Protein AF-0000000080795600 (afdb_homodimer)

InterPro domains:
  IPR002313 Lysine-tRNA ligase, class II [MF_00252] (6-489)
  IPR002313 Lysine-tRNA ligase, class II [TIGR00499] (5-485)
  IPR004364 Aminoacyl-tRNA synthetase, class II (D/K/N) [PF00152] (148-482)
  IPR004365 OB-fold nucleic acid binding domain, AA-tRNA synthetase-type [PF01336] (57-132)
  IPR006195 Aminoacyl-tRNA synthetase, class II [PS50862] (176-479)
  IPR012340 Nucleic acid-binding, OB-fold [G3DSA:2.40.50.140] (1-143)
  IPR012340 Nucleic acid-binding, OB-fold [SSF50249] (3-141)
  IPR018149 Lysyl-tRNA synthetase, class II, C-terminal [PR00982] (185-195)
  IPR018149 Lysyl-tRNA synthetase, class II, C-terminal [PR00982] (201-217)
  IPR018149 Lysyl-tRNA synthetase, class II, C-terminal [PR00982] (230-243)
  IPR018149 Lysyl-tRNA synthetase, class II, C-terminal [PR00982] (248-265)
  IPR018149 Lysyl-tRNA synthetase, class II, C-terminal [PR00982] (368-384)
  IPR018149 Lysyl-tRNA synthetase, class II, C-terminal [cd00775] (163-485)
  IPR034762 Bacterial/eukaryotic lysine-tRNA ligase, class II [PIRSF039101] (5-494)
  IPR044136 Lysine-tRNA ligase, class II, N-terminal [cd04322] (58-160)
  IPR045864 Class II Aminoacyl-tRNA synthetase/Biotinyl protein ligase (BPL) and lipoyl protein ligase (LPL) [G3DSA:3.30.930.10] (144-501)
  IPR045864 Class II Aminoacyl-tRNA synthetase/Biotinyl protein ligase (BPL) and lipoyl protein ligase (LPL) [SSF55681] (148-484)

pLDDT: mean 94.35, std 8.3, range [40.25, 98.94]

Organism: Petrotoga mobilis (strain DSM 10674 / SJ95) (NCBI:txid403833)

Solvent-accessible surface area (backbone atoms only — not comparable to full-atom values): 51791 Å² total; per-residue (Å²): 128,63,64,41,56,54,39,50,49,46,52,52,51,36,46,74,72,70,43,65,55,65,37,61,52,50,78,59,74,58,52,50,55,55,48,46,72,68,38,52,87,72,47,49,62,60,34,71,39,82,84,56,65,49,30,42,57,27,30,28,72,44,78,47,78,59,91,61,31,32,44,31,32,32,34,45,71,74,36,67,39,40,33,39,42,36,34,90,53,38,32,67,68,50,41,52,46,44,70,72,67,61,54,64,37,18,26,35,37,32,35,26,22,48,30,17,39,82,87,53,47,63,28,32,43,30,49,36,72,44,70,28,12,65,29,39,41,70,66,71,83,63,37,75,56,55,75,51,61,63,56,34,49,74,36,33,35,55,36,24,62,59,29,66,64,51,46,51,47,41,50,48,42,35,47,50,54,52,49,51,50,53,52,42,45,74,72,62,35,40,61,54,79,73,68,52,71,28,82,63,57,40,70,44,73,46,36,61,33,54,34,58,41,62,73,75,70,43,66,30,22,43,30,56,41,66,52,64,58,53,50,36,44,38,39,18,34,48,45,38,38,29,33,77,46,80,31,31,33,52,48,62,76,54,54,82,38,53,37,68,40,48,34,34,39,36,40,30,54,37,24,22,40,67,56,44,50,54,51,48,42,52,50,52,26,50,50,37,28,70,77,67,73,38,47,64,44,61,40,90,91,37,79,37,59,40,59,68,78,59,48,76,45,45,45,53,61,53,43,26,74,76,70,71,47,51,74,85,80,47,47,64,66,54,46,50,51,51,36,49,75,72,72,50,85,71,93,58,92,45,63,48,52,48,54,54,55,58,48,65,75,52,43,65,75,38,52,51,50,29,36,38,24,48,39,49,43,76,77,32,73,61,32,21,60,28,91,91,44,65,70,20,15,36,28,37,32,34,29,41,61,40,35,80,43,31,43,33,16,17,41,52,45,52,37,67,63,43,50,53,43,39,51,53,32,38,51,43,33,74,73,65,38,70,26,44,36,53,76,55,66,68,57,41,50,45,25,24,44,19,28,53,19,22,14,34,39,36,35,40,46,57,57,53,40,24,50,78,63,50,42,89,36,45,63,74,63,38,74,66,48,91,68,82,88,69,54,69,69,57,54,51,47,55,57,49,48,59,58,64,78,95,129,63,63,42,57,55,39,50,50,46,51,51,51,37,45,75,72,68,44,66,55,66,37,59,54,49,78,60,73,56,52,49,55,55,48,45,73,68,38,51,88,71,48,49,60,62,34,69,38,83,84,55,66,49,30,41,58,26,32,29,70,42,78,46,78,57,93,62,31,33,42,32,31,32,34,45,70,74,37,67,42,40,32,38,43,36,36,92,53,38,32,67,68,50,41,52,47,44,70,72,69,60,53,64,36,18,27,35,37,32,35,26,21,49,29,18,39,83,90,53,48,62,28,31,42,31,48,35,74,44,71,28,12,66,29,38,41,71,66,70,86,62,34,75,57,55,69,55,60,64,56,33,50,76,36,35,36,57,36,25,61,57,29,67,64,51,46,50,48,41,48,50,41,36,48,50,54,52,49,51,51,52,52,41,47,74,72,62,35,40,60,55,79,72,67,52,72,28,82,64,58,39,68,44,72,44,37,62,33,54,34,58,42,63,74,75,69,42,65,29,23,44,30,55,41,66,53,63,58,56,52,36,44,37,39,19,33,47,46,37,39,28,34,77,46,78,32,31,34,52,49,62,74,54,55,82,37,55,38,68,40,47,32,34,40,36,40,29,55,35,24,22,38,67,55,43,50,54,50,49,42,51,48,51,28,52,49,38,28,72,75,68,73,38,47,64,44,61,40,91,89,38,78,37,60,40,60,68,78,59,50,77,44,46,45,54,59,53,44,26,73,74,71,71,47,51,74,84,80,48,48,64,66,54,46,49,52,52,35,49,75,71,72,49,85,70,92,58,92,46,62,48,52,47,52,52,53,57,48,65,75,52,42,66,75,38,52,51,49,29,36,39,24,46,39,47,42,74,78,32,74,62,33,21,60,30,91,90,45,63,71,20,16,37,29,35,33,32,28,40,61,40,34,80,44,30,42,32,15,18,42,53,47,52,36,69,63,43,51,54,41,38,50,53,32,38,53,42,34,73,74,63,39,71,27,44,36,52,77,55,64,66,56,42,50,47,25,25,45,19,29,53,18,21,15,33,40,36,36,40,47,58,58,52,41,24,51,78,64,50,42,91,35,47,64,72,64,37,74,66,51,91,66,82,88,71,56,69,68,56,53,53,47,54,56,50,48,58,58,65,78,93

Structure (mmCIF, N/CA/C/O backbone):
data_AF-0000000080795600-model_v1
#
loop_
_entity.id
_entity.type
_entity.pdbx_description
1 polymer 'Lysine--tRNA ligase'
#
loop_
_atom_site.group_PDB
_atom_site.id
_atom_site.type_symbol
_atom_site.label_atom_id
_atom_site.label_alt_id
_atom_site.label_comp_id
_atom_site.label_asym_id
_atom_site.label_entity_id
_atom_site.label_seq_id
_atom_site.pdbx_PDB_ins_code
_atom_site.Cartn_x
_atom_site.Cartn_y
_atom_site.Cartn_z
_atom_site.occupancy
_atom_site.B_iso_or_equiv
_atom_site.auth_seq_id
_atom_site.auth_comp_id
_atom_site.auth_asym_id
_atom_site.auth_atom_id
_atom_site.pdbx_PDB_model_num
ATOM 1 N N . MET A 1 1 ? -23.969 39.594 9.109 1 50.22 1 MET A N 1
ATOM 2 C CA . MET A 1 1 ? -22.594 39.688 8.641 1 50.22 1 MET A CA 1
ATOM 3 C C . MET A 1 1 ? -22.016 38.281 8.406 1 50.22 1 MET A C 1
ATOM 5 O O . MET A 1 1 ? -22.375 37.344 9.109 1 50.22 1 MET A O 1
ATOM 9 N N . ASP A 1 2 ? -21.406 37.938 7.219 1 83.19 2 ASP A N 1
ATOM 10 C CA . ASP A 1 2 ? -20.781 36.719 6.762 1 83.19 2 ASP A CA 1
ATOM 11 C C . ASP A 1 2 ? -19.734 36.219 7.762 1 83.19 2 ASP A C 1
ATOM 13 O O . ASP A 1 2 ? -18.828 36.969 8.133 1 83.19 2 ASP A O 1
ATOM 17 N N . LEU A 1 3 ? -20.125 35.219 8.586 1 86.88 3 LEU A N 1
ATOM 18 C CA . LEU A 1 3 ? -19.281 34.656 9.625 1 86.88 3 LEU A CA 1
ATOM 19 C C . LEU A 1 3 ? -17.828 34.562 9.164 1 86.88 3 LEU A C 1
ATOM 21 O O . LEU A 1 3 ? -16.906 34.75 9.953 1 86.88 3 LEU A O 1
ATOM 25 N N . ARG A 1 4 ? -17.656 34.344 8.008 1 90.44 4 ARG A N 1
ATOM 26 C CA . ARG A 1 4 ? -16.297 34.25 7.461 1 90.44 4 ARG A CA 1
ATOM 27 C C . ARG A 1 4 ? -15.586 35.594 7.543 1 90.44 4 ARG A C 1
ATOM 29 O O . ARG A 1 4 ? -14.414 35.656 7.91 1 90.44 4 ARG A O 1
ATOM 36 N N . ASN A 1 5 ? -16.297 36.594 7.254 1 92.25 5 ASN A N 1
ATOM 37 C CA . ASN A 1 5 ? -15.719 37.938 7.309 1 92.25 5 ASN A CA 1
ATOM 38 C C . ASN A 1 5 ? -15.375 38.344 8.742 1 92.25 5 ASN A C 1
ATOM 40 O O . ASN A 1 5 ? -14.359 38.969 8.977 1 92.25 5 ASN A O 1
ATOM 44 N N . ILE A 1 6 ? -16.266 38 9.594 1 93.94 6 ILE A N 1
ATOM 45 C CA . ILE A 1 6 ? -16.031 38.281 11 1 93.94 6 ILE A CA 1
ATOM 46 C C . ILE A 1 6 ? -14.742 37.594 11.453 1 93.94 6 ILE A C 1
ATOM 48 O O . ILE A 1 6 ? -13.906 38.188 12.117 1 93.94 6 ILE A O 1
ATOM 52 N N . ARG A 1 7 ? -14.586 36.406 11.094 1 95.56 7 ARG A N 1
ATOM 53 C CA . ARG A 1 7 ? -13.43 35.625 11.508 1 95.56 7 ARG A CA 1
ATOM 54 C C . ARG A 1 7 ? -12.156 36.156 10.844 1 95.56 7 ARG A C 1
ATOM 56 O O . ARG A 1 7 ? -11.078 36.125 11.445 1 95.56 7 ARG A O 1
ATOM 63 N N . MET A 1 8 ? -12.281 36.594 9.633 1 95.56 8 MET A N 1
ATOM 64 C CA . MET A 1 8 ? -11.148 37.219 8.953 1 95.56 8 MET A CA 1
ATOM 65 C C . MET A 1 8 ? -10.711 38.5 9.672 1 95.56 8 MET A C 1
ATOM 67 O O . MET A 1 8 ? -9.516 38.781 9.766 1 95.56 8 MET A O 1
ATOM 71 N N . HIS A 1 9 ? -11.695 39.188 10.117 1 95.81 9 HIS A N 1
ATOM 72 C CA . HIS A 1 9 ? -11.391 40.406 10.883 1 95.81 9 HIS A CA 1
ATOM 73 C C . HIS A 1 9 ? -10.711 40.062 12.203 1 95.81 9 HIS A C 1
ATOM 75 O O . HIS A 1 9 ? -9.766 40.719 12.609 1 95.81 9 HIS A O 1
ATOM 81 N N . GLN A 1 10 ? -11.242 39.062 12.852 1 96.56 10 GLN A N 1
ATOM 82 C CA . GLN A 1 10 ? -10.609 38.594 14.07 1 96.56 10 GLN A CA 1
ATOM 83 C C . GLN A 1 10 ? -9.148 38.219 13.836 1 96.56 10 GLN A C 1
ATOM 85 O O . GLN A 1 10 ? -8.281 38.562 14.641 1 96.56 10 GLN A O 1
ATOM 90 N N . LEU A 1 11 ? -8.938 37.531 12.758 1 96.69 11 LEU A N 1
ATOM 91 C CA . LEU A 1 11 ? -7.586 37.125 12.406 1 96.69 11 LEU A CA 1
ATOM 92 C C . LEU A 1 11 ? -6.668 38.344 12.258 1 96.69 11 LEU A C 1
ATOM 94 O O . LEU A 1 11 ? -5.543 38.344 12.766 1 96.69 11 LEU A O 1
ATOM 98 N N . LYS A 1 12 ? -7.109 39.281 11.594 1 96.06 12 LYS A N 1
ATOM 99 C CA . LYS A 1 12 ? -6.344 40.531 11.391 1 96.06 12 LYS A CA 1
ATOM 100 C C . LYS A 1 12 ? -6.043 41.188 12.727 1 96.06 12 LYS A C 1
ATOM 102 O O . LYS A 1 12 ? -4.914 41.625 12.961 1 96.06 12 LYS A O 1
ATOM 107 N N . GLU A 1 13 ? -7.062 41.281 13.547 1 97.06 13 GLU A N 1
ATOM 108 C CA . GLU A 1 13 ? -6.906 41.906 14.859 1 97.06 13 GLU A CA 1
ATOM 109 C C . GLU A 1 13 ? -5.879 41.156 15.703 1 97.06 13 GLU A C 1
ATOM 111 O O . GLU A 1 13 ? -5.043 41.781 16.359 1 97.06 13 GLU A O 1
ATOM 116 N N . MET A 1 14 ? -5.996 39.844 15.727 1 97.06 14 MET A N 1
ATOM 117 C CA . MET A 1 14 ? -5.055 39.031 16.484 1 97.06 14 MET A CA 1
ATOM 118 C C . MET A 1 14 ? -3.621 39.281 16.031 1 97.06 14 MET A C 1
ATOM 120 O O . MET A 1 14 ? -2.725 39.469 16.859 1 97.06 14 MET A O 1
ATOM 124 N N . ARG A 1 15 ? -3.463 39.375 14.773 1 95.75 15 ARG A N 1
ATOM 125 C CA . ARG A 1 15 ? -2.131 39.594 14.219 1 95.75 15 ARG A CA 1
ATOM 126 C C . ARG A 1 15 ? -1.612 40.969 14.586 1 95.75 15 ARG A C 1
ATOM 128 O O . ARG A 1 15 ? -0.435 41.125 14.914 1 95.75 15 ARG A O 1
ATOM 135 N N . GLU A 1 16 ? -2.439 41.938 14.523 1 96.5 16 GLU A N 1
ATOM 136 C CA . GLU A 1 16 ? -2.07 43.281 14.891 1 96.5 16 GLU A CA 1
ATOM 137 C C . GLU A 1 16 ? -1.65 43.375 16.344 1 96.5 16 GLU A C 1
ATOM 139 O O . GLU A 1 16 ? -0.786 44.188 16.703 1 96.5 16 GLU A O 1
ATOM 144 N N . LYS A 1 17 ? -2.258 42.562 17.109 1 95.81 17 LYS A N 1
ATOM 145 C CA . LYS A 1 17 ? -1.942 42.531 18.547 1 95.81 17 LYS A CA 1
ATOM 146 C C . LYS A 1 17 ? -0.732 41.656 18.828 1 95.81 17 LYS A C 1
ATOM 148 O O . LYS A 1 17 ? -0.35 41.469 19.984 1 95.81 17 LYS A O 1
ATOM 153 N N . GLY A 1 18 ? -0.205 41 17.812 1 93.56 18 GLY A N 1
ATOM 154 C CA . GLY A 1 18 ? 1.009 40.219 17.953 1 93.56 18 GLY A CA 1
ATOM 155 C C . GLY A 1 18 ? 0.74 38.75 18.281 1 93.56 18 GLY A C 1
ATOM 156 O O . GLY A 1 18 ? 1.666 38 18.594 1 93.56 18 GLY A O 1
ATOM 157 N N . TYR A 1 19 ? -0.525 38.438 18.25 1 94.81 19 TYR A N 1
ATOM 158 C CA . TYR A 1 19 ? -0.873 37.062 18.531 1 94.81 19 TYR A CA 1
ATOM 159 C C . TYR A 1 19 ? -0.817 36.219 17.266 1 94.81 19 TYR A C 1
ATOM 161 O O . TYR A 1 19 ? -1.296 36.625 16.219 1 94.81 19 TYR A O 1
ATOM 169 N N . ASN A 1 20 ? -0.157 35.094 17.312 1 95.44 20 ASN A N 1
ATOM 170 C CA . ASN A 1 20 ? -0.126 34.125 16.203 1 95.44 20 ASN A CA 1
ATOM 171 C C . ASN A 1 20 ? -1.323 33.188 16.234 1 95.44 20 ASN A C 1
ATOM 173 O O . ASN A 1 20 ? -1.396 32.312 17.094 1 95.44 20 ASN A O 1
ATOM 177 N N . PRO A 1 21 ? -2.174 33.281 15.344 1 97.56 21 PRO A N 1
ATOM 178 C CA . PRO A 1 21 ? -3.381 32.438 15.352 1 97.56 21 PRO A CA 1
ATOM 179 C C . PRO A 1 21 ? -3.113 31 14.898 1 97.56 21 PRO A C 1
ATOM 181 O O . PRO A 1 21 ? -4.012 30.156 14.953 1 97.56 21 PRO A O 1
ATOM 184 N N . TYR A 1 22 ? -1.936 30.672 14.43 1 98.19 22 TYR A N 1
ATOM 185 C CA . TYR A 1 22 ? -1.53 29.359 13.953 1 98.19 22 TYR A CA 1
ATOM 186 C C . TYR A 1 22 ? -0.262 28.891 14.656 1 98.19 22 TYR A C 1
ATOM 188 O O . TYR A 1 22 ? 0.849 29.172 14.203 1 98.19 22 TYR A O 1
ATOM 196 N N . LYS A 1 23 ? -0.473 28.125 15.68 1 97.69 23 LYS A N 1
ATOM 197 C CA . LYS A 1 23 ? 0.636 27.703 16.531 1 97.69 23 LYS A CA 1
ATOM 198 C C . LYS A 1 23 ? 1.478 26.625 15.844 1 97.69 23 LYS A C 1
ATOM 200 O O . LYS A 1 23 ? 1.049 26.031 14.852 1 97.69 23 LYS A O 1
ATOM 205 N N . TYR A 1 24 ? 2.639 26.453 16.359 1 97.62 24 TYR A N 1
ATOM 206 C CA . TYR A 1 24 ? 3.582 25.531 15.734 1 97.62 24 TYR A CA 1
ATOM 207 C C . TYR A 1 24 ? 3.432 24.125 16.281 1 97.62 24 TYR A C 1
ATOM 209 O O . TYR A 1 24 ? 3.721 23.141 15.594 1 97.62 24 TYR A O 1
ATOM 217 N N . ASN A 1 25 ? 3.117 23.984 17.5 1 97.94 25 ASN A N 1
ATOM 218 C CA . ASN A 1 25 ? 2.936 22.703 18.156 1 97.94 25 ASN A CA 1
ATOM 219 C C . ASN A 1 25 ? 2.125 22.828 19.438 1 97.94 25 ASN A C 1
ATOM 221 O O . ASN A 1 25 ? 1.724 23.938 19.812 1 97.94 25 ASN A O 1
ATOM 225 N N . PHE A 1 26 ? 1.76 21.719 20 1 98.44 26 PHE A N 1
ATOM 226 C CA . PHE A 1 26 ? 1.057 21.609 21.281 1 98.44 26 PHE A CA 1
ATOM 227 C C . PHE A 1 26 ? 1.274 20.25 21.906 1 98.44 26 PHE A C 1
ATOM 229 O O . PHE A 1 26 ? 1.25 19.234 21.219 1 98.44 26 PHE A O 1
ATOM 236 N N . GLN A 1 27 ? 1.532 20.266 23.203 1 97.62 27 GLN A N 1
ATOM 237 C CA . GLN A 1 27 ? 1.76 19 23.875 1 97.62 27 GLN A CA 1
ATOM 238 C C . GLN A 1 27 ? 0.447 18.391 24.375 1 97.62 27 GLN A C 1
ATOM 240 O O . GLN A 1 27 ? -0.012 18.719 25.469 1 97.62 27 GLN A O 1
ATOM 245 N N . LYS A 1 28 ? -0.093 17.531 23.656 1 97.69 28 LYS A N 1
ATOM 246 C CA . LYS A 1 28 ? -1.294 16.812 24.047 1 97.69 28 LYS A CA 1
ATOM 247 C C . LYS A 1 28 ? -0.938 15.523 24.781 1 97.69 28 LYS A C 1
ATOM 249 O O . LYS A 1 28 ? -0.141 14.719 24.297 1 97.69 28 LYS A O 1
ATOM 254 N N . ASN A 1 29 ? -1.543 15.258 25.922 1 97.31 29 ASN A N 1
ATOM 255 C CA . ASN A 1 29 ? -1.141 14.141 26.781 1 97.31 29 ASN A CA 1
ATOM 256 C C . ASN A 1 29 ? -1.979 12.891 26.5 1 97.31 29 ASN A C 1
ATOM 258 O O . ASN A 1 29 ? -1.471 11.773 26.547 1 97.31 29 ASN A O 1
ATOM 262 N N . TYR A 1 30 ? -3.311 13.086 26.328 1 97 30 TYR A N 1
ATOM 263 C CA . TYR A 1 30 ? -4.242 11.969 26.219 1 97 30 TYR A CA 1
ATOM 264 C C . TYR A 1 30 ? -5.242 12.203 25.094 1 97 30 TYR A C 1
ATOM 266 O O . TYR A 1 30 ? -5.492 13.344 24.703 1 97 30 TYR A O 1
ATOM 274 N N . THR A 1 31 ? -5.73 11.148 24.578 1 96.94 31 THR A N 1
ATOM 275 C CA . THR A 1 31 ? -6.91 11.227 23.734 1 96.94 31 THR A CA 1
ATOM 276 C C . THR A 1 31 ? -8.18 11.312 24.578 1 96.94 31 THR A C 1
ATOM 278 O O . THR A 1 31 ? -8.148 11.047 25.781 1 96.94 31 THR A O 1
ATOM 281 N N . SER A 1 32 ? -9.242 11.711 23.938 1 97.25 32 SER A N 1
ATOM 282 C CA . SER A 1 32 ? -10.531 11.758 24.625 1 97.25 32 SER A CA 1
ATOM 283 C C . SER A 1 32 ? -10.898 10.391 25.188 1 97.25 32 SER A C 1
ATOM 285 O O . SER A 1 32 ? -11.367 10.289 26.328 1 97.25 32 SER A O 1
ATOM 287 N N . GLN A 1 33 ? -10.656 9.359 24.391 1 96.12 33 GLN A N 1
ATOM 288 C CA . GLN A 1 33 ? -10.961 8 24.828 1 96.12 33 GLN A CA 1
ATOM 289 C C . GLN A 1 33 ? -10.125 7.613 26.047 1 96.12 33 GLN A C 1
ATOM 291 O O . GLN A 1 33 ? -10.633 7.008 26.984 1 96.12 33 GLN A O 1
ATOM 296 N N . GLN A 1 34 ? -8.844 7.926 26.047 1 97.06 34 GLN A N 1
ATOM 297 C CA . GLN A 1 34 ? -7.969 7.609 27.172 1 97.06 34 GLN A CA 1
ATOM 298 C C . GLN A 1 34 ? -8.422 8.32 28.438 1 97.06 34 GLN A C 1
ATOM 300 O O . GLN A 1 34 ? -8.367 7.75 29.531 1 97.06 34 GLN A O 1
ATOM 305 N N . ILE A 1 35 ? -8.859 9.539 28.312 1 97.69 35 ILE A N 1
ATOM 306 C CA . ILE A 1 35 ? -9.336 10.312 29.453 1 97.69 35 ILE A CA 1
ATOM 307 C C . ILE A 1 35 ? -10.57 9.641 30.047 1 97.69 35 ILE A C 1
ATOM 309 O O . ILE A 1 35 ? -10.672 9.484 31.266 1 97.69 35 ILE A O 1
ATOM 313 N N . LYS A 1 36 ? -11.484 9.289 29.203 1 97.12 36 LYS A N 1
ATOM 314 C CA . LYS A 1 36 ? -12.695 8.617 29.672 1 97.12 36 LYS A CA 1
ATOM 315 C C . LYS A 1 36 ? -12.352 7.297 30.359 1 97.12 36 LYS A C 1
ATOM 317 O O . LYS A 1 36 ? -12.898 6.996 31.422 1 97.12 36 LYS A O 1
ATOM 322 N N . ASP A 1 37 ? -11.461 6.52 29.797 1 96.94 37 ASP A N 1
ATOM 323 C CA . ASP A 1 37 ? -11.062 5.23 30.344 1 96.94 37 ASP A CA 1
ATOM 324 C C . ASP A 1 37 ? -10.391 5.402 31.719 1 96.94 37 ASP A C 1
ATOM 326 O O . ASP A 1 37 ? -10.578 4.578 32.625 1 96.94 37 ASP A O 1
ATOM 330 N N . LEU A 1 38 ? -9.664 6.445 31.859 1 96.62 38 LEU A N 1
ATOM 331 C CA . LEU A 1 38 ? -8.859 6.648 33.062 1 96.62 38 LEU A CA 1
ATOM 332 C C . LEU A 1 38 ? -9.703 7.227 34.188 1 96.62 38 LEU A C 1
ATOM 334 O O . LEU A 1 38 ? -9.492 6.902 35.375 1 96.62 38 LEU A O 1
ATOM 338 N N . PHE A 1 39 ? -10.758 8.055 33.844 1 96.44 39 PHE A N 1
ATOM 339 C CA . PHE A 1 39 ? -11.289 8.891 34.906 1 96.44 39 PHE A CA 1
ATOM 340 C C . PHE A 1 39 ? -12.797 8.695 35.062 1 96.44 39 PHE A C 1
ATOM 342 O O . PHE A 1 39 ? -13.375 8.984 36.094 1 96.44 39 PHE A O 1
ATOM 349 N N . ASP A 1 40 ? -13.43 8.281 34.031 1 94.75 40 ASP A N 1
ATOM 350 C CA . ASP A 1 40 ? -14.891 8.281 34.031 1 94.75 40 ASP A CA 1
ATOM 351 C C . ASP A 1 40 ? -15.43 7.473 35.219 1 94.75 40 ASP A C 1
ATOM 353 O O . ASP A 1 40 ? -16.344 7.918 35.906 1 94.75 40 ASP A O 1
ATOM 357 N N . SER A 1 41 ? -14.898 6.305 35.438 1 93.62 41 SER A N 1
ATOM 358 C CA . SER A 1 41 ? -15.383 5.43 36.5 1 93.62 41 SER A CA 1
ATOM 359 C C . SER A 1 41 ? -14.758 5.793 37.844 1 93.62 41 SER A C 1
ATOM 361 O O . SER A 1 41 ? -15.242 5.359 38.906 1 93.62 41 SER A O 1
ATOM 363 N N . LYS A 1 42 ? -13.742 6.578 37.844 1 92.19 42 LYS A N 1
ATOM 364 C CA . LYS A 1 42 ? -12.977 6.84 39.062 1 92.19 42 LYS A CA 1
ATOM 365 C C . LYS A 1 42 ? -13.469 8.109 39.75 1 92.19 42 LYS A C 1
ATOM 367 O O . LYS A 1 42 ? -13.141 8.352 40.906 1 92.19 42 LYS A O 1
ATOM 372 N N . ILE A 1 43 ? -14.133 8.953 39.031 1 94.12 43 ILE A N 1
ATOM 373 C CA . ILE A 1 43 ? -14.578 10.234 39.594 1 94.12 43 ILE A CA 1
ATOM 374 C C . ILE A 1 43 ? -16.078 10.188 39.844 1 94.12 43 ILE A C 1
ATOM 376 O O . ILE A 1 43 ? -16.859 9.82 38.938 1 94.12 43 ILE A O 1
ATOM 380 N N . GLU A 1 44 ? -16.469 10.477 41.062 1 94.81 44 GLU A N 1
ATOM 381 C CA . GLU A 1 44 ? -17.891 10.562 41.375 1 94.81 44 GLU A CA 1
ATOM 382 C C . GLU A 1 44 ? -18.469 11.938 41.031 1 94.81 44 GLU A C 1
ATOM 384 O O . GLU A 1 44 ? -17.719 12.898 40.844 1 94.81 44 GLU A O 1
ATOM 389 N N . ALA A 1 45 ? -19.781 11.961 40.938 1 94.81 45 ALA A N 1
ATOM 390 C CA . ALA A 1 45 ? -20.438 13.234 40.625 1 94.81 45 ALA A CA 1
ATOM 391 C C . ALA A 1 45 ? -20.047 14.305 41.656 1 94.81 45 ALA A C 1
ATOM 393 O O . ALA A 1 45 ? -20.078 14.062 42.844 1 94.81 45 ALA A O 1
ATOM 394 N N . GLY A 1 46 ? -19.625 15.398 41.125 1 93.56 46 GLY A N 1
ATOM 395 C CA . GLY A 1 46 ? -19.25 16.516 41.969 1 93.56 46 GLY A CA 1
ATOM 396 C C . GLY A 1 46 ? -17.797 16.484 42.406 1 93.56 46 GLY A C 1
ATOM 397 O O . GLY A 1 46 ? -17.281 17.469 42.906 1 93.56 46 GLY A O 1
ATOM 398 N N . GLN A 1 47 ? -17.172 15.406 42.188 1 95.75 47 GLN A N 1
ATOM 399 C CA . GLN A 1 47 ? -15.797 15.227 42.625 1 95.75 47 GLN A CA 1
ATOM 400 C C . GLN A 1 47 ? -14.82 15.844 41.625 1 95.75 47 GLN A C 1
ATOM 402 O O . GLN A 1 47 ? -15.047 15.781 40.406 1 95.75 47 GLN A O 1
ATOM 407 N N . GLN A 1 48 ? -13.758 16.406 42.125 1 96.5 48 GLN A N 1
ATOM 408 C CA . GLN A 1 48 ? -12.695 17 41.312 1 96.5 48 GLN A CA 1
ATOM 409 C C . GLN A 1 48 ? -11.344 16.359 41.625 1 96.5 48 GLN A C 1
ATOM 411 O O . GLN A 1 48 ? -11.125 15.867 42.719 1 96.5 48 GLN A O 1
ATOM 416 N N . LEU A 1 49 ? -10.523 16.312 40.688 1 97 49 LEU A N 1
ATOM 417 C CA . LEU A 1 49 ? -9.156 15.836 40.875 1 97 49 LEU A CA 1
ATOM 418 C C . LEU A 1 49 ? -8.148 16.906 40.469 1 97 49 LEU A C 1
ATOM 420 O O . LEU A 1 49 ? -7.426 16.766 39.5 1 97 49 LEU A O 1
ATOM 424 N N . PRO A 1 50 ? -7.973 17.922 41.281 1 96.31 50 PRO A N 1
ATOM 425 C CA . PRO A 1 50 ? -7.164 19.094 40.938 1 96.31 50 PRO A CA 1
ATOM 426 C C . PRO A 1 50 ? -5.68 18.766 40.812 1 96.31 50 PRO A C 1
ATOM 428 O O . PRO A 1 50 ? -4.926 19.547 40.219 1 96.31 50 PRO A O 1
ATOM 431 N N . ASP A 1 51 ? -5.301 17.625 41.312 1 96.25 51 ASP A N 1
ATOM 432 C CA . ASP A 1 51 ? -3.887 17.266 41.25 1 96.25 51 ASP A CA 1
ATOM 433 C C . ASP A 1 51 ? -3.557 16.562 39.938 1 96.25 51 ASP A C 1
ATOM 435 O O . ASP A 1 51 ? -2.385 16.422 39.594 1 96.25 51 ASP A O 1
ATOM 439 N N . GLU A 1 52 ? -4.551 16.156 39.188 1 97.19 52 GLU A N 1
ATOM 440 C CA . GLU A 1 52 ? -4.352 15.5 37.875 1 97.19 52 GLU A CA 1
ATOM 441 C C . GLU A 1 52 ? -4.402 16.516 36.75 1 97.19 52 GLU A C 1
ATOM 443 O O . GLU A 1 52 ? -5.305 16.453 35.906 1 97.19 52 GLU A O 1
ATOM 448 N N . VAL A 1 53 ? -3.297 17.297 36.625 1 98.5 53 VAL A N 1
ATOM 449 C CA . VAL A 1 53 ? -3.268 18.359 35.625 1 98.5 53 VAL A CA 1
ATOM 450 C C . VAL A 1 53 ? -2.57 17.844 34.375 1 98.5 53 VAL A C 1
ATOM 452 O O . VAL A 1 53 ? -1.499 17.25 34.438 1 98.5 53 VAL A O 1
ATOM 455 N N . PHE A 1 54 ? -3.205 17.938 33.219 1 98.31 54 PHE A N 1
ATOM 456 C CA . PHE A 1 54 ? -2.613 17.547 31.938 1 98.31 54 PHE A CA 1
ATOM 457 C C . PHE A 1 54 ? -3.141 18.422 30.797 1 98.31 54 PHE A C 1
ATOM 459 O O . PHE A 1 54 ? -4.004 19.281 31.016 1 98.31 54 PHE A O 1
ATOM 466 N N . ASN A 1 55 ? -2.535 18.344 29.609 1 98.69 55 ASN A N 1
ATOM 467 C CA . ASN A 1 55 ? -2.92 19.109 28.422 1 98.69 55 ASN A CA 1
ATOM 468 C C . ASN A 1 55 ? -3.814 18.281 27.5 1 98.69 55 ASN A C 1
ATOM 470 O O . ASN A 1 55 ? -3.598 17.078 27.312 1 98.69 55 ASN A O 1
ATOM 474 N N . PHE A 1 56 ? -4.859 18.906 26.984 1 98.44 56 PHE A N 1
ATOM 475 C CA . PHE A 1 56 ? -5.734 18.297 26 1 98.44 56 PHE A CA 1
ATOM 476 C C . PHE A 1 56 ? -5.988 19.25 24.828 1 98.44 56 PHE A C 1
ATOM 478 O O . PHE A 1 56 ? -6.141 20.453 25.031 1 98.44 56 PHE A O 1
ATOM 485 N N . GLY A 1 57 ? -5.855 18.766 23.641 1 98.38 57 GLY A N 1
ATOM 486 C CA . GLY A 1 57 ? -6.141 19.531 22.438 1 98.38 57 GLY A CA 1
ATOM 487 C C . GLY A 1 57 ? -7.223 18.891 21.578 1 98.38 57 GLY A C 1
ATOM 488 O O . GLY A 1 57 ? -7.297 17.672 21.453 1 98.38 57 GLY A O 1
ATOM 489 N N . GLY A 1 58 ? -8.086 19.703 20.984 1 98.44 58 GLY A N 1
ATOM 490 C CA . GLY A 1 58 ? -9.148 19.234 20.109 1 98.44 58 GLY A CA 1
ATOM 491 C C . GLY A 1 58 ? -9.859 20.359 19.375 1 98.44 58 GLY A C 1
ATOM 492 O O . GLY A 1 58 ? -9.5 21.531 19.531 1 98.44 58 GLY A O 1
ATOM 493 N N . ARG A 1 59 ? -10.781 19.969 18.531 1 98.44 59 ARG A N 1
ATOM 494 C CA . ARG A 1 59 ? -11.602 20.938 17.797 1 98.44 59 ARG A CA 1
ATOM 495 C C . ARG A 1 59 ? -12.805 21.359 18.625 1 98.44 59 ARG A C 1
ATOM 497 O O . ARG A 1 59 ? -13.508 20.531 19.203 1 98.44 59 ARG A O 1
ATOM 504 N N . LEU A 1 60 ? -13.062 22.703 18.703 1 97.75 60 LEU A N 1
ATOM 505 C CA . LEU A 1 60 ? -14.227 23.219 19.406 1 97.75 60 LEU A CA 1
ATOM 506 C C . LEU A 1 60 ? -15.508 22.953 18.625 1 97.75 60 LEU A C 1
ATOM 508 O O . LEU A 1 60 ? -15.695 23.516 17.547 1 97.75 60 LEU A O 1
ATOM 512 N N . MET A 1 61 ? -16.406 22.156 19.172 1 96 61 MET A N 1
ATOM 513 C CA . MET A 1 61 ? -17.594 21.734 18.438 1 96 61 MET A CA 1
ATOM 514 C C . MET A 1 61 ? -18.844 22.469 18.938 1 96 61 MET A C 1
ATOM 516 O O . MET A 1 61 ? -19.797 22.656 18.188 1 96 61 MET A O 1
ATOM 520 N N . ASN A 1 62 ? -18.891 22.688 20.219 1 94.19 62 ASN A N 1
ATOM 521 C CA . ASN A 1 62 ? -20 23.391 20.859 1 94.19 62 ASN A CA 1
ATOM 522 C C . ASN A 1 62 ? -19.484 24.359 21.922 1 94.19 62 ASN A C 1
ATOM 524 O O . ASN A 1 62 ? -18.453 24.125 22.562 1 94.19 62 ASN A O 1
ATOM 528 N N . LEU A 1 63 ? -20.266 25.438 22.047 1 95.81 63 LEU A N 1
ATOM 529 C CA . LEU A 1 63 ? -19.859 26.469 23 1 95.81 63 LEU A CA 1
ATOM 530 C C . LEU A 1 63 ? -21.094 27.125 23.625 1 95.81 63 LEU A C 1
ATOM 532 O O . LEU A 1 63 ? -21.969 27.609 22.906 1 95.81 63 LEU A O 1
ATOM 536 N N . ARG A 1 64 ? -21.172 27.016 24.922 1 96.31 64 ARG A N 1
ATOM 537 C CA . ARG A 1 64 ? -22.203 27.688 25.703 1 96.31 64 ARG A CA 1
ATOM 538 C C . ARG A 1 64 ? -21.594 28.672 26.703 1 96.31 64 ARG A C 1
ATOM 540 O O . ARG A 1 64 ? -20.938 28.25 27.656 1 96.31 64 ARG A O 1
ATOM 547 N N . LYS A 1 65 ? -21.891 29.891 26.547 1 94.75 65 LYS A N 1
ATOM 548 C CA . LYS A 1 65 ? -21.328 30.938 27.391 1 94.75 65 LYS A CA 1
ATOM 549 C C . LYS A 1 65 ? -22.328 31.391 28.453 1 94.75 65 LYS A C 1
ATOM 551 O O . LYS A 1 65 ? -23.516 31.5 28.188 1 94.75 65 LYS A O 1
ATOM 556 N N . HIS A 1 66 ? -21.891 31.531 29.656 1 93.62 66 HIS A N 1
ATOM 557 C CA . HIS A 1 66 ? -22.688 31.984 30.781 1 93.62 66 HIS A CA 1
ATOM 558 C C . HIS A 1 66 ? -21.984 33.094 31.562 1 93.62 66 HIS A C 1
ATOM 560 O O . HIS A 1 66 ? -21.688 32.938 32.75 1 93.62 66 HIS A O 1
ATOM 566 N N . GLY A 1 67 ? -21.844 34.219 31.016 1 93.19 67 GLY A N 1
ATOM 567 C CA . GLY A 1 67 ? -21.203 35.344 31.672 1 93.19 67 GLY A CA 1
ATOM 568 C C . GLY A 1 67 ? -19.734 35.125 31.922 1 93.19 67 GLY A C 1
ATOM 569 O O . GLY A 1 67 ? -18.906 35.281 31.016 1 93.19 67 GLY A O 1
ATOM 570 N N . LYS A 1 68 ? -19.484 34.625 33.188 1 96.25 68 LYS A N 1
ATOM 571 C CA . LYS A 1 68 ? -18.094 34.469 33.594 1 96.25 68 LYS A CA 1
ATOM 572 C C . LYS A 1 68 ? -17.641 33.031 33.469 1 96.25 68 LYS A C 1
ATOM 574 O O . LYS A 1 68 ? -16.594 32.656 33.969 1 96.25 68 LYS A O 1
ATOM 579 N N . SER A 1 69 ? -18.438 32.281 32.812 1 97.06 69 SER A N 1
ATOM 580 C CA . SER A 1 69 ? -18.078 30.891 32.562 1 97.06 69 SER A CA 1
ATOM 581 C C . SER A 1 69 ? -18.625 30.406 31.219 1 97.06 69 SER A C 1
ATOM 583 O O . SER A 1 69 ? -19.453 31.078 30.594 1 97.06 69 SER A O 1
ATOM 585 N N . ALA A 1 70 ? -18.094 29.297 30.797 1 97.81 70 ALA A N 1
ATOM 586 C CA . ALA A 1 70 ? -18.562 28.672 29.547 1 97.81 70 ALA A CA 1
ATOM 587 C C . ALA A 1 70 ? -18.328 27.172 29.562 1 97.81 70 ALA A C 1
ATOM 589 O O . ALA A 1 70 ? -17.391 26.688 30.188 1 97.81 70 ALA A O 1
ATOM 590 N N . PHE A 1 71 ? -19.25 26.453 28.969 1 97.62 71 PHE A N 1
ATOM 591 C CA . PHE A 1 71 ? -19.062 25.047 28.656 1 97.62 71 PHE A CA 1
ATOM 592 C C . PHE A 1 71 ? -18.797 24.844 27.172 1 97.62 71 PHE A C 1
ATOM 594 O O . PHE A 1 71 ? -19.391 25.531 26.328 1 97.62 71 PHE A O 1
ATOM 601 N N . ALA A 1 72 ? -17.875 24 26.859 1 97.25 72 ALA A N 1
ATOM 602 C CA . ALA A 1 72 ? -17.547 23.672 25.484 1 97.25 72 ALA A CA 1
ATOM 603 C C . ALA A 1 72 ? -17.312 22.188 25.312 1 97.25 72 ALA A C 1
ATOM 605 O O . ALA A 1 72 ? -17.016 21.469 26.266 1 97.25 72 ALA A O 1
ATOM 606 N N . ASP A 1 73 ? -17.516 21.672 24.109 1 97.06 73 ASP A N 1
ATOM 607 C CA . ASP A 1 73 ? -17.125 20.312 23.734 1 97.06 73 ASP A CA 1
ATOM 608 C C . ASP A 1 73 ? -15.93 20.344 22.781 1 97.06 73 ASP A C 1
ATOM 610 O O . ASP A 1 73 ? -15.984 20.953 21.719 1 97.06 73 ASP A O 1
ATOM 614 N N . LEU A 1 74 ? -14.867 19.672 23.172 1 97.94 74 LEU A N 1
ATOM 615 C CA . LEU A 1 74 ? -13.711 19.484 22.297 1 97.94 74 LEU A CA 1
ATOM 616 C C . LEU A 1 74 ? -13.695 18.094 21.703 1 97.94 74 LEU A C 1
ATOM 618 O O . LEU A 1 74 ? -13.914 17.109 22.406 1 97.94 74 LEU A O 1
ATOM 622 N N . LYS A 1 75 ? -13.484 18.062 20.375 1 97.31 75 LYS A N 1
ATOM 623 C CA . LYS A 1 75 ? -13.523 16.828 19.625 1 97.31 75 LYS A CA 1
ATOM 624 C C . LYS A 1 75 ? -12.125 16.438 19.141 1 97.31 75 LYS A C 1
ATOM 626 O O . LYS A 1 75 ? -11.391 17.266 18.625 1 97.31 75 LYS A O 1
ATOM 631 N N . ASP A 1 76 ? -11.727 15.203 19.422 1 96.62 76 ASP A N 1
ATOM 632 C CA . ASP A 1 76 ? -10.562 14.633 18.75 1 96.62 76 ASP A CA 1
ATOM 633 C C . ASP A 1 76 ? -10.961 13.406 17.938 1 96.62 76 ASP A C 1
ATOM 635 O O . ASP A 1 76 ? -12.125 13.25 17.562 1 96.62 76 ASP A O 1
ATOM 639 N N . GLU A 1 77 ? -10.039 12.602 17.484 1 94.88 77 GLU A N 1
ATOM 640 C CA . GLU A 1 77 ? -10.25 11.484 16.562 1 94.88 77 GLU A CA 1
ATOM 641 C C . GLU A 1 77 ? -11.172 10.438 17.172 1 94.88 77 GLU A C 1
ATOM 643 O O . GLU A 1 77 ? -11.867 9.727 16.438 1 94.88 77 GLU A O 1
ATOM 648 N N . PHE A 1 78 ? -11.328 10.422 18.5 1 95.25 78 PHE A N 1
ATOM 649 C CA . PHE A 1 78 ? -11.977 9.297 19.156 1 95.25 78 PHE A CA 1
ATOM 650 C C . PHE A 1 78 ? -13.312 9.719 19.766 1 95.25 78 PHE A C 1
ATOM 652 O O . PHE A 1 78 ? -14.125 8.875 20.141 1 95.25 78 PHE A O 1
ATOM 659 N N . GLY A 1 79 ? -13.461 10.992 19.844 1 94.38 79 GLY A N 1
ATOM 660 C CA . GLY A 1 79 ? -14.703 11.461 20.438 1 94.38 79 GLY A CA 1
ATOM 661 C C . GLY A 1 79 ? -14.617 12.875 20.984 1 94.38 79 GLY A C 1
ATOM 662 O O . GLY A 1 79 ? -13.82 13.68 20.5 1 94.38 79 GLY A O 1
ATOM 663 N N . ARG A 1 80 ? -15.578 13.195 21.953 1 95.56 80 ARG A N 1
ATOM 664 C CA . ARG A 1 80 ? -15.695 14.539 22.5 1 95.56 80 ARG A CA 1
ATOM 665 C C . ARG A 1 80 ? -15.516 14.531 24.016 1 95.56 80 ARG A C 1
ATOM 667 O O . ARG A 1 80 ? -15.781 13.523 24.672 1 95.56 80 ARG A O 1
ATOM 674 N N . ILE A 1 81 ? -15.031 15.625 24.516 1 96.81 81 ILE A N 1
ATOM 675 C CA . ILE A 1 81 ? -14.938 15.844 25.969 1 96.81 81 ILE A CA 1
ATOM 676 C C . ILE A 1 81 ? -15.422 17.25 26.312 1 96.81 81 ILE A C 1
ATOM 678 O O . ILE A 1 81 ? -15.133 18.203 25.594 1 96.81 81 ILE A O 1
ATOM 682 N N . GLN A 1 82 ? -16.234 17.297 27.328 1 98 82 GLN A N 1
ATOM 683 C CA . GLN A 1 82 ? -16.703 18.594 27.812 1 98 82 GLN A CA 1
ATOM 684 C C . GLN A 1 82 ? -15.594 19.344 28.562 1 98 82 GLN A C 1
ATOM 686 O O . GLN A 1 82 ? -14.836 18.734 29.312 1 98 82 GLN A O 1
ATOM 691 N N . VAL A 1 83 ? -15.555 20.625 28.344 1 98.31 83 VAL A N 1
ATOM 692 C CA . VAL A 1 83 ? -14.594 21.516 29 1 98.31 83 VAL A CA 1
ATOM 693 C C . VAL A 1 83 ? -15.328 22.656 29.688 1 98.31 83 VAL A C 1
ATOM 695 O O . VAL A 1 83 ? -16.297 23.203 29.141 1 98.31 83 VAL A O 1
ATOM 698 N N . TYR A 1 84 ? -14.93 22.922 30.859 1 98.31 84 TYR A N 1
ATOM 699 C CA . TYR A 1 84 ? -15.484 24.016 31.641 1 98.31 84 TYR A CA 1
ATOM 700 C C . TYR A 1 84 ? -14.469 25.156 31.797 1 98.31 84 TYR A C 1
ATOM 702 O O . TYR A 1 84 ? -13.383 24.953 32.344 1 98.31 84 TYR A O 1
ATOM 710 N N . ILE A 1 85 ? -14.812 26.328 31.281 1 98.31 85 ILE A N 1
ATOM 711 C CA . ILE A 1 85 ? -13.953 27.5 31.312 1 98.31 85 ILE A CA 1
ATOM 712 C C . ILE A 1 85 ? -14.531 28.547 32.25 1 98.31 85 ILE A C 1
ATOM 714 O O . ILE A 1 85 ? -15.664 29 32.094 1 98.31 85 ILE A O 1
ATOM 718 N N . ARG A 1 86 ? -13.734 28.875 33.25 1 97.94 86 ARG A N 1
ATOM 719 C CA . ARG A 1 86 ? -14.172 29.859 34.219 1 97.94 86 ARG A CA 1
ATOM 720 C C . ARG A 1 86 ? -13.18 31.016 34.281 1 97.94 86 ARG A C 1
ATOM 722 O O . ARG A 1 86 ? -11.969 30.812 34.312 1 97.94 86 ARG A O 1
ATOM 729 N N . LEU A 1 87 ? -13.742 32.188 34.438 1 97.94 87 LEU A N 1
ATOM 730 C CA . LEU A 1 87 ? -12.938 33.375 34.531 1 97.94 87 LEU A CA 1
ATOM 731 C C . LEU A 1 87 ? -11.945 33.312 35.688 1 97.94 87 LEU A C 1
ATOM 733 O O . LEU A 1 87 ? -10.773 33.656 35.531 1 97.94 87 LEU A O 1
ATOM 737 N N . ASP A 1 88 ? -12.312 32.812 36.844 1 97.25 88 ASP A N 1
ATOM 738 C CA . ASP A 1 88 ? -11.484 32.812 38.031 1 97.25 88 ASP A CA 1
ATOM 739 C C . ASP A 1 88 ? -10.375 31.766 37.938 1 97.25 88 ASP A C 1
ATOM 741 O O . ASP A 1 88 ? -9.414 31.781 38.719 1 97.25 88 ASP A O 1
ATOM 745 N N . GLN A 1 89 ? -10.531 30.891 36.969 1 97.12 89 GLN A N 1
ATOM 746 C CA . GLN A 1 89 ? -9.523 29.844 36.812 1 97.12 89 GLN A CA 1
ATOM 747 C C . GLN A 1 89 ? -8.523 30.219 35.719 1 97.12 89 GLN A C 1
ATOM 749 O O . GLN A 1 89 ? -7.312 30.109 35.906 1 97.12 89 GLN A O 1
ATOM 754 N N . VAL A 1 90 ? -8.938 30.703 34.531 1 97.5 90 VAL A N 1
ATOM 755 C CA . VAL A 1 90 ? -8.07 30.953 33.375 1 97.5 90 VAL A CA 1
ATOM 756 C C . VAL A 1 90 ? -7.527 32.375 33.438 1 97.5 90 VAL A C 1
ATOM 758 O O . VAL A 1 90 ? -6.582 32.719 32.719 1 97.5 90 VAL A O 1
ATOM 761 N N . GLY A 1 91 ? -8.125 33.312 34.219 1 97.19 91 GLY A N 1
ATOM 762 C CA . GLY A 1 91 ? -7.703 34.688 34.344 1 97.19 91 GLY A CA 1
ATOM 763 C C . GLY A 1 91 ? -8.422 35.594 33.375 1 97.19 91 GLY A C 1
ATOM 764 O O . GLY A 1 91 ? -8.93 35.156 32.344 1 97.19 91 GLY A O 1
ATOM 765 N N . GLN A 1 92 ? -8.43 36.875 33.656 1 96.81 92 GLN A N 1
ATOM 766 C CA . GLN A 1 92 ? -9.18 37.875 32.906 1 96.81 92 GLN A CA 1
ATOM 767 C C . GLN A 1 92 ? -8.68 37.969 31.469 1 96.81 92 GLN A C 1
ATOM 769 O O . GLN A 1 92 ? -9.484 37.938 30.531 1 96.81 92 GLN A O 1
ATOM 774 N N . GLU A 1 93 ? -7.465 38 31.297 1 95.88 93 GLU A N 1
ATOM 775 C CA . GLU A 1 93 ? -6.879 38.188 29.969 1 95.88 93 GLU A CA 1
ATOM 776 C C . GLU A 1 93 ? -7.23 37 29.062 1 95.88 93 GLU A C 1
ATOM 778 O O . GLU A 1 93 ? -7.695 37.219 27.938 1 95.88 93 GLU A O 1
ATOM 783 N N . ASN A 1 94 ? -7.008 35.812 29.5 1 96.19 94 ASN A N 1
ATOM 784 C CA . ASN A 1 94 ? -7.301 34.594 28.719 1 96.19 94 ASN A CA 1
ATOM 785 C C . ASN A 1 94 ? -8.797 34.469 28.453 1 96.19 94 ASN A C 1
ATOM 787 O O . ASN A 1 94 ? -9.203 34.031 27.375 1 96.19 94 ASN A O 1
ATOM 791 N N . TYR A 1 95 ? -9.531 34.75 29.438 1 97.12 95 TYR A N 1
ATOM 792 C CA . TYR A 1 95 ? -10.977 34.656 29.266 1 97.12 95 TYR A CA 1
ATOM 793 C C . TYR A 1 95 ? -11.477 35.656 28.234 1 97.12 95 TYR A C 1
ATOM 795 O O . TYR A 1 95 ? -12.352 35.344 27.422 1 97.12 95 TYR A O 1
ATOM 803 N N . ASP A 1 96 ? -11.008 36.938 28.328 1 96.12 96 ASP A N 1
ATOM 804 C CA . ASP A 1 96 ? -11.383 37.938 27.359 1 96.12 96 ASP A CA 1
ATOM 805 C C . ASP A 1 96 ? -10.984 37.5 25.938 1 96.12 96 ASP A C 1
ATOM 807 O O . ASP A 1 96 ? -11.758 37.688 25 1 96.12 96 ASP A O 1
ATOM 811 N N . PHE A 1 97 ? -9.812 37 25.797 1 96.69 97 PHE A N 1
ATOM 812 C CA . PHE A 1 97 ? -9.352 36.469 24.516 1 96.69 97 PHE A CA 1
ATOM 813 C C . PHE A 1 97 ? -10.273 35.375 24 1 96.69 97 PHE A C 1
ATOM 815 O O . PHE A 1 97 ? -10.656 35.375 22.828 1 96.69 97 PHE A O 1
ATOM 822 N N . PHE A 1 98 ? -10.547 34.469 24.891 1 96.69 98 PHE A N 1
ATOM 823 C CA . PHE A 1 98 ? -11.445 33.375 24.578 1 96.69 98 PHE A CA 1
ATOM 824 C C . PHE A 1 98 ? -12.789 33.875 24.094 1 96.69 98 PHE A C 1
ATOM 826 O O . PHE A 1 98 ? -13.273 33.469 23.031 1 96.69 98 PHE A O 1
ATOM 833 N N . LYS A 1 99 ? -13.336 34.812 24.734 1 95.88 99 LYS A N 1
ATOM 834 C CA . LYS A 1 99 ? -14.656 35.344 24.406 1 95.88 99 LYS A CA 1
ATOM 835 C C . LYS A 1 99 ? -14.641 36.062 23.078 1 95.88 99 LYS A C 1
ATOM 837 O O . LYS A 1 99 ? -15.617 36 22.312 1 95.88 99 LYS A O 1
ATOM 842 N N . GLU A 1 100 ? -13.586 36.656 22.812 1 95.5 100 GLU A N 1
ATOM 843 C CA . GLU A 1 100 ? -13.531 37.562 21.656 1 95.5 100 GLU A CA 1
ATOM 844 C C . GLU A 1 100 ? -13.094 36.812 20.406 1 95.5 100 GLU A C 1
ATOM 846 O O . GLU A 1 100 ? -13.562 37.125 19.312 1 95.5 100 GLU A O 1
ATOM 851 N N . TYR A 1 101 ? -12.195 35.812 20.531 1 97.12 101 TYR A N 1
ATOM 852 C CA . TYR A 1 101 ? -11.469 35.406 19.344 1 97.12 101 TYR A CA 1
ATOM 853 C C . TYR A 1 101 ? -11.656 33.906 19.094 1 97.12 101 TYR A C 1
ATOM 855 O O . TYR A 1 101 ? -11.289 33.406 18.031 1 97.12 101 TYR A O 1
ATOM 863 N N . ILE A 1 102 ? -12.18 33.156 20 1 97.12 102 ILE A N 1
ATOM 864 C CA . ILE A 1 102 ? -12.312 31.719 19.828 1 97.12 102 ILE A CA 1
ATOM 865 C C . ILE A 1 102 ? -13.742 31.375 19.422 1 97.12 102 ILE A C 1
ATOM 867 O O . ILE A 1 102 ? -14.695 31.812 20.078 1 97.12 102 ILE A O 1
ATOM 871 N N . ASP A 1 103 ? -13.891 30.609 18.344 1 96.31 103 ASP A N 1
ATOM 872 C CA . ASP A 1 103 ? -15.18 30.25 17.766 1 96.31 103 ASP A CA 1
ATOM 873 C C . ASP A 1 103 ? -15.273 28.75 17.516 1 96.31 103 ASP A C 1
ATOM 875 O O . ASP A 1 103 ? -14.258 28.047 17.516 1 96.31 103 ASP A O 1
ATOM 879 N N . ILE A 1 104 ? -16.516 28.312 17.297 1 95.75 104 ILE A N 1
ATOM 880 C CA . ILE A 1 104 ? -16.766 26.922 16.906 1 95.75 104 ILE A CA 1
ATOM 881 C C . ILE A 1 104 ? -15.969 26.594 15.648 1 95.75 104 ILE A C 1
ATOM 883 O O . ILE A 1 104 ? -15.938 27.375 14.703 1 95.75 104 ILE A O 1
ATOM 887 N N . GLY A 1 105 ? -15.297 25.438 15.641 1 96.62 105 GLY A N 1
ATOM 888 C CA . GLY A 1 105 ? -14.469 25.016 14.523 1 96.62 105 GLY A CA 1
ATOM 889 C C . GLY A 1 105 ? -12.984 25.188 14.773 1 96.62 105 GLY A C 1
ATOM 890 O O . GLY A 1 105 ? -12.156 24.531 14.141 1 96.62 105 GLY A O 1
ATOM 891 N N . ASP A 1 106 ? -12.617 26.109 15.688 1 98.31 106 ASP A N 1
ATOM 892 C CA . ASP A 1 106 ? -11.211 26.375 16.016 1 98.31 106 ASP A CA 1
ATOM 893 C C . ASP A 1 106 ? -10.578 25.172 16.703 1 98.31 106 ASP A C 1
ATOM 895 O O . ASP A 1 106 ? -11.258 24.422 17.406 1 98.31 106 ASP A O 1
ATOM 899 N N . TRP A 1 107 ? -9.289 24.969 16.438 1 98.69 107 TRP A N 1
ATOM 900 C CA . TRP A 1 107 ? -8.508 24.047 17.25 1 98.69 107 TRP A CA 1
ATOM 901 C C . TRP A 1 107 ? -7.977 24.75 18.5 1 98.69 107 TRP A C 1
ATOM 903 O O . TRP A 1 107 ? -7.355 25.812 18.406 1 98.69 107 TRP A O 1
ATOM 913 N N . ILE A 1 108 ? -8.18 24.094 19.703 1 98.38 108 ILE A N 1
ATOM 914 C CA . ILE A 1 108 ? -7.809 24.734 20.953 1 98.38 108 ILE A CA 1
ATOM 915 C C . ILE A 1 108 ? -7.059 23.75 21.844 1 98.38 108 ILE A C 1
ATOM 917 O O . ILE A 1 108 ? -7.25 22.531 21.719 1 98.38 108 ILE A O 1
ATOM 921 N N . GLY A 1 109 ? -6.121 24.281 22.578 1 98.38 109 GLY A N 1
ATOM 922 C CA . GLY A 1 109 ? -5.441 23.547 23.641 1 98.38 109 GLY A CA 1
ATOM 923 C C . GLY A 1 109 ? -5.801 24.047 25.031 1 98.38 109 GLY A C 1
ATOM 924 O O . GLY A 1 109 ? -5.945 25.25 25.25 1 98.38 109 GLY A O 1
ATOM 925 N N . ILE A 1 110 ? -5.98 23.109 25.938 1 98 110 ILE A N 1
ATOM 926 C CA . ILE A 1 110 ? -6.25 23.5 27.312 1 98 110 ILE A CA 1
ATOM 927 C C . ILE A 1 110 ? -5.297 22.766 28.266 1 98 110 ILE A C 1
ATOM 929 O O . ILE A 1 110 ? -4.816 21.672 27.953 1 98 110 ILE A O 1
ATOM 933 N N . LYS A 1 111 ? -4.902 23.406 29.281 1 98.56 111 LYS A N 1
ATOM 934 C CA . LYS A 1 111 ? -4.344 22.797 30.469 1 98.56 111 LYS A CA 1
ATOM 935 C C . LYS A 1 111 ? -5.387 22.703 31.594 1 98.56 111 LYS A C 1
ATOM 937 O O . LYS A 1 111 ? -6.031 23.703 31.922 1 98.56 111 LYS A O 1
ATOM 942 N N . GLY A 1 112 ? -5.645 21.516 32.062 1 98.38 112 GLY A N 1
ATOM 943 C CA . GLY A 1 112 ? -6.695 21.406 33.062 1 98.38 112 GLY A CA 1
ATOM 944 C C . GLY A 1 112 ? -6.703 20.062 33.781 1 98.38 112 GLY A C 1
ATOM 945 O O . GLY A 1 112 ? -5.758 19.281 33.656 1 98.38 112 GLY A O 1
ATOM 946 N N . TYR A 1 113 ? -7.742 19.859 34.625 1 98.25 113 TYR A N 1
ATOM 947 C CA . TYR A 1 113 ? -7.891 18.625 35.375 1 98.25 113 TYR A CA 1
ATOM 948 C C . TYR A 1 113 ? -9.328 18.109 35.312 1 98.25 113 TYR A C 1
ATOM 950 O O . TYR A 1 113 ? -10.258 18.891 35.094 1 98.25 113 TYR A O 1
ATOM 958 N N . PRO A 1 114 ? -9.523 16.812 35.438 1 98.25 114 PRO A N 1
ATOM 959 C CA . PRO A 1 114 ? -10.859 16.234 35.281 1 98.25 114 PRO A CA 1
ATOM 960 C C . PRO A 1 114 ? -11.727 16.406 36.531 1 98.25 114 PRO A C 1
ATOM 962 O O . PRO A 1 114 ? -11.211 16.453 37.656 1 98.25 114 PRO A O 1
ATOM 965 N N . PHE A 1 115 ? -12.992 16.562 36.344 1 97.44 115 PHE A N 1
ATOM 966 C CA . PHE A 1 115 ? -14.031 16.5 37.375 1 97.44 115 PHE A CA 1
ATOM 967 C C . PHE A 1 115 ? -15.352 16.016 36.781 1 97.44 115 PHE A C 1
ATOM 969 O O . PHE A 1 115 ? -15.469 15.867 35.562 1 97.44 115 PHE A O 1
ATOM 976 N N . LYS A 1 116 ? -16.281 15.695 37.562 1 97.56 116 LYS A N 1
ATOM 977 C CA . LYS A 1 116 ? -17.641 15.383 37.125 1 97.56 116 LYS A CA 1
ATOM 978 C C . LYS A 1 116 ? -18.641 16.422 37.594 1 97.56 116 LYS A C 1
ATOM 980 O O . LYS A 1 116 ? -18.547 16.875 38.75 1 97.56 116 LYS A O 1
ATOM 985 N N . THR A 1 117 ? -19.422 16.828 36.688 1 95.62 117 THR A N 1
ATOM 986 C CA . THR A 1 117 ? -20.484 17.75 37.062 1 95.62 117 THR A CA 1
ATOM 987 C C . THR A 1 117 ? -21.484 17.062 38 1 95.62 117 THR A C 1
ATOM 989 O O . THR A 1 117 ? -21.438 15.844 38.188 1 95.62 117 THR A O 1
ATOM 992 N N . ARG A 1 118 ? -22.406 17.859 38.5 1 93.31 118 ARG A N 1
ATOM 993 C CA . ARG A 1 118 ? -23.438 17.312 39.375 1 93.31 118 ARG A CA 1
ATOM 994 C C . ARG A 1 118 ? -24.328 16.328 38.625 1 93.31 118 ARG A C 1
ATOM 996 O O . ARG A 1 118 ? -24.875 15.398 39.219 1 93.31 118 ARG A O 1
ATOM 1003 N N . THR A 1 119 ? -24.438 16.484 37.312 1 93.5 119 THR A N 1
ATOM 1004 C CA . THR A 1 119 ? -25.25 15.617 36.469 1 93.5 119 THR A CA 1
ATOM 1005 C C . THR A 1 119 ? -24.484 14.375 36.062 1 93.5 119 THR A C 1
ATOM 1007 O O . THR A 1 119 ? -25.016 13.508 35.375 1 93.5 119 THR A O 1
ATOM 1010 N N . GLY A 1 120 ? -23.219 14.344 36.438 1 94.12 120 GLY A N 1
ATOM 1011 C CA . GLY A 1 120 ? -22.438 13.133 36.219 1 94.12 120 GLY A CA 1
ATOM 1012 C C . GLY A 1 120 ? -21.641 13.156 34.938 1 94.12 120 GLY A C 1
ATOM 1013 O O . GLY A 1 120 ? -21.109 12.133 34.5 1 94.12 120 GLY A O 1
ATOM 1014 N N . GLU A 1 121 ? -21.516 14.273 34.312 1 96.25 121 GLU A N 1
ATOM 1015 C CA . GLU A 1 121 ? -20.766 14.367 33.062 1 96.25 121 GLU A CA 1
ATOM 1016 C C . GLU A 1 121 ? -19.281 14.633 33.312 1 96.25 121 GLU A C 1
ATOM 1018 O O . GLU A 1 121 ? -18.938 15.586 34.031 1 96.25 121 GLU A O 1
ATOM 1023 N N . LEU A 1 122 ? -18.453 13.695 32.875 1 97.81 122 LEU A N 1
ATOM 1024 C CA . LEU A 1 122 ? -17.016 13.914 32.969 1 97.81 122 LEU A CA 1
ATOM 1025 C C . LEU A 1 122 ? -16.609 15.172 32.188 1 97.81 122 LEU A C 1
ATOM 1027 O O . LEU A 1 122 ? -16.938 15.32 31.016 1 97.81 122 LEU A O 1
ATOM 1031 N N . THR A 1 123 ? -15.953 16.094 32.875 1 98.38 123 THR A N 1
ATOM 1032 C CA . THR A 1 123 ? -15.609 17.406 32.344 1 98.38 123 THR A CA 1
ATOM 1033 C C . THR A 1 123 ? -14.18 17.781 32.719 1 98.38 123 THR A C 1
ATOM 1035 O O . THR A 1 123 ? -13.633 17.297 33.688 1 98.38 123 THR A O 1
ATOM 1038 N N . LEU A 1 124 ? -13.523 18.547 31.875 1 98.44 124 LEU A N 1
ATOM 1039 C CA . LEU A 1 124 ? -12.211 19.109 32.188 1 98.44 124 LEU A CA 1
ATOM 1040 C C . LEU A 1 124 ? -12.336 20.562 32.594 1 98.44 124 LEU A C 1
ATOM 1042 O O . LEU A 1 124 ? -12.82 21.391 31.812 1 98.44 124 LEU A O 1
ATOM 1046 N N . LEU A 1 125 ? -11.938 20.891 33.781 1 98.56 125 LEU A N 1
ATOM 1047 C CA . LEU A 1 125 ? -11.852 22.281 34.188 1 98.56 125 LEU A CA 1
ATOM 1048 C C . LEU A 1 125 ? -10.578 22.922 33.656 1 98.56 125 LEU A C 1
ATOM 1050 O O . LEU A 1 125 ? -9.469 22.469 33.938 1 98.56 125 LEU A O 1
ATOM 1054 N N . ALA A 1 126 ? -10.703 23.953 32.875 1 98.56 126 ALA A N 1
ATOM 1055 C CA . ALA A 1 126 ? -9.562 24.594 32.219 1 98.56 126 ALA A CA 1
ATOM 1056 C C . ALA A 1 126 ? -8.836 25.531 33.188 1 98.56 126 ALA A C 1
ATOM 1058 O O . ALA A 1 126 ? -9.461 26.375 33.812 1 98.56 126 ALA A O 1
ATOM 1059 N N . LEU A 1 127 ? -7.559 25.344 33.281 1 98.5 127 LEU A N 1
ATOM 1060 C CA . LEU A 1 127 ? -6.691 26.266 34 1 98.5 127 LEU A CA 1
ATOM 1061 C C . LEU A 1 127 ? -6.039 27.25 33.031 1 98.5 127 LEU A C 1
ATOM 1063 O O . LEU A 1 127 ? -5.598 28.328 33.438 1 98.5 127 LEU A O 1
ATOM 1067 N N . ASP A 1 128 ? -5.922 26.844 31.859 1 98.19 128 ASP A N 1
ATOM 1068 C CA . ASP A 1 128 ? -5.406 27.641 30.75 1 98.19 128 ASP A CA 1
ATOM 1069 C C . ASP A 1 128 ? -6.062 27.234 29.422 1 98.19 128 ASP A C 1
ATOM 1071 O O . ASP A 1 128 ? -6.547 26.109 29.281 1 98.19 128 ASP A O 1
ATOM 1075 N N . ILE A 1 129 ? -6.141 28.188 28.516 1 97.75 129 ILE A N 1
ATOM 1076 C CA . ILE A 1 129 ? -6.73 27.953 27.203 1 97.75 129 ILE A CA 1
ATOM 1077 C C . ILE A 1 129 ? -5.93 28.688 26.125 1 97.75 129 ILE A C 1
ATOM 1079 O O . ILE A 1 129 ? -5.504 29.828 26.328 1 97.75 129 ILE A O 1
ATOM 1083 N N . GLU A 1 130 ? -5.668 28.047 25.031 1 96.88 130 GLU A N 1
ATOM 1084 C CA . GLU A 1 130 ? -4.945 28.688 23.938 1 96.88 130 GLU A CA 1
ATOM 1085 C C . GLU A 1 130 ? -5.539 28.312 22.578 1 96.88 130 GLU A C 1
ATOM 1087 O O . GLU A 1 130 ? -5.984 27.172 22.391 1 96.88 130 GLU A O 1
ATOM 1092 N N . LEU A 1 131 ? -5.551 29.25 21.656 1 98.44 131 LEU A N 1
ATOM 1093 C CA . LEU A 1 131 ? -5.914 29.016 20.266 1 98.44 131 LEU A CA 1
ATOM 1094 C C . LEU A 1 131 ? -4.754 28.375 19.5 1 98.44 131 LEU A C 1
ATOM 1096 O O . LEU A 1 131 ? -3.645 28.906 19.484 1 98.44 131 LEU A O 1
ATOM 1100 N N . LEU A 1 132 ? -5.023 27.219 18.922 1 98.62 132 LEU A N 1
ATOM 1101 C CA . LEU A 1 132 ? -3.961 26.516 18.203 1 98.62 132 LEU A CA 1
ATOM 1102 C C . LEU A 1 132 ? -4.035 26.797 16.703 1 98.62 132 LEU A C 1
ATOM 1104 O O . LEU A 1 132 ? -3.006 26.859 16.031 1 98.62 132 LEU A O 1
ATOM 1108 N N . SER A 1 133 ? -5.215 26.844 16.156 1 98.62 133 SER A N 1
ATOM 1109 C CA . SER A 1 133 ? -5.461 27.125 14.75 1 98.62 133 SER A CA 1
ATOM 1110 C C . SER A 1 133 ? -6.84 27.734 14.539 1 98.62 133 SER A C 1
ATOM 1112 O O . SER A 1 133 ? -7.852 27.172 14.969 1 98.62 133 SER A O 1
ATOM 1114 N N . LYS A 1 134 ? -6.906 28.875 13.922 1 98.44 134 LYS A N 1
ATOM 1115 C CA . LYS A 1 134 ? -8.156 29.594 13.664 1 98.44 134 LYS A CA 1
ATOM 1116 C C . LYS A 1 134 ? -8.852 29.062 12.422 1 98.44 134 LYS A C 1
ATOM 1118 O O . LYS A 1 134 ? -8.242 28.953 11.352 1 98.44 134 LYS A O 1
ATOM 1123 N N . ALA A 1 135 ? -10.055 28.625 12.57 1 97.56 135 ALA A N 1
ATOM 1124 C CA . ALA A 1 135 ? -10.891 28.266 11.43 1 97.56 135 ALA A CA 1
ATOM 1125 C C . ALA A 1 135 ? -11.602 29.484 10.859 1 97.56 135 ALA A C 1
ATOM 1127 O O . ALA A 1 135 ? -12.289 30.203 11.586 1 97.56 135 ALA A O 1
ATOM 1128 N N . ILE A 1 136 ? -11.469 29.641 9.609 1 96.19 136 ILE A N 1
ATOM 1129 C CA . ILE A 1 136 ? -12.055 30.812 8.961 1 96.19 136 ILE A CA 1
ATOM 1130 C C . ILE A 1 136 ? -13.469 30.484 8.477 1 96.19 136 ILE A C 1
ATOM 1132 O O . ILE A 1 136 ? -14.367 31.328 8.531 1 96.19 136 ILE A O 1
ATOM 1136 N N . ARG A 1 137 ? -13.609 29.266 8.086 1 93.56 137 ARG A N 1
ATOM 1137 C CA . ARG A 1 137 ? -14.914 28.812 7.598 1 93.56 137 ARG A CA 1
ATOM 1138 C C . ARG A 1 137 ? -15.758 28.234 8.727 1 93.56 137 ARG A C 1
ATOM 1140 O O . ARG A 1 137 ? -15.281 27.406 9.5 1 93.56 137 ARG A O 1
ATOM 1147 N N . PRO A 1 138 ? -17.016 28.75 8.812 1 90.69 138 PRO A N 1
ATOM 1148 C CA . PRO A 1 138 ? -17.891 28.141 9.812 1 90.69 138 PRO A CA 1
ATOM 1149 C C . PRO A 1 138 ? -18.266 26.703 9.461 1 90.69 138 PRO A C 1
ATOM 1151 O O . PRO A 1 138 ? -18.328 26.344 8.281 1 90.69 138 PRO A O 1
ATOM 1154 N N . LEU A 1 139 ? -18.438 25.953 10.523 1 88.38 139 LEU A N 1
ATOM 1155 C CA . LEU A 1 139 ? -18.922 24.609 10.289 1 88.38 139 LEU A CA 1
ATOM 1156 C C . LEU A 1 139 ? -20.359 24.641 9.766 1 88.38 139 LEU A C 1
ATOM 1158 O O . LEU A 1 139 ? -21.141 25.5 10.141 1 88.38 139 LEU A O 1
ATOM 1162 N N . PRO A 1 140 ? -20.641 23.781 8.891 1 76.81 140 PRO A N 1
ATOM 1163 C CA . PRO A 1 140 ? -22 23.797 8.367 1 76.81 140 PRO A CA 1
ATOM 1164 C C . PRO A 1 140 ? -23.047 23.453 9.438 1 76.81 140 PRO A C 1
ATOM 1166 O O . PRO A 1 140 ? -22.781 22.656 10.328 1 76.81 140 PRO A O 1
ATOM 1169 N N . GLU A 1 141 ? -24.047 24.312 9.75 1 63.81 141 GLU A N 1
ATOM 1170 C CA . GLU A 1 141 ? -25.094 24.125 10.75 1 63.81 141 GLU A CA 1
ATOM 1171 C C . GLU A 1 141 ? -25.766 22.75 10.602 1 63.81 141 GLU A C 1
ATOM 1173 O O . GLU A 1 141 ? -26.062 22.094 11.594 1 63.81 141 GLU A O 1
ATOM 1178 N N . LYS A 1 142 ? -26.359 22.469 9.477 1 53.66 142 LYS A N 1
ATOM 1179 C CA . LYS A 1 142 ? -27.219 21.297 9.25 1 53.66 142 LYS A CA 1
ATOM 1180 C C . LYS A 1 142 ? -26.391 20.094 8.828 1 53.66 142 LYS A C 1
ATOM 1182 O O . LYS A 1 142 ? -26.875 19.234 8.078 1 53.66 142 LYS A O 1
ATOM 1187 N N . TRP A 1 143 ? -25.172 20.156 9.195 1 55.34 143 TRP A N 1
ATOM 1188 C CA . TRP A 1 143 ? -24.453 19.016 8.633 1 55.34 143 TRP A CA 1
ATOM 1189 C C . TRP A 1 143 ? -24.797 17.734 9.398 1 55.34 143 TRP A C 1
ATOM 1191 O O . TRP A 1 143 ? -24.172 16.703 9.195 1 55.34 143 TRP A O 1
ATOM 1201 N N . HIS A 1 144 ? -25.547 18.125 10.492 1 48.56 144 HIS A N 1
ATOM 1202 C CA . HIS A 1 144 ? -26.25 16.938 11 1 48.56 144 HIS A CA 1
ATOM 1203 C C . HIS A 1 144 ? -27.219 16.391 9.969 1 48.56 144 HIS A C 1
ATOM 1205 O O . HIS A 1 144 ? -28.078 17.109 9.469 1 48.56 144 HIS A O 1
ATOM 1211 N N . GLY A 1 145 ? -26.719 15.586 9.133 1 50.06 145 GLY A N 1
ATOM 1212 C CA . GLY A 1 145 ? -27.312 14.977 7.953 1 50.06 145 GLY A CA 1
ATOM 1213 C C . GLY A 1 145 ? -26.766 15.539 6.656 1 50.06 145 GLY A C 1
ATOM 1214 O O . GLY A 1 145 ? -27.531 15.953 5.781 1 50.06 145 GLY A O 1
ATOM 1215 N N . LEU A 1 146 ? -25.719 16.344 6.652 1 54.44 146 LEU A N 1
ATOM 1216 C CA . LEU A 1 146 ? -25.312 16.781 5.328 1 54.44 146 LEU A CA 1
ATOM 1217 C C . LEU A 1 146 ? -25.859 15.852 4.25 1 54.44 146 LEU A C 1
ATOM 1219 O O . LEU A 1 146 ? -25.391 14.719 4.102 1 54.44 146 LEU A O 1
ATOM 1223 N N . LYS A 1 147 ? -27.281 15.969 4.184 1 55.53 147 LYS A N 1
ATOM 1224 C CA . LYS A 1 147 ? -28.188 15.094 3.449 1 55.53 147 LYS A CA 1
ATOM 1225 C C . LYS A 1 147 ? -27.719 14.875 2.018 1 55.53 147 LYS A C 1
ATOM 1227 O O . LYS A 1 147 ? -28.016 13.852 1.408 1 55.53 147 LYS A O 1
ATOM 1232 N N . ASP A 1 148 ? -26.75 15.883 1.6 1 72.75 148 ASP A N 1
ATOM 1233 C CA . ASP A 1 148 ? -26.469 15.516 0.218 1 72.75 148 ASP A CA 1
ATOM 1234 C C . ASP A 1 148 ? -25.188 14.672 0.132 1 72.75 148 ASP A C 1
ATOM 1236 O O . ASP A 1 148 ? -24.094 15.148 0.45 1 72.75 148 ASP A O 1
ATOM 1240 N N . LYS A 1 149 ? -25.391 13.453 0.091 1 78.5 149 LYS A N 1
ATOM 1241 C CA . LYS A 1 149 ? -24.344 12.43 -0.018 1 78.5 149 LYS A CA 1
ATOM 1242 C C . LYS A 1 149 ? -23.25 12.875 -0.969 1 78.5 149 LYS A C 1
ATOM 1244 O O . LYS A 1 149 ? -22.062 12.609 -0.725 1 78.5 149 LYS A O 1
ATOM 1249 N N . GLU A 1 150 ? -23.641 13.648 -1.811 1 81.81 150 GLU A N 1
ATOM 1250 C CA . GLU A 1 150 ? -22.656 14.055 -2.805 1 81.81 150 GLU A CA 1
ATOM 1251 C C . GLU A 1 150 ? -21.672 15.062 -2.223 1 81.81 150 GLU A C 1
ATOM 1253 O O . GLU A 1 150 ? -20.469 15 -2.494 1 81.81 150 GLU A O 1
ATOM 1258 N N . VAL A 1 151 ? -22.172 15.938 -1.469 1 83.25 151 VAL A N 1
ATOM 1259 C CA . VAL A 1 151 ? -21.312 16.953 -0.858 1 83.25 151 VAL A CA 1
ATOM 1260 C C . VAL A 1 151 ? -20.391 16.297 0.169 1 83.25 151 VAL A C 1
ATOM 1262 O O . VAL A 1 151 ? -19.234 16.688 0.296 1 83.25 151 VAL A O 1
ATOM 1265 N N . ARG A 1 152 ? -20.906 15.297 0.809 1 88.81 152 ARG A N 1
ATOM 1266 C CA . ARG A 1 152 ? -20.125 14.594 1.816 1 88.81 152 ARG A CA 1
ATOM 1267 C C . ARG A 1 152 ? -18.906 13.906 1.187 1 88.81 152 ARG A C 1
ATOM 1269 O O . ARG A 1 152 ? -17.812 13.938 1.74 1 88.81 152 ARG A O 1
ATOM 1276 N N . TYR A 1 153 ? -19.156 13.359 0.021 1 90.81 153 TYR A N 1
ATOM 1277 C CA . TYR A 1 153 ? -18.078 12.656 -0.667 1 90.81 153 TYR A CA 1
ATOM 1278 C C . TYR A 1 153 ? -17.047 13.641 -1.209 1 90.81 153 TYR A C 1
ATOM 1280 O O . TYR A 1 153 ? -15.859 13.328 -1.26 1 90.81 153 TYR A O 1
ATOM 1288 N N . ARG A 1 154 ? -17.484 14.82 -1.549 1 91.12 154 ARG A N 1
ATOM 1289 C CA . ARG A 1 154 ? -16.609 15.836 -2.121 1 91.12 154 ARG A CA 1
ATOM 1290 C C . ARG A 1 154 ? -15.781 16.531 -1.035 1 91.12 154 ARG A C 1
ATOM 1292 O O . ARG A 1 154 ? -14.656 16.953 -1.281 1 91.12 154 ARG A O 1
ATOM 1299 N N . GLN A 1 155 ? -16.406 16.641 0.118 1 93.12 155 GLN A N 1
ATOM 1300 C CA . GLN A 1 155 ? -15.75 17.266 1.253 1 93.12 155 GLN A CA 1
ATOM 1301 C C . GLN A 1 155 ? -15.656 16.312 2.438 1 93.12 155 GLN A C 1
ATOM 1303 O O . GLN A 1 155 ? -16.141 16.609 3.527 1 93.12 155 GLN A O 1
ATOM 1308 N N . ARG A 1 156 ? -14.922 15.273 2.197 1 95.19 156 ARG A N 1
ATOM 1309 C CA . ARG A 1 156 ? -14.82 14.211 3.189 1 95.19 156 ARG A CA 1
ATOM 1310 C C . ARG A 1 156 ? -14.32 14.75 4.523 1 95.19 156 ARG A C 1
ATOM 1312 O O . ARG A 1 156 ? -14.742 14.289 5.586 1 95.19 156 ARG A O 1
ATOM 1319 N N . TYR A 1 157 ? -13.391 15.75 4.516 1 96.25 157 TYR A N 1
ATOM 1320 C CA . TYR A 1 157 ? -12.875 16.328 5.75 1 96.25 157 TYR A CA 1
ATOM 1321 C C . TYR A 1 157 ? -13.984 17 6.547 1 96.25 157 TYR A C 1
ATOM 1323 O O . TYR A 1 157 ? -14.016 16.922 7.777 1 96.25 157 TYR A O 1
ATOM 1331 N N . VAL A 1 158 ? -14.922 17.625 5.875 1 94.81 158 VAL A N 1
ATOM 1332 C CA . VAL A 1 158 ? -16.047 18.234 6.562 1 94.81 158 VAL A CA 1
ATOM 1333 C C . VAL A 1 158 ? -16.969 17.141 7.105 1 94.81 158 VAL A C 1
ATOM 1335 O O . VAL A 1 158 ? -17.469 17.234 8.227 1 94.81 158 VAL A O 1
ATOM 1338 N N . ASP A 1 159 ? -17.203 16.125 6.223 1 93.88 159 ASP A N 1
ATOM 1339 C CA . ASP A 1 159 ? -18 14.969 6.641 1 93.88 159 ASP A CA 1
ATOM 1340 C C . ASP A 1 159 ? -17.438 14.352 7.922 1 93.88 159 ASP A C 1
ATOM 1342 O O . ASP A 1 159 ? -18.188 14.055 8.852 1 93.88 159 ASP A O 1
ATOM 1346 N N . MET A 1 160 ? -16.172 14.211 8.008 1 95.38 160 MET A N 1
ATOM 1347 C CA . MET A 1 160 ? -15.492 13.625 9.164 1 95.38 160 MET A CA 1
ATOM 1348 C C . MET A 1 160 ? -15.641 14.523 10.391 1 95.38 160 MET A C 1
ATOM 1350 O O . MET A 1 160 ? -15.781 14.023 11.508 1 95.38 160 MET A O 1
ATOM 1354 N N . ILE A 1 161 ? -15.578 15.828 10.188 1 95.19 161 ILE A N 1
ATOM 1355 C CA . ILE A 1 161 ? -15.742 16.766 11.289 1 95.19 161 ILE A CA 1
ATOM 1356 C C . ILE A 1 161 ? -17.156 16.672 11.844 1 95.19 161 ILE A C 1
ATOM 1358 O O . ILE A 1 161 ? -17.344 16.547 13.062 1 95.19 161 ILE A O 1
ATOM 1362 N N . ALA A 1 162 ? -18.109 16.625 10.961 1 91.25 162 ALA A N 1
ATOM 1363 C CA . ALA A 1 162 ? -19.516 16.766 11.336 1 91.25 162 ALA A CA 1
ATOM 1364 C C . ALA A 1 162 ? -20.109 15.445 11.789 1 91.25 162 ALA A C 1
ATOM 1366 O O . ALA A 1 162 ? -21.031 15.414 12.609 1 91.25 162 ALA A O 1
ATOM 1367 N N . ASN A 1 163 ? -19.578 14.352 11.258 1 90.44 163 ASN A N 1
ATOM 1368 C CA . ASN A 1 163 ? -20.188 13.047 11.508 1 90.44 163 ASN A CA 1
ATOM 1369 C C . ASN A 1 163 ? -19.172 12.086 12.141 1 90.44 163 ASN A C 1
ATOM 1371 O O . ASN A 1 163 ? -18.328 11.516 11.445 1 90.44 163 ASN A O 1
ATOM 1375 N N . ASP A 1 164 ? -19.438 11.781 13.352 1 91.19 164 ASP A N 1
ATOM 1376 C CA . ASP A 1 164 ? -18.531 10.898 14.086 1 91.19 164 ASP A CA 1
ATOM 1377 C C . ASP A 1 164 ? -18.516 9.5 13.469 1 91.19 164 ASP A C 1
ATOM 1379 O O . ASP A 1 164 ? -17.469 8.836 13.484 1 91.19 164 ASP A O 1
ATOM 1383 N N . ASP A 1 165 ? -19.609 9.094 12.891 1 92.62 165 ASP A N 1
ATOM 1384 C CA . ASP A 1 165 ? -19.703 7.758 12.305 1 92.62 165 ASP A CA 1
ATOM 1385 C C . ASP A 1 165 ? -18.812 7.633 11.07 1 92.62 165 ASP A C 1
ATOM 1387 O O . ASP A 1 165 ? -18.297 6.551 10.773 1 92.62 165 ASP A O 1
ATOM 1391 N N . THR A 1 166 ? -18.609 8.742 10.383 1 94.19 166 THR A N 1
ATOM 1392 C CA . THR A 1 166 ? -17.75 8.719 9.203 1 94.19 166 THR A CA 1
ATOM 1393 C C . THR A 1 166 ? -16.312 8.398 9.586 1 94.19 166 THR A C 1
ATOM 1395 O O . THR A 1 166 ? -15.688 7.508 9 1 94.19 166 THR A O 1
ATOM 1398 N N . ILE A 1 167 ? -15.773 9.062 10.562 1 95.25 167 ILE A N 1
ATOM 1399 C CA . ILE A 1 167 ? -14.406 8.82 11 1 95.25 167 ILE A CA 1
ATOM 1400 C C . ILE A 1 167 ? -14.281 7.402 11.547 1 95.25 167 ILE A C 1
ATOM 1402 O O . ILE A 1 167 ? -13.273 6.727 11.32 1 95.25 167 ILE A O 1
ATOM 1406 N N . LYS A 1 168 ? -15.305 6.988 12.266 1 95.94 168 LYS A N 1
ATOM 1407 C CA . LYS A 1 168 ? -15.297 5.641 12.82 1 95.94 168 LYS A CA 1
ATOM 1408 C C . LYS A 1 168 ? -15.234 4.59 11.719 1 95.94 168 LYS A C 1
ATOM 1410 O O . LYS A 1 168 ? -14.461 3.631 11.812 1 95.94 168 LYS A O 1
ATOM 1415 N N . THR A 1 169 ? -16.031 4.762 10.695 1 97.06 169 THR A N 1
ATOM 1416 C CA . THR A 1 169 ? -16.078 3.824 9.578 1 97.06 169 THR A CA 1
ATOM 1417 C C . THR A 1 169 ? -14.734 3.777 8.859 1 97.06 169 THR A C 1
ATOM 1419 O O . THR A 1 169 ? -14.203 2.695 8.602 1 97.06 169 THR A O 1
ATOM 1422 N N . LEU A 1 170 ? -14.148 4.93 8.594 1 97.81 170 LEU A N 1
ATOM 1423 C CA . LEU A 1 170 ? -12.867 4.996 7.895 1 97.81 170 LEU A CA 1
ATOM 1424 C C . LEU A 1 170 ? -11.75 4.406 8.75 1 97.81 170 LEU A C 1
ATOM 1426 O O . LEU A 1 170 ? -10.898 3.674 8.242 1 97.81 170 LEU A O 1
ATOM 1430 N N . ARG A 1 171 ? -11.789 4.703 10 1 97.44 171 ARG A N 1
ATOM 1431 C CA . ARG A 1 171 ? -10.805 4.129 10.906 1 97.44 171 ARG A CA 1
ATOM 1432 C C . ARG A 1 171 ? -10.914 2.607 10.938 1 97.44 171 ARG A C 1
ATOM 1434 O O . ARG A 1 171 ? -9.898 1.908 10.938 1 97.44 171 ARG A O 1
ATOM 1441 N N . THR A 1 172 ? -12.141 2.121 11 1 97.94 172 THR A N 1
ATOM 1442 C CA . THR A 1 172 ? -12.352 0.68 11.008 1 97.94 172 THR A CA 1
ATOM 1443 C C . THR A 1 172 ? -11.781 0.039 9.75 1 97.94 172 THR A C 1
ATOM 1445 O O . THR A 1 172 ? -11.148 -1.018 9.82 1 97.94 172 THR A O 1
ATOM 1448 N N . ARG A 1 173 ? -11.977 0.646 8.609 1 98.38 173 ARG A N 1
ATOM 1449 C CA . ARG A 1 173 ? -11.383 0.151 7.375 1 98.38 173 ARG A CA 1
ATOM 1450 C C . ARG A 1 173 ? -9.875 0.006 7.508 1 98.38 173 ARG A C 1
ATOM 1452 O O . ARG A 1 173 ? -9.312 -1.027 7.145 1 98.38 173 ARG A O 1
ATOM 1459 N N . PHE A 1 174 ? -9.242 1.067 7.98 1 98.38 174 PHE A N 1
ATOM 1460 C CA . PHE A 1 174 ? -7.789 1.067 8.086 1 98.38 174 PHE A CA 1
ATOM 1461 C C . PHE A 1 174 ? -7.32 0.017 9.086 1 98.38 174 PHE A C 1
ATOM 1463 O O . PHE A 1 174 ? -6.293 -0.632 8.867 1 98.38 174 PHE A O 1
ATOM 1470 N N . LEU A 1 175 ? -8.07 -0.22 10.133 1 98.19 175 LEU A N 1
ATOM 1471 C CA . LEU A 1 175 ? -7.75 -1.251 11.109 1 98.19 175 LEU A CA 1
ATOM 1472 C C . LEU A 1 175 ? -7.906 -2.643 10.508 1 98.19 175 LEU A C 1
ATOM 1474 O O . LEU A 1 175 ? -7.102 -3.535 10.773 1 98.19 175 LEU A O 1
ATOM 1478 N N . ILE A 1 176 ? -8.945 -2.816 9.727 1 98.62 176 ILE A N 1
ATOM 1479 C CA . ILE A 1 176 ? -9.156 -4.094 9.055 1 98.62 176 ILE A CA 1
ATOM 1480 C C . ILE A 1 176 ? -7.93 -4.445 8.211 1 98.62 176 ILE A C 1
ATOM 1482 O O . ILE A 1 176 ? -7.43 -5.57 8.281 1 98.62 176 ILE A O 1
ATOM 1486 N N . ILE A 1 177 ? -7.461 -3.518 7.457 1 98.62 177 ILE A N 1
ATOM 1487 C CA . ILE A 1 177 ? -6.293 -3.734 6.609 1 98.62 177 ILE A CA 1
ATOM 1488 C C . ILE A 1 177 ? -5.086 -4.086 7.477 1 98.62 177 ILE A C 1
ATOM 1490 O O . ILE A 1 177 ? -4.324 -5.004 7.148 1 98.62 177 ILE A O 1
ATOM 1494 N N . LYS A 1 178 ? -4.918 -3.35 8.547 1 98.44 178 LYS A N 1
ATOM 1495 C CA . LYS A 1 178 ? -3.848 -3.65 9.492 1 98.44 178 LYS A CA 1
ATOM 1496 C C . LYS A 1 178 ? -3.957 -5.082 10.008 1 98.44 178 LYS A C 1
ATOM 1498 O O . LYS A 1 178 ? -2.957 -5.801 10.07 1 98.44 178 LYS A O 1
ATOM 1503 N N . TYR A 1 179 ? -5.152 -5.504 10.367 1 98.5 179 TYR A N 1
ATOM 1504 C CA . TYR A 1 179 ? -5.371 -6.84 10.914 1 98.5 179 TYR A CA 1
ATOM 1505 C C . TYR A 1 179 ? -5.102 -7.91 9.859 1 98.5 179 TYR A C 1
ATOM 1507 O O . TYR A 1 179 ? -4.582 -8.984 10.18 1 98.5 179 TYR A O 1
ATOM 1515 N N . ILE A 1 180 ? -5.457 -7.648 8.656 1 98.75 180 ILE A N 1
ATOM 1516 C CA . ILE A 1 180 ? -5.176 -8.578 7.57 1 98.75 180 ILE A CA 1
ATOM 1517 C C . ILE A 1 180 ? -3.668 -8.773 7.438 1 98.75 180 ILE A C 1
ATOM 1519 O O . ILE A 1 180 ? -3.191 -9.906 7.328 1 98.75 180 ILE A O 1
ATOM 1523 N N . ARG A 1 181 ? -2.92 -7.684 7.438 1 98.56 181 ARG A N 1
ATOM 1524 C CA . ARG A 1 181 ? -1.467 -7.762 7.344 1 98.56 181 ARG A CA 1
ATOM 1525 C C . ARG A 1 181 ? -0.889 -8.578 8.492 1 98.56 181 ARG A C 1
ATOM 1527 O O . ARG A 1 181 ? -0.018 -9.43 8.289 1 98.56 181 ARG A O 1
ATOM 1534 N N . GLU A 1 182 ? -1.369 -8.25 9.672 1 98.06 182 GLU A N 1
ATOM 1535 C CA . GLU A 1 182 ? -0.895 -8.977 10.844 1 98.06 182 GLU A CA 1
ATOM 1536 C C . GLU A 1 182 ? -1.144 -10.477 10.703 1 98.06 182 GLU A C 1
ATOM 1538 O O . GLU A 1 182 ? -0.262 -11.289 11 1 98.06 182 GLU A O 1
ATOM 1543 N N . TYR A 1 183 ? -2.32 -10.836 10.305 1 98.5 183 TYR A N 1
ATOM 1544 C CA . TYR A 1 183 ? -2.689 -12.234 10.125 1 98.5 183 TYR A CA 1
ATOM 1545 C C . TYR A 1 183 ? -1.767 -12.922 9.125 1 98.5 183 TYR A C 1
ATOM 1547 O O . TYR A 1 183 ? -1.215 -13.984 9.406 1 98.5 183 TYR A O 1
ATOM 1555 N N . LEU A 1 184 ? -1.629 -12.328 7.965 1 98.75 184 LEU A N 1
ATOM 1556 C CA . LEU A 1 184 ? -0.854 -12.938 6.891 1 98.75 184 LEU A CA 1
ATOM 1557 C C . LEU A 1 184 ? 0.625 -13.008 7.258 1 98.75 184 LEU A C 1
ATOM 1559 O O . LEU A 1 184 ? 1.298 -14 6.957 1 98.75 184 LEU A O 1
ATOM 1563 N N . ASN A 1 185 ? 1.111 -11.906 7.891 1 97.94 185 ASN A N 1
ATOM 1564 C CA . ASN A 1 185 ? 2.492 -11.945 8.359 1 97.94 185 ASN A CA 1
ATOM 1565 C C . ASN A 1 185 ? 2.723 -13.102 9.336 1 97.94 185 ASN A C 1
ATOM 1567 O O . ASN A 1 185 ? 3.75 -13.773 9.266 1 97.94 185 ASN A O 1
ATOM 1571 N N . ASN A 1 186 ? 1.784 -13.305 10.195 1 97.75 186 ASN A N 1
ATOM 1572 C CA . ASN A 1 186 ? 1.891 -14.375 11.18 1 97.75 186 ASN A CA 1
ATOM 1573 C C . ASN A 1 186 ? 1.835 -15.75 10.523 1 97.75 186 ASN A C 1
ATOM 1575 O O . ASN A 1 186 ? 2.324 -16.734 11.078 1 97.75 186 ASN A O 1
ATOM 1579 N N . LYS A 1 187 ? 1.257 -15.836 9.352 1 97.69 187 LYS A N 1
ATOM 1580 C CA . LYS A 1 187 ? 1.174 -17.094 8.609 1 97.69 187 LYS A CA 1
ATOM 1581 C C . LYS A 1 187 ? 2.391 -17.281 7.707 1 97.69 187 LYS A C 1
ATOM 1583 O O . LYS A 1 187 ? 2.455 -18.234 6.934 1 97.69 187 LYS A O 1
ATOM 1588 N N . GLY A 1 188 ? 3.316 -16.359 7.742 1 96.75 188 GLY A N 1
ATOM 1589 C CA . GLY A 1 188 ? 4.574 -16.5 7.023 1 96.75 188 GLY A CA 1
ATOM 1590 C C . GLY A 1 188 ? 4.559 -15.859 5.652 1 96.75 188 GLY A C 1
ATOM 1591 O O . GLY A 1 188 ? 5.508 -16 4.883 1 96.75 188 GLY A O 1
ATOM 1592 N N . PHE A 1 189 ? 3.502 -15.141 5.27 1 98.62 189 PHE A N 1
ATOM 1593 C CA . PHE A 1 189 ? 3.469 -14.422 4 1 98.62 189 PHE A CA 1
ATOM 1594 C C . PHE A 1 189 ? 4.301 -13.148 4.07 1 98.62 189 PHE A C 1
ATOM 1596 O O . PHE A 1 189 ? 4.371 -12.508 5.121 1 98.62 189 PHE A O 1
ATOM 1603 N N . LEU A 1 190 ? 4.879 -12.828 2.973 1 98.44 190 LEU A N 1
ATOM 1604 C CA . LEU A 1 190 ? 5.641 -11.594 2.826 1 98.44 190 LEU A CA 1
ATOM 1605 C C . LEU A 1 190 ? 4.902 -10.602 1.936 1 98.44 190 LEU A C 1
ATOM 1607 O O . LEU A 1 190 ? 4.512 -10.938 0.816 1 98.44 190 LEU A O 1
ATOM 1611 N N . GLU A 1 191 ? 4.641 -9.414 2.463 1 98.69 191 GLU A N 1
ATOM 1612 C CA . GLU A 1 191 ? 4.031 -8.391 1.614 1 98.69 191 GLU A CA 1
ATOM 1613 C C . GLU A 1 191 ? 5.031 -7.844 0.604 1 98.69 191 GLU A C 1
ATOM 1615 O O . GLU A 1 191 ? 6.133 -7.422 0.975 1 98.69 191 GLU A O 1
ATOM 1620 N N . VAL A 1 192 ? 4.672 -7.867 -0.676 1 98.5 192 VAL A N 1
ATOM 1621 C CA . VAL A 1 192 ? 5.551 -7.438 -1.759 1 98.5 192 VAL A CA 1
ATOM 1622 C C . VAL A 1 192 ? 4.879 -6.32 -2.553 1 98.5 192 VAL A C 1
ATOM 1624 O O . VAL A 1 192 ? 3.801 -5.848 -2.184 1 98.5 192 VAL A O 1
ATOM 1627 N N . GLU A 1 193 ? 5.594 -5.75 -3.521 1 96.81 193 GLU A N 1
ATOM 1628 C CA . GLU A 1 193 ? 5.07 -4.699 -4.391 1 96.81 193 GLU A CA 1
ATOM 1629 C C . GLU A 1 193 ? 5.266 -5.055 -5.863 1 96.81 193 GLU A C 1
ATOM 1631 O O . GLU A 1 193 ? 6.305 -5.598 -6.242 1 96.81 193 GLU A O 1
ATOM 1636 N N . THR A 1 194 ? 4.27 -4.816 -6.621 1 97.19 194 THR A N 1
ATOM 1637 C CA . THR A 1 194 ? 4.348 -4.977 -8.07 1 97.19 194 THR A CA 1
ATOM 1638 C C . THR A 1 194 ? 4.055 -3.656 -8.773 1 97.19 194 THR A C 1
ATOM 1640 O O . THR A 1 194 ? 3.559 -2.713 -8.156 1 97.19 194 THR A O 1
ATOM 1643 N N . PRO A 1 195 ? 4.383 -3.521 -9.969 1 97.12 195 PRO A N 1
ATOM 1644 C CA . PRO A 1 195 ? 4.223 -2.246 -10.672 1 97.12 195 PRO A CA 1
ATOM 1645 C C . PRO A 1 195 ? 2.76 -1.877 -10.898 1 97.12 195 PRO A C 1
ATOM 1647 O O . PRO A 1 195 ? 1.938 -2.748 -11.195 1 97.12 195 PRO A O 1
ATOM 1650 N N . VAL A 1 196 ? 2.516 -0.591 -10.75 1 97.94 196 VAL A N 1
ATOM 1651 C CA . VAL A 1 196 ? 1.218 -0.038 -11.117 1 97.94 196 VAL A CA 1
ATOM 1652 C C . VAL A 1 196 ? 1.201 0.287 -12.609 1 97.94 196 VAL A C 1
ATOM 1654 O O . VAL A 1 196 ? 0.209 0.03 -13.297 1 97.94 196 VAL A O 1
ATOM 1657 N N . LEU A 1 197 ? 2.244 0.839 -13.086 1 97.69 197 LEU A N 1
ATOM 1658 C CA . LEU A 1 197 ? 2.42 1.11 -14.508 1 97.69 197 LEU A CA 1
ATOM 1659 C C . LEU A 1 197 ? 2.949 -0.121 -15.234 1 97.69 197 LEU A C 1
ATOM 1661 O O . LEU A 1 197 ? 4.031 -0.621 -14.914 1 97.69 197 LEU A O 1
ATOM 1665 N N . GLN A 1 198 ? 2.199 -0.567 -16.234 1 95.88 198 GLN A N 1
ATOM 1666 C CA . GLN A 1 198 ? 2.586 -1.772 -16.953 1 95.88 198 GLN A CA 1
ATOM 1667 C C . GLN A 1 198 ? 2.559 -1.54 -18.469 1 95.88 198 GLN A C 1
ATOM 1669 O O . GLN A 1 198 ? 1.728 -0.779 -18.969 1 95.88 198 GLN A O 1
ATOM 1674 N N . SER A 1 199 ? 3.406 -2.178 -19.156 1 92.69 199 SER A N 1
ATOM 1675 C CA . SER A 1 199 ? 3.467 -2.031 -20.609 1 92.69 199 SER A CA 1
ATOM 1676 C C . SER A 1 199 ? 2.402 -2.879 -21.297 1 92.69 199 SER A C 1
ATOM 1678 O O . SER A 1 199 ? 2.084 -2.656 -22.469 1 92.69 199 SER A O 1
ATOM 1680 N N . ILE A 1 200 ? 1.907 -3.855 -20.578 1 89.75 200 ILE A N 1
ATOM 1681 C CA . ILE A 1 200 ? 0.875 -4.75 -21.094 1 89.75 200 ILE A CA 1
ATOM 1682 C C . ILE A 1 200 ? -0.24 -4.898 -20.062 1 89.75 200 ILE A C 1
ATOM 1684 O O . ILE A 1 200 ? 0.025 -4.98 -18.859 1 89.75 200 ILE A O 1
ATOM 1688 N N . MET A 1 201 ? -1.425 -4.824 -20.625 1 86.12 201 MET A N 1
ATOM 1689 C CA . MET A 1 201 ? -2.551 -5.051 -19.719 1 86.12 201 MET A CA 1
ATOM 1690 C C . MET A 1 201 ? -2.828 -6.543 -19.562 1 86.12 201 MET A C 1
ATOM 1692 O O . MET A 1 201 ? -2.807 -7.289 -20.547 1 86.12 201 MET A O 1
ATOM 1696 N N . GLY A 1 202 ? -2.988 -7.012 -18.328 1 84.06 202 GLY A N 1
ATOM 1697 C CA . GLY A 1 202 ? -3.271 -8.422 -18.125 1 84.06 202 GLY A CA 1
ATOM 1698 C C . GLY A 1 202 ? -3.664 -8.742 -16.688 1 84.06 202 GLY A C 1
ATOM 1699 O O . GLY A 1 202 ? -3.695 -7.855 -15.836 1 84.06 202 GLY A O 1
ATOM 1700 N N . GLY A 1 203 ? -4.125 -10.016 -16.469 1 83.5 203 GLY A N 1
ATOM 1701 C CA . GLY A 1 203 ? -4.453 -10.531 -15.141 1 83.5 203 GLY A CA 1
ATOM 1702 C C . GLY A 1 203 ? -5.938 -10.477 -14.836 1 83.5 203 GLY A C 1
ATOM 1703 O O . GLY A 1 203 ? -6.391 -11.062 -13.852 1 83.5 203 GLY A O 1
ATOM 1704 N N . ALA A 1 204 ? -6.645 -9.75 -15.633 1 84.06 204 ALA A N 1
ATOM 1705 C CA . ALA A 1 204 ? -8.094 -9.641 -15.484 1 84.06 204 ALA A CA 1
ATOM 1706 C C . ALA A 1 204 ? -8.734 -9.078 -16.75 1 84.06 204 ALA A C 1
ATOM 1708 O O . ALA A 1 204 ? -8.031 -8.648 -17.672 1 84.06 204 ALA A O 1
ATOM 1709 N N . ASN A 1 205 ? -9.977 -9.273 -16.812 1 84.5 205 ASN A N 1
ATOM 1710 C CA . ASN A 1 205 ? -10.742 -8.633 -17.875 1 84.5 205 ASN A CA 1
ATOM 1711 C C . ASN A 1 205 ? -11.359 -7.316 -17.406 1 84.5 205 ASN A C 1
ATOM 1713 O O . ASN A 1 205 ? -12.312 -7.316 -16.625 1 84.5 205 ASN A O 1
ATOM 1717 N N . ALA A 1 206 ? -10.805 -6.262 -17.859 1 89.94 206 ALA A N 1
ATOM 1718 C CA . ALA A 1 206 ? -11.281 -4.93 -17.5 1 89.94 206 ALA A CA 1
ATOM 1719 C C . ALA A 1 206 ? -10.766 -3.885 -18.5 1 89.94 206 ALA A C 1
ATOM 1721 O O . ALA A 1 206 ? -9.703 -4.047 -19.078 1 89.94 206 ALA A O 1
ATOM 1722 N N . ARG A 1 207 ? -11.516 -2.842 -18.625 1 92.31 207 ARG A N 1
ATOM 1723 C CA . ARG A 1 207 ? -11.047 -1.732 -19.438 1 92.31 207 ARG A CA 1
ATOM 1724 C C . ARG A 1 207 ? -9.914 -0.979 -18.75 1 92.31 207 ARG A C 1
ATOM 1726 O O . ARG A 1 207 ? -10.078 -0.493 -17.625 1 92.31 207 ARG A O 1
ATOM 1733 N N . PRO A 1 208 ? -8.82 -0.815 -19.359 1 95 208 PRO A N 1
ATOM 1734 C CA . PRO A 1 208 ? -7.664 -0.228 -18.688 1 95 208 PRO A CA 1
ATOM 1735 C C . PRO A 1 208 ? -7.648 1.298 -18.75 1 95 208 PRO A C 1
ATOM 1737 O O . PRO A 1 208 ? -8.281 1.884 -19.641 1 95 208 PRO A O 1
ATOM 1740 N N . PHE A 1 209 ? -6.996 1.945 -17.812 1 97.62 209 PHE A N 1
ATOM 1741 C CA . PHE A 1 209 ? -6.516 3.312 -17.953 1 97.62 209 PHE A CA 1
ATOM 1742 C C . PHE A 1 209 ? -5.219 3.344 -18.766 1 97.62 209 PHE A C 1
ATOM 1744 O O . PHE A 1 209 ? -4.312 2.543 -18.516 1 97.62 209 PHE A O 1
ATOM 1751 N N . ILE A 1 210 ? -5.156 4.203 -19.734 1 97.31 210 ILE A N 1
ATOM 1752 C CA . ILE A 1 210 ? -3.975 4.32 -20.578 1 97.31 210 ILE A CA 1
ATOM 1753 C C . ILE A 1 210 ? -3.275 5.648 -20.297 1 97.31 210 ILE A C 1
ATOM 1755 O O . ILE A 1 210 ? -3.928 6.684 -20.156 1 97.31 210 ILE A O 1
ATOM 1759 N N . THR A 1 211 ? -1.996 5.629 -20.094 1 98 211 THR A N 1
ATOM 1760 C CA . THR A 1 211 ? -1.158 6.812 -19.938 1 98 211 THR A CA 1
ATOM 1761 C C . THR A 1 211 ? 0.079 6.723 -20.828 1 98 211 THR A C 1
ATOM 1763 O O . THR A 1 211 ? 0.112 5.934 -21.781 1 98 211 THR A O 1
ATOM 1766 N N . HIS A 1 212 ? 1.034 7.676 -20.641 1 97.81 212 HIS A N 1
ATOM 1767 C CA . HIS A 1 212 ? 2.182 7.754 -21.531 1 97.81 212 HIS A CA 1
ATOM 1768 C C . HIS A 1 212 ? 3.469 8.023 -20.75 1 97.81 212 HIS A C 1
ATOM 1770 O O . HIS A 1 212 ? 3.525 8.938 -19.938 1 97.81 212 HIS A O 1
ATOM 1776 N N . LEU A 1 213 ? 4.418 7.184 -21 1 97.31 213 LEU A N 1
ATOM 1777 C CA . LEU A 1 213 ? 5.754 7.375 -20.438 1 97.31 213 LEU A CA 1
ATOM 1778 C C . LEU A 1 213 ? 6.629 8.195 -21.375 1 97.31 213 LEU A C 1
ATOM 1780 O O . LEU A 1 213 ? 6.996 7.727 -22.453 1 97.31 213 LEU A O 1
ATOM 1784 N N . ASN A 1 214 ? 7.09 9.297 -20.938 1 96.06 214 ASN A N 1
ATOM 1785 C CA . ASN A 1 214 ? 7.777 10.258 -21.781 1 96.06 214 ASN A CA 1
ATOM 1786 C C . ASN A 1 214 ? 9.188 9.797 -22.141 1 96.06 214 ASN A C 1
ATOM 1788 O O . ASN A 1 214 ? 9.625 9.93 -23.281 1 96.06 214 ASN A O 1
ATOM 1792 N N . VAL A 1 215 ? 9.867 9.281 -21.203 1 94.75 215 VAL A N 1
ATOM 1793 C CA . VAL A 1 215 ? 11.289 9 -21.359 1 94.75 215 VAL A CA 1
ATOM 1794 C C . VAL A 1 215 ? 11.5 8.008 -22.484 1 94.75 215 VAL A C 1
ATOM 1796 O O . VAL A 1 215 ? 12.492 8.094 -23.219 1 94.75 215 VAL A O 1
ATOM 1799 N N . TYR A 1 216 ? 10.602 7.098 -22.672 1 95.44 216 TYR A N 1
ATOM 1800 C CA . TYR A 1 216 ? 10.75 6.082 -23.703 1 95.44 216 TYR A CA 1
ATOM 1801 C C . TYR A 1 216 ? 9.695 6.25 -24.781 1 95.44 216 TYR A C 1
ATOM 1803 O O . TYR A 1 216 ? 9.641 5.461 -25.734 1 95.44 216 TYR A O 1
ATOM 1811 N N . ASP A 1 217 ? 8.875 7.238 -24.672 1 96 217 ASP A N 1
ATOM 1812 C CA . ASP A 1 217 ? 7.836 7.574 -25.641 1 96 217 ASP A CA 1
ATOM 1813 C C . ASP A 1 217 ? 6.969 6.355 -25.953 1 96 217 ASP A C 1
ATOM 1815 O O . ASP A 1 217 ? 6.82 5.98 -27.125 1 96 217 ASP A O 1
ATOM 1819 N N . ILE A 1 218 ? 6.387 5.738 -24.938 1 96.19 218 ILE A N 1
ATOM 1820 C CA . ILE A 1 218 ? 5.52 4.574 -25.094 1 96.19 218 ILE A CA 1
ATOM 1821 C C . ILE A 1 218 ? 4.262 4.742 -24.25 1 96.19 218 ILE A C 1
ATOM 1823 O O . ILE A 1 218 ? 4.273 5.461 -23.25 1 96.19 218 ILE A O 1
ATOM 1827 N N . ASP A 1 219 ? 3.225 4.098 -24.609 1 96.31 219 ASP A N 1
ATOM 1828 C CA . ASP A 1 219 ? 2.025 4.023 -23.781 1 96.31 219 ASP A CA 1
ATOM 1829 C C . ASP A 1 219 ? 2.207 3.023 -22.641 1 96.31 219 ASP A C 1
ATOM 1831 O O . ASP A 1 219 ? 2.904 2.02 -22.797 1 96.31 219 ASP A O 1
ATOM 1835 N N . MET A 1 220 ? 1.669 3.361 -21.562 1 96.88 220 MET A N 1
ATOM 1836 C CA . MET A 1 220 ? 1.61 2.482 -20.391 1 96.88 220 MET A CA 1
ATOM 1837 C C . MET A 1 220 ? 0.17 2.281 -19.938 1 96.88 220 MET A C 1
ATOM 1839 O O . MET A 1 220 ? -0.707 3.082 -20.266 1 96.88 220 MET A O 1
ATOM 1843 N N . TYR A 1 221 ? -0.069 1.229 -19.266 1 96.81 221 TYR A N 1
ATOM 1844 C CA . TYR A 1 221 ? -1.376 0.889 -18.703 1 96.81 221 TYR A CA 1
ATOM 1845 C C . TYR A 1 221 ? -1.324 0.817 -17.188 1 96.81 221 TYR A C 1
ATOM 1847 O O . TYR A 1 221 ? -0.348 0.327 -16.609 1 96.81 221 TYR A O 1
ATOM 1855 N N . LEU A 1 222 ? -2.367 1.408 -16.531 1 98.06 222 LEU A N 1
ATOM 1856 C CA . LEU A 1 222 ? -2.49 1.129 -15.102 1 98.06 222 LEU A CA 1
ATOM 1857 C C . LEU A 1 222 ? -2.943 -0.308 -14.867 1 98.06 222 LEU A C 1
ATOM 1859 O O . LEU A 1 222 ? -3.797 -0.822 -15.594 1 98.06 222 LEU A O 1
ATOM 1863 N N . ARG A 1 223 ? -2.414 -0.913 -13.852 1 97.69 223 ARG A N 1
ATOM 1864 C CA . ARG A 1 223 ? -2.664 -2.33 -13.602 1 97.69 223 ARG A CA 1
ATOM 1865 C C . ARG A 1 223 ? -4.141 -2.582 -13.305 1 97.69 223 ARG A C 1
ATOM 1867 O O . ARG A 1 223 ? -4.773 -1.809 -12.586 1 97.69 223 ARG A O 1
ATOM 1874 N N . ILE A 1 224 ? -4.688 -3.654 -13.82 1 96.44 224 ILE A N 1
ATOM 1875 C CA . ILE A 1 224 ? -6.062 -4.059 -13.555 1 96.44 224 ILE A CA 1
ATOM 1876 C C . ILE A 1 224 ? -6.078 -5.254 -12.609 1 96.44 224 ILE A C 1
ATOM 1878 O O . ILE A 1 224 ? -7.145 -5.699 -12.18 1 96.44 224 ILE A O 1
ATOM 1882 N N . ALA A 1 225 ? -4.895 -5.789 -12.328 1 95.88 225 ALA A N 1
ATOM 1883 C CA . ALA A 1 225 ? -4.645 -6.859 -11.375 1 95.88 225 ALA A CA 1
ATOM 1884 C C . ALA A 1 225 ? -3.158 -6.965 -11.039 1 95.88 225 ALA A C 1
ATOM 1886 O O . ALA A 1 225 ? -2.312 -6.496 -11.805 1 95.88 225 ALA A O 1
ATOM 1887 N N . THR A 1 226 ? -2.793 -7.57 -9.906 1 96.62 226 THR A N 1
ATOM 1888 C CA . THR A 1 226 ? -1.395 -7.746 -9.531 1 96.62 226 THR A CA 1
ATOM 1889 C C . THR A 1 226 ? -0.917 -9.156 -9.859 1 96.62 226 THR A C 1
ATOM 1891 O O . THR A 1 226 ? 0.266 -9.469 -9.703 1 96.62 226 THR A O 1
ATOM 1894 N N . GLU A 1 227 ? -1.719 -9.977 -10.383 1 96.06 227 GLU A N 1
ATOM 1895 C CA . GLU A 1 227 ? -1.57 -11.43 -10.453 1 96.06 227 GLU A CA 1
ATOM 1896 C C . GLU A 1 227 ? -0.314 -11.82 -11.227 1 96.06 227 GLU A C 1
ATOM 1898 O O . GLU A 1 227 ? 0.525 -12.57 -10.727 1 96.06 227 GLU A O 1
ATOM 1903 N N . LEU A 1 228 ? -0.14 -11.336 -12.375 1 97 228 LEU A N 1
ATOM 1904 C CA . LEU A 1 228 ? 0.895 -11.859 -13.266 1 97 228 LEU A CA 1
ATOM 1905 C C . LEU A 1 228 ? 2.285 -11.547 -12.719 1 97 228 LEU A C 1
ATOM 1907 O O . LEU A 1 228 ? 3.207 -12.352 -12.859 1 97 228 LEU A O 1
ATOM 1911 N N . HIS A 1 229 ? 2.418 -10.406 -12.109 1 97.81 229 HIS A N 1
ATOM 1912 C CA . HIS A 1 229 ? 3.711 -10.062 -11.531 1 97.81 229 HIS A CA 1
ATOM 1913 C C . HIS A 1 229 ? 3.957 -10.836 -10.234 1 97.81 229 HIS A C 1
ATOM 1915 O O . HIS A 1 229 ? 5.09 -11.227 -9.945 1 97.81 229 HIS A O 1
ATOM 1921 N N . LEU A 1 230 ? 2.926 -11 -9.422 1 98.5 230 LEU A N 1
ATOM 1922 C CA . LEU A 1 230 ? 3.084 -11.797 -8.211 1 98.5 230 LEU A CA 1
ATOM 1923 C C . LEU A 1 230 ? 3.498 -13.227 -8.555 1 98.5 230 LEU A C 1
ATOM 1925 O O . LEU A 1 230 ? 4.352 -13.805 -7.883 1 98.5 230 LEU A O 1
ATOM 1929 N N . LYS A 1 231 ? 2.916 -13.797 -9.586 1 98.44 231 LYS A N 1
ATOM 1930 C CA . LYS A 1 231 ? 3.293 -15.141 -10.016 1 98.44 231 LYS A CA 1
ATOM 1931 C C . LYS A 1 231 ? 4.75 -15.188 -10.469 1 98.44 231 LYS A C 1
ATOM 1933 O O . LYS A 1 231 ? 5.441 -16.188 -10.258 1 98.44 231 LYS A O 1
ATOM 1938 N N . ARG A 1 232 ? 5.254 -14.094 -11.07 1 98.44 232 ARG A N 1
ATOM 1939 C CA . ARG A 1 232 ? 6.66 -14.039 -11.469 1 98.44 232 ARG A CA 1
ATOM 1940 C C . ARG A 1 232 ? 7.574 -14.102 -10.25 1 98.44 232 ARG A C 1
ATOM 1942 O O . ARG A 1 232 ? 8.656 -14.688 -10.312 1 98.44 232 ARG A O 1
ATOM 1949 N N . LEU A 1 233 ? 7.145 -13.484 -9.188 1 98.69 233 LEU A N 1
ATOM 1950 C CA . LEU A 1 233 ? 7.934 -13.578 -7.965 1 98.69 233 LEU A CA 1
ATOM 1951 C C . LEU A 1 233 ? 7.988 -15.008 -7.457 1 98.69 233 LEU A C 1
ATOM 1953 O O . LEU A 1 233 ? 9.031 -15.469 -6.984 1 98.69 233 LEU A O 1
ATOM 1957 N N . VAL A 1 234 ? 6.883 -15.758 -7.582 1 98.81 234 VAL A N 1
ATOM 1958 C CA . VAL A 1 234 ? 6.844 -17.156 -7.156 1 98.81 234 VAL A CA 1
ATOM 1959 C C . VAL A 1 234 ? 7.73 -18 -8.07 1 98.81 234 VAL A C 1
ATOM 1961 O O . VAL A 1 234 ? 8.469 -18.859 -7.594 1 98.81 234 VAL A O 1
ATOM 1964 N N . VAL A 1 235 ? 7.66 -17.719 -9.367 1 98.56 235 VAL A N 1
ATOM 1965 C CA . VAL A 1 235 ? 8.562 -18.391 -10.305 1 98.56 235 VAL A CA 1
ATOM 1966 C C . VAL A 1 235 ? 10.008 -18.156 -9.883 1 98.56 235 VAL A C 1
ATOM 1968 O O . VAL A 1 235 ? 10.836 -19.062 -9.953 1 98.56 235 VAL A O 1
ATOM 1971 N N . GLY A 1 236 ? 10.273 -16.969 -9.398 1 97.62 236 GLY A N 1
ATOM 1972 C CA . GLY A 1 236 ? 11.617 -16.594 -8.977 1 97.62 236 GLY A CA 1
ATOM 1973 C C . GLY A 1 236 ? 12.039 -17.266 -7.68 1 97.62 236 GLY A C 1
ATOM 1974 O O . GLY A 1 236 ? 13.211 -17.203 -7.297 1 97.62 236 GLY A O 1
ATOM 1975 N N . GLY A 1 237 ? 11.094 -17.828 -6.98 1 97.88 237 GLY A N 1
ATOM 1976 C CA . GLY A 1 237 ? 11.5 -18.609 -5.828 1 97.88 237 GLY A CA 1
ATOM 1977 C C . GLY A 1 237 ? 10.828 -18.172 -4.539 1 97.88 237 GLY A C 1
ATOM 1978 O O . GLY A 1 237 ? 10.984 -18.812 -3.498 1 97.88 237 GLY A O 1
ATOM 1979 N N . MET A 1 238 ? 10.086 -17.109 -4.57 1 98.12 238 MET A N 1
ATOM 1980 C CA . MET A 1 238 ? 9.352 -16.734 -3.371 1 98.12 238 MET A CA 1
ATOM 1981 C C . MET A 1 238 ? 8.141 -17.641 -3.162 1 98.12 238 MET A C 1
ATOM 1983 O O . MET A 1 238 ? 7.414 -17.938 -4.109 1 98.12 238 MET A O 1
ATOM 1987 N N . GLU A 1 239 ? 7.895 -18.031 -1.941 1 98.31 239 GLU A N 1
ATOM 1988 C CA . GLU A 1 239 ? 6.953 -19.125 -1.763 1 98.31 239 GLU A CA 1
ATOM 1989 C C . GLU A 1 239 ? 5.617 -18.625 -1.216 1 98.31 239 GLU A C 1
ATOM 1991 O O . GLU A 1 239 ? 4.574 -19.234 -1.456 1 98.31 239 GLU A O 1
ATOM 1996 N N . LYS A 1 240 ? 5.602 -17.641 -0.375 1 98.56 240 LYS A N 1
ATOM 1997 C CA . LYS A 1 240 ? 4.402 -17.016 0.188 1 98.56 240 LYS A CA 1
ATOM 1998 C C . LYS A 1 240 ? 4.465 -15.492 0.073 1 98.56 240 LYS A C 1
ATOM 2000 O O . LYS A 1 240 ? 5.164 -14.836 0.845 1 98.56 240 LYS A O 1
ATOM 2005 N N . VAL A 1 241 ? 3.652 -14.953 -0.844 1 98.75 241 VAL A N 1
ATOM 2006 C CA . VAL A 1 241 ? 3.703 -13.508 -1.074 1 98.75 241 VAL A CA 1
ATOM 2007 C C . VAL A 1 241 ? 2.283 -12.945 -1.139 1 98.75 241 VAL A C 1
ATOM 2009 O O . VAL A 1 241 ? 1.338 -13.672 -1.466 1 98.75 241 VAL A O 1
ATOM 2012 N N . TYR A 1 242 ? 2.096 -11.695 -0.793 1 98.81 242 TYR A N 1
ATOM 2013 C CA . TYR A 1 242 ? 0.833 -10.992 -0.986 1 98.81 242 TYR A CA 1
ATOM 2014 C C . TYR A 1 242 ? 1.067 -9.508 -1.229 1 98.81 242 TYR A C 1
ATOM 2016 O O . TYR A 1 242 ? 2.158 -9 -0.97 1 98.81 242 TYR A O 1
ATOM 2024 N N . GLU A 1 243 ? 0.121 -8.898 -1.786 1 98.56 243 GLU A N 1
ATOM 2025 C CA . GLU A 1 243 ? 0.109 -7.445 -1.96 1 98.56 243 GLU A CA 1
ATOM 2026 C C . GLU A 1 243 ? -1.28 -6.871 -1.701 1 98.56 243 GLU A C 1
ATOM 2028 O O . GLU A 1 243 ? -2.273 -7.367 -2.236 1 98.56 243 GLU A O 1
ATOM 2033 N N . ILE A 1 244 ? -1.305 -5.922 -0.804 1 98.31 244 ILE A N 1
ATOM 2034 C CA . ILE A 1 244 ? -2.463 -5.039 -0.722 1 98.31 244 ILE A CA 1
ATOM 2035 C C . ILE A 1 244 ? -2.203 -3.771 -1.529 1 98.31 244 ILE A C 1
ATOM 2037 O O . ILE A 1 244 ? -1.239 -3.047 -1.267 1 98.31 244 ILE A O 1
ATOM 2041 N N . GLY A 1 245 ? -2.973 -3.516 -2.488 1 95.81 245 GLY A N 1
ATOM 2042 C CA . GLY A 1 245 ? -2.703 -2.34 -3.301 1 95.81 245 GLY A CA 1
ATOM 2043 C C . GLY A 1 245 ? -3.889 -1.914 -4.148 1 95.81 245 GLY A C 1
ATOM 2044 O O . GLY A 1 245 ? -4.91 -2.604 -4.184 1 95.81 245 GLY A O 1
ATOM 2045 N N . LYS A 1 246 ? -3.793 -0.798 -4.789 1 97.62 246 LYS A N 1
ATOM 2046 C CA . LYS A 1 246 ? -4.828 -0.212 -5.637 1 97.62 246 LYS A CA 1
ATOM 2047 C C . LYS A 1 246 ? -4.875 -0.897 -7 1 97.62 246 LYS A C 1
ATOM 2049 O O . LYS A 1 246 ? -3.834 -1.227 -7.57 1 97.62 246 LYS A O 1
ATOM 2054 N N . ILE A 1 247 ? -6.066 -1.099 -7.453 1 97.38 247 ILE A N 1
ATOM 2055 C CA . ILE A 1 247 ? -6.375 -1.627 -8.781 1 97.38 247 ILE A CA 1
ATOM 2056 C C . ILE A 1 247 ? -7.207 -0.612 -9.562 1 97.38 247 ILE A C 1
ATOM 2058 O O . ILE A 1 247 ? -8.016 0.117 -8.977 1 97.38 247 ILE A O 1
ATOM 2062 N N . PHE A 1 248 ? -7.066 -0.625 -10.875 1 97.81 248 PHE A N 1
ATOM 2063 C CA . PHE A 1 248 ? -7.684 0.412 -11.688 1 97.81 248 PHE A CA 1
ATOM 2064 C C . PHE A 1 248 ? -8.484 -0.202 -12.836 1 97.81 248 PHE A C 1
ATOM 2066 O O . PHE A 1 248 ? -7.918 -0.876 -13.695 1 97.81 248 PHE A O 1
ATOM 2073 N N . ARG A 1 249 ? -9.703 -0.01 -12.867 1 96.5 249 ARG A N 1
ATOM 2074 C CA . ARG A 1 249 ? -10.578 -0.455 -13.945 1 96.5 249 ARG A CA 1
ATOM 2075 C C . ARG A 1 249 ? -11.469 0.686 -14.438 1 96.5 249 ARG A C 1
ATOM 2077 O O . ARG A 1 249 ? -12.312 1.186 -13.695 1 96.5 249 ARG A O 1
ATOM 2084 N N . ASN A 1 250 ? -11.227 1.129 -15.633 1 96.5 250 ASN A N 1
ATOM 2085 C CA . ASN A 1 250 ? -11.828 2.326 -16.203 1 96.5 250 ASN A CA 1
ATOM 2086 C C . ASN A 1 250 ? -13.258 2.062 -16.672 1 96.5 250 ASN A C 1
ATOM 2088 O O . ASN A 1 250 ? -13.578 2.23 -17.844 1 96.5 250 ASN A O 1
ATOM 2092 N N . GLU A 1 251 ? -13.984 1.647 -15.727 1 90.75 251 GLU A N 1
ATOM 2093 C CA . GLU A 1 251 ? -15.391 1.289 -15.938 1 90.75 251 GLU A CA 1
ATOM 2094 C C . GLU A 1 251 ? -16.312 2.291 -15.258 1 90.75 251 GLU A C 1
ATOM 2096 O O . GLU A 1 251 ? -15.891 3.381 -14.875 1 90.75 251 GLU A O 1
ATOM 2101 N N . GLY A 1 252 ? -17.531 2.004 -15.172 1 87.5 252 GLY A N 1
ATOM 2102 C CA . GLY A 1 252 ? -18.5 2.902 -14.57 1 87.5 252 GLY A CA 1
ATOM 2103 C C . GLY A 1 252 ? -18.422 2.945 -13.055 1 87.5 252 GLY A C 1
ATOM 2104 O O . GLY A 1 252 ? -17.594 2.254 -12.453 1 87.5 252 GLY A O 1
ATOM 2105 N N . VAL A 1 253 ? -19.094 3.9 -12.477 1 89.5 253 VAL A N 1
ATOM 2106 C CA . VAL A 1 253 ? -19.188 4.031 -11.031 1 89.5 253 VAL A CA 1
ATOM 2107 C C . VAL A 1 253 ? -20.578 3.566 -10.562 1 89.5 253 VAL A C 1
ATOM 2109 O O . VAL A 1 253 ? -21.578 3.773 -11.258 1 89.5 253 VAL A O 1
ATOM 2112 N N . SER A 1 254 ? -20.625 2.816 -9.5 1 90.81 254 SER A N 1
ATOM 2113 C CA . SER A 1 254 ? -21.859 2.381 -8.875 1 90.81 254 SER A CA 1
ATOM 2114 C C . SER A 1 254 ? -21.688 2.248 -7.363 1 90.81 254 SER A C 1
ATOM 2116 O O . SER A 1 254 ? -20.672 2.654 -6.805 1 90.81 254 SER A O 1
ATOM 2118 N N . ASN A 1 255 ? -22.672 1.812 -6.688 1 88.25 255 ASN A N 1
ATOM 2119 C CA . ASN A 1 255 ? -22.609 1.583 -5.246 1 88.25 255 ASN A CA 1
ATOM 2120 C C . ASN A 1 255 ? -21.562 0.526 -4.895 1 88.25 255 ASN A C 1
ATOM 2122 O O . ASN A 1 255 ? -21.109 0.466 -3.754 1 88.25 255 ASN A O 1
ATOM 2126 N N . LYS A 1 256 ? -21.188 -0.221 -5.918 1 89.94 256 LYS A N 1
ATOM 2127 C CA . LYS A 1 256 ? -20.266 -1.324 -5.625 1 89.94 256 LYS A CA 1
ATOM 2128 C C . LYS A 1 256 ? -18.969 -1.183 -6.406 1 89.94 256 LYS A C 1
ATOM 2130 O O . LYS A 1 256 ? -18.031 -1.956 -6.203 1 89.94 256 LYS A O 1
ATOM 2135 N N . HIS A 1 257 ? -19.016 -0.236 -7.277 1 91.44 257 HIS A N 1
ATOM 2136 C CA . HIS A 1 257 ? -17.859 -0.143 -8.172 1 91.44 257 HIS A CA 1
ATOM 2137 C C . HIS A 1 257 ? -17.25 1.251 -8.133 1 91.44 257 HIS A C 1
ATOM 2139 O O . HIS A 1 257 ? -17.953 2.254 -8.211 1 91.44 257 HIS A O 1
ATOM 2145 N N . ASN A 1 258 ? -16.031 1.334 -7.902 1 95.25 258 ASN A N 1
ATOM 2146 C CA . ASN A 1 258 ? -15.18 2.512 -8.039 1 95.25 258 ASN A CA 1
ATOM 2147 C C . ASN A 1 258 ? -13.977 2.238 -8.938 1 95.25 258 ASN A C 1
ATOM 2149 O O . ASN A 1 258 ? -13.328 1.202 -8.805 1 95.25 258 ASN A O 1
ATOM 2153 N N . PRO A 1 259 ? -13.68 3.066 -9.883 1 96.62 259 PRO A N 1
ATOM 2154 C CA . PRO A 1 259 ? -12.617 2.807 -10.859 1 96.62 259 PRO A CA 1
ATOM 2155 C C . PRO A 1 259 ? -11.273 2.486 -10.195 1 96.62 259 PRO A C 1
ATOM 2157 O O . PRO A 1 259 ? -10.453 1.78 -10.781 1 96.62 259 PRO A O 1
ATOM 2160 N N . GLU A 1 260 ? -11.055 3.098 -9.125 1 97.19 260 GLU A N 1
ATOM 2161 C CA . GLU A 1 260 ? -9.914 2.787 -8.266 1 97.19 260 GLU A CA 1
ATOM 2162 C C . GLU A 1 260 ? -10.367 2.121 -6.969 1 97.19 260 GLU A C 1
ATOM 2164 O O . GLU A 1 260 ? -11.164 2.689 -6.219 1 97.19 260 GLU A O 1
ATOM 2169 N N . PHE A 1 261 ? -9.906 0.909 -6.789 1 97.12 261 PHE A N 1
ATOM 2170 C CA . PHE A 1 261 ? -10.312 0.21 -5.574 1 97.12 261 PHE A CA 1
ATOM 2171 C C . PHE A 1 261 ? -9.148 -0.589 -4.996 1 97.12 261 PHE A C 1
ATOM 2173 O O . PHE A 1 261 ? -8.086 -0.685 -5.613 1 97.12 261 PHE A O 1
ATOM 2180 N N . THR A 1 262 ? -9.273 -1.057 -3.752 1 98 262 THR A N 1
ATOM 2181 C CA . THR A 1 262 ? -8.203 -1.756 -3.045 1 98 262 THR A CA 1
ATOM 2182 C C . THR A 1 262 ? -8.492 -3.254 -2.98 1 98 262 THR A C 1
ATOM 2184 O O . THR A 1 262 ? -9.594 -3.666 -2.625 1 98 262 THR A O 1
ATOM 2187 N N . SER A 1 263 ? -7.547 -4 -3.379 1 97.5 263 SER A N 1
ATOM 2188 C CA . SER A 1 263 ? -7.645 -5.453 -3.285 1 97.5 263 SER A CA 1
ATOM 2189 C C . SER A 1 263 ? -6.387 -6.051 -2.66 1 97.5 263 SER A C 1
ATOM 2191 O O . SER A 1 263 ? -5.367 -5.367 -2.527 1 97.5 263 SER A O 1
ATOM 2193 N N . ILE A 1 264 ? -6.512 -7.203 -2.197 1 98.44 264 ILE A N 1
ATOM 2194 C CA . ILE A 1 264 ? -5.359 -8.016 -1.824 1 98.44 264 ILE A CA 1
ATOM 2195 C C . ILE A 1 264 ? -5.266 -9.234 -2.744 1 98.44 264 ILE A C 1
ATOM 2197 O O . ILE A 1 264 ? -6.285 -9.812 -3.119 1 98.44 264 ILE A O 1
ATOM 2201 N N . GLU A 1 265 ? -4.078 -9.523 -3.152 1 98.44 265 GLU A N 1
ATOM 2202 C CA . GLU A 1 265 ? -3.777 -10.781 -3.836 1 98.44 265 GLU A CA 1
ATOM 2203 C C . GLU A 1 265 ? -2.623 -11.516 -3.16 1 98.44 265 GLU A C 1
ATOM 2205 O O . GLU A 1 265 ? -1.648 -10.891 -2.734 1 98.44 265 GLU A O 1
ATOM 2210 N N . LEU A 1 266 ? -2.773 -12.773 -2.959 1 98.81 266 LEU A N 1
ATOM 2211 C CA . LEU A 1 266 ? -1.71 -13.562 -2.344 1 98.81 266 LEU A CA 1
ATOM 2212 C C . LEU A 1 266 ? -1.486 -14.859 -3.109 1 98.81 266 LEU A C 1
ATOM 2214 O O . LEU A 1 266 ? -2.4 -15.359 -3.766 1 98.81 266 LEU A O 1
ATOM 2218 N N . TYR A 1 267 ? -0.289 -15.398 -3.062 1 98.88 267 TYR A N 1
ATOM 2219 C CA . TYR A 1 267 ? 0.133 -16.625 -3.721 1 98.88 267 TYR A CA 1
ATOM 2220 C C . TYR A 1 267 ? 0.986 -17.484 -2.787 1 98.88 267 TYR A C 1
ATOM 2222 O O . TYR A 1 267 ? 1.828 -16.953 -2.055 1 98.88 267 TYR A O 1
ATOM 2230 N N . GLN A 1 268 ? 0.696 -18.734 -2.773 1 98.81 268 GLN A N 1
ATOM 2231 C CA . GLN A 1 268 ? 1.398 -19.703 -1.938 1 98.81 268 GLN A CA 1
ATOM 2232 C C . GLN A 1 268 ? 1.877 -20.891 -2.762 1 98.81 268 GLN A C 1
ATOM 2234 O O . GLN A 1 268 ? 1.065 -21.625 -3.314 1 98.81 268 GLN A O 1
ATOM 2239 N N . ALA A 1 269 ? 3.178 -21.016 -2.855 1 98.75 269 ALA A N 1
ATOM 2240 C CA . ALA A 1 269 ? 3.75 -22.188 -3.521 1 98.75 269 ALA A CA 1
ATOM 2241 C C . ALA A 1 269 ? 3.361 -23.469 -2.801 1 98.75 269 ALA A C 1
ATOM 2243 O O . ALA A 1 269 ? 3.168 -23.469 -1.583 1 98.75 269 ALA A O 1
ATOM 2244 N N . PHE A 1 270 ? 3.186 -24.578 -3.562 1 98.69 270 PHE A N 1
ATOM 2245 C CA . PHE A 1 270 ? 2.934 -25.938 -3.123 1 98.69 270 PHE A CA 1
ATOM 2246 C C . PHE A 1 270 ? 1.525 -26.078 -2.555 1 98.69 270 PHE A C 1
ATOM 2248 O O . PHE A 1 270 ? 1.238 -27.016 -1.81 1 98.69 270 PHE A O 1
ATOM 2255 N N . ALA A 1 271 ? 0.67 -25.109 -2.895 1 98.75 271 ALA A N 1
ATOM 2256 C CA . ALA A 1 271 ? -0.71 -25.094 -2.416 1 98.75 271 ALA A CA 1
ATOM 2257 C C . ALA A 1 271 ? -1.694 -25.172 -3.58 1 98.75 271 ALA A C 1
ATOM 2259 O O . ALA A 1 271 ? -1.308 -25.016 -4.738 1 98.75 271 ALA A O 1
ATOM 2260 N N . ASP A 1 272 ? -2.965 -25.469 -3.281 1 98.56 272 ASP A N 1
ATOM 2261 C CA . ASP A 1 272 ? -4.051 -25.484 -4.258 1 98.56 272 ASP A CA 1
ATOM 2262 C C . ASP A 1 272 ? -5.25 -24.688 -3.752 1 98.56 272 ASP A C 1
ATOM 2264 O O . ASP A 1 272 ? -5.152 -23.969 -2.752 1 98.56 272 ASP A O 1
ATOM 2268 N N . TYR A 1 273 ? -6.387 -24.734 -4.488 1 98.69 273 TYR A N 1
ATOM 2269 C CA . TYR A 1 273 ? -7.516 -23.875 -4.137 1 98.69 273 TYR A CA 1
ATOM 2270 C C . TYR A 1 273 ? -8.195 -24.359 -2.863 1 98.69 273 TYR A C 1
ATOM 2272 O O . TYR A 1 273 ? -8.984 -23.641 -2.258 1 98.69 273 TYR A O 1
ATOM 2280 N N . ASN A 1 274 ? -7.941 -25.656 -2.424 1 98.56 274 ASN A N 1
ATOM 2281 C CA . ASN A 1 274 ? -8.422 -26.078 -1.111 1 98.56 274 ASN A CA 1
ATOM 2282 C C . ASN A 1 274 ? -7.703 -25.328 0.011 1 98.56 274 ASN A C 1
ATOM 2284 O O . ASN A 1 274 ? -8.336 -24.922 0.986 1 98.56 274 ASN A O 1
ATOM 2288 N N . ASP A 1 275 ? -6.379 -25.219 -0.125 1 98.69 275 ASP A N 1
ATOM 2289 C CA . ASP A 1 275 ? -5.609 -24.422 0.831 1 98.69 275 ASP A CA 1
ATOM 2290 C C . ASP A 1 275 ? -6.113 -22.984 0.883 1 98.69 275 ASP A C 1
ATOM 2292 O O . ASP A 1 275 ? -6.184 -22.391 1.958 1 98.69 275 ASP A O 1
ATOM 2296 N N . MET A 1 276 ? -6.461 -22.438 -0.256 1 98.88 276 MET A N 1
ATOM 2297 C CA . MET A 1 276 ? -6.938 -21.062 -0.339 1 98.88 276 MET A CA 1
ATOM 2298 C C . MET A 1 276 ? -8.297 -20.906 0.34 1 98.88 276 MET A C 1
ATOM 2300 O O . MET A 1 276 ? -8.586 -19.875 0.938 1 98.88 276 MET A O 1
ATOM 2304 N N . MET A 1 277 ? -9.172 -21.953 0.208 1 98.88 277 MET A N 1
ATOM 2305 C CA . MET A 1 277 ? -10.461 -21.922 0.903 1 98.88 277 MET A CA 1
ATOM 2306 C C . MET A 1 277 ? -10.258 -21.875 2.414 1 98.88 277 MET A C 1
ATOM 2308 O O . MET A 1 277 ? -10.875 -21.062 3.104 1 98.88 277 MET A O 1
ATOM 2312 N N . GLU A 1 278 ? -9.414 -22.703 2.9 1 98.75 278 GLU A N 1
ATOM 2313 C CA . GLU A 1 278 ? -9.125 -22.719 4.332 1 98.75 278 GLU A CA 1
ATOM 2314 C C . GLU A 1 278 ? -8.555 -21.391 4.801 1 98.75 278 GLU A C 1
ATOM 2316 O O . GLU A 1 278 ? -8.953 -20.875 5.844 1 98.75 278 GLU A O 1
ATOM 2321 N N . LEU A 1 279 ? -7.621 -20.891 4.047 1 98.81 279 LEU A N 1
ATOM 2322 C CA . LEU A 1 279 ? -7.016 -19.609 4.371 1 98.81 279 LEU A CA 1
ATOM 2323 C C . LEU A 1 279 ? -8.07 -18.5 4.406 1 98.81 279 LEU A C 1
ATOM 2325 O O . LEU A 1 279 ? -8.062 -17.672 5.309 1 98.81 279 LEU A O 1
ATOM 2329 N N . THR A 1 280 ? -8.977 -18.5 3.443 1 98.88 280 THR A N 1
ATOM 2330 C CA . THR A 1 280 ? -9.984 -17.453 3.303 1 98.88 280 THR A CA 1
ATOM 2331 C C . THR A 1 280 ? -10.945 -17.469 4.484 1 98.88 280 THR A C 1
ATOM 2333 O O . THR A 1 280 ? -11.219 -16.422 5.086 1 98.88 280 THR A O 1
ATOM 2336 N N . GLU A 1 281 ? -11.531 -18.625 4.777 1 98.56 281 GLU A N 1
ATOM 2337 C CA . GLU A 1 281 ? -12.508 -18.703 5.863 1 98.56 281 GLU A CA 1
ATOM 2338 C C . GLU A 1 281 ? -11.867 -18.375 7.207 1 98.56 281 GLU A C 1
ATOM 2340 O O . GLU A 1 281 ? -12.461 -17.688 8.039 1 98.56 281 GLU A O 1
ATOM 2345 N N . ASP A 1 282 ? -10.57 -18.812 7.414 1 98.75 282 ASP A N 1
ATOM 2346 C CA . ASP A 1 282 ? -9.852 -18.5 8.648 1 98.75 282 ASP A CA 1
ATOM 2347 C C . ASP A 1 282 ? -9.57 -17 8.758 1 98.75 282 ASP A C 1
ATOM 2349 O O . ASP A 1 282 ? -9.719 -16.406 9.828 1 98.75 282 ASP A O 1
ATOM 2353 N N . LEU A 1 283 ? -9.125 -16.422 7.676 1 98.81 283 LEU A N 1
ATOM 2354 C CA . LEU A 1 283 ? -8.82 -15 7.633 1 98.81 283 LEU A CA 1
ATOM 2355 C C . LEU A 1 283 ? -10.055 -14.172 7.984 1 98.81 283 LEU A C 1
ATOM 2357 O O . LEU A 1 283 ? -9.992 -13.297 8.852 1 98.81 283 LEU A O 1
ATOM 2361 N N . LEU A 1 284 ? -11.156 -14.422 7.324 1 98.75 284 LEU A N 1
ATOM 2362 C CA . LEU A 1 284 ? -12.359 -13.625 7.516 1 98.75 284 LEU A CA 1
ATOM 2363 C C . LEU A 1 284 ? -12.938 -13.828 8.914 1 98.75 284 LEU A C 1
ATOM 2365 O O . LEU A 1 284 ? -13.445 -12.891 9.523 1 98.75 284 LEU A O 1
ATOM 2369 N N . TYR A 1 285 ? -12.867 -15.086 9.406 1 98.81 285 TYR A N 1
ATOM 2370 C CA . TYR A 1 285 ? -13.281 -15.367 10.773 1 98.81 285 TYR A CA 1
ATOM 2371 C C . TYR A 1 285 ? -12.492 -14.539 11.773 1 98.81 285 TYR A C 1
ATOM 2373 O O . TYR A 1 285 ? -13.07 -13.875 12.641 1 98.81 285 TYR A O 1
ATOM 2381 N N . ASN A 1 286 ? -11.188 -14.531 11.648 1 98.56 286 ASN A N 1
ATOM 2382 C CA . ASN A 1 286 ? -10.312 -13.836 12.586 1 98.56 286 ASN A CA 1
ATOM 2383 C C . ASN A 1 286 ? -10.492 -12.32 12.508 1 98.56 286 ASN A C 1
ATOM 2385 O O . ASN A 1 286 ? -10.516 -11.641 13.539 1 98.56 286 ASN A O 1
ATOM 2389 N N . ILE A 1 287 ? -10.586 -11.797 11.312 1 98.44 287 ILE A N 1
ATOM 2390 C CA . ILE A 1 287 ? -10.75 -10.352 11.133 1 98.44 287 ILE A CA 1
ATOM 2391 C C . ILE A 1 287 ? -12.078 -9.906 11.742 1 98.44 287 ILE A C 1
ATOM 2393 O O . ILE A 1 287 ? -12.148 -8.859 12.398 1 98.44 287 ILE A O 1
ATOM 2397 N N . THR A 1 288 ? -13.148 -10.703 11.477 1 98.62 288 THR A N 1
ATOM 2398 C CA . THR A 1 288 ? -14.461 -10.375 12.023 1 98.62 288 THR A CA 1
ATOM 2399 C C . THR A 1 288 ? -14.422 -10.367 13.547 1 98.62 288 THR A C 1
ATOM 2401 O O . THR A 1 288 ? -14.961 -9.453 14.18 1 98.62 288 THR A O 1
ATOM 2404 N N . LYS A 1 289 ? -13.766 -11.297 14.117 1 98.5 289 LYS A N 1
ATOM 2405 C CA . LYS A 1 289 ? -13.633 -11.375 15.57 1 98.5 289 LYS A CA 1
ATOM 2406 C C . LYS A 1 289 ? -12.844 -10.188 16.109 1 98.5 289 LYS A C 1
ATOM 2408 O O . LYS A 1 289 ? -13.156 -9.672 17.188 1 98.5 289 LYS A O 1
ATOM 2413 N N . LYS A 1 290 ? -11.812 -9.836 15.406 1 97.88 290 LYS A N 1
ATOM 2414 C CA . LYS A 1 290 ? -11 -8.703 15.836 1 97.88 290 LYS A CA 1
ATOM 2415 C C . LYS A 1 290 ? -11.805 -7.406 15.82 1 97.88 290 LYS A C 1
ATOM 2417 O O . LYS A 1 290 ? -11.641 -6.551 16.688 1 97.88 290 LYS A O 1
ATOM 2422 N N . VAL A 1 291 ? -12.656 -7.25 14.828 1 97.81 291 VAL A N 1
ATOM 2423 C CA . VAL A 1 291 ? -13.398 -6.008 14.633 1 97.81 291 VAL A CA 1
ATOM 2424 C C . VAL A 1 291 ? -14.602 -5.977 15.57 1 97.81 291 VAL A C 1
ATOM 2426 O O . VAL A 1 291 ? -14.914 -4.938 16.156 1 97.81 291 VAL A O 1
ATOM 2429 N N . HIS A 1 292 ? -15.32 -7.152 15.781 1 97.62 292 HIS A N 1
ATOM 2430 C CA . HIS A 1 292 ? -16.625 -7.129 16.453 1 97.62 292 HIS A CA 1
ATOM 2431 C C . HIS A 1 292 ? -16.609 -8 17.703 1 97.62 292 HIS A C 1
ATOM 2433 O O . HIS A 1 292 ? -17.594 -8.023 18.453 1 97.62 292 HIS A O 1
ATOM 2439 N N . ASN A 1 293 ? -15.531 -8.758 17.953 1 97.25 293 ASN A N 1
ATOM 2440 C CA . ASN A 1 293 ? -15.438 -9.711 19.047 1 97.25 293 ASN A CA 1
ATOM 2441 C C . ASN A 1 293 ? -16.469 -10.828 18.922 1 97.25 293 ASN A C 1
ATOM 2443 O O . ASN A 1 293 ? -16.844 -11.453 19.906 1 97.25 293 ASN A O 1
ATOM 2447 N N . LYS A 1 294 ? -17.109 -10.977 17.781 1 97.5 294 LYS A N 1
ATOM 2448 C CA . LYS A 1 294 ? -18.047 -12.047 17.438 1 97.5 294 LYS A CA 1
ATOM 2449 C C . LYS A 1 294 ? -17.922 -12.414 15.953 1 97.5 294 LYS A C 1
ATOM 2451 O O . LYS A 1 294 ? -17.406 -11.641 15.156 1 97.5 294 LYS A O 1
ATOM 2456 N N . ALA A 1 295 ? -18.469 -13.578 15.594 1 97.5 295 ALA A N 1
ATOM 2457 C CA . ALA A 1 295 ? -18.312 -14.078 14.227 1 97.5 295 ALA A CA 1
ATOM 2458 C C . ALA A 1 295 ? -19.562 -13.773 13.398 1 97.5 295 ALA A C 1
ATOM 2460 O O . ALA A 1 295 ? -19.531 -13.859 12.172 1 97.5 295 ALA A O 1
ATOM 2461 N N . LYS A 1 296 ? -20.656 -13.398 14.086 1 98.19 296 LYS A N 1
ATOM 2462 C CA . LYS A 1 296 ? -21.906 -13.062 13.414 1 98.19 296 LYS A CA 1
ATOM 2463 C C . LYS A 1 296 ? -22.125 -11.555 13.398 1 98.19 296 LYS A C 1
ATOM 2465 O O . LYS A 1 296 ? -22 -10.891 14.43 1 98.19 296 LYS A O 1
ATOM 2470 N N . ILE A 1 297 ? -22.422 -11.07 12.195 1 98 297 ILE A N 1
ATOM 2471 C CA . ILE A 1 297 ? -22.641 -9.633 12.062 1 98 297 ILE A CA 1
ATOM 2472 C C . ILE A 1 297 ? -23.938 -9.367 11.305 1 98 297 ILE A C 1
ATOM 2474 O O . ILE A 1 297 ? -24.469 -10.273 10.664 1 98 297 ILE A O 1
ATOM 2478 N N . MET A 1 298 ? -24.469 -8.219 11.469 1 97.62 298 MET A N 1
ATOM 2479 C CA . MET A 1 298 ? -25.609 -7.766 10.664 1 97.62 298 MET A CA 1
ATOM 2480 C C . MET A 1 298 ? -25.141 -6.973 9.453 1 97.62 298 MET A C 1
ATOM 2482 O O . MET A 1 298 ? -24.297 -6.078 9.578 1 97.62 298 MET A O 1
ATOM 2486 N N . TYR A 1 299 ? -25.562 -7.332 8.289 1 97.25 299 TYR A N 1
ATOM 2487 C CA . TYR A 1 299 ? -25.281 -6.578 7.07 1 97.25 299 TYR A CA 1
ATOM 2488 C C . TYR A 1 299 ? -26.562 -6.332 6.273 1 97.25 299 TYR A C 1
ATOM 2490 O O . TYR A 1 299 ? -27.141 -7.27 5.727 1 97.25 299 TYR A O 1
ATOM 2498 N N . GLN A 1 300 ? -26.938 -5.031 6.246 1 96.06 300 GLN A N 1
ATOM 2499 C CA . GLN A 1 300 ? -28.125 -4.625 5.492 1 96.06 300 GLN A CA 1
ATOM 2500 C C . GLN A 1 300 ? -29.344 -5.465 5.879 1 96.06 300 GLN A C 1
ATOM 2502 O O . GLN A 1 300 ? -30.047 -5.984 5.008 1 96.06 300 GLN A O 1
ATOM 2507 N N . GLY A 1 301 ? -29.516 -5.719 7.133 1 96.44 301 GLY A N 1
ATOM 2508 C CA . GLY A 1 301 ? -30.703 -6.34 7.688 1 96.44 301 GLY A CA 1
ATOM 2509 C C . GLY A 1 301 ? -30.609 -7.848 7.789 1 96.44 301 GLY A C 1
ATOM 2510 O O . GLY A 1 301 ? -31.516 -8.508 8.297 1 96.44 301 GLY A O 1
ATOM 2511 N N . GLU A 1 302 ? -29.5 -8.461 7.332 1 96.81 302 GLU A N 1
ATOM 2512 C CA . GLU A 1 302 ? -29.312 -9.906 7.379 1 96.81 302 GLU A CA 1
ATOM 2513 C C . GLU A 1 302 ? -28.141 -10.273 8.297 1 96.81 302 GLU A C 1
ATOM 2515 O O . GLU A 1 302 ? -27.109 -9.594 8.297 1 96.81 302 GLU A O 1
ATOM 2520 N N . GLU A 1 303 ? -28.359 -11.266 9.031 1 98.25 303 GLU A N 1
ATOM 2521 C CA . GLU A 1 303 ? -27.266 -11.789 9.82 1 98.25 303 GLU A CA 1
ATOM 2522 C C . GLU A 1 303 ? -26.328 -12.656 8.977 1 98.25 303 GLU A C 1
ATOM 2524 O O . GLU A 1 303 ? -26.781 -13.586 8.305 1 98.25 303 GLU A O 1
ATOM 2529 N N . ILE A 1 304 ? -25.141 -12.336 8.93 1 98.56 304 ILE A N 1
ATOM 2530 C CA . ILE A 1 304 ? -24.109 -13.086 8.219 1 98.56 304 ILE A CA 1
ATOM 2531 C C . ILE A 1 304 ? -23.203 -13.789 9.227 1 98.56 304 ILE A C 1
ATOM 2533 O O . ILE A 1 304 ? -22.672 -13.156 10.141 1 98.56 304 ILE A O 1
ATOM 2537 N N . ASP A 1 305 ? -23 -15.078 9.102 1 98.75 305 ASP A N 1
ATOM 2538 C CA . ASP A 1 305 ? -22.188 -15.875 10.023 1 98.75 305 ASP A CA 1
ATOM 2539 C C . ASP A 1 305 ? -20.859 -16.266 9.383 1 98.75 305 ASP A C 1
ATOM 2541 O O . ASP A 1 305 ? -20.828 -17.062 8.438 1 98.75 305 ASP A O 1
ATOM 2545 N N . PHE A 1 306 ? -19.766 -15.828 9.961 1 98.69 306 PHE A N 1
ATOM 2546 C CA . PHE A 1 306 ? -18.438 -16.062 9.414 1 98.69 306 PHE A CA 1
ATOM 2547 C C . PHE A 1 306 ? -17.781 -17.266 10.094 1 98.69 306 PHE A C 1
ATOM 2549 O O . PHE A 1 306 ? -16.578 -17.5 9.914 1 98.69 306 PHE A O 1
ATOM 2556 N N . THR A 1 307 ? -18.5 -18 10.852 1 98.62 307 THR A N 1
ATOM 2557 C CA . THR A 1 307 ? -17.953 -19.203 11.477 1 98.62 307 THR A CA 1
ATOM 2558 C C . THR A 1 307 ? -17.656 -20.266 10.438 1 98.62 307 THR A C 1
ATOM 2560 O O . THR A 1 307 ? -18.547 -20.672 9.68 1 98.62 307 THR A O 1
ATOM 2563 N N . PRO A 1 308 ? -16.469 -20.734 10.367 1 98.25 308 PRO A N 1
ATOM 2564 C CA . PRO A 1 308 ? -16.156 -21.828 9.438 1 98.25 308 PRO A CA 1
ATOM 2565 C C . PRO A 1 308 ? -16.781 -23.141 9.852 1 98.25 308 PRO A C 1
ATOM 2567 O O . PRO A 1 308 ? -17.078 -23.359 11.031 1 98.25 308 PRO A O 1
ATOM 2570 N N . PRO A 1 309 ? -16.891 -24.094 8.992 1 98.31 309 PRO A N 1
ATOM 2571 C CA . PRO A 1 309 ? -16.578 -24 7.566 1 98.31 309 PRO A CA 1
ATOM 2572 C C . PRO A 1 309 ? -17.672 -23.312 6.762 1 98.31 309 PRO A C 1
ATOM 2574 O O . PRO A 1 309 ? -18.859 -23.484 7.051 1 98.31 309 PRO A O 1
ATOM 2577 N N . PHE A 1 310 ? -17.312 -22.562 5.781 1 98.81 310 PHE A N 1
ATOM 2578 C CA . PHE A 1 310 ? -18.266 -21.969 4.863 1 98.81 310 PHE A CA 1
ATOM 2579 C C . PHE A 1 310 ? -18.891 -23.016 3.953 1 98.81 310 PHE A C 1
ATOM 2581 O O . PHE A 1 310 ? -18.266 -24.062 3.688 1 98.81 310 PHE A O 1
ATOM 2588 N N . LYS A 1 311 ? -20.109 -22.75 3.557 1 98.56 311 LYS A N 1
ATOM 2589 C CA . LYS A 1 311 ? -20.766 -23.641 2.611 1 98.56 311 LYS A CA 1
ATOM 2590 C C . LYS A 1 311 ? -19.984 -23.75 1.305 1 98.56 311 LYS A C 1
ATOM 2592 O O . LYS A 1 311 ? -19.406 -22.75 0.841 1 98.56 311 LYS A O 1
ATOM 2597 N N . ARG A 1 312 ? -19.891 -24.969 0.735 1 98.69 312 ARG A N 1
ATOM 2598 C CA . ARG A 1 312 ? -19.25 -25.234 -0.544 1 98.69 312 ARG A CA 1
ATOM 2599 C C . ARG A 1 312 ? -20.234 -25.797 -1.558 1 98.69 312 ARG A C 1
ATOM 2601 O O . ARG A 1 312 ? -20.906 -26.797 -1.285 1 98.69 312 ARG A O 1
ATOM 2608 N N . ILE A 1 313 ? -20.328 -25.156 -2.668 1 98.62 313 ILE A N 1
ATOM 2609 C CA . ILE A 1 313 ? -21.219 -25.656 -3.719 1 98.62 313 ILE A CA 1
ATOM 2610 C C . ILE A 1 313 ? -20.484 -25.609 -5.062 1 98.62 313 ILE A C 1
ATOM 2612 O O . ILE A 1 313 ? -19.516 -24.875 -5.223 1 98.62 313 ILE A O 1
ATOM 2616 N N . LYS A 1 314 ? -20.938 -26.391 -5.98 1 98.44 314 LYS A N 1
ATOM 2617 C CA . LYS A 1 314 ? -20.422 -26.359 -7.348 1 98.44 314 LYS A CA 1
ATOM 2618 C C . LYS A 1 314 ? -21.297 -25.484 -8.242 1 98.44 314 LYS A C 1
ATOM 2620 O O . LYS A 1 314 ? -22.531 -25.578 -8.195 1 98.44 314 LYS A O 1
ATOM 2625 N N . MET A 1 315 ? -20.719 -24.594 -9.016 1 98.38 315 MET A N 1
ATOM 2626 C CA . MET A 1 315 ? -21.438 -23.656 -9.875 1 98.38 315 MET A CA 1
ATOM 2627 C C . MET A 1 315 ? -22.422 -24.391 -10.773 1 98.38 315 MET A C 1
ATOM 2629 O O . MET A 1 315 ? -23.594 -24.016 -10.859 1 98.38 315 MET A O 1
ATOM 2633 N N . ARG A 1 316 ? -21.938 -25.484 -11.406 1 98 316 ARG A N 1
ATOM 2634 C CA . ARG A 1 316 ? -22.734 -26.25 -12.359 1 98 316 ARG A CA 1
ATOM 2635 C C . ARG A 1 316 ? -24.016 -26.766 -11.711 1 98 316 ARG A C 1
ATOM 2637 O O . ARG A 1 316 ? -25.109 -26.578 -12.242 1 98 316 ARG A O 1
ATOM 2644 N N . GLU A 1 317 ? -23.875 -27.391 -10.562 1 98.38 317 GLU A N 1
ATOM 2645 C CA . GLU A 1 317 ? -25.016 -27.984 -9.852 1 98.38 317 GLU A CA 1
ATOM 2646 C C . GLU A 1 317 ? -25.969 -26.906 -9.352 1 98.38 317 GLU A C 1
ATOM 2648 O O . GLU A 1 317 ? -27.188 -27.062 -9.406 1 98.38 317 GLU A O 1
ATOM 2653 N N . PHE A 1 318 ? -25.375 -25.812 -8.852 1 98.38 318 PHE A N 1
ATOM 2654 C CA . PHE A 1 318 ? -26.188 -24.719 -8.32 1 98.38 318 PHE A CA 1
ATOM 2655 C C . PHE A 1 318 ? -27.047 -24.109 -9.422 1 98.38 318 PHE A C 1
ATOM 2657 O O . PHE A 1 318 ? -28.25 -23.859 -9.211 1 98.38 318 PHE A O 1
ATOM 2664 N N . ILE A 1 319 ? -26.5 -23.859 -10.586 1 98.25 319 ILE A N 1
ATOM 2665 C CA . ILE A 1 319 ? -27.219 -23.297 -11.719 1 98.25 319 ILE A CA 1
ATOM 2666 C C . ILE A 1 319 ? -28.297 -24.281 -12.188 1 98.25 319 ILE A C 1
ATOM 2668 O O . ILE A 1 319 ? -29.438 -23.875 -12.445 1 98.25 319 ILE A O 1
ATOM 2672 N N . GLN A 1 320 ? -27.938 -25.531 -12.289 1 98.12 320 GLN A N 1
ATOM 2673 C CA . GLN A 1 320 ? -28.891 -26.547 -12.727 1 98.12 320 GLN A CA 1
ATOM 2674 C C . GLN A 1 320 ? -30.078 -26.625 -11.781 1 98.12 320 GLN A C 1
ATOM 2676 O O . GLN A 1 320 ? -31.219 -26.703 -12.227 1 98.12 320 GLN A O 1
ATOM 2681 N N . GLU A 1 321 ? -29.828 -26.594 -10.547 1 98.19 321 GLU A N 1
ATOM 2682 C CA . GLU A 1 321 ? -30.875 -26.688 -9.531 1 98.19 321 GLU A CA 1
ATOM 2683 C C . GLU A 1 321 ? -31.812 -25.484 -9.594 1 98.19 321 GLU A C 1
ATOM 2685 O O . GLU A 1 321 ? -33.031 -25.609 -9.367 1 98.19 321 GLU A O 1
ATOM 2690 N N . ASN A 1 322 ? -31.312 -24.328 -9.859 1 97.94 322 ASN A N 1
ATOM 2691 C CA . ASN A 1 322 ? -32.094 -23.109 -9.758 1 97.94 322 ASN A CA 1
ATOM 2692 C C . ASN A 1 322 ? -32.688 -22.703 -11.102 1 97.94 322 ASN A C 1
ATOM 2694 O O . ASN A 1 322 ? -33.75 -22.047 -11.148 1 97.94 322 ASN A O 1
ATOM 2698 N N . LEU A 1 323 ? -32 -23.078 -12.227 1 97.56 323 LEU A N 1
ATOM 2699 C CA . LEU A 1 323 ? -32.438 -22.578 -13.523 1 97.56 323 LEU A CA 1
ATOM 2700 C C . LEU A 1 323 ? -32.844 -23.734 -14.445 1 97.56 323 LEU A C 1
ATOM 2702 O O . LEU A 1 323 ? -33.469 -23.516 -15.484 1 97.56 323 LEU A O 1
ATOM 2706 N N . GLY A 1 324 ? -32.406 -24.938 -14.188 1 96.94 324 GLY A N 1
ATOM 2707 C CA . GLY A 1 324 ? -32.812 -26.109 -14.961 1 96.94 324 GLY A CA 1
ATOM 2708 C C . GLY A 1 324 ? -31.938 -26.312 -16.188 1 96.94 324 GLY A C 1
ATOM 2709 O O . GLY A 1 324 ? -32.281 -27.109 -17.062 1 96.94 324 GLY A O 1
ATOM 2710 N N . ILE A 1 325 ? -30.812 -25.672 -16.266 1 97.31 325 ILE A N 1
ATOM 2711 C CA . ILE A 1 325 ? -29.938 -25.828 -17.422 1 97.31 325 ILE A CA 1
ATOM 2712 C C . ILE A 1 325 ? -28.562 -26.281 -16.969 1 97.31 325 ILE A C 1
ATOM 2714 O O . ILE A 1 325 ? -28.047 -25.844 -15.945 1 97.31 325 ILE A O 1
ATOM 2718 N N . ASP A 1 326 ? -28.016 -27.219 -17.641 1 97.94 326 ASP A N 1
ATOM 2719 C CA . ASP A 1 326 ? -26.641 -27.656 -17.406 1 97.94 326 ASP A CA 1
ATOM 2720 C C . ASP A 1 326 ? -25.656 -26.875 -18.266 1 97.94 326 ASP A C 1
ATOM 2722 O O . ASP A 1 326 ? -25.531 -27.141 -19.469 1 97.94 326 ASP A O 1
ATOM 2726 N N . ILE A 1 327 ? -24.891 -26.047 -17.641 1 96.94 327 ILE A N 1
ATOM 2727 C CA . ILE A 1 327 ? -24.078 -25.078 -18.359 1 96.94 327 ILE A CA 1
ATOM 2728 C C . ILE A 1 327 ? -22.891 -25.766 -19.031 1 96.94 327 ILE A C 1
ATOM 2730 O O . ILE A 1 327 ? -22.281 -25.219 -19.938 1 96.94 327 ILE A O 1
ATOM 2734 N N . VAL A 1 328 ? -22.5 -26.969 -18.578 1 96.81 328 VAL A N 1
ATOM 2735 C CA . VAL A 1 328 ? -21.359 -27.688 -19.156 1 96.81 328 VAL A CA 1
ATOM 2736 C C . VAL A 1 328 ? -21.828 -28.469 -20.391 1 96.81 328 VAL A C 1
ATOM 2738 O O . VAL A 1 328 ? -21.125 -28.5 -21.406 1 96.81 328 VAL A O 1
ATOM 2741 N N . GLU A 1 329 ? -23.031 -29 -20.391 1 96.81 329 GLU A N 1
ATOM 2742 C CA . GLU A 1 329 ? -23.562 -29.844 -21.453 1 96.81 329 GLU A CA 1
ATOM 2743 C C . GLU A 1 329 ? -24.281 -29.016 -22.516 1 96.81 329 GLU A C 1
ATOM 2745 O O . GLU A 1 329 ? -24.375 -29.422 -23.672 1 96.81 329 GLU A O 1
ATOM 2750 N N . ALA A 1 330 ? -24.781 -27.906 -22.156 1 97.19 330 ALA A N 1
ATOM 2751 C CA . ALA A 1 330 ? -25.562 -27.062 -23.078 1 97.19 330 ALA A CA 1
ATOM 2752 C C . ALA A 1 330 ? -24.672 -26.484 -24.172 1 97.19 330 ALA A C 1
ATOM 2754 O O . ALA A 1 330 ? -23.531 -26.094 -23.906 1 97.19 330 ALA A O 1
ATOM 2755 N N . SER A 1 331 ? -25.156 -26.453 -25.344 1 96.88 331 SER A N 1
ATOM 2756 C CA . SER A 1 331 ? -24.469 -25.797 -26.453 1 96.88 331 SER A CA 1
ATOM 2757 C C . SER A 1 331 ? -24.594 -24.281 -26.359 1 96.88 331 SER A C 1
ATOM 2759 O O . SER A 1 331 ? -25.391 -23.766 -25.578 1 96.88 331 SER A O 1
ATOM 2761 N N . ASP A 1 332 ? -23.828 -23.672 -27.141 1 96 332 ASP A N 1
ATOM 2762 C CA . ASP A 1 332 ? -23.906 -22.219 -27.188 1 96 332 ASP A CA 1
ATOM 2763 C C . ASP A 1 332 ? -25.281 -21.734 -27.625 1 96 332 ASP A C 1
ATOM 2765 O O . ASP A 1 332 ? -25.812 -20.75 -27.094 1 96 332 ASP A O 1
ATOM 2769 N N . GLN A 1 333 ? -25.828 -22.438 -28.594 1 96.19 333 GLN A N 1
ATOM 2770 C CA . GLN A 1 333 ? -27.172 -22.094 -29.078 1 96.19 333 GLN A CA 1
ATOM 2771 C C . GLN A 1 333 ? -28.203 -22.266 -27.984 1 96.19 333 GLN A C 1
ATOM 2773 O O . GLN A 1 333 ? -29.109 -21.438 -27.828 1 96.19 333 GLN A O 1
ATOM 2778 N N . GLU A 1 334 ? -28.062 -23.328 -27.234 1 96.94 334 GLU A N 1
ATOM 2779 C CA . GLU A 1 334 ? -29 -23.578 -26.141 1 96.94 334 GLU A CA 1
ATOM 2780 C C . GLU A 1 334 ? -28.891 -22.5 -25.062 1 96.94 334 GLU A C 1
ATOM 2782 O O . GLU A 1 334 ? -29.906 -22.047 -24.531 1 96.94 334 GLU A O 1
ATOM 2787 N N . LEU A 1 335 ? -27.703 -22.094 -24.75 1 97.25 335 LEU A N 1
ATOM 2788 C CA . LEU A 1 335 ? -27.484 -21.031 -23.781 1 97.25 335 LEU A CA 1
ATOM 2789 C C . LEU A 1 335 ? -28.062 -19.703 -24.266 1 97.25 335 LEU A C 1
ATOM 2791 O O . LEU A 1 335 ? -28.688 -18.984 -23.5 1 97.25 335 LEU A O 1
ATOM 2795 N N . LYS A 1 336 ? -27.828 -19.422 -25.531 1 96.5 336 LYS A N 1
ATOM 2796 C CA . LYS A 1 336 ? -28.359 -18.219 -26.141 1 96.5 336 LYS A CA 1
ATOM 2797 C C . LYS A 1 336 ? -29.875 -18.172 -26.062 1 96.5 336 LYS A C 1
ATOM 2799 O O . LYS A 1 336 ? -30.469 -17.172 -25.656 1 96.5 336 LYS A O 1
ATOM 2804 N N . GLU A 1 337 ? -30.484 -19.25 -26.484 1 96.44 337 GLU A N 1
ATOM 2805 C CA . GLU A 1 337 ? -31.938 -19.344 -26.453 1 96.44 337 GLU A CA 1
ATOM 2806 C C . GLU A 1 337 ? -32.469 -19.234 -25.016 1 96.44 337 GLU A C 1
ATOM 2808 O O . GLU A 1 337 ? -33.5 -18.609 -24.766 1 96.44 337 GLU A O 1
ATOM 2813 N N . PHE A 1 338 ? -31.797 -19.906 -24.156 1 96.94 338 PHE A N 1
ATOM 2814 C CA . PHE A 1 338 ? -32.188 -19.859 -22.75 1 96.94 338 PHE A CA 1
ATOM 2815 C C . PHE A 1 338 ? -32.188 -18.422 -22.25 1 96.94 338 PHE A C 1
ATOM 2817 O O . PHE A 1 338 ? -33.156 -17.984 -21.625 1 96.94 338 PHE A O 1
ATOM 2824 N N . LEU A 1 339 ? -31.125 -17.656 -22.469 1 97.38 339 LEU A N 1
ATOM 2825 C CA . LEU A 1 339 ? -31 -16.281 -22.031 1 97.38 339 LEU A CA 1
ATOM 2826 C C . LEU A 1 339 ? -32.031 -15.391 -22.703 1 97.38 339 LEU A C 1
ATOM 2828 O O . LEU A 1 339 ? -32.625 -14.508 -22.062 1 97.38 339 LEU A O 1
ATOM 2832 N N . LYS A 1 340 ? -32.281 -15.672 -23.953 1 95.88 340 LYS A N 1
ATOM 2833 C CA . LYS A 1 340 ? -33.312 -14.938 -24.672 1 95.88 340 LYS A CA 1
ATOM 2834 C C . LYS A 1 340 ? -34.688 -15.133 -24.031 1 95.88 340 LYS A C 1
ATOM 2836 O O . LYS A 1 340 ? -35.438 -14.18 -23.875 1 95.88 340 LYS A O 1
ATOM 2841 N N . ASN A 1 341 ? -34.938 -16.344 -23.734 1 96.5 341 ASN A N 1
ATOM 2842 C CA . ASN A 1 341 ? -36.188 -16.672 -23.094 1 96.5 341 ASN A CA 1
ATOM 2843 C C . ASN A 1 341 ? -36.344 -16 -21.734 1 96.5 341 ASN A C 1
ATOM 2845 O O . ASN A 1 341 ? -37.438 -15.734 -21.281 1 96.5 341 ASN A O 1
ATOM 2849 N N . LYS A 1 342 ? -35.25 -15.75 -21.062 1 95.81 342 LYS A N 1
ATOM 2850 C CA . LYS A 1 342 ? -35.25 -15.094 -19.75 1 95.81 342 LYS A CA 1
ATOM 2851 C C . LYS A 1 342 ? -35.219 -13.578 -19.906 1 95.81 342 LYS A C 1
ATOM 2853 O O . LYS A 1 342 ? -35.188 -12.852 -18.906 1 95.81 342 LYS A O 1
ATOM 2858 N N . GLY A 1 343 ? -35.094 -13.047 -21.125 1 94.62 343 GLY A N 1
ATOM 2859 C CA . GLY A 1 343 ? -35.094 -11.617 -21.391 1 94.62 343 GLY A CA 1
ATOM 2860 C C . GLY A 1 343 ? -33.75 -10.977 -21.234 1 94.62 343 GLY A C 1
ATOM 2861 O O . GLY A 1 343 ? -33.625 -9.773 -20.984 1 94.62 343 GLY A O 1
ATOM 2862 N N . GLU A 1 344 ? -32.719 -11.781 -21.234 1 93 344 GLU A N 1
ATOM 2863 C CA . GLU A 1 344 ? -31.359 -11.273 -21.062 1 93 344 GLU A CA 1
ATOM 2864 C C . GLU A 1 344 ? -30.688 -11.062 -22.422 1 93 344 GLU A C 1
ATOM 2866 O O . GLU A 1 344 ? -30.766 -11.922 -23.297 1 93 344 GLU A O 1
ATOM 2871 N N . GLU A 1 345 ? -30.078 -9.898 -22.609 1 89.56 345 GLU A N 1
ATOM 2872 C CA . GLU A 1 345 ? -29.328 -9.594 -23.828 1 89.56 345 GLU A CA 1
ATOM 2873 C C . GLU A 1 345 ? -27.828 -9.766 -23.594 1 89.56 345 GLU A C 1
ATOM 2875 O O . GLU A 1 345 ? -27.312 -9.406 -22.547 1 89.56 345 GLU A O 1
ATOM 2880 N N . VAL A 1 346 ? -27.203 -10.414 -24.531 1 88.06 346 VAL A N 1
ATOM 2881 C CA . VAL A 1 346 ? -25.766 -10.602 -24.469 1 88.06 346 VAL A CA 1
ATOM 2882 C C . VAL A 1 346 ? -25.094 -9.836 -25.609 1 88.06 346 VAL A C 1
ATOM 2884 O O . VAL A 1 346 ? -25.391 -10.086 -26.797 1 88.06 346 VAL A O 1
ATOM 2887 N N . GLU A 1 347 ? -24.234 -8.891 -25.312 1 82.62 347 GLU A N 1
ATOM 2888 C CA . GLU A 1 347 ? -23.594 -8.016 -26.297 1 82.62 347 GLU A CA 1
ATOM 2889 C C . GLU A 1 347 ? -22.625 -8.789 -27.188 1 82.62 347 GLU A C 1
ATOM 2891 O O . GLU A 1 347 ? -22.578 -8.57 -28.391 1 82.62 347 GLU A O 1
ATOM 2896 N N . ILE A 1 348 ? -21.859 -9.625 -26.641 1 86.31 348 ILE A N 1
ATOM 2897 C CA . ILE A 1 348 ? -20.891 -10.445 -27.359 1 86.31 348 ILE A CA 1
ATOM 2898 C C . ILE A 1 348 ? -21.312 -11.906 -27.297 1 86.31 348 ILE A C 1
ATOM 2900 O O . ILE A 1 348 ? -21.391 -12.492 -26.203 1 86.31 348 ILE A O 1
ATOM 2904 N N . GLU A 1 349 ? -21.5 -12.43 -28.484 1 88.81 349 GLU A N 1
ATOM 2905 C CA . GLU A 1 349 ? -22.031 -13.789 -28.562 1 88.81 349 GLU A CA 1
ATOM 2906 C C . GLU A 1 349 ? -20.922 -14.828 -28.5 1 88.81 349 GLU A C 1
ATOM 2908 O O . GLU A 1 349 ? -20.469 -15.328 -29.516 1 88.81 349 GLU A O 1
ATOM 2913 N N . ASP A 1 350 ? -20.578 -15.203 -27.359 1 90.38 350 ASP A N 1
ATOM 2914 C CA . ASP A 1 350 ? -19.625 -16.281 -27.125 1 90.38 350 ASP A CA 1
ATOM 2915 C C . ASP A 1 350 ? -19.906 -16.984 -25.797 1 90.38 350 ASP A C 1
ATOM 2917 O O . ASP A 1 350 ? -20.672 -16.484 -24.969 1 90.38 350 ASP A O 1
ATOM 2921 N N . ARG A 1 351 ? -19.359 -18.094 -25.609 1 92.12 351 ARG A N 1
ATOM 2922 C CA . ARG A 1 351 ? -19.656 -18.969 -24.469 1 92.12 351 ARG A CA 1
ATOM 2923 C C . ARG A 1 351 ? -19.344 -18.281 -23.156 1 92.12 351 ARG A C 1
ATOM 2925 O O . ARG A 1 351 ? -20.078 -18.438 -22.172 1 92.12 351 ARG A O 1
ATOM 2932 N N . TYR A 1 352 ? -18.234 -17.531 -23.078 1 90.69 352 TYR A N 1
ATOM 2933 C CA . TYR A 1 352 ? -17.844 -16.812 -21.875 1 90.69 352 TYR A CA 1
ATOM 2934 C C . TYR A 1 352 ? -18.984 -15.898 -21.406 1 90.69 352 TYR A C 1
ATOM 2936 O O . TYR A 1 352 ? -19.406 -15.969 -20.25 1 90.69 352 TYR A O 1
ATOM 2944 N N . HIS A 1 353 ? -19.438 -15.109 -22.25 1 92.38 353 HIS A N 1
ATOM 2945 C CA . HIS A 1 353 ? -20.453 -14.117 -21.922 1 92.38 353 HIS A CA 1
ATOM 2946 C C . HIS A 1 353 ? -21.797 -14.781 -21.594 1 92.38 353 HIS A C 1
ATOM 2948 O O . HIS A 1 353 ? -22.531 -14.305 -20.734 1 92.38 353 HIS A O 1
ATOM 2954 N N . TYR A 1 354 ? -22.156 -15.891 -22.328 1 95.5 354 TYR A N 1
ATOM 2955 C CA . TYR A 1 354 ? -23.359 -16.625 -22.016 1 95.5 354 TYR A CA 1
ATOM 2956 C C . TYR A 1 354 ? -23.328 -17.156 -20.578 1 95.5 354 TYR A C 1
ATOM 2958 O O . TYR A 1 354 ? -24.266 -16.969 -19.812 1 95.5 354 TYR A O 1
ATOM 2966 N N . LEU A 1 355 ? -22.203 -17.734 -20.266 1 95.94 355 LEU A N 1
ATOM 2967 C CA . LEU A 1 355 ? -22.047 -18.344 -18.953 1 95.94 355 LEU A CA 1
ATOM 2968 C C . LEU A 1 355 ? -22.078 -17.281 -17.844 1 95.94 355 LEU A C 1
ATOM 2970 O O . LEU A 1 355 ? -22.672 -17.5 -16.797 1 95.94 355 LEU A O 1
ATOM 2974 N N . ASP A 1 356 ? -21.391 -16.25 -18.109 1 93.56 356 ASP A N 1
ATOM 2975 C CA . ASP A 1 356 ? -21.344 -15.141 -17.156 1 93.56 356 ASP A CA 1
ATOM 2976 C C . ASP A 1 356 ? -22.75 -14.602 -16.859 1 93.56 356 ASP A C 1
ATOM 2978 O O . ASP A 1 356 ? -23.094 -14.359 -15.703 1 93.56 356 ASP A O 1
ATOM 2982 N N . LYS A 1 357 ? -23.531 -14.43 -17.859 1 95.06 357 LYS A N 1
ATOM 2983 C CA . LYS A 1 357 ? -24.891 -13.898 -17.703 1 95.06 357 LYS A CA 1
ATOM 2984 C C . LYS A 1 357 ? -25.797 -14.898 -17 1 95.06 357 LYS A C 1
ATOM 2986 O O . LYS A 1 357 ? -26.688 -14.508 -16.234 1 95.06 357 LYS A O 1
ATOM 2991 N N . VAL A 1 358 ? -25.641 -16.172 -17.328 1 97.06 358 VAL A N 1
ATOM 2992 C CA . VAL A 1 358 ? -26.453 -17.188 -16.672 1 97.06 358 VAL A CA 1
ATOM 2993 C C . VAL A 1 358 ? -26.172 -17.172 -15.164 1 97.06 358 VAL A C 1
ATOM 2995 O O . VAL A 1 358 ? -27.094 -17.266 -14.359 1 97.06 358 VAL A O 1
ATOM 2998 N N . TRP A 1 359 ? -24.891 -17.031 -14.773 1 96.75 359 TRP A N 1
ATOM 2999 C CA . TRP A 1 359 ? -24.516 -16.984 -13.367 1 96.75 359 TRP A CA 1
ATOM 3000 C C . TRP A 1 359 ? -25.141 -15.773 -12.672 1 96.75 359 TRP A C 1
ATOM 3002 O O . TRP A 1 359 ? -25.625 -15.883 -11.547 1 96.75 359 TRP A O 1
ATOM 3012 N N . ASP A 1 360 ? -25.203 -14.672 -13.32 1 95.12 360 ASP A N 1
ATOM 3013 C CA . ASP A 1 360 ? -25.75 -13.438 -12.773 1 95.12 360 ASP A CA 1
ATOM 3014 C C . ASP A 1 360 ? -27.203 -13.617 -12.336 1 95.12 360 ASP A C 1
ATOM 3016 O O . ASP A 1 360 ? -27.688 -12.898 -11.461 1 95.12 360 ASP A O 1
ATOM 3020 N N . LEU A 1 361 ? -27.875 -14.578 -12.938 1 96.56 361 LEU A N 1
ATOM 3021 C CA . LEU A 1 361 ? -29.297 -14.781 -12.695 1 96.56 361 LEU A CA 1
ATOM 3022 C C . LEU A 1 361 ? -29.531 -15.469 -11.352 1 96.56 361 LEU A C 1
ATOM 3024 O O . LEU A 1 361 ? -30.656 -15.469 -10.836 1 96.56 361 LEU A O 1
ATOM 3028 N N . VAL A 1 362 ? -28.469 -16.062 -10.75 1 97.44 362 VAL A N 1
ATOM 3029 C CA . VAL A 1 362 ? -28.75 -16.891 -9.586 1 97.44 362 VAL A CA 1
ATOM 3030 C C . VAL A 1 362 ? -27.844 -16.484 -8.422 1 97.44 362 VAL A C 1
ATOM 3032 O O . VAL A 1 362 ? -28.062 -16.891 -7.281 1 97.44 362 VAL A O 1
ATOM 3035 N N . GLU A 1 363 ? -26.828 -15.633 -8.633 1 96.56 363 GLU A N 1
ATOM 3036 C CA . GLU A 1 363 ? -25.828 -15.305 -7.617 1 96.56 363 GLU A CA 1
ATOM 3037 C C . GLU A 1 363 ? -26.484 -14.656 -6.398 1 96.56 363 GLU A C 1
ATOM 3039 O O . GLU A 1 363 ? -26.047 -14.867 -5.266 1 96.56 363 GLU A O 1
ATOM 3044 N N . ASP A 1 364 ? -27.531 -13.898 -6.543 1 96.12 364 ASP A N 1
ATOM 3045 C CA . ASP A 1 364 ? -28.188 -13.148 -5.477 1 96.12 364 ASP A CA 1
ATOM 3046 C C . ASP A 1 364 ? -28.922 -14.078 -4.52 1 96.12 364 ASP A C 1
ATOM 3048 O O . ASP A 1 364 ? -29.344 -13.664 -3.436 1 96.12 364 ASP A O 1
ATOM 3052 N N . LYS A 1 365 ? -29.062 -15.328 -4.895 1 97.56 365 LYS A N 1
ATOM 3053 C CA . LYS A 1 365 ? -29.719 -16.297 -4.039 1 97.56 365 LYS A CA 1
ATOM 3054 C C . LYS A 1 365 ? -28.828 -16.703 -2.865 1 97.56 365 LYS A C 1
ATOM 3056 O O . LYS A 1 365 ? -29.312 -17.266 -1.876 1 97.56 365 LYS A O 1
ATOM 3061 N N . ILE A 1 366 ? -27.578 -16.469 -3.012 1 98.25 366 ILE A N 1
ATOM 3062 C CA . ILE A 1 366 ? -26.625 -16.828 -1.964 1 98.25 366 ILE A CA 1
ATOM 3063 C C . ILE A 1 366 ? -26.531 -15.688 -0.943 1 98.25 366 ILE A C 1
ATOM 3065 O O . ILE A 1 366 ? -26.219 -14.555 -1.295 1 98.25 366 ILE A O 1
ATOM 3069 N N . VAL A 1 367 ? -26.766 -16.016 0.332 1 98.06 367 VAL A N 1
ATOM 3070 C CA . VAL A 1 367 ? -26.766 -14.992 1.375 1 98.06 367 VAL A CA 1
ATOM 3071 C C . VAL A 1 367 ? -25.578 -15.211 2.318 1 98.06 367 VAL A C 1
ATOM 3073 O O . VAL A 1 367 ? -24.781 -14.305 2.521 1 98.06 367 VAL A O 1
ATOM 3076 N N . GLN A 1 368 ? -25.453 -16.406 2.852 1 98.62 368 GLN A N 1
ATOM 3077 C CA . GLN A 1 368 ? -24.375 -16.734 3.768 1 98.62 368 GLN A CA 1
ATOM 3078 C C . GLN A 1 368 ? -23.062 -16.969 3.014 1 98.62 368 GLN A C 1
ATOM 3080 O O . GLN A 1 368 ? -23.078 -17.234 1.808 1 98.62 368 GLN A O 1
ATOM 3085 N N . PRO A 1 369 ? -21.938 -16.812 3.674 1 98.81 369 PRO A N 1
ATOM 3086 C CA . PRO A 1 369 ? -20.672 -17.078 3.004 1 98.81 369 PRO A CA 1
ATOM 3087 C C . PRO A 1 369 ? -20.641 -18.469 2.355 1 98.81 369 PRO A C 1
ATOM 3089 O O . PRO A 1 369 ? -20.766 -19.484 3.047 1 98.81 369 PRO A O 1
ATOM 3092 N N . THR A 1 370 ? -20.438 -18.453 1.048 1 98.88 370 THR A N 1
ATOM 3093 C CA . THR A 1 370 ? -20.484 -19.688 0.282 1 98.88 370 THR A CA 1
ATOM 3094 C C . THR A 1 370 ? -19.391 -19.703 -0.792 1 98.88 370 THR A C 1
ATOM 3096 O O . THR A 1 370 ? -19.312 -18.781 -1.605 1 98.88 370 THR A O 1
ATOM 3099 N N . PHE A 1 371 ? -18.578 -20.734 -0.763 1 98.94 371 PHE A N 1
ATOM 3100 C CA . PHE A 1 371 ? -17.625 -20.953 -1.852 1 98.94 371 PHE A CA 1
ATOM 3101 C C . PHE A 1 371 ? -18.328 -21.578 -3.053 1 98.94 371 PHE A C 1
ATOM 3103 O O . PHE A 1 371 ? -18.844 -22.703 -2.969 1 98.94 371 PHE A O 1
ATOM 3110 N N . VAL A 1 372 ? -18.375 -20.875 -4.141 1 98.88 372 VAL A N 1
ATOM 3111 C CA . VAL A 1 372 ? -18.828 -21.438 -5.41 1 98.88 372 VAL A CA 1
ATOM 3112 C C . VAL A 1 372 ? -17.641 -21.953 -6.203 1 98.88 372 VAL A C 1
ATOM 3114 O O . VAL A 1 372 ? -16.75 -21.188 -6.594 1 98.88 372 VAL A O 1
ATOM 3117 N N . MET A 1 373 ? -17.688 -23.25 -6.512 1 98.62 373 MET A N 1
ATOM 3118 C CA . MET A 1 373 ? -16.469 -23.906 -6.969 1 98.62 373 MET A CA 1
ATOM 3119 C C . MET A 1 373 ? -16.641 -24.453 -8.383 1 98.62 373 MET A C 1
ATOM 3121 O O . MET A 1 373 ? -17.766 -24.516 -8.898 1 98.62 373 MET A O 1
ATOM 3125 N N . ASP A 1 374 ? -15.539 -24.781 -8.992 1 98.31 374 ASP A N 1
ATOM 3126 C CA . ASP A 1 374 ? -15.422 -25.578 -10.211 1 98.31 374 ASP A CA 1
ATOM 3127 C C . ASP A 1 374 ? -16.062 -24.859 -11.398 1 98.31 374 ASP A C 1
ATOM 3129 O O . ASP A 1 374 ? -16.922 -25.438 -12.078 1 98.31 374 ASP A O 1
ATOM 3133 N N . TYR A 1 375 ? -15.523 -23.734 -11.664 1 98.25 375 TYR A N 1
ATOM 3134 C CA . TYR A 1 375 ? -16.016 -22.906 -12.766 1 98.25 375 TYR A CA 1
ATOM 3135 C C . TYR A 1 375 ? -15.633 -23.516 -14.109 1 98.25 375 TYR A C 1
ATOM 3137 O O . TYR A 1 375 ? -14.594 -24.172 -14.242 1 98.25 375 TYR A O 1
ATOM 3145 N N . PRO A 1 376 ? -16.5 -23.266 -15.102 1 97.38 376 PRO A N 1
ATOM 3146 C CA . PRO A 1 376 ? -16.109 -23.656 -16.469 1 97.38 376 PRO A CA 1
ATOM 3147 C C . PRO A 1 376 ? -14.797 -23.016 -16.922 1 97.38 376 PRO A C 1
ATOM 3149 O O . PRO A 1 376 ? -14.5 -21.875 -16.531 1 97.38 376 PRO A O 1
ATOM 3152 N N . ILE A 1 377 ? -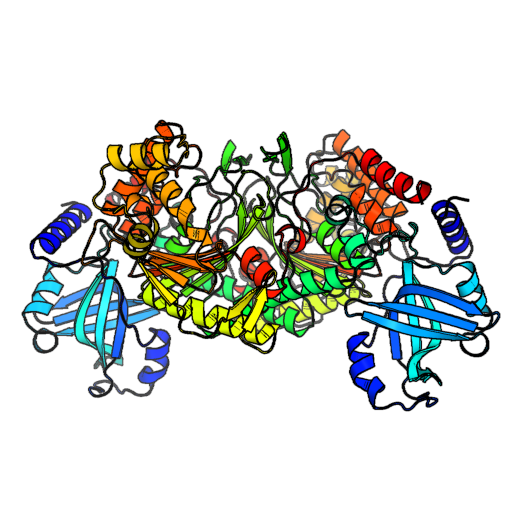14.062 -23.719 -17.75 1 95.38 377 ILE A N 1
ATOM 3153 C CA . ILE A 1 377 ? -12.742 -23.297 -18.203 1 95.38 377 ILE A CA 1
ATOM 3154 C C . ILE A 1 377 ? -12.844 -21.969 -18.953 1 95.38 377 ILE A C 1
ATOM 3156 O O . ILE A 1 377 ? -11.938 -21.141 -18.875 1 95.38 377 ILE A O 1
ATOM 3160 N N . GLU A 1 378 ? -13.945 -21.656 -19.609 1 91.81 378 GLU A N 1
ATOM 3161 C CA . GLU A 1 378 ? -14.148 -20.438 -20.375 1 91.81 378 GLU A CA 1
ATOM 3162 C C . GLU A 1 378 ? -14.172 -19.203 -19.469 1 91.81 378 GLU A C 1
ATOM 3164 O O . GLU A 1 378 ? -13.805 -18.109 -19.906 1 91.81 378 GLU A O 1
ATOM 3169 N N . LEU A 1 379 ? -14.5 -19.438 -18.219 1 92.75 379 LEU A N 1
ATOM 3170 C CA . LEU A 1 379 ? -14.594 -18.344 -17.25 1 92.75 379 LEU A CA 1
ATOM 3171 C C . LEU A 1 379 ? -13.312 -18.219 -16.438 1 92.75 379 LEU A C 1
ATOM 3173 O O . LEU A 1 379 ? -13.242 -17.422 -15.508 1 92.75 379 LEU A O 1
ATOM 3177 N N . SER A 1 380 ? -12.32 -19.047 -16.797 1 93.69 380 SER A N 1
ATOM 3178 C CA . SER A 1 380 ? -11.195 -19.188 -15.875 1 93.69 380 SER A CA 1
ATOM 3179 C C . SER A 1 380 ? -9.875 -19.281 -16.641 1 93.69 380 SER A C 1
ATOM 3181 O O . SER A 1 380 ? -9.188 -20.312 -16.578 1 93.69 380 SER A O 1
ATOM 3183 N N . PRO A 1 381 ? -9.445 -18.219 -17.188 1 91.81 381 PRO A N 1
ATOM 3184 C CA . PRO A 1 381 ? -8.273 -18.266 -18.062 1 91.81 381 PRO A CA 1
ATOM 3185 C C . PRO A 1 381 ? -6.98 -18.578 -17.312 1 91.81 381 PRO A C 1
ATOM 3187 O O . PRO A 1 381 ? -5.988 -18.984 -17.906 1 91.81 381 PRO A O 1
ATOM 3190 N N . LEU A 1 382 ? -6.953 -18.406 -16 1 95.69 382 LEU A N 1
ATOM 3191 C CA . LEU A 1 382 ? -5.695 -18.516 -15.266 1 95.69 382 LEU A CA 1
ATOM 3192 C C . LEU A 1 382 ? -5.758 -19.656 -14.25 1 95.69 382 LEU A C 1
ATOM 3194 O O . LEU A 1 382 ? -4.832 -19.828 -13.453 1 95.69 382 LEU A O 1
ATOM 3198 N N . ALA A 1 383 ? -6.836 -20.453 -14.25 1 97.88 383 ALA A N 1
ATOM 3199 C CA . ALA A 1 383 ? -7.035 -21.516 -13.273 1 97.88 383 ALA A CA 1
ATOM 3200 C C . ALA A 1 383 ? -6.699 -22.875 -13.859 1 97.88 383 ALA A C 1
ATOM 3202 O O . ALA A 1 383 ? -6.969 -23.141 -15.039 1 97.88 383 ALA A O 1
ATOM 3203 N N . LYS A 1 384 ? -6.23 -23.703 -13.062 1 98.19 384 LYS A N 1
ATOM 3204 C CA . LYS A 1 384 ? -5.883 -25.062 -13.469 1 98.19 384 LYS A CA 1
ATOM 3205 C C . LYS A 1 384 ? -7.137 -25.891 -13.703 1 98.19 384 LYS A C 1
ATOM 3207 O O . LYS A 1 384 ? -8.117 -25.781 -12.961 1 98.19 384 LYS A O 1
ATOM 3212 N N . ARG A 1 385 ? -7.078 -26.766 -14.711 1 97.44 385 ARG A N 1
ATOM 3213 C CA . ARG A 1 385 ? -8.172 -27.688 -14.992 1 97.44 385 ARG A CA 1
ATOM 3214 C C . ARG A 1 385 ? -8.367 -28.672 -13.844 1 97.44 385 ARG A C 1
ATOM 3216 O O . ARG A 1 385 ? -7.398 -29.078 -13.188 1 97.44 385 ARG A O 1
ATOM 3223 N N . LYS A 1 386 ? -9.57 -29.031 -13.672 1 96.75 386 LYS A N 1
ATOM 3224 C CA . LYS A 1 386 ? -9.836 -30.109 -12.719 1 96.75 386 LYS A CA 1
ATOM 3225 C C . LYS A 1 386 ? -9.297 -31.438 -13.227 1 96.75 386 LYS A C 1
ATOM 3227 O O . LYS A 1 386 ? -9.367 -31.734 -14.422 1 96.75 386 LYS A O 1
ATOM 3232 N N . LYS A 1 387 ? -8.906 -32.25 -12.273 1 90.69 387 LYS A N 1
ATOM 3233 C CA . LYS A 1 387 ? -8.328 -33.562 -12.609 1 90.69 387 LYS A CA 1
ATOM 3234 C C . LYS A 1 387 ? -9.359 -34.469 -13.242 1 90.69 387 LYS A C 1
ATOM 3236 O O . LYS A 1 387 ? -9.078 -35.156 -14.234 1 90.69 387 LYS A O 1
ATOM 3241 N N . ASP A 1 388 ? -10.523 -34.438 -12.719 1 93.25 388 ASP A N 1
ATOM 3242 C CA . ASP A 1 388 ? -11.531 -35.438 -13.086 1 93.25 388 ASP A CA 1
ATOM 3243 C C . ASP A 1 388 ? -12.383 -34.969 -14.258 1 93.25 388 ASP A C 1
ATOM 3245 O O . ASP A 1 388 ? -12.992 -35.781 -14.961 1 93.25 388 ASP A O 1
ATOM 3249 N N . ASP A 1 389 ? -12.523 -33.656 -14.445 1 96 389 ASP A N 1
ATOM 3250 C CA . ASP A 1 389 ? -13.289 -33.062 -15.539 1 96 389 ASP A CA 1
ATOM 3251 C C . ASP A 1 389 ? -12.594 -31.812 -16.078 1 96 389 ASP A C 1
ATOM 3253 O O . ASP A 1 389 ? -12.844 -30.703 -15.602 1 96 389 ASP A O 1
ATOM 3257 N N . PRO A 1 390 ? -11.828 -31.953 -17.078 1 95.56 390 PRO A N 1
ATOM 3258 C CA . PRO A 1 390 ? -11 -30.859 -17.578 1 95.56 390 PRO A CA 1
ATOM 3259 C C . PRO A 1 390 ? -11.836 -29.719 -18.156 1 95.56 390 PRO A C 1
ATOM 3261 O O . PRO A 1 390 ? -11.281 -28.672 -18.516 1 95.56 390 PRO A O 1
ATOM 3264 N N . ARG A 1 391 ? -13.273 -30 -18.391 1 96.25 391 ARG A N 1
ATOM 3265 C CA . ARG A 1 391 ? -14.164 -28.906 -18.812 1 96.25 391 ARG A CA 1
ATOM 3266 C C . ARG A 1 391 ? -14.383 -27.906 -17.672 1 96.25 391 ARG A C 1
ATOM 3268 O O . ARG A 1 391 ? -14.875 -26.812 -17.906 1 96.25 391 ARG A O 1
ATOM 3275 N N . LEU A 1 392 ? -13.875 -28.219 -16.484 1 98.25 392 LEU A N 1
ATOM 3276 C CA . LEU A 1 392 ? -13.984 -27.391 -15.281 1 98.25 392 LEU A CA 1
ATOM 3277 C C . LEU A 1 392 ? -12.602 -27.062 -14.727 1 98.25 392 LEU A C 1
ATOM 3279 O O . LEU A 1 392 ? -11.602 -27.641 -15.164 1 98.25 392 LEU A O 1
ATOM 3283 N N . THR A 1 393 ? -12.602 -26.078 -13.812 1 98.38 393 THR A N 1
ATOM 3284 C CA . THR A 1 393 ? -11.328 -25.625 -13.266 1 98.38 393 THR A CA 1
ATOM 3285 C C . THR A 1 393 ? -11.359 -25.625 -11.742 1 98.38 393 THR A C 1
ATOM 3287 O O . THR A 1 393 ? -12.438 -25.641 -11.141 1 98.38 393 THR A O 1
ATOM 3290 N N . GLU A 1 394 ? -10.203 -25.688 -11.117 1 98.56 394 GLU A N 1
ATOM 3291 C CA . GLU A 1 394 ? -10.07 -25.469 -9.68 1 98.56 394 GLU A CA 1
ATOM 3292 C C . GLU A 1 394 ? -10.078 -23.984 -9.344 1 98.56 394 GLU A C 1
ATOM 3294 O O . GLU A 1 394 ? -9.039 -23.406 -9.016 1 98.56 394 GLU A O 1
ATOM 3299 N N . ARG A 1 395 ? -11.203 -23.438 -9.43 1 98.69 395 ARG A N 1
ATOM 3300 C CA . ARG A 1 395 ? -11.516 -22.047 -9.125 1 98.69 395 ARG A CA 1
ATOM 3301 C C . ARG A 1 395 ? -12.695 -21.938 -8.172 1 98.69 395 ARG A C 1
ATOM 3303 O O . ARG A 1 395 ? -13.648 -22.719 -8.273 1 98.69 395 ARG A O 1
ATOM 3310 N N . PHE A 1 396 ? -12.578 -21.047 -7.195 1 98.75 396 PHE A N 1
ATOM 3311 C CA . PHE A 1 396 ? -13.773 -20.719 -6.426 1 98.75 396 PHE A CA 1
ATOM 3312 C C . PHE A 1 396 ? -13.945 -19.203 -6.316 1 98.75 396 PHE A C 1
ATOM 3314 O O . PHE A 1 396 ? -12.977 -18.453 -6.465 1 98.75 396 PHE A O 1
ATOM 3321 N N . GLU A 1 397 ? -15.109 -18.812 -6.16 1 98.69 397 GLU A N 1
ATOM 3322 C CA . GLU A 1 397 ? -15.461 -17.484 -5.656 1 98.69 397 GLU A CA 1
ATOM 3323 C C . GLU A 1 397 ? -16.172 -17.578 -4.312 1 98.69 397 GLU A C 1
ATOM 3325 O O . GLU A 1 397 ? -16.953 -18.5 -4.078 1 98.69 397 GLU A O 1
ATOM 3330 N N . LEU A 1 398 ? -15.844 -16.719 -3.477 1 98.88 398 LEU A N 1
ATOM 3331 C CA . LEU A 1 398 ? -16.641 -16.562 -2.264 1 98.88 398 LEU A CA 1
ATOM 3332 C C . LEU A 1 398 ? -17.75 -15.531 -2.469 1 98.88 398 LEU A C 1
ATOM 3334 O O . LEU A 1 398 ? -17.469 -14.367 -2.76 1 98.88 398 LEU A O 1
ATOM 3338 N N . ILE A 1 399 ? -18.938 -16 -2.301 1 98.69 399 ILE A N 1
ATOM 3339 C CA . ILE A 1 399 ? -20.094 -15.141 -2.475 1 98.69 399 ILE A CA 1
ATOM 3340 C C . ILE A 1 399 ? -20.781 -14.914 -1.125 1 98.69 399 ILE A C 1
ATOM 3342 O O . ILE A 1 399 ? -20.984 -15.859 -0.363 1 98.69 399 ILE A O 1
ATOM 3346 N N . ILE A 1 400 ? -21.062 -13.703 -0.774 1 98.38 400 ILE A N 1
ATOM 3347 C CA . ILE A 1 400 ? -21.812 -13.32 0.416 1 98.38 400 ILE A CA 1
ATOM 3348 C C . ILE A 1 400 ? -22.875 -12.289 0.044 1 98.38 400 ILE A C 1
ATOM 3350 O O . ILE A 1 400 ? -22.562 -11.227 -0.491 1 98.38 400 ILE A O 1
ATOM 3354 N N . LYS A 1 401 ? -24.094 -12.609 0.334 1 97.06 401 LYS A N 1
ATOM 3355 C CA . LYS A 1 401 ? -25.234 -11.75 0.028 1 97.06 401 LYS A CA 1
ATOM 3356 C C . LYS A 1 401 ? -25.234 -11.328 -1.438 1 97.06 401 LYS A C 1
ATOM 3358 O O . LYS A 1 401 ? -25.328 -10.141 -1.749 1 97.06 401 LYS A O 1
ATOM 3363 N N . GLY A 1 402 ? -24.922 -12.25 -2.26 1 95.81 402 GLY A N 1
ATOM 3364 C CA . GLY A 1 402 ? -25 -12.07 -3.701 1 95.81 402 GLY A CA 1
ATOM 3365 C C . GLY A 1 402 ? -23.812 -11.336 -4.273 1 95.81 402 GLY A C 1
ATOM 3366 O O . GLY A 1 402 ? -23.781 -11.008 -5.465 1 95.81 402 GLY A O 1
ATOM 3367 N N . ASN A 1 403 ? -22.781 -11.055 -3.467 1 95.56 403 ASN A N 1
ATOM 3368 C CA . ASN A 1 403 ? -21.609 -10.328 -3.941 1 95.56 403 ASN A CA 1
ATOM 3369 C C . ASN A 1 403 ? -20.359 -11.195 -3.883 1 95.56 403 ASN A C 1
ATOM 3371 O O . ASN A 1 403 ? -20.141 -11.922 -2.914 1 95.56 403 ASN A O 1
ATOM 3375 N N . GLU A 1 404 ? -19.578 -11.133 -4.934 1 97.44 404 GLU A N 1
ATOM 3376 C CA . GLU A 1 404 ? -18.266 -11.781 -4.93 1 97.44 404 GLU A CA 1
ATOM 3377 C C . GLU A 1 404 ? -17.297 -11.07 -3.992 1 97.44 404 GLU A C 1
ATOM 3379 O O . GLU A 1 404 ? -17 -9.891 -4.188 1 97.44 404 GLU A O 1
ATOM 3384 N N . ILE A 1 405 ? -16.781 -11.781 -3.035 1 98.12 405 ILE A N 1
ATOM 3385 C CA . ILE A 1 405 ? -15.875 -11.211 -2.045 1 98.12 405 ILE A CA 1
ATOM 3386 C C . ILE A 1 405 ? -14.438 -11.625 -2.355 1 98.12 405 ILE A C 1
ATOM 3388 O O . ILE A 1 405 ? -13.5 -10.875 -2.102 1 98.12 405 ILE A O 1
ATOM 3392 N N . ALA A 1 406 ? -14.281 -12.836 -2.914 1 98.62 406 ALA A N 1
ATOM 3393 C CA . ALA A 1 406 ? -12.961 -13.391 -3.184 1 98.62 406 ALA A CA 1
ATOM 3394 C C . ALA A 1 406 ? -12.992 -14.305 -4.406 1 98.62 406 ALA A C 1
ATOM 3396 O O . ALA A 1 406 ? -14.047 -14.812 -4.785 1 98.62 406 ALA A O 1
ATOM 3397 N N . ASN A 1 407 ? -11.883 -14.438 -5.016 1 98.31 407 ASN A N 1
ATOM 3398 C CA . ASN A 1 407 ? -11.625 -15.32 -6.145 1 98.31 407 ASN A CA 1
ATOM 3399 C C . ASN A 1 407 ? -10.289 -16.047 -5.988 1 98.31 407 ASN A C 1
ATOM 3401 O O . ASN A 1 407 ? -9.297 -15.453 -5.57 1 98.31 407 ASN A O 1
ATOM 3405 N N . ALA A 1 408 ? -10.289 -17.375 -6.273 1 98.69 408 ALA A N 1
ATOM 3406 C CA . ALA A 1 408 ? -9.047 -18.125 -6.059 1 98.69 408 ALA A CA 1
ATOM 3407 C C . ALA A 1 408 ? -8.906 -19.25 -7.074 1 98.69 408 ALA A C 1
ATOM 3409 O O . ALA A 1 408 ? -9.898 -19.734 -7.613 1 98.69 408 ALA A O 1
ATOM 3410 N N . PHE A 1 409 ? -7.672 -19.641 -7.281 1 98.25 409 PHE A N 1
ATOM 3411 C CA . PHE A 1 409 ? -7.316 -20.688 -8.234 1 98.25 409 PHE A CA 1
ATOM 3412 C C . PHE A 1 409 ? -6.301 -21.641 -7.625 1 98.25 409 PHE A C 1
ATOM 3414 O O . PHE A 1 409 ? -5.477 -21.25 -6.801 1 98.25 409 PHE A O 1
ATOM 3421 N N . SER A 1 410 ? -6.461 -22.922 -7.988 1 98.81 410 SER A N 1
ATOM 3422 C CA . SER A 1 410 ? -5.18 -23.562 -8.289 1 98.81 410 SER A CA 1
ATOM 3423 C C . SER A 1 410 ? -4.582 -23.016 -9.578 1 98.81 410 SER A C 1
ATOM 3425 O O . SER A 1 410 ? -5.145 -23.188 -10.664 1 98.81 410 SER A O 1
ATOM 3427 N N . GLU A 1 411 ? -3.504 -22.391 -9.453 1 98.69 411 GLU A N 1
ATOM 3428 C CA . GLU A 1 411 ? -2.98 -21.609 -10.57 1 98.69 411 GLU A CA 1
ATOM 3429 C C . GLU A 1 411 ? -2.566 -22.5 -11.734 1 98.69 411 GLU A C 1
ATOM 3431 O O . GLU A 1 411 ? -1.975 -23.562 -11.523 1 98.69 411 GLU A O 1
ATOM 3436 N N . LEU A 1 412 ? -2.926 -22.094 -12.891 1 98.38 412 LEU A N 1
ATOM 3437 C CA . LEU A 1 412 ? -2.428 -22.766 -14.094 1 98.38 412 LEU A CA 1
ATOM 3438 C C . LEU A 1 412 ? -0.922 -22.562 -14.234 1 98.38 412 LEU A C 1
ATOM 3440 O O . LEU A 1 412 ? -0.442 -21.422 -14.297 1 98.38 412 LEU A O 1
ATOM 3444 N N . ASN A 1 413 ? -0.18 -23.641 -14.219 1 98.31 413 ASN A N 1
ATOM 3445 C CA . ASN A 1 413 ? 1.272 -23.531 -14.289 1 98.31 413 ASN A CA 1
ATOM 3446 C C . ASN A 1 413 ? 1.844 -24.281 -15.477 1 98.31 413 ASN A C 1
ATOM 3448 O O . ASN A 1 413 ? 3.055 -24.5 -15.562 1 98.31 413 ASN A O 1
ATOM 3452 N N . ASP A 1 414 ? 0.968 -24.812 -16.422 1 97.81 414 ASP A N 1
ATOM 3453 C CA . ASP A 1 414 ? 1.365 -25.344 -17.719 1 97.81 414 ASP A CA 1
ATOM 3454 C C . ASP A 1 414 ? 1.496 -24.234 -18.75 1 97.81 414 ASP A C 1
ATOM 3456 O O . ASP A 1 414 ? 0.495 -23.656 -19.188 1 97.81 414 ASP A O 1
ATOM 3460 N N . PRO A 1 415 ? 2.707 -24 -19.203 1 97.69 415 PRO A N 1
ATOM 3461 C CA . PRO A 1 415 ? 2.91 -22.859 -20.109 1 97.69 415 PRO A CA 1
ATOM 3462 C C . PRO A 1 415 ? 2.197 -23.031 -21.453 1 97.69 415 PRO A C 1
ATOM 3464 O O . PRO A 1 415 ? 1.74 -22.047 -22.031 1 97.69 415 PRO A O 1
ATOM 3467 N N . GLN A 1 416 ? 2.074 -24.266 -21.938 1 96.25 416 GLN A N 1
ATOM 3468 C CA . GLN A 1 416 ? 1.398 -24.5 -23.219 1 96.25 416 GLN A CA 1
ATOM 3469 C C . GLN A 1 416 ? -0.1 -24.234 -23.094 1 96.25 416 GLN A C 1
ATOM 3471 O O . GLN A 1 416 ? -0.69 -23.594 -23.969 1 96.25 416 GLN A O 1
ATOM 3476 N N . ASP A 1 417 ? -0.638 -24.766 -22.047 1 96.5 417 ASP A N 1
ATOM 3477 C CA . ASP A 1 417 ? -2.053 -24.516 -21.797 1 96.5 417 ASP A CA 1
ATOM 3478 C C . ASP A 1 417 ? -2.32 -23.016 -21.641 1 96.5 417 ASP A C 1
ATOM 3480 O O . ASP A 1 417 ? -3.285 -22.484 -22.203 1 96.5 417 ASP A O 1
ATOM 3484 N N . GLN A 1 418 ? -1.503 -22.312 -20.891 1 97.19 418 GLN A N 1
ATOM 3485 C CA . GLN A 1 418 ? -1.662 -20.891 -20.672 1 97.19 418 GLN A CA 1
ATOM 3486 C C . GLN A 1 418 ? -1.569 -20.109 -21.984 1 97.19 418 GLN A C 1
ATOM 3488 O O . GLN A 1 418 ? -2.344 -19.188 -22.219 1 97.19 418 GLN A O 1
ATOM 3493 N N . PHE A 1 419 ? -0.62 -20.469 -22.781 1 96.75 419 PHE A N 1
ATOM 3494 C CA . PHE A 1 419 ? -0.454 -19.812 -24.078 1 96.75 419 PHE A CA 1
ATOM 3495 C C . PHE A 1 419 ? -1.729 -19.922 -24.906 1 96.75 419 PHE A C 1
ATOM 3497 O O . PHE A 1 419 ? -2.182 -18.938 -25.5 1 96.75 419 PHE A O 1
ATOM 3504 N N . GLU A 1 420 ? -2.256 -21.125 -24.922 1 95.31 420 GLU A N 1
ATOM 3505 C CA . GLU A 1 420 ? -3.469 -21.359 -25.703 1 95.31 420 GLU A CA 1
ATOM 3506 C C . GLU A 1 420 ? -4.641 -20.547 -25.156 1 95.31 420 GLU A C 1
ATOM 3508 O O . GLU A 1 420 ? -5.461 -20.031 -25.922 1 95.31 420 GLU A O 1
ATOM 3513 N N . ARG A 1 421 ? -4.73 -20.453 -23.859 1 94 421 ARG A N 1
ATOM 3514 C CA . ARG A 1 421 ? -5.785 -19.656 -23.25 1 94 421 ARG A CA 1
ATOM 3515 C C . ARG A 1 421 ? -5.648 -18.188 -23.625 1 94 421 ARG A C 1
ATOM 3517 O O . ARG A 1 421 ? -6.641 -17.516 -23.906 1 94 421 ARG A O 1
ATOM 3524 N N . PHE A 1 422 ? -4.398 -17.641 -23.531 1 92.88 422 PHE A N 1
ATOM 3525 C CA . PHE A 1 422 ? -4.145 -16.25 -23.891 1 92.88 422 PHE A CA 1
ATOM 3526 C C . PHE A 1 422 ? -4.48 -15.992 -25.359 1 92.88 422 PHE A C 1
ATOM 3528 O O . PHE A 1 422 ? -5.012 -14.938 -25.703 1 92.88 422 PHE A O 1
ATOM 3535 N N . LYS A 1 423 ? -4.152 -16.938 -26.172 1 92.88 423 LYS A N 1
ATOM 3536 C CA . LYS A 1 423 ? -4.469 -16.812 -27.594 1 92.88 423 LYS A CA 1
ATOM 3537 C C . LYS A 1 423 ? -5.969 -16.672 -27.812 1 92.88 423 LYS A C 1
ATOM 3539 O O . LYS A 1 423 ? -6.406 -15.859 -28.641 1 92.88 423 LYS A O 1
ATOM 3544 N N . LYS A 1 424 ? -6.711 -17.438 -27.109 1 88.56 424 LYS A N 1
ATOM 3545 C CA . LYS A 1 424 ? -8.164 -17.375 -27.203 1 88.56 424 LYS A CA 1
ATOM 3546 C C . LYS A 1 424 ? -8.68 -16 -26.75 1 88.56 424 LYS A C 1
ATOM 3548 O O . LYS A 1 424 ? -9.625 -15.469 -27.328 1 88.56 424 LYS A O 1
ATOM 3553 N N . GLN A 1 425 ? -8.078 -15.531 -25.672 1 85.75 425 GLN A N 1
ATOM 3554 C CA . GLN A 1 425 ? -8.461 -14.203 -25.188 1 85.75 425 GLN A CA 1
ATOM 3555 C C . GLN A 1 425 ? -8.172 -13.133 -26.234 1 85.75 425 GLN A C 1
ATOM 3557 O O . GLN A 1 425 ? -8.938 -12.18 -26.391 1 85.75 425 GLN A O 1
ATOM 3562 N N . MET A 1 426 ? -7.098 -13.266 -26.875 1 86.5 426 MET A N 1
ATOM 3563 C CA . MET A 1 426 ? -6.719 -12.312 -27.922 1 86.5 426 MET A CA 1
ATOM 3564 C C . MET A 1 426 ? -7.734 -12.312 -29.047 1 86.5 426 MET A C 1
ATOM 3566 O O . MET A 1 426 ? -8.008 -11.273 -29.641 1 86.5 426 MET A O 1
ATOM 3570 N N . GLU A 1 427 ? -8.219 -13.445 -29.328 1 85.62 427 GLU A N 1
ATOM 3571 C CA . GLU A 1 427 ? -9.242 -13.555 -30.359 1 85.62 427 GLU A CA 1
ATOM 3572 C C . GLU A 1 427 ? -10.508 -12.789 -29.969 1 85.62 427 GLU A C 1
ATOM 3574 O O . GLU A 1 427 ? -11.148 -12.164 -30.812 1 85.62 427 GLU A O 1
ATOM 3579 N N . LEU A 1 428 ? -10.828 -12.859 -28.75 1 81.25 428 LEU A N 1
ATOM 3580 C CA . LEU A 1 428 ? -11.984 -12.117 -28.266 1 81.25 428 LEU A CA 1
ATOM 3581 C C . LEU A 1 428 ? -11.766 -10.609 -28.406 1 81.25 428 LEU A C 1
ATOM 3583 O O . LEU A 1 428 ? -12.703 -9.867 -28.688 1 81.25 428 LEU A O 1
ATOM 3587 N N . LYS A 1 429 ? -10.594 -10.195 -28.125 1 81.44 429 LYS A N 1
ATOM 3588 C CA . LYS A 1 429 ? -10.258 -8.781 -28.281 1 81.44 429 LYS A CA 1
ATOM 3589 C C . LYS A 1 429 ? -10.445 -8.328 -29.719 1 81.44 429 LYS A C 1
ATOM 3591 O O . LYS A 1 429 ? -10.914 -7.215 -29.984 1 81.44 429 LYS A O 1
ATOM 3596 N N . GLU A 1 430 ? -10.094 -9.125 -30.562 1 81.62 430 GLU A N 1
ATOM 3597 C CA . GLU A 1 430 ? -10.25 -8.828 -31.984 1 81.62 430 GLU A CA 1
ATOM 3598 C C . GLU A 1 430 ? -11.727 -8.734 -32.375 1 81.62 430 GLU A C 1
ATOM 3600 O O . GLU A 1 430 ? -12.078 -8.023 -33.312 1 81.62 430 GLU A O 1
ATOM 3605 N N . LEU A 1 431 ? -12.508 -9.422 -31.594 1 80.25 431 LEU A N 1
ATOM 3606 C CA . LEU A 1 431 ? -13.945 -9.383 -31.828 1 80.25 431 LEU A CA 1
ATOM 3607 C C . LEU A 1 431 ? -14.57 -8.156 -31.172 1 80.25 431 LEU A C 1
ATOM 3609 O O . LEU A 1 431 ? -15.797 -7.984 -31.219 1 80.25 431 LEU A O 1
ATOM 3613 N N . GLY A 1 432 ? -13.688 -7.332 -30.484 1 79.75 432 GLY A N 1
ATOM 3614 C CA . GLY A 1 432 ? -14.188 -6.07 -29.953 1 79.75 432 GLY A CA 1
ATOM 3615 C C . GLY A 1 432 ? -14.328 -6.066 -28.438 1 79.75 432 GLY A C 1
ATOM 3616 O O . GLY A 1 432 ? -14.867 -5.125 -27.859 1 79.75 432 GLY A O 1
ATOM 3617 N N . ASP A 1 433 ? -13.891 -7.078 -27.828 1 83.38 433 ASP A N 1
ATOM 3618 C CA . ASP A 1 433 ? -13.922 -7.109 -26.375 1 83.38 433 ASP A CA 1
ATOM 3619 C C . ASP A 1 433 ? -12.805 -6.246 -25.781 1 83.38 433 ASP A C 1
ATOM 3621 O O . ASP A 1 433 ? -11.688 -6.723 -25.578 1 83.38 433 ASP A O 1
ATOM 3625 N N . GLU A 1 434 ? -13.102 -5.109 -25.312 1 80.44 434 GLU A N 1
ATOM 3626 C CA . GLU A 1 434 ? -12.133 -4.145 -24.797 1 80.44 434 GLU A CA 1
ATOM 3627 C C . GLU A 1 434 ? -11.594 -4.566 -23.438 1 80.44 434 GLU A C 1
ATOM 3629 O O . GLU A 1 434 ? -10.586 -4.027 -22.969 1 80.44 434 GLU A O 1
ATOM 3634 N N . GLU A 1 435 ? -12.148 -5.508 -22.906 1 83.56 435 GLU A N 1
ATOM 3635 C CA . GLU A 1 435 ? -11.766 -5.938 -21.562 1 83.56 435 GLU A CA 1
ATOM 3636 C C . GLU A 1 435 ? -10.859 -7.164 -21.625 1 83.56 435 GLU A C 1
ATOM 3638 O O . GLU A 1 435 ? -10.273 -7.547 -20.609 1 83.56 435 GLU A O 1
ATOM 3643 N N . ALA A 1 436 ? -10.688 -7.703 -22.797 1 82.56 436 ALA A N 1
ATOM 3644 C CA . ALA A 1 436 ? -9.914 -8.93 -22.922 1 82.56 436 ALA A CA 1
ATOM 3645 C C . ALA A 1 436 ? -8.422 -8.664 -22.719 1 82.56 436 ALA A C 1
ATOM 3647 O O . ALA A 1 436 ? -7.918 -7.605 -23.094 1 82.56 436 ALA A O 1
ATOM 3648 N N . GLN A 1 437 ? -7.762 -9.641 -22.203 1 84.56 437 GLN A N 1
ATOM 3649 C CA . GLN A 1 437 ? -6.34 -9.531 -21.891 1 84.56 437 GLN A CA 1
ATOM 3650 C C . GLN A 1 437 ? -5.5 -9.5 -23.172 1 84.56 437 GLN A C 1
ATOM 3652 O O . GLN A 1 437 ? -5.93 -9.992 -24.219 1 84.56 437 GLN A O 1
ATOM 3657 N N . MET A 1 438 ? -4.27 -8.938 -23 1 83.69 438 MET A N 1
ATOM 3658 C CA . MET A 1 438 ? -3.275 -8.961 -24.078 1 83.69 438 MET A CA 1
ATOM 3659 C C . MET A 1 438 ? -2.346 -10.156 -23.922 1 83.69 438 MET A C 1
ATOM 3661 O O . MET A 1 438 ? -2.258 -10.758 -22.859 1 83.69 438 MET A O 1
ATOM 3665 N N . MET A 1 439 ? -1.761 -10.523 -25.031 1 89.38 439 MET A N 1
ATOM 3666 C CA . MET A 1 439 ? -0.763 -11.586 -25 1 89.38 439 MET A CA 1
ATOM 3667 C C . MET A 1 439 ? 0.477 -11.148 -24.234 1 89.38 439 MET A C 1
ATOM 3669 O O . MET A 1 439 ? 1.129 -10.172 -24.594 1 89.38 439 MET A O 1
ATOM 3673 N N . ASP A 1 440 ? 0.735 -11.805 -23.172 1 93.88 440 ASP A N 1
ATOM 3674 C CA . ASP A 1 440 ? 1.921 -11.539 -22.359 1 93.88 440 ASP A CA 1
ATOM 3675 C C . ASP A 1 440 ? 2.959 -12.648 -22.531 1 93.88 440 ASP A C 1
ATOM 3677 O O . ASP A 1 440 ? 3.039 -13.562 -21.719 1 93.88 440 ASP A O 1
ATOM 3681 N N . LEU A 1 441 ? 3.807 -12.547 -23.516 1 95.56 441 LEU A N 1
ATOM 3682 C CA . LEU A 1 441 ? 4.793 -13.57 -23.844 1 95.56 441 LEU A CA 1
ATOM 3683 C C . LEU A 1 441 ? 5.855 -13.672 -22.766 1 95.56 441 LEU A C 1
ATOM 3685 O O . LEU A 1 441 ? 6.441 -14.742 -22.562 1 95.56 441 LEU A O 1
ATOM 3689 N N . ASP A 1 442 ? 6.098 -12.57 -22.109 1 95.06 442 ASP A N 1
ATOM 3690 C CA . ASP A 1 442 ? 7.051 -12.617 -21 1 95.06 442 ASP A CA 1
ATOM 3691 C C . ASP A 1 442 ? 6.527 -13.492 -19.859 1 95.06 442 ASP A C 1
ATOM 3693 O O . ASP A 1 442 ? 7.297 -14.203 -19.219 1 95.06 442 ASP A O 1
ATOM 3697 N N . PHE A 1 443 ? 5.277 -13.414 -19.609 1 97 443 PHE A N 1
ATOM 3698 C CA . PHE A 1 443 ? 4.695 -14.266 -18.594 1 97 443 PHE A CA 1
ATOM 3699 C C . PHE A 1 443 ? 4.77 -15.734 -18.984 1 97 443 PHE A C 1
ATOM 3701 O O . PHE A 1 443 ? 5.062 -16.594 -18.156 1 97 443 PHE A O 1
ATOM 3708 N N . ILE A 1 444 ? 4.457 -16 -20.219 1 97.25 444 ILE A N 1
ATOM 3709 C CA . ILE A 1 444 ? 4.582 -17.375 -20.719 1 97.25 444 ILE A CA 1
ATOM 3710 C C . ILE A 1 444 ? 6.016 -17.859 -20.516 1 97.25 444 ILE A C 1
ATOM 3712 O O . ILE A 1 444 ? 6.234 -18.984 -20.062 1 97.25 444 ILE A O 1
ATOM 3716 N N . ARG A 1 445 ? 6.941 -17 -20.844 1 96.38 445 ARG A N 1
ATOM 3717 C CA . ARG A 1 445 ? 8.344 -17.344 -20.625 1 96.38 445 ARG A CA 1
ATOM 3718 C C . ARG A 1 445 ? 8.602 -17.656 -19.156 1 96.38 445 ARG A C 1
ATOM 3720 O O . ARG A 1 445 ? 9.297 -18.625 -18.828 1 96.38 445 ARG A O 1
ATOM 3727 N N . ALA A 1 446 ? 8.094 -16.844 -18.281 1 97.56 446 ALA A N 1
ATOM 3728 C CA . ALA A 1 446 ? 8.242 -17.094 -16.844 1 97.56 446 ALA A CA 1
ATOM 3729 C C . ALA A 1 446 ? 7.719 -18.484 -16.484 1 97.56 446 ALA A C 1
ATOM 3731 O O . ALA A 1 446 ? 8.375 -19.219 -15.75 1 97.56 446 ALA A O 1
ATOM 3732 N N . LEU A 1 447 ? 6.559 -18.828 -17.016 1 98.25 447 LEU A N 1
ATOM 3733 C CA . LEU A 1 447 ? 5.98 -20.125 -16.734 1 98.25 447 LEU A CA 1
ATOM 3734 C C . LEU A 1 447 ? 6.867 -21.25 -17.281 1 98.25 447 LEU A C 1
ATOM 3736 O O . LEU A 1 447 ? 6.941 -22.328 -16.703 1 98.25 447 LEU A O 1
ATOM 3740 N N . GLU A 1 448 ? 7.539 -21 -18.391 1 97.62 448 GLU A N 1
ATOM 3741 C CA . GLU A 1 448 ? 8.422 -22 -18.984 1 97.62 448 GLU A CA 1
ATOM 3742 C C . GLU A 1 448 ? 9.625 -22.281 -18.094 1 97.62 448 GLU A C 1
ATOM 3744 O O . GLU A 1 448 ? 10.227 -23.344 -18.188 1 97.62 448 GLU A O 1
ATOM 3749 N N . TYR A 1 449 ? 9.969 -21.297 -17.281 1 97.12 449 TYR A N 1
ATOM 3750 C CA . TYR A 1 449 ? 11.023 -21.531 -16.297 1 97.12 449 TYR A CA 1
ATOM 3751 C C . TYR A 1 449 ? 10.492 -22.297 -15.094 1 97.12 449 TYR A C 1
ATOM 3753 O O . TYR A 1 449 ? 11.266 -22.781 -14.266 1 97.12 449 TYR A O 1
ATOM 3761 N N . GLY A 1 450 ? 9.203 -22.359 -15 1 98.12 450 GLY A N 1
ATOM 3762 C CA . GLY A 1 450 ? 8.578 -23.25 -14.031 1 98.12 450 GLY A CA 1
ATOM 3763 C C . GLY A 1 450 ? 7.91 -22.516 -12.883 1 98.12 450 GLY A C 1
ATOM 3764 O O . GLY A 1 450 ? 8.586 -21.859 -12.086 1 98.12 450 GLY A O 1
ATOM 3765 N N . LEU A 1 451 ? 6.629 -22.516 -12.773 1 98.75 451 LEU A N 1
ATOM 3766 C CA . LEU A 1 451 ? 5.832 -22.156 -11.609 1 98.75 451 LEU A CA 1
ATOM 3767 C C . LEU A 1 451 ? 5.449 -23.391 -10.805 1 98.75 451 LEU A C 1
ATOM 3769 O O . LEU A 1 451 ? 4.844 -24.328 -11.344 1 98.75 451 LEU A O 1
ATOM 3773 N N . PRO A 1 452 ? 5.863 -23.5 -9.562 1 98.81 452 PRO A N 1
ATOM 3774 C CA . PRO A 1 452 ? 5.426 -24.656 -8.789 1 98.81 452 PRO A CA 1
ATOM 3775 C C . PRO A 1 452 ? 3.916 -24.688 -8.57 1 98.81 452 PRO A C 1
ATOM 3777 O O . PRO A 1 452 ? 3.225 -23.719 -8.867 1 98.81 452 PRO A O 1
ATOM 3780 N N . PRO A 1 453 ? 3.418 -25.922 -8.125 1 98.69 453 PRO A N 1
ATOM 3781 C CA . PRO A 1 453 ? 2.018 -25.828 -7.703 1 98.69 453 PRO A CA 1
ATOM 3782 C C . PRO A 1 453 ? 1.759 -24.641 -6.781 1 98.69 453 PRO A C 1
ATOM 3784 O O . PRO A 1 453 ? 2.504 -24.422 -5.82 1 98.69 453 PRO A O 1
ATOM 3787 N N . THR A 1 454 ? 0.758 -23.859 -7.176 1 98.88 454 THR A N 1
ATOM 3788 C CA . THR A 1 454 ? 0.551 -22.609 -6.465 1 98.88 454 THR A CA 1
ATOM 3789 C C . THR A 1 454 ? -0.938 -22.328 -6.27 1 98.88 454 THR A C 1
ATOM 3791 O O . THR A 1 454 ? -1.734 -22.516 -7.195 1 98.88 454 THR A O 1
ATOM 3794 N N . GLY A 1 455 ? -1.3 -22 -5.043 1 98.88 455 GLY A N 1
ATOM 3795 C CA . GLY A 1 455 ? -2.607 -21.406 -4.793 1 98.88 455 GLY A CA 1
ATOM 3796 C C . GLY A 1 455 ? -2.6 -19.891 -4.836 1 98.88 455 GLY A C 1
ATOM 3797 O O . GLY A 1 455 ? -1.648 -19.25 -4.375 1 98.88 455 GLY A O 1
ATOM 3798 N N . GLY A 1 456 ? -3.582 -19.312 -5.457 1 98.75 456 GLY A N 1
ATOM 3799 C CA . GLY A 1 456 ? -3.736 -17.875 -5.531 1 98.75 456 GLY A CA 1
ATOM 3800 C C . GLY A 1 456 ? -5.102 -17.391 -5.066 1 98.75 456 GLY A C 1
ATOM 3801 O O . GLY A 1 456 ? -6.113 -18.062 -5.312 1 98.75 456 GLY A O 1
ATOM 3802 N N . LEU A 1 457 ? -5.102 -16.25 -4.414 1 98.81 457 LEU A N 1
ATOM 3803 C CA . LEU A 1 457 ? -6.324 -15.727 -3.816 1 98.81 457 LEU A CA 1
ATOM 3804 C C . LEU A 1 457 ? -6.387 -14.211 -3.947 1 98.81 457 LEU A C 1
ATOM 3806 O O . LEU A 1 457 ? -5.402 -13.516 -3.668 1 98.81 457 LEU A O 1
ATOM 3810 N N . GLY A 1 458 ? -7.477 -13.695 -4.473 1 98.5 458 GLY A N 1
ATOM 3811 C CA . GLY A 1 458 ? -7.805 -12.281 -4.469 1 98.5 458 GLY A CA 1
ATOM 3812 C C . GLY A 1 458 ? -9.016 -11.953 -3.621 1 98.5 458 GLY A C 1
ATOM 3813 O O . GLY A 1 458 ? -10.023 -12.672 -3.656 1 98.5 458 GLY A O 1
ATOM 3814 N N . ILE A 1 459 ? -8.945 -10.938 -2.818 1 98.69 459 ILE A N 1
ATOM 3815 C CA . ILE A 1 459 ? -10.055 -10.484 -1.982 1 98.69 459 ILE A CA 1
ATOM 3816 C C . ILE A 1 459 ? -10.289 -8.992 -2.195 1 98.69 459 ILE A C 1
ATOM 3818 O O . ILE A 1 459 ? -9.344 -8.203 -2.158 1 98.69 459 ILE A O 1
ATOM 3822 N N . GLY A 1 460 ? -11.5 -8.633 -2.465 1 97.94 460 GLY A N 1
ATOM 3823 C CA . GLY A 1 460 ? -11.836 -7.219 -2.502 1 97.94 460 GLY A CA 1
ATOM 3824 C C . GLY A 1 460 ? -11.922 -6.59 -1.124 1 97.94 460 GLY A C 1
ATOM 3825 O O . GLY A 1 460 ? -12.938 -6.719 -0.436 1 97.94 460 GLY A O 1
ATOM 3826 N N . ILE A 1 461 ? -11.023 -5.777 -0.776 1 98.19 461 ILE A N 1
ATOM 3827 C CA . ILE A 1 461 ? -10.93 -5.195 0.558 1 98.19 461 ILE A CA 1
ATOM 3828 C C . ILE A 1 461 ? -12.109 -4.266 0.805 1 98.19 461 ILE A C 1
ATOM 3830 O O . ILE A 1 461 ? -12.688 -4.258 1.896 1 98.19 461 ILE A O 1
ATOM 3834 N N . ASP A 1 462 ? -12.461 -3.516 -0.156 1 98.06 462 ASP A N 1
ATOM 3835 C CA . ASP A 1 462 ? -13.555 -2.562 -0.003 1 98.06 462 ASP A CA 1
ATOM 3836 C C . ASP A 1 462 ? -14.859 -3.275 0.354 1 98.06 462 ASP A C 1
ATOM 3838 O O . ASP A 1 462 ? -15.594 -2.832 1.239 1 98.06 462 ASP A O 1
ATOM 3842 N N . ARG A 1 463 ? -15.078 -4.379 -0.299 1 97.56 463 ARG A N 1
ATOM 3843 C CA . ARG A 1 463 ? -16.312 -5.117 -0.036 1 97.56 463 ARG A CA 1
ATOM 3844 C C . ARG A 1 463 ? -16.281 -5.754 1.35 1 97.56 463 ARG A C 1
ATOM 3846 O O . ARG A 1 463 ? -17.312 -5.84 2.021 1 97.56 463 ARG A O 1
ATOM 3853 N N . VAL A 1 464 ? -15.156 -6.262 1.727 1 98.38 464 VAL A N 1
ATOM 3854 C CA . VAL A 1 464 ? -15.016 -6.801 3.076 1 98.38 464 VAL A CA 1
ATOM 3855 C C . VAL A 1 464 ? -15.32 -5.711 4.102 1 98.38 464 VAL A C 1
ATOM 3857 O O . VAL A 1 464 ? -16.031 -5.953 5.082 1 98.38 464 VAL A O 1
ATOM 3860 N N . CYS A 1 465 ? -14.805 -4.52 3.883 1 98.25 465 CYS A N 1
ATOM 3861 C CA . CYS A 1 465 ? -15.039 -3.402 4.789 1 98.25 465 CYS A CA 1
ATOM 3862 C C . CYS A 1 465 ? -16.516 -3.018 4.816 1 98.25 465 CYS A C 1
ATOM 3864 O O . CYS A 1 465 ? -17.047 -2.682 5.871 1 98.25 465 CYS A O 1
ATOM 3866 N N . MET A 1 466 ? -17.156 -3.031 3.645 1 98 466 MET A N 1
ATOM 3867 C CA . MET A 1 466 ? -18.594 -2.77 3.6 1 98 466 MET A CA 1
ATOM 3868 C C . MET A 1 466 ? -19.359 -3.744 4.492 1 98 466 MET A C 1
ATOM 3870 O O . MET A 1 466 ? -20.203 -3.336 5.285 1 98 466 MET A O 1
ATOM 3874 N N . LEU A 1 467 ? -19 -5.012 4.355 1 97.81 467 LEU A N 1
ATOM 3875 C CA . LEU A 1 467 ? -19.656 -6.062 5.133 1 97.81 467 LEU A CA 1
ATOM 3876 C C . LEU A 1 467 ? -19.453 -5.828 6.629 1 97.81 467 LEU A C 1
ATOM 3878 O O . LEU A 1 467 ? -20.422 -5.828 7.395 1 97.81 467 LEU A O 1
ATOM 3882 N N . LEU A 1 468 ? -18.266 -5.559 7.035 1 98.25 468 LEU A N 1
ATOM 3883 C CA . LEU A 1 468 ? -17.906 -5.539 8.445 1 98.25 468 LEU A CA 1
ATOM 3884 C C . LEU A 1 468 ? -18.328 -4.219 9.094 1 98.25 468 LEU A C 1
ATOM 3886 O O . LEU A 1 468 ? -18.344 -4.105 10.32 1 98.25 468 LEU A O 1
ATOM 3890 N N . THR A 1 469 ? -18.672 -3.197 8.312 1 97.81 469 THR A N 1
ATOM 3891 C CA . THR A 1 469 ? -19.109 -1.919 8.867 1 97.81 469 THR A CA 1
ATOM 3892 C C . THR A 1 469 ? -20.578 -1.671 8.57 1 97.81 469 THR A C 1
ATOM 3894 O O . THR A 1 469 ? -21.094 -0.582 8.828 1 97.81 469 THR A O 1
ATOM 3897 N N . ASP A 1 470 ? -21.234 -2.625 7.965 1 97.56 470 ASP A N 1
ATOM 3898 C CA . ASP A 1 470 ? -22.641 -2.537 7.586 1 97.56 470 ASP A CA 1
ATOM 3899 C C . ASP A 1 470 ? -22.906 -1.28 6.762 1 97.56 470 ASP A C 1
ATOM 3901 O O . ASP A 1 470 ? -23.781 -0.482 7.102 1 97.56 470 ASP A O 1
ATOM 3905 N N . THR A 1 471 ? -22.094 -1.108 5.75 1 95.69 471 THR A N 1
ATOM 3906 C CA . THR A 1 471 ? -22.219 0.011 4.82 1 95.69 471 THR A CA 1
ATOM 3907 C C . THR A 1 471 ? -22.703 -0.47 3.457 1 95.69 471 THR A C 1
ATOM 3909 O O . THR A 1 471 ? -22.141 -1.403 2.883 1 95.69 471 THR A O 1
ATOM 3912 N N . PRO A 1 472 ? -23.688 0.106 2.865 1 93.69 472 PRO A N 1
ATOM 3913 C CA . PRO A 1 472 ? -24.312 -0.402 1.637 1 93.69 472 PRO A CA 1
ATOM 3914 C C . PRO A 1 472 ? -23.562 0.032 0.378 1 93.69 472 PRO A C 1
ATOM 3916 O O . PRO A 1 472 ? -23.781 -0.528 -0.699 1 93.69 472 PRO A O 1
ATOM 3919 N N . THR A 1 473 ? -22.734 1.087 0.483 1 94.62 473 THR A N 1
ATOM 3920 C CA . THR A 1 473 ? -22.078 1.624 -0.705 1 94.62 473 THR A CA 1
ATOM 3921 C C . THR A 1 473 ? -20.578 1.736 -0.487 1 94.62 473 THR A C 1
ATOM 3923 O O . THR A 1 473 ? -20.125 2.057 0.614 1 94.62 473 THR A O 1
ATOM 3926 N N . ILE A 1 474 ? -19.875 1.505 -1.563 1 95.69 474 ILE A N 1
ATOM 3927 C CA . ILE A 1 474 ? -18.406 1.545 -1.532 1 95.69 474 ILE A CA 1
ATOM 3928 C C . ILE A 1 474 ? -17.938 2.977 -1.291 1 95.69 474 ILE A C 1
ATOM 3930 O O . ILE A 1 474 ? -16.859 3.197 -0.755 1 95.69 474 ILE A O 1
ATOM 3934 N N . ARG A 1 475 ? -18.672 3.984 -1.543 1 93.94 475 ARG A N 1
ATOM 3935 C CA . ARG A 1 475 ? -18.312 5.395 -1.439 1 93.94 475 ARG A CA 1
ATOM 3936 C C . ARG A 1 475 ? -18.188 5.82 0.019 1 93.94 475 ARG A C 1
ATOM 3938 O O . ARG A 1 475 ? -17.547 6.828 0.325 1 93.94 475 ARG A O 1
ATOM 3945 N N . ASP A 1 476 ? -18.781 5.051 0.895 1 94.69 476 ASP A N 1
ATOM 3946 C CA . ASP A 1 476 ? -18.719 5.375 2.316 1 94.69 476 ASP A CA 1
ATOM 3947 C C . ASP A 1 476 ? -17.484 4.75 2.961 1 94.69 476 ASP A C 1
ATOM 3949 O O . ASP A 1 476 ? -17.109 5.113 4.078 1 94.69 476 ASP A O 1
ATOM 3953 N N . ILE A 1 477 ? -16.828 3.799 2.217 1 95.94 477 ILE A N 1
ATOM 3954 C CA . ILE A 1 477 ? -15.695 3.086 2.787 1 95.94 477 ILE A CA 1
ATOM 3955 C C . ILE A 1 477 ? -14.391 3.672 2.242 1 95.94 477 ILE A C 1
ATOM 3957 O O . ILE A 1 477 ? -13.328 3.484 2.83 1 95.94 477 ILE A O 1
ATOM 3961 N N . ILE A 1 478 ? -14.461 4.32 1.138 1 96.75 478 ILE A N 1
ATOM 3962 C CA . ILE A 1 478 ? -13.305 4.945 0.513 1 96.75 478 ILE A CA 1
ATOM 3963 C C . ILE A 1 478 ? -13.203 6.402 0.954 1 96.75 478 ILE A C 1
ATOM 3965 O O . ILE A 1 478 ? -14.133 7.184 0.754 1 96.75 478 ILE A O 1
ATOM 3969 N N . PRO A 1 479 ? -12.086 6.816 1.526 1 96.81 479 PRO A N 1
ATOM 3970 C CA . PRO A 1 479 ? -11.977 8.172 2.068 1 96.81 479 PRO A CA 1
ATOM 3971 C C . PRO A 1 479 ? -12.227 9.25 1.016 1 96.81 479 PRO A C 1
ATOM 3973 O O . PRO A 1 479 ? -12.922 10.242 1.288 1 96.81 479 PRO A O 1
ATOM 3976 N N . PHE A 1 480 ? -11.664 9.07 -0.157 1 96.12 480 PHE A N 1
ATOM 3977 C CA . PHE A 1 480 ? -11.805 10.039 -1.24 1 96.12 480 PHE A CA 1
ATOM 3978 C C . PHE A 1 480 ? -12.242 9.344 -2.527 1 96.12 480 PHE A C 1
ATOM 3980 O O . PHE A 1 480 ? -11.461 9.234 -3.475 1 96.12 480 PHE A O 1
ATOM 3987 N N . PRO A 1 481 ? -13.477 8.969 -2.672 1 94.69 481 PRO A N 1
ATOM 3988 C CA . PRO A 1 481 ? -13.953 8.281 -3.875 1 94.69 481 PRO A CA 1
ATOM 3989 C C . PRO A 1 481 ? -14.039 9.203 -5.086 1 94.69 481 PRO A C 1
ATOM 3991 O O . PRO A 1 481 ? -14.125 10.422 -4.93 1 94.69 481 PRO A O 1
ATOM 3994 N N . ILE A 1 482 ? -14 8.703 -6.211 1 92.88 482 ILE A N 1
ATOM 3995 C CA . ILE A 1 482 ? -14.188 9.453 -7.445 1 92.88 482 ILE A CA 1
ATOM 3996 C C . ILE A 1 482 ? -15.633 9.953 -7.535 1 92.88 482 ILE A C 1
ATOM 3998 O O . ILE A 1 482 ? -16.578 9.18 -7.371 1 92.88 482 ILE A O 1
ATOM 4002 N N . VAL A 1 483 ? -15.758 11.211 -7.703 1 90.75 483 VAL A N 1
ATOM 4003 C CA . VAL A 1 483 ? -17.078 11.828 -7.812 1 90.75 483 VAL A CA 1
ATOM 4004 C C . VAL A 1 483 ? -17.188 12.594 -9.133 1 90.75 483 VAL A C 1
ATOM 4006 O O . VAL A 1 483 ? -16.172 12.922 -9.75 1 90.75 483 VAL A O 1
ATOM 4009 N N . LYS A 1 484 ? -18.375 12.82 -9.562 1 89.06 484 LYS A N 1
ATOM 4010 C CA . LYS A 1 484 ? -18.594 13.609 -10.773 1 89.06 484 LYS A CA 1
ATOM 4011 C C . LYS A 1 484 ? -17.969 14.992 -10.648 1 89.06 484 LYS A C 1
ATOM 4013 O O . LYS A 1 484 ? -18.172 15.68 -9.641 1 89.06 484 LYS A O 1
ATOM 4018 N N . PRO A 1 485 ? -17.25 15.391 -11.641 1 88.5 485 PRO A N 1
ATOM 4019 C CA . PRO A 1 485 ? -16.578 16.688 -11.562 1 88.5 485 PRO A CA 1
ATOM 4020 C C . PRO A 1 485 ? -17.547 17.844 -11.422 1 88.5 485 PRO A C 1
ATOM 4022 O O . PRO A 1 485 ? -18.641 17.828 -12.016 1 88.5 485 PRO A O 1
ATOM 4025 N N . MET A 1 486 ? -17.156 18.734 -10.602 1 89.44 486 MET A N 1
ATOM 4026 C CA . MET A 1 486 ? -17.922 19.953 -10.383 1 89.44 486 MET A CA 1
ATOM 4027 C C . MET A 1 486 ? -16.969 21.141 -10.172 1 89.44 486 MET A C 1
ATOM 4029 O O . MET A 1 486 ? -15.953 21.016 -9.5 1 89.44 486 MET A O 1
ATOM 4033 N N . ALA A 1 487 ? -17.375 22.234 -10.773 1 89.88 487 ALA A N 1
ATOM 4034 C CA . ALA A 1 487 ? -16.578 23.438 -10.578 1 89.88 487 ALA A CA 1
ATOM 4035 C C . ALA A 1 487 ? -16.609 23.875 -9.117 1 89.88 487 ALA A C 1
ATOM 4037 O O . ALA A 1 487 ? -17.625 23.766 -8.438 1 89.88 487 ALA A O 1
ATOM 4038 N N . PHE A 1 488 ? -15.492 24.391 -8.719 1 90.69 488 PHE A N 1
ATOM 4039 C CA . PHE A 1 488 ? -15.359 24.812 -7.332 1 90.69 488 PHE A CA 1
ATOM 4040 C C . PHE A 1 488 ? -16.453 25.812 -6.961 1 90.69 488 PHE A C 1
ATOM 4042 O O . PHE A 1 488 ? -17.078 25.688 -5.898 1 90.69 488 PHE A O 1
ATOM 4049 N N . GLU A 1 489 ? -16.734 26.734 -7.848 1 89.5 489 GLU A N 1
ATOM 4050 C CA . GLU A 1 489 ? -17.719 27.781 -7.602 1 89.5 489 GLU A CA 1
ATOM 4051 C C . GLU A 1 489 ? -19.125 27.219 -7.477 1 89.5 489 GLU A C 1
ATOM 4053 O O . GLU A 1 489 ? -19.938 27.703 -6.68 1 89.5 489 GLU A O 1
ATOM 4058 N N . ASP A 1 490 ? -19.312 26.203 -8.281 1 88.19 490 ASP A N 1
ATOM 4059 C CA . ASP A 1 490 ? -20.625 25.562 -8.234 1 88.19 490 ASP A CA 1
ATOM 4060 C C . ASP A 1 490 ? -20.812 24.797 -6.926 1 88.19 490 ASP A C 1
ATOM 4062 O O . ASP A 1 490 ? -21.906 24.812 -6.352 1 88.19 490 ASP A O 1
ATOM 4066 N N . GLU A 1 491 ? -19.781 24.203 -6.539 1 86.38 491 GLU A N 1
ATOM 4067 C CA . GLU A 1 491 ? -19.844 23.5 -5.262 1 86.38 491 GLU A CA 1
ATOM 4068 C C . GLU A 1 491 ? -20.062 24.469 -4.105 1 86.38 491 GLU A C 1
ATOM 4070 O O . GLU A 1 491 ? -20.859 24.188 -3.201 1 86.38 491 GLU A O 1
ATOM 4075 N N . GLU A 1 492 ? -19.422 25.609 -4.156 1 86.94 492 GLU A N 1
ATOM 4076 C CA . GLU A 1 492 ? -19.578 26.609 -3.113 1 86.94 492 GLU A CA 1
ATOM 4077 C C . GLU A 1 492 ? -20.984 27.172 -3.092 1 86.94 492 GLU A C 1
ATOM 4079 O O . GLU A 1 492 ? -21.531 27.453 -2.021 1 86.94 492 GLU A O 1
ATOM 4084 N N . ALA A 1 493 ? -21.516 27.297 -4.25 1 83.12 493 ALA A N 1
ATOM 4085 C CA . ALA A 1 493 ? -22.891 27.797 -4.363 1 83.12 493 ALA A CA 1
ATOM 4086 C C . ALA A 1 493 ? -23.891 26.812 -3.771 1 83.12 493 ALA A C 1
ATOM 4088 O O . ALA A 1 493 ? -24.875 27.219 -3.158 1 83.12 493 ALA A O 1
ATOM 4089 N N . MET A 1 494 ? -23.547 25.594 -3.975 1 77.44 494 MET A N 1
ATOM 4090 C CA . MET A 1 494 ? -24.422 24.562 -3.428 1 77.44 494 MET A CA 1
ATOM 4091 C C . MET A 1 494 ? -24.406 24.594 -1.904 1 77.44 494 MET A C 1
ATOM 4093 O O . MET A 1 494 ? -25.438 24.344 -1.271 1 77.44 494 MET A O 1
ATOM 4097 N N . LEU A 1 495 ? -23.359 24.938 -1.35 1 75.31 495 LEU A N 1
ATOM 4098 C CA . LEU A 1 495 ? -23.219 25 0.101 1 75.31 495 LEU A CA 1
ATOM 4099 C C . LEU A 1 495 ? -23.953 26.203 0.677 1 75.31 495 LEU A C 1
ATOM 4101 O O . LEU A 1 495 ? -24.531 26.125 1.765 1 75.31 495 LEU A O 1
ATOM 4105 N N . LYS A 1 496 ? -24.031 27.375 -0.023 1 72.38 496 LYS A N 1
ATOM 4106 C CA . LYS A 1 496 ? -24.703 28.594 0.42 1 72.38 496 LYS A CA 1
ATOM 4107 C C . LYS A 1 496 ? -26.219 28.438 0.337 1 72.38 496 LYS A C 1
ATOM 4109 O O . LYS A 1 496 ? -26.938 28.938 1.204 1 72.38 496 LYS A O 1
ATOM 4114 N N . GLU A 1 497 ? -26.578 27.859 -0.722 1 64.38 497 GLU A N 1
ATOM 4115 C CA . GLU A 1 497 ? -28.016 27.672 -0.896 1 64.38 497 GLU A CA 1
ATOM 4116 C C . GLU A 1 497 ? -28.594 26.812 0.217 1 64.38 497 GLU A C 1
ATOM 4118 O O . GLU A 1 497 ? -29.703 27.078 0.704 1 64.38 497 GLU A O 1
ATOM 4123 N N . GLU A 1 498 ? -27.828 25.984 0.563 1 58.66 498 GLU A N 1
ATOM 4124 C CA . GLU A 1 498 ? -28.297 25.109 1.632 1 58.66 498 GLU A CA 1
ATOM 4125 C C . GLU A 1 498 ? -28.359 25.844 2.965 1 58.66 498 GLU A C 1
ATOM 4127 O O . GLU A 1 498 ? -29.219 25.562 3.799 1 58.66 498 GLU A O 1
ATOM 4132 N N . GLU A 1 499 ? -27.578 26.844 3.086 1 56.16 499 GLU A N 1
ATOM 4133 C CA . GLU A 1 499 ? -27.562 27.656 4.293 1 56.16 499 GLU A CA 1
ATOM 4134 C C . GLU A 1 499 ? -28.719 28.656 4.309 1 56.16 499 GLU A C 1
ATOM 4136 O O . GLU A 1 499 ? -29.266 28.969 5.367 1 56.16 499 GLU A O 1
ATOM 4141 N N . THR A 1 500 ? -29.141 29.125 3.051 1 49 500 THR A N 1
ATOM 4142 C CA . THR A 1 500 ? -30.203 30.109 2.941 1 49 500 THR A CA 1
ATOM 4143 C C . THR A 1 500 ? -31.578 29.422 3.014 1 49 500 THR A C 1
ATOM 4145 O O . THR A 1 500 ? -32.531 30.031 3.477 1 49 500 THR A O 1
ATOM 4148 N N . ASN A 1 501 ? -31.703 28.406 2.385 1 42.34 501 ASN A N 1
ATOM 4149 C CA . ASN A 1 501 ? -33 27.766 2.379 1 42.34 501 ASN A CA 1
ATOM 4150 C C . ASN A 1 501 ? -33.375 27.203 3.758 1 42.34 501 ASN A C 1
ATOM 4152 O O . ASN A 1 501 ? -34.406 26.578 3.926 1 42.34 501 ASN A O 1
ATOM 4156 N N . GLU A 1 502 ? -32.562 27.312 4.684 1 40.25 502 GLU A N 1
ATOM 4157 C CA . GLU A 1 502 ? -33.031 27 6.027 1 40.25 502 GLU A CA 1
ATOM 4158 C C . GLU A 1 502 ? -33.125 28.25 6.895 1 40.25 502 GLU A C 1
ATOM 4160 O O . GLU A 1 502 ? -32.25 29.109 6.844 1 40.25 502 GLU A O 1
ATOM 4165 N N . MET B 1 1 ? 20.969 -30.938 -29.984 1 50.56 1 MET B N 1
ATOM 4166 C CA . MET B 1 1 ? 19.516 -30.781 -29.938 1 50.56 1 MET B CA 1
ATOM 4167 C C . MET B 1 1 ? 19.094 -29.734 -28.922 1 50.56 1 MET B C 1
ATOM 4169 O O . MET B 1 1 ? 19.75 -29.578 -27.891 1 50.56 1 MET B O 1
ATOM 4173 N N . ASP B 1 2 ? 18.25 -28.703 -29.234 1 83.38 2 ASP B N 1
ATOM 4174 C CA . ASP B 1 2 ? 17.688 -27.609 -28.453 1 83.38 2 ASP B CA 1
ATOM 4175 C C . ASP B 1 2 ? 17.031 -28.141 -27.172 1 83.38 2 ASP B C 1
ATOM 4177 O O . ASP B 1 2 ? 16.172 -29.016 -27.234 1 83.38 2 ASP B O 1
ATOM 4181 N N . LEU B 1 3 ? 17.75 -28.016 -26.031 1 87.06 3 LEU B N 1
ATOM 4182 C CA . LEU B 1 3 ? 17.297 -28.5 -24.734 1 87.06 3 LEU B CA 1
ATOM 4183 C C . LEU B 1 3 ? 15.805 -28.266 -24.547 1 87.06 3 LEU B C 1
ATOM 4185 O O . LEU B 1 3 ? 15.117 -29.094 -23.953 1 87.06 3 LEU B O 1
ATOM 4189 N N . ARG B 1 4 ? 15.336 -27.297 -25.062 1 90.75 4 ARG B N 1
ATOM 4190 C CA . ARG B 1 4 ? 13.914 -27.016 -24.969 1 90.75 4 ARG B CA 1
ATOM 4191 C C . ARG B 1 4 ? 13.094 -28.062 -25.703 1 90.75 4 ARG B C 1
ATOM 4193 O O . ARG B 1 4 ? 12.062 -28.531 -25.203 1 90.75 4 ARG B O 1
ATOM 4200 N N . ASN B 1 5 ? 13.562 -28.438 -26.797 1 92.5 5 ASN B N 1
ATOM 4201 C CA . ASN B 1 5 ? 12.867 -29.453 -27.578 1 92.5 5 ASN B CA 1
ATOM 4202 C C . ASN B 1 5 ? 12.875 -30.812 -26.875 1 92.5 5 ASN B C 1
ATOM 4204 O O . ASN B 1 5 ? 11.891 -31.547 -26.922 1 92.5 5 ASN B O 1
ATOM 4208 N N . ILE B 1 6 ? 14.016 -31.094 -26.344 1 94.12 6 ILE B N 1
ATOM 4209 C CA . ILE B 1 6 ? 14.133 -32.344 -25.594 1 94.12 6 ILE B CA 1
ATOM 4210 C C . ILE B 1 6 ? 13.117 -32.344 -24.453 1 94.12 6 ILE B C 1
ATOM 4212 O O . ILE B 1 6 ? 12.414 -33.344 -24.25 1 94.12 6 ILE B O 1
ATOM 4216 N N . ARG B 1 7 ? 13.008 -31.328 -23.797 1 95.69 7 ARG B N 1
ATOM 4217 C CA . ARG B 1 7 ? 12.109 -31.234 -22.641 1 95.69 7 ARG B CA 1
ATOM 4218 C C . ARG B 1 7 ? 10.648 -31.25 -23.094 1 95.69 7 ARG B C 1
ATOM 4220 O O . ARG B 1 7 ? 9.797 -31.797 -22.391 1 95.69 7 ARG B O 1
ATOM 4227 N N . MET B 1 8 ? 10.391 -30.672 -24.219 1 95.69 8 MET B N 1
ATOM 4228 C CA . MET B 1 8 ? 9.047 -30.734 -24.781 1 95.69 8 MET B CA 1
ATOM 4229 C C . MET B 1 8 ? 8.672 -32.156 -25.141 1 95.69 8 MET B C 1
ATOM 4231 O O . MET B 1 8 ? 7.52 -32.562 -24.953 1 95.69 8 MET B O 1
ATOM 4235 N N . HIS B 1 9 ? 9.641 -32.844 -25.641 1 95.88 9 HIS B N 1
ATOM 4236 C CA . HIS B 1 9 ? 9.414 -34.25 -25.953 1 95.88 9 HIS B CA 1
ATOM 4237 C C . HIS B 1 9 ? 9.172 -35.062 -24.672 1 95.88 9 HIS B C 1
ATOM 4239 O O . HIS B 1 9 ? 8.297 -35.938 -24.656 1 95.88 9 HIS B O 1
ATOM 4245 N N . GLN B 1 10 ? 9.984 -34.781 -23.688 1 96.62 10 GLN B N 1
ATOM 4246 C CA . GLN B 1 10 ? 9.773 -35.438 -22.406 1 96.62 10 GLN B CA 1
ATOM 4247 C C . GLN B 1 10 ? 8.359 -35.188 -21.891 1 96.62 10 GLN B C 1
ATOM 4249 O O . GLN B 1 10 ? 7.715 -36.125 -21.375 1 96.62 10 GLN B O 1
ATOM 4254 N N . LEU B 1 11 ? 7.949 -34 -22.016 1 96.69 11 LEU B N 1
ATOM 4255 C CA . LEU B 1 11 ? 6.609 -33.625 -21.562 1 96.69 11 LEU B CA 1
ATOM 4256 C C . LEU B 1 11 ? 5.547 -34.438 -22.281 1 96.69 11 LEU B C 1
ATOM 4258 O O . LEU B 1 11 ? 4.613 -34.938 -21.656 1 96.69 11 LEU B O 1
ATOM 4262 N N . LYS B 1 12 ? 5.668 -34.562 -23.531 1 96.06 12 LYS B N 1
ATOM 4263 C CA . LYS B 1 12 ? 4.734 -35.344 -24.328 1 96.06 12 LYS B CA 1
ATOM 4264 C C . LYS B 1 12 ? 4.73 -36.781 -23.906 1 96.06 12 LYS B C 1
ATOM 4266 O O . LYS B 1 12 ? 3.668 -37.406 -23.766 1 96.06 12 LYS B O 1
ATOM 4271 N N . GLU B 1 13 ? 5.918 -37.312 -23.719 1 97.06 13 GLU B N 1
ATOM 4272 C CA . GLU B 1 13 ? 6.055 -38.688 -23.297 1 97.06 13 GLU B CA 1
ATOM 4273 C C . GLU B 1 13 ? 5.398 -38.938 -21.953 1 97.06 13 GLU B C 1
ATOM 4275 O O . GLU B 1 13 ? 4.707 -39.938 -21.75 1 97.06 13 GLU B O 1
ATOM 4280 N N . MET B 1 14 ? 5.68 -38.062 -21.016 1 97.12 14 MET B N 1
ATOM 4281 C CA . MET B 1 14 ? 5.09 -38.188 -19.688 1 97.12 14 MET B CA 1
ATOM 4282 C C . MET B 1 14 ? 3.564 -38.219 -19.766 1 97.12 14 MET B C 1
ATOM 4284 O O . MET B 1 14 ? 2.914 -39.031 -19.141 1 97.12 14 MET B O 1
ATOM 4288 N N . ARG B 1 15 ? 3.053 -37.375 -20.562 1 95.75 15 ARG B N 1
ATOM 4289 C CA . ARG B 1 15 ? 1.603 -37.281 -20.719 1 95.75 15 ARG B CA 1
ATOM 4290 C C . ARG B 1 15 ? 1.04 -38.531 -21.359 1 95.75 15 ARG B C 1
ATOM 4292 O O . ARG B 1 15 ? -0.013 -39.031 -20.938 1 95.75 15 ARG B O 1
ATOM 4299 N N . GLU B 1 16 ? 1.707 -39.031 -22.312 1 96.5 16 GLU B N 1
ATOM 4300 C CA . GLU B 1 16 ? 1.288 -40.25 -22.969 1 96.5 16 GLU B CA 1
ATOM 4301 C C . GLU B 1 16 ? 1.277 -41.438 -22 1 96.5 16 GLU B C 1
ATOM 4303 O O . GLU B 1 16 ? 0.449 -42.344 -22.125 1 96.5 16 GLU B O 1
ATOM 4308 N N . LYS B 1 17 ? 2.166 -41.375 -21.109 1 95.81 17 LYS B N 1
ATOM 4309 C CA . LYS B 1 17 ? 2.258 -42.438 -20.109 1 95.81 17 LYS B CA 1
ATOM 4310 C C . LYS B 1 17 ? 1.287 -42.188 -18.953 1 95.81 17 LYS B C 1
ATOM 4312 O O . LYS B 1 17 ? 1.266 -42.938 -17.984 1 95.81 17 LYS B O 1
ATOM 4317 N N . GLY B 1 18 ? 0.585 -41.094 -18.969 1 93.56 18 GLY B N 1
ATOM 4318 C CA . GLY B 1 18 ? -0.441 -40.781 -17.984 1 93.56 18 GLY B CA 1
ATOM 4319 C C . GLY B 1 18 ? 0.083 -40.031 -16.781 1 93.56 18 GLY B C 1
ATOM 4320 O O . GLY B 1 18 ? -0.622 -39.844 -15.789 1 93.56 18 GLY B O 1
ATOM 4321 N N . TYR B 1 19 ? 1.324 -39.625 -16.906 1 94.81 19 TYR B N 1
ATOM 4322 C CA . TYR B 1 19 ? 1.902 -38.875 -15.805 1 94.81 19 TYR B CA 1
ATOM 4323 C C . TYR B 1 19 ? 1.609 -37.375 -15.977 1 94.81 19 TYR B C 1
ATOM 4325 O O . TYR B 1 19 ? 1.732 -36.844 -17.078 1 94.81 19 TYR B O 1
ATOM 4333 N N . ASN B 1 20 ? 1.118 -36.719 -14.953 1 95.44 20 ASN B N 1
ATOM 4334 C CA . ASN B 1 20 ? 0.899 -35.281 -14.961 1 95.44 20 ASN B CA 1
ATOM 4335 C C . ASN B 1 20 ? 2.166 -34.531 -14.578 1 95.44 20 ASN B C 1
ATOM 4337 O 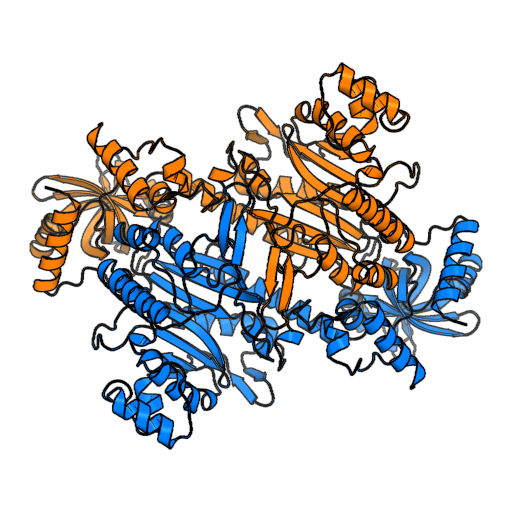O . ASN B 1 20 ? 2.576 -34.531 -13.414 1 95.44 20 ASN B O 1
ATOM 4341 N N . PRO B 1 21 ? 2.727 -33.812 -15.422 1 97.56 21 PRO B N 1
ATOM 4342 C CA . PRO B 1 21 ? 3.982 -33.125 -15.141 1 97.56 21 PRO B CA 1
ATOM 4343 C C . PRO B 1 21 ? 3.777 -31.859 -14.32 1 97.56 21 PRO B C 1
ATOM 4345 O O . PRO B 1 21 ? 4.75 -31.203 -13.922 1 97.56 21 PRO B O 1
ATOM 4348 N N . TYR B 1 22 ? 2.568 -31.422 -14.055 1 98.19 22 TYR B N 1
ATOM 4349 C CA . TYR B 1 22 ? 2.215 -30.234 -13.281 1 98.19 22 TYR B CA 1
ATOM 4350 C C . TYR B 1 22 ? 1.256 -30.594 -12.148 1 98.19 22 TYR B C 1
ATOM 4352 O O . TYR B 1 22 ? 0.037 -30.578 -12.336 1 98.19 22 TYR B O 1
ATOM 4360 N N . LYS B 1 23 ? 1.83 -30.781 -11 1 97.69 23 LYS B N 1
ATOM 4361 C CA . LYS B 1 23 ? 1.061 -31.25 -9.852 1 97.69 23 LYS B CA 1
ATOM 4362 C C . LYS B 1 23 ? 0.201 -30.125 -9.273 1 97.69 23 LYS B C 1
ATOM 4364 O O . LYS B 1 23 ? 0.408 -28.953 -9.586 1 97.69 23 LYS B O 1
ATOM 4369 N N . TYR B 1 24 ? -0.741 -30.531 -8.492 1 97.56 24 TYR B N 1
ATOM 4370 C CA . TYR B 1 24 ? -1.703 -29.578 -7.969 1 97.56 24 TYR B CA 1
ATOM 4371 C C . TYR B 1 24 ? -1.234 -29.016 -6.629 1 97.56 24 TYR B C 1
ATOM 4373 O O . TYR B 1 24 ? -1.58 -27.875 -6.27 1 97.56 24 TYR B O 1
ATOM 4381 N N . ASN B 1 25 ? -0.581 -29.766 -5.859 1 97.94 25 ASN B N 1
ATOM 4382 C CA . ASN B 1 25 ? -0.072 -29.344 -4.555 1 97.94 25 ASN B CA 1
ATOM 4383 C C . ASN B 1 25 ? 1.041 -30.266 -4.066 1 97.94 25 ASN B C 1
ATOM 4385 O O . ASN B 1 25 ? 1.394 -31.234 -4.746 1 97.94 25 ASN B O 1
ATOM 4389 N N . PHE B 1 26 ? 1.687 -29.891 -2.996 1 98.44 26 PHE B N 1
ATOM 4390 C CA . PHE B 1 26 ? 2.721 -30.656 -2.318 1 98.44 26 PHE B CA 1
ATOM 4391 C C . PHE B 1 26 ? 2.857 -30.219 -0.865 1 98.44 26 PHE B C 1
ATOM 4393 O O . PHE B 1 26 ? 2.824 -29.031 -0.565 1 98.44 26 PHE B O 1
ATOM 4400 N N . GLN B 1 27 ? 2.957 -31.203 -0.007 1 97.62 27 GLN B N 1
ATOM 4401 C CA . GLN B 1 27 ? 3.08 -30.859 1.406 1 97.62 27 GLN B CA 1
ATOM 4402 C C . GLN B 1 27 ? 4.539 -30.656 1.798 1 97.62 27 GLN B C 1
ATOM 4404 O O . GLN B 1 27 ? 5.238 -31.609 2.141 1 97.62 27 GLN B O 1
ATOM 4409 N N . LYS B 1 28 ? 4.977 -29.5 1.819 1 97.69 28 LYS B N 1
ATOM 4410 C CA . LYS B 1 28 ? 6.32 -29.141 2.27 1 97.69 28 LYS B CA 1
ATOM 4411 C C . LYS B 1 28 ? 6.34 -28.844 3.768 1 97.69 28 LYS B C 1
ATOM 4413 O O . LYS B 1 28 ? 5.539 -28.062 4.258 1 97.69 28 LYS B O 1
ATOM 4418 N N . ASN B 1 29 ? 7.262 -29.422 4.504 1 97.31 29 ASN B N 1
ATOM 4419 C CA . ASN B 1 29 ? 7.246 -29.328 5.961 1 97.31 29 ASN B CA 1
ATOM 4420 C C . ASN B 1 29 ? 8.125 -28.188 6.461 1 97.31 29 ASN B C 1
ATOM 4422 O O . ASN B 1 29 ? 7.785 -27.531 7.445 1 97.31 29 ASN B O 1
ATOM 4426 N N . TYR B 1 30 ? 9.32 -28.031 5.848 1 97.06 30 TYR B N 1
ATOM 4427 C CA . TYR B 1 30 ? 10.32 -27.094 6.336 1 97.06 30 TYR B CA 1
ATOM 4428 C C . TYR B 1 30 ? 10.938 -26.312 5.184 1 97.06 30 TYR B C 1
ATOM 4430 O O . TYR B 1 30 ? 10.93 -26.766 4.039 1 97.06 30 TYR B O 1
ATOM 4438 N N . THR B 1 31 ? 11.383 -25.156 5.492 1 96.94 31 THR B N 1
ATOM 4439 C CA . THR B 1 31 ? 12.266 -24.453 4.574 1 96.94 31 THR B CA 1
ATOM 4440 C C . THR B 1 31 ? 13.695 -24.953 4.691 1 96.94 31 THR B C 1
ATOM 4442 O O . THR B 1 31 ? 14.031 -25.656 5.645 1 96.94 31 THR B O 1
ATOM 4445 N N . SER B 1 32 ? 14.484 -24.625 3.701 1 97.25 32 SER B N 1
ATOM 4446 C CA . SER B 1 32 ? 15.891 -25 3.752 1 97.25 32 SER B CA 1
ATOM 4447 C C . SER B 1 32 ? 16.562 -24.438 5 1 97.25 32 SER B C 1
ATOM 4449 O O . SER B 1 32 ? 17.344 -25.141 5.66 1 97.25 32 SER B O 1
ATOM 4451 N N . GLN B 1 33 ? 16.25 -23.203 5.316 1 96.19 33 GLN B N 1
ATOM 4452 C CA . GLN B 1 33 ? 16.828 -22.562 6.492 1 96.19 33 GLN B CA 1
ATOM 4453 C C . GLN B 1 33 ? 16.406 -23.281 7.77 1 96.19 33 GLN B C 1
ATOM 4455 O O . GLN B 1 33 ? 17.234 -23.5 8.664 1 96.19 33 GLN B O 1
ATOM 4460 N N . GLN B 1 34 ? 15.148 -23.656 7.898 1 97.12 34 GLN B N 1
ATOM 4461 C CA . GLN B 1 34 ? 14.656 -24.359 9.078 1 97.12 34 GLN B CA 1
ATOM 4462 C C . GLN B 1 34 ? 15.352 -25.719 9.234 1 97.12 34 GLN B C 1
ATOM 4464 O O . GLN B 1 34 ? 15.68 -26.125 10.352 1 97.12 34 GLN B O 1
ATOM 4469 N N . ILE B 1 35 ? 15.586 -26.391 8.141 1 97.75 35 ILE B N 1
ATOM 4470 C CA . ILE B 1 35 ? 16.25 -27.688 8.172 1 97.75 35 ILE B CA 1
ATOM 4471 C C . ILE B 1 35 ? 17.688 -27.516 8.695 1 97.75 35 ILE B C 1
ATOM 4473 O O . ILE B 1 35 ? 18.141 -28.281 9.539 1 97.75 35 ILE B O 1
ATOM 4477 N N . LYS B 1 36 ? 18.375 -26.547 8.164 1 97.12 36 LYS B N 1
ATOM 4478 C CA . LYS B 1 36 ? 19.734 -26.281 8.617 1 97.12 36 LYS B CA 1
ATOM 4479 C C . LYS B 1 36 ? 19.766 -25.938 10.109 1 97.12 36 LYS B C 1
ATOM 4481 O O . LYS B 1 36 ? 20.609 -26.438 10.852 1 97.12 36 LYS B O 1
ATOM 4486 N N . ASP B 1 37 ? 18.844 -25.109 10.562 1 96.94 37 ASP B N 1
ATOM 4487 C CA . ASP B 1 37 ? 18.766 -24.688 11.961 1 96.94 37 ASP B CA 1
ATOM 4488 C C . ASP B 1 37 ? 18.484 -25.875 12.875 1 96.94 37 ASP B C 1
ATOM 4490 O O . ASP B 1 37 ? 19.016 -25.953 13.984 1 96.94 37 ASP B O 1
ATOM 4494 N N . LEU B 1 38 ? 17.719 -26.781 12.406 1 96.62 38 LEU B N 1
ATOM 4495 C CA . LEU B 1 38 ? 17.25 -27.891 13.234 1 96.62 38 LEU B CA 1
ATOM 4496 C C . LEU B 1 38 ? 18.312 -29 13.289 1 96.62 38 LEU B C 1
ATOM 4498 O O . LEU B 1 38 ? 18.469 -29.656 14.32 1 96.62 38 LEU B O 1
ATOM 4502 N N . PHE B 1 39 ? 19.109 -29.188 12.18 1 96.44 39 PHE B N 1
ATOM 4503 C CA . PHE B 1 39 ? 19.812 -30.453 12.094 1 96.44 39 PHE B CA 1
ATOM 4504 C C . PHE B 1 39 ? 21.312 -30.234 11.906 1 96.44 39 PHE B C 1
ATOM 4506 O O . PHE B 1 39 ? 22.109 -31.125 12.188 1 96.44 39 PHE B O 1
ATOM 4513 N N . ASP B 1 40 ? 21.688 -29.141 11.391 1 94.81 40 ASP B N 1
ATOM 4514 C CA . ASP B 1 40 ? 23.078 -28.969 10.992 1 94.81 40 ASP B CA 1
ATOM 4515 C C . ASP B 1 40 ? 24.016 -29.203 12.18 1 94.81 40 ASP B C 1
ATOM 4517 O O . ASP B 1 40 ? 25.016 -29.906 12.039 1 94.81 40 ASP B O 1
ATOM 4521 N N . SER B 1 41 ? 23.703 -28.641 13.312 1 93.69 41 SER B N 1
ATOM 4522 C CA . SER B 1 41 ? 24.562 -28.75 14.484 1 93.69 41 SER B CA 1
ATOM 4523 C C . SER B 1 41 ? 24.312 -30.062 15.242 1 93.69 41 SER B C 1
ATOM 4525 O O . SER B 1 41 ? 25.109 -30.469 16.078 1 93.69 41 SER B O 1
ATOM 4527 N N . LYS B 1 42 ? 23.234 -30.719 14.938 1 92.31 42 LYS B N 1
ATOM 4528 C CA . LYS B 1 42 ? 22.812 -31.875 15.727 1 92.31 42 LYS B CA 1
ATOM 4529 C C . LYS B 1 42 ? 23.312 -33.188 15.109 1 92.31 42 LYS B C 1
ATOM 4531 O O . LYS B 1 42 ? 23.297 -34.219 15.75 1 92.31 42 LYS B O 1
ATOM 4536 N N . ILE B 1 43 ? 23.656 -33.125 13.852 1 94.19 43 ILE B N 1
ATOM 4537 C CA . ILE B 1 43 ? 24.062 -34.344 13.156 1 94.19 43 ILE B CA 1
ATOM 4538 C C . ILE B 1 43 ? 25.578 -34.312 12.93 1 94.19 43 ILE B C 1
ATOM 4540 O O . ILE B 1 43 ? 26.109 -33.312 12.422 1 94.19 43 ILE B O 1
ATOM 4544 N N . GLU B 1 44 ? 26.25 -35.344 13.367 1 94.81 44 GLU B N 1
ATOM 4545 C CA . GLU B 1 44 ? 27.688 -35.469 13.125 1 94.81 44 GLU B CA 1
ATOM 4546 C C . GLU B 1 44 ? 27.969 -36.094 11.75 1 94.81 44 GLU B C 1
ATOM 4548 O O . GLU B 1 44 ? 27.078 -36.688 11.141 1 94.81 44 GLU B O 1
ATOM 4553 N N . ALA B 1 45 ? 29.188 -35.844 11.289 1 94.88 45 ALA B N 1
ATOM 4554 C CA . ALA B 1 45 ? 29.578 -36.406 10 1 94.88 45 ALA B CA 1
ATOM 4555 C C . ALA B 1 45 ? 29.344 -37.938 9.977 1 94.88 45 ALA B C 1
ATOM 4557 O O . ALA B 1 45 ? 29.734 -38.625 10.898 1 94.88 45 ALA B O 1
ATOM 4558 N N . GLY B 1 46 ? 28.656 -38.344 8.961 1 93.56 46 GLY B N 1
ATOM 4559 C CA . GLY B 1 46 ? 28.406 -39.75 8.789 1 93.56 46 GLY B CA 1
ATOM 4560 C C . GLY B 1 46 ? 27.141 -40.219 9.5 1 93.56 46 GLY B C 1
ATOM 4561 O O . GLY B 1 46 ? 26.656 -41.344 9.25 1 93.56 46 GLY B O 1
ATOM 4562 N N . GLN B 1 47 ? 26.625 -39.406 10.305 1 95.75 47 GLN B N 1
ATOM 4563 C CA . GLN B 1 47 ? 25.453 -39.781 11.094 1 95.75 47 GLN B CA 1
ATOM 4564 C C . GLN B 1 47 ? 24.172 -39.594 10.281 1 95.75 47 GLN B C 1
ATOM 4566 O O . GLN B 1 47 ? 24.047 -38.656 9.5 1 95.75 47 GLN B O 1
ATOM 4571 N N . GLN B 1 48 ? 23.219 -40.469 10.477 1 96.5 48 GLN B N 1
ATOM 4572 C CA . GLN B 1 48 ? 21.906 -40.406 9.836 1 96.5 48 GLN B CA 1
ATOM 4573 C C . GLN B 1 48 ? 20.781 -40.375 10.867 1 96.5 48 GLN B C 1
ATOM 4575 O O . GLN B 1 48 ? 20.938 -40.875 11.984 1 96.5 48 GLN B O 1
ATOM 4580 N N . LEU B 1 49 ? 19.75 -39.75 10.555 1 97.06 49 LEU B N 1
ATOM 4581 C CA . LEU B 1 49 ? 18.562 -39.75 11.391 1 97.06 49 LEU B CA 1
ATOM 4582 C C . LEU B 1 49 ? 17.359 -40.312 10.641 1 97.06 49 LEU B C 1
ATOM 4584 O O . LEU B 1 49 ? 16.422 -39.594 10.32 1 97.06 49 LEU B O 1
ATOM 4588 N N . PRO B 1 50 ? 17.297 -41.594 10.461 1 96.38 50 PRO B N 1
ATOM 4589 C CA . PRO B 1 50 ? 16.281 -42.25 9.609 1 96.38 50 PRO B CA 1
ATOM 4590 C C . PRO B 1 50 ? 14.867 -42.094 10.164 1 96.38 50 PRO B C 1
ATOM 4592 O O . PRO B 1 50 ? 13.891 -42.281 9.43 1 96.38 50 PRO B O 1
ATOM 4595 N N . ASP B 1 51 ? 14.797 -41.75 11.43 1 96.31 51 ASP B N 1
ATOM 4596 C CA . ASP B 1 51 ? 13.477 -41.625 12.047 1 96.31 51 ASP B CA 1
ATOM 4597 C C . ASP B 1 51 ? 12.883 -40.25 11.805 1 96.31 51 ASP B C 1
ATOM 4599 O O . ASP B 1 51 ? 11.68 -40.031 12.008 1 96.31 51 ASP B O 1
ATOM 4603 N N . GLU B 1 52 ? 13.656 -39.281 11.359 1 97.25 52 GLU B N 1
ATOM 4604 C CA . GLU B 1 52 ? 13.195 -37.938 11.07 1 97.25 52 GLU B CA 1
ATOM 4605 C C . GLU B 1 52 ? 12.805 -37.781 9.609 1 97.25 52 GLU B C 1
ATOM 4607 O O . GLU B 1 52 ? 13.438 -37.031 8.867 1 97.25 52 GLU B O 1
ATOM 4612 N N . VAL B 1 53 ? 11.633 -38.375 9.266 1 98.5 53 VAL B N 1
ATOM 4613 C CA . VAL B 1 53 ? 11.195 -38.375 7.871 1 98.5 53 VAL B CA 1
ATOM 4614 C C . VAL B 1 53 ? 10.242 -37.188 7.637 1 98.5 53 VAL B C 1
ATOM 4616 O O . VAL B 1 53 ? 9.312 -36.969 8.422 1 98.5 53 VAL B O 1
ATOM 4619 N N . PHE B 1 54 ? 10.523 -36.344 6.68 1 98.31 54 PHE B N 1
ATOM 4620 C CA . PHE B 1 54 ? 9.656 -35.219 6.324 1 98.31 54 PHE B CA 1
ATOM 4621 C C . PHE B 1 54 ? 9.742 -34.906 4.832 1 98.31 54 PHE B C 1
ATOM 4623 O O . PHE B 1 54 ? 10.523 -35.531 4.113 1 98.31 54 PHE B O 1
ATOM 4630 N N . ASN B 1 55 ? 8.836 -34.062 4.293 1 98.69 55 ASN B N 1
ATOM 4631 C CA . ASN B 1 55 ? 8.789 -33.656 2.893 1 98.69 55 ASN B CA 1
ATOM 4632 C C . ASN B 1 55 ? 9.492 -32.344 2.664 1 98.69 55 ASN B C 1
ATOM 4634 O O . ASN B 1 55 ? 9.383 -31.422 3.488 1 98.69 55 ASN B O 1
ATOM 4638 N N . PHE B 1 56 ? 10.266 -32.25 1.6 1 98.44 56 PHE B N 1
ATOM 4639 C CA . PHE B 1 56 ? 10.898 -31.016 1.184 1 98.44 56 PHE B CA 1
ATOM 4640 C C . PHE B 1 56 ? 10.703 -30.766 -0.309 1 98.44 56 PHE B C 1
ATOM 4642 O O . PHE B 1 56 ? 10.75 -31.719 -1.104 1 98.44 56 PHE B O 1
ATOM 4649 N N . GLY B 1 57 ? 10.312 -29.594 -0.678 1 98.44 57 GLY B N 1
ATOM 4650 C CA . GLY B 1 57 ? 10.156 -29.203 -2.066 1 98.44 57 GLY B CA 1
ATOM 4651 C C . GLY B 1 57 ? 11.031 -28.016 -2.449 1 98.44 57 GLY B C 1
ATOM 4652 O O . GLY B 1 57 ? 11.219 -27.094 -1.654 1 98.44 57 GLY B O 1
ATOM 4653 N N . GLY B 1 58 ? 11.586 -28.031 -3.65 1 98.44 58 GLY B N 1
ATOM 4654 C CA . GLY B 1 58 ? 12.414 -26.953 -4.156 1 98.44 58 GLY B CA 1
ATOM 4655 C C . GLY B 1 58 ? 12.758 -27.094 -5.629 1 98.44 58 GLY B C 1
ATOM 4656 O O . GLY B 1 58 ? 12.305 -28.031 -6.281 1 98.44 58 GLY B O 1
ATOM 4657 N N . ARG B 1 59 ? 13.445 -26.094 -6.133 1 98.44 59 ARG B N 1
ATOM 4658 C CA . ARG B 1 59 ? 13.906 -26.125 -7.516 1 98.44 59 ARG B CA 1
ATOM 4659 C C . ARG B 1 59 ? 15.234 -26.859 -7.641 1 98.44 59 ARG B C 1
ATOM 4661 O O . ARG B 1 59 ? 16.156 -26.625 -6.867 1 98.44 59 ARG B O 1
ATOM 4668 N N . LEU B 1 60 ? 15.336 -27.781 -8.625 1 97.75 60 LEU B N 1
ATOM 4669 C CA . LEU B 1 60 ? 16.578 -28.5 -8.883 1 97.75 60 LEU B CA 1
ATOM 4670 C C . LEU B 1 60 ? 17.609 -27.594 -9.539 1 97.75 60 LEU B C 1
ATOM 4672 O O . LEU B 1 60 ? 17.438 -27.156 -10.672 1 97.75 60 LEU B O 1
ATOM 4676 N N . MET B 1 61 ? 18.734 -27.359 -8.867 1 95.94 61 MET B N 1
ATOM 4677 C CA . MET B 1 61 ? 19.703 -26.391 -9.352 1 95.94 61 MET B CA 1
ATOM 4678 C C . MET B 1 61 ? 20.938 -27.094 -9.898 1 95.94 61 MET B C 1
ATOM 4680 O O . MET B 1 61 ? 21.625 -26.562 -10.773 1 95.94 61 MET B O 1
ATOM 4684 N N . ASN B 1 62 ? 21.328 -28.156 -9.266 1 94.19 62 ASN B N 1
ATOM 4685 C CA . ASN B 1 62 ? 22.453 -28.969 -9.688 1 94.19 62 ASN B CA 1
ATOM 4686 C C . ASN B 1 62 ? 22.156 -30.469 -9.578 1 94.19 62 ASN B C 1
ATOM 4688 O O . ASN B 1 62 ? 21.375 -30.891 -8.719 1 94.19 62 ASN B O 1
ATOM 4692 N N . LEU B 1 63 ? 22.781 -31.172 -10.492 1 95.75 63 LEU B N 1
ATOM 4693 C CA . LEU B 1 63 ? 22.547 -32.625 -10.531 1 95.75 63 LEU B CA 1
ATOM 4694 C C . LEU B 1 63 ? 23.797 -33.375 -10.961 1 95.75 63 LEU B C 1
ATOM 4696 O O . LEU B 1 63 ? 24.375 -33.062 -12.016 1 95.75 63 LEU B O 1
ATOM 4700 N N . ARG B 1 64 ? 24.25 -34.219 -10.086 1 96.25 64 ARG B N 1
ATOM 4701 C CA . ARG B 1 64 ? 25.375 -35.125 -10.375 1 96.25 64 ARG B CA 1
ATOM 4702 C C . ARG B 1 64 ? 24.953 -36.562 -10.281 1 96.25 64 ARG B C 1
ATOM 4704 O O . ARG B 1 64 ? 24.625 -37.062 -9.203 1 96.25 64 ARG B O 1
ATOM 4711 N N . LYS B 1 65 ? 25.047 -37.25 -11.352 1 94.69 65 LYS B N 1
ATOM 4712 C CA . LYS B 1 65 ? 24.609 -38.656 -11.422 1 94.69 65 LYS B CA 1
ATOM 4713 C C . LYS B 1 65 ? 25.797 -39.594 -11.352 1 94.69 65 LYS B C 1
ATOM 4715 O O . LYS B 1 65 ? 26.844 -39.344 -11.93 1 94.69 65 LYS B O 1
ATOM 4720 N N . HIS B 1 66 ? 25.688 -40.625 -10.594 1 93.5 66 HIS B N 1
ATOM 4721 C CA . HIS B 1 66 ? 26.703 -41.656 -10.422 1 93.5 66 HIS B CA 1
ATOM 4722 C C . HIS B 1 66 ? 26.109 -43.031 -10.555 1 93.5 66 HIS B C 1
ATOM 4724 O O . HIS B 1 66 ? 26.188 -43.844 -9.625 1 93.5 66 HIS B O 1
ATOM 4730 N N . GLY B 1 67 ? 25.672 -43.406 -11.672 1 93 67 GLY B N 1
ATOM 4731 C CA . GLY B 1 67 ? 25.109 -44.719 -11.922 1 93 67 GLY B CA 1
ATOM 4732 C C . GLY B 1 67 ? 23.797 -44.969 -11.188 1 93 67 GLY B C 1
ATOM 4733 O O . GLY B 1 67 ? 22.75 -44.5 -11.625 1 93 67 GLY B O 1
ATOM 4734 N N . LYS B 1 68 ? 23.984 -45.594 -9.977 1 96.19 68 LYS B N 1
ATOM 4735 C CA . LYS B 1 68 ? 22.797 -45.969 -9.211 1 96.19 68 LYS B CA 1
ATOM 4736 C C . LYS B 1 68 ? 22.5 -44.938 -8.125 1 96.19 68 LYS B C 1
ATOM 4738 O O . LYS B 1 68 ? 21.703 -45.188 -7.223 1 96.19 68 LYS B O 1
ATOM 4743 N N . SER B 1 69 ? 23.172 -43.844 -8.211 1 97 69 SER B N 1
ATOM 4744 C CA . SER B 1 69 ? 22.938 -42.75 -7.25 1 97 69 SER B CA 1
ATOM 4745 C C . SER B 1 69 ? 23.141 -41.406 -7.891 1 97 69 SER B C 1
ATOM 4747 O O . SER B 1 69 ? 23.672 -41.281 -9 1 97 69 SER B O 1
ATOM 4749 N N . ALA B 1 70 ? 22.672 -40.406 -7.203 1 97.75 70 ALA B N 1
ATOM 4750 C CA . ALA B 1 70 ? 22.844 -39.031 -7.668 1 97.75 70 ALA B CA 1
ATOM 4751 C C . ALA B 1 70 ? 22.812 -38.062 -6.5 1 97.75 70 ALA B C 1
ATOM 4753 O O . ALA B 1 70 ? 22.141 -38.312 -5.492 1 97.75 70 ALA B O 1
ATOM 4754 N N . PHE B 1 71 ? 23.609 -37.031 -6.613 1 97.62 71 PHE B N 1
ATOM 4755 C CA . PHE B 1 71 ? 23.516 -35.875 -5.727 1 97.62 71 PHE B CA 1
ATOM 4756 C C . PHE B 1 71 ? 22.875 -34.688 -6.445 1 97.62 71 PHE B C 1
ATOM 4758 O O . PHE B 1 71 ? 23.125 -34.469 -7.633 1 97.62 71 PHE B O 1
ATOM 4765 N N . ALA B 1 72 ? 22.016 -34 -5.77 1 97.25 72 ALA B N 1
ATOM 4766 C CA . ALA B 1 72 ? 21.344 -32.812 -6.312 1 97.25 72 ALA B CA 1
ATOM 4767 C C . ALA B 1 72 ? 21.266 -31.719 -5.27 1 97.25 72 ALA B C 1
ATOM 4769 O O . ALA B 1 72 ? 21.328 -31.984 -4.066 1 97.25 72 ALA B O 1
ATOM 4770 N N . ASP B 1 73 ? 21.188 -30.469 -5.711 1 97.06 73 ASP B N 1
ATOM 4771 C CA . ASP B 1 73 ? 20.875 -29.328 -4.852 1 97.06 73 ASP B CA 1
ATOM 4772 C C . ASP B 1 73 ? 19.484 -28.797 -5.133 1 97.06 73 ASP B C 1
ATOM 4774 O O . ASP B 1 73 ? 19.156 -28.438 -6.27 1 97.06 73 ASP B O 1
ATOM 4778 N N . LEU B 1 74 ? 18.656 -28.766 -4.113 1 97.94 74 LEU B N 1
ATOM 4779 C CA . LEU B 1 74 ? 17.344 -28.156 -4.215 1 97.94 74 LEU B CA 1
ATOM 4780 C C . LEU B 1 74 ? 17.328 -26.766 -3.562 1 97.94 74 LEU B C 1
ATOM 4782 O O . LEU B 1 74 ? 17.844 -26.594 -2.457 1 97.94 74 LEU B O 1
ATOM 4786 N N . LYS B 1 75 ? 16.766 -25.828 -4.32 1 97.31 75 LYS B N 1
ATOM 4787 C CA . LYS B 1 75 ? 16.75 -24.438 -3.896 1 97.31 75 LYS B CA 1
ATOM 4788 C C . LYS B 1 75 ? 15.336 -23.984 -3.535 1 97.31 75 LYS B C 1
ATOM 4790 O O . LYS B 1 75 ? 14.383 -24.266 -4.27 1 97.31 75 LYS B O 1
ATOM 4795 N N . ASP B 1 76 ? 15.188 -23.406 -2.359 1 96.62 76 ASP B N 1
ATOM 4796 C CA . ASP B 1 76 ? 13.961 -22.688 -2.041 1 96.62 76 ASP B CA 1
ATOM 4797 C C . ASP B 1 76 ? 14.258 -21.203 -1.779 1 96.62 76 ASP B C 1
ATOM 4799 O O . ASP B 1 76 ? 15.289 -20.688 -2.219 1 96.62 76 ASP B O 1
ATOM 4803 N N . GLU B 1 77 ? 13.352 -20.453 -1.221 1 94.81 77 GLU B N 1
ATOM 4804 C CA . GLU B 1 77 ? 13.43 -19 -1.048 1 94.81 77 GLU B CA 1
ATOM 4805 C C . GLU B 1 77 ? 14.609 -18.625 -0.158 1 94.81 77 GLU B C 1
ATOM 4807 O O . GLU B 1 77 ? 15.156 -17.516 -0.285 1 94.81 77 GLU B O 1
ATOM 4812 N N . PHE B 1 78 ? 15.133 -19.562 0.657 1 95.31 78 PHE B N 1
ATOM 4813 C CA . PHE B 1 78 ? 16.078 -19.188 1.708 1 95.31 78 PHE B CA 1
ATOM 4814 C C . PHE B 1 78 ? 17.453 -19.766 1.421 1 95.31 78 PHE B C 1
ATOM 4816 O O . PHE B 1 78 ? 18.438 -19.359 2.049 1 95.31 78 PHE B O 1
ATOM 4823 N N . GLY B 1 79 ? 17.469 -20.656 0.496 1 94.38 79 GLY B N 1
ATOM 4824 C CA . GLY B 1 79 ? 18.766 -21.234 0.191 1 94.38 79 GLY B CA 1
ATOM 4825 C C . GLY B 1 79 ? 18.656 -22.594 -0.481 1 94.38 79 GLY B C 1
ATOM 4826 O O . GLY B 1 79 ? 17.672 -22.875 -1.175 1 94.38 79 GLY B O 1
ATOM 4827 N N . ARG B 1 80 ? 19.781 -23.422 -0.35 1 95.62 80 ARG B N 1
ATOM 4828 C CA . ARG B 1 80 ? 19.891 -24.719 -1.02 1 95.62 80 ARG B CA 1
ATOM 4829 C C . ARG B 1 80 ? 20.141 -25.828 -0.014 1 95.62 80 ARG B C 1
ATOM 4831 O O . ARG B 1 80 ? 20.688 -25.594 1.062 1 95.62 80 ARG B O 1
ATOM 4838 N N . ILE B 1 81 ? 19.672 -27 -0.364 1 96.88 81 ILE B N 1
ATOM 4839 C CA . ILE B 1 81 ? 19.953 -28.203 0.409 1 96.88 81 ILE B CA 1
ATOM 4840 C C . ILE B 1 81 ? 20.344 -29.344 -0.533 1 96.88 81 ILE B C 1
ATOM 4842 O O . ILE B 1 81 ? 19.75 -29.5 -1.604 1 96.88 81 ILE B O 1
ATOM 4846 N N . GLN B 1 82 ? 21.391 -30.031 -0.148 1 98.06 82 GLN B N 1
ATOM 4847 C CA . GLN B 1 82 ? 21.812 -31.203 -0.913 1 98.06 82 GLN B CA 1
ATOM 4848 C C . GLN B 1 82 ? 20.875 -32.375 -0.681 1 98.06 82 GLN B C 1
ATOM 4850 O O . GLN B 1 82 ? 20.438 -32.625 0.445 1 98.06 82 GLN B O 1
ATOM 4855 N N . VAL B 1 83 ? 20.609 -33.094 -1.753 1 98.31 83 VAL B N 1
ATOM 4856 C CA . VAL B 1 83 ? 19.766 -34.281 -1.716 1 98.31 83 VAL B CA 1
ATOM 4857 C C . VAL B 1 83 ? 20.531 -35.469 -2.318 1 98.31 83 VAL B C 1
ATOM 4859 O O . VAL B 1 83 ? 21.219 -35.312 -3.324 1 98.31 83 VAL B O 1
ATOM 4862 N N . TYR B 1 84 ? 20.438 -36.562 -1.655 1 98.31 84 TYR B N 1
ATOM 4863 C CA . TYR B 1 84 ? 21.047 -37.781 -2.121 1 98.31 84 TYR B CA 1
ATOM 4864 C C . TYR B 1 84 ? 19.984 -38.781 -2.564 1 98.31 84 TYR B C 1
ATOM 4866 O O . TYR B 1 84 ? 19.125 -39.188 -1.772 1 98.31 84 TYR B O 1
ATOM 4874 N N . ILE B 1 85 ? 20.031 -39.188 -3.844 1 98.31 85 ILE B N 1
ATOM 4875 C CA . ILE B 1 85 ? 19.062 -40.094 -4.441 1 98.31 85 ILE B CA 1
ATOM 4876 C C . ILE B 1 85 ? 19.75 -41.406 -4.762 1 98.31 85 ILE B C 1
ATOM 4878 O O . ILE B 1 85 ? 20.734 -41.469 -5.52 1 98.31 85 ILE B O 1
ATOM 4882 N N . ARG B 1 86 ? 19.234 -42.438 -4.152 1 97.94 86 ARG B N 1
ATOM 4883 C CA . ARG B 1 86 ? 19.797 -43.75 -4.387 1 97.94 86 ARG B CA 1
ATOM 4884 C C . ARG B 1 86 ? 18.734 -44.719 -4.906 1 97.94 86 ARG B C 1
ATOM 4886 O O . ARG B 1 86 ? 17.609 -44.719 -4.418 1 97.94 86 ARG B O 1
ATOM 4893 N N . LEU B 1 87 ? 19.172 -45.562 -5.797 1 97.94 87 LEU B N 1
ATOM 4894 C CA . LEU B 1 87 ? 18.281 -46.531 -6.406 1 97.94 87 LEU B CA 1
ATOM 4895 C C . LEU B 1 87 ? 17.656 -47.438 -5.348 1 97.94 87 LEU B C 1
ATOM 4897 O O . LEU B 1 87 ? 16.453 -47.719 -5.387 1 97.94 87 LEU B O 1
ATOM 4901 N N . ASP B 1 88 ? 18.391 -47.906 -4.371 1 97.19 88 ASP B N 1
ATOM 4902 C CA . ASP B 1 88 ? 17.922 -48.875 -3.381 1 97.19 88 ASP B CA 1
ATOM 4903 C C . ASP B 1 88 ? 16.953 -48.219 -2.389 1 97.19 88 ASP B C 1
ATOM 4905 O O . ASP B 1 88 ? 16.266 -48.906 -1.653 1 97.19 88 ASP B O 1
ATOM 4909 N N . GLN B 1 89 ? 16.953 -46.906 -2.381 1 97.12 89 GLN B N 1
ATOM 4910 C CA . GLN B 1 89 ? 16.078 -46.219 -1.452 1 97.12 89 GLN B CA 1
ATOM 4911 C C . GLN B 1 89 ? 14.773 -45.781 -2.133 1 97.12 89 GLN B C 1
ATOM 4913 O O . GLN B 1 89 ? 13.688 -46.031 -1.598 1 97.12 89 GLN B O 1
ATOM 4918 N N . VAL B 1 90 ? 14.781 -45.219 -3.365 1 97.44 90 VAL B N 1
ATOM 4919 C CA . VAL B 1 90 ? 13.602 -44.656 -4.02 1 97.44 90 VAL B CA 1
ATOM 4920 C C . VAL B 1 90 ? 12.93 -45.719 -4.879 1 97.44 90 VAL B C 1
ATOM 4922 O O . VAL B 1 90 ? 11.797 -45.562 -5.316 1 97.44 90 VAL B O 1
ATOM 4925 N N . GLY B 1 91 ? 13.617 -46.844 -5.215 1 97.12 91 GLY B N 1
ATOM 4926 C CA . GLY B 1 91 ? 13.078 -47.906 -6.039 1 97.12 91 GLY B CA 1
ATOM 4927 C C . GLY B 1 91 ? 13.375 -47.75 -7.516 1 97.12 91 GLY B C 1
ATOM 4928 O O . GLY B 1 91 ? 13.633 -46.625 -7.973 1 97.12 91 GLY B O 1
ATOM 4929 N N . GLN B 1 92 ? 13.328 -48.812 -8.25 1 96.81 92 GLN B N 1
ATOM 4930 C CA . GLN B 1 92 ? 13.703 -48.844 -9.656 1 96.81 92 GLN B CA 1
ATOM 4931 C C . GLN B 1 92 ? 12.82 -47.906 -10.492 1 96.81 92 GLN B C 1
ATOM 4933 O O . GLN B 1 92 ? 13.328 -47.125 -11.289 1 96.81 92 GLN B O 1
ATOM 4938 N N . GLU B 1 93 ? 11.602 -47.969 -10.305 1 95.81 93 GLU B N 1
ATOM 4939 C CA . GLU B 1 93 ? 10.656 -47.188 -11.102 1 95.81 93 GLU B CA 1
ATOM 4940 C C . GLU B 1 93 ? 10.883 -45.688 -10.922 1 95.81 93 GLU B C 1
ATOM 4942 O O . GLU B 1 93 ? 10.992 -44.969 -11.898 1 95.81 93 GLU B O 1
ATOM 4947 N N . ASN B 1 94 ? 10.938 -45.25 -9.711 1 96.12 94 ASN B N 1
ATOM 4948 C CA . ASN B 1 94 ? 11.156 -43.844 -9.398 1 96.12 94 ASN B CA 1
ATOM 4949 C C . ASN B 1 94 ? 12.523 -43.344 -9.875 1 96.12 94 ASN B C 1
ATOM 4951 O O . ASN B 1 94 ? 12.664 -42.219 -10.359 1 96.12 94 ASN B O 1
ATOM 4955 N N . TYR B 1 95 ? 13.453 -44.156 -9.68 1 97.06 95 TYR B N 1
ATOM 4956 C CA . TYR B 1 95 ? 14.797 -43.781 -10.109 1 97.06 95 TYR B CA 1
ATOM 4957 C C . TYR B 1 95 ? 14.867 -43.656 -11.625 1 97.06 95 TYR B C 1
ATOM 4959 O O . TYR B 1 95 ? 15.516 -42.75 -12.156 1 97.06 95 TYR B O 1
ATOM 4967 N N . ASP B 1 96 ? 14.297 -44.656 -12.359 1 96.12 96 ASP B N 1
ATOM 4968 C CA . ASP B 1 96 ? 14.258 -44.562 -13.812 1 96.12 96 ASP B CA 1
ATOM 4969 C C . ASP B 1 96 ? 13.539 -43.312 -14.281 1 96.12 96 ASP B C 1
ATOM 4971 O O . ASP B 1 96 ? 13.992 -42.625 -15.219 1 96.12 96 ASP B O 1
ATOM 4975 N N . PHE B 1 97 ? 12.445 -43 -13.664 1 96.69 97 PHE B N 1
ATOM 4976 C CA . PHE B 1 97 ? 11.711 -41.781 -13.977 1 96.69 97 PHE B CA 1
ATOM 4977 C C . PHE B 1 97 ? 12.586 -40.562 -13.75 1 96.69 97 PHE B C 1
ATOM 4979 O O . PHE B 1 97 ? 12.633 -39.656 -14.594 1 96.69 97 PHE B O 1
ATOM 4986 N N . PHE B 1 98 ? 13.211 -40.562 -12.609 1 96.62 98 PHE B N 1
ATOM 4987 C CA . PHE B 1 98 ? 14.117 -39.469 -12.25 1 96.62 98 PHE B CA 1
ATOM 4988 C C . PHE B 1 98 ? 15.203 -39.281 -13.305 1 96.62 98 PHE B C 1
ATOM 4990 O O . PHE B 1 98 ? 15.43 -38.188 -13.789 1 96.62 98 PHE B O 1
ATOM 4997 N N . LYS B 1 99 ? 15.773 -40.312 -13.719 1 95.88 99 LYS B N 1
ATOM 4998 C CA . LYS B 1 99 ? 16.875 -40.281 -14.672 1 95.88 99 LYS B CA 1
ATOM 4999 C C . LYS B 1 99 ? 16.406 -39.781 -16.047 1 95.88 99 LYS B C 1
ATOM 5001 O O . LYS B 1 99 ? 17.125 -39.062 -16.734 1 95.88 99 LYS B O 1
ATOM 5006 N N . GLU B 1 100 ? 15.258 -40.125 -16.328 1 95.5 100 GLU B N 1
ATOM 5007 C CA . GLU B 1 100 ? 14.781 -39.906 -17.688 1 95.5 100 GLU B CA 1
ATOM 5008 C C . GLU B 1 100 ? 14.102 -38.562 -17.828 1 95.5 100 GLU B C 1
ATOM 5010 O O . GLU B 1 100 ? 14.219 -37.906 -18.859 1 95.5 100 GLU B O 1
ATOM 5015 N N . TYR B 1 101 ? 13.398 -38.062 -16.781 1 97.12 101 TYR B N 1
ATOM 5016 C CA . TYR B 1 101 ? 12.438 -37 -17.016 1 97.12 101 TYR B CA 1
ATOM 5017 C C . TYR B 1 101 ? 12.727 -35.812 -16.141 1 97.12 101 TYR B C 1
ATOM 5019 O O . TYR B 1 101 ? 12.148 -34.719 -16.344 1 97.12 101 TYR B O 1
ATOM 5027 N N . ILE B 1 102 ? 13.57 -35.906 -15.172 1 97.12 102 ILE B N 1
ATOM 5028 C CA . ILE B 1 102 ? 13.82 -34.781 -14.273 1 97.12 102 ILE B CA 1
ATOM 5029 C C . ILE B 1 102 ? 15.125 -34.094 -14.672 1 97.12 102 ILE B C 1
ATOM 5031 O O . ILE B 1 102 ? 16.156 -34.75 -14.844 1 97.12 102 ILE B O 1
ATOM 5035 N N . ASP B 1 103 ? 15.055 -32.75 -14.836 1 96.31 103 ASP B N 1
ATOM 5036 C CA . ASP B 1 103 ? 16.172 -31.953 -15.289 1 96.31 103 ASP B CA 1
ATOM 5037 C C . ASP B 1 103 ? 16.375 -30.734 -14.375 1 96.31 103 ASP B C 1
ATOM 5039 O O . ASP B 1 103 ? 15.492 -30.391 -13.594 1 96.31 103 ASP B O 1
ATOM 5043 N N . ILE B 1 104 ? 17.547 -30.125 -14.539 1 95.69 104 ILE B N 1
ATOM 5044 C CA . ILE B 1 104 ? 17.844 -28.875 -13.844 1 95.69 104 ILE B CA 1
ATOM 5045 C C . ILE B 1 104 ? 16.781 -27.844 -14.172 1 95.69 104 ILE B C 1
ATOM 5047 O O . ILE B 1 104 ? 16.406 -27.688 -15.336 1 95.69 104 ILE B O 1
ATOM 5051 N N . GLY B 1 105 ? 16.281 -27.125 -13.156 1 96.56 105 GLY B N 1
ATOM 5052 C CA . GLY B 1 105 ? 15.242 -26.125 -13.32 1 96.56 105 GLY B CA 1
ATOM 5053 C C . GLY B 1 105 ? 13.875 -26.609 -12.883 1 96.56 105 GLY B C 1
ATOM 5054 O O . GLY B 1 105 ? 12.992 -25.812 -12.578 1 96.56 105 GLY B O 1
ATOM 5055 N N . ASP B 1 106 ? 13.656 -27.953 -12.883 1 98.31 106 ASP B N 1
ATOM 5056 C CA . ASP B 1 106 ? 12.383 -28.531 -12.484 1 98.31 106 ASP B CA 1
ATOM 5057 C C . ASP B 1 106 ? 12.109 -28.297 -11 1 98.31 106 ASP B C 1
ATOM 5059 O O . ASP B 1 106 ? 13.047 -28.219 -10.195 1 98.31 106 ASP B O 1
ATOM 5063 N N . TRP B 1 107 ? 10.828 -28.125 -10.664 1 98.69 107 TRP B N 1
ATOM 5064 C CA . TRP B 1 107 ? 10.422 -28.188 -9.266 1 98.69 107 TRP B CA 1
ATOM 5065 C C . TRP B 1 107 ? 10.172 -29.641 -8.844 1 98.69 107 TRP B C 1
ATOM 5067 O O . TRP B 1 107 ? 9.43 -30.359 -9.5 1 98.69 107 TRP B O 1
ATOM 5077 N N . ILE B 1 108 ? 10.781 -30.047 -7.676 1 98.38 108 ILE B N 1
ATOM 5078 C CA . ILE B 1 108 ? 10.688 -31.438 -7.25 1 98.38 108 ILE B CA 1
ATOM 5079 C C . ILE B 1 108 ? 10.344 -31.5 -5.762 1 98.38 108 ILE B C 1
ATOM 5081 O O . ILE B 1 108 ? 10.641 -30.578 -5.012 1 98.38 108 ILE B O 1
ATOM 5085 N N . GLY B 1 109 ? 9.586 -32.531 -5.422 1 98.38 109 GLY B N 1
ATOM 5086 C CA . GLY B 1 109 ? 9.32 -32.875 -4.039 1 98.38 109 GLY B CA 1
ATOM 5087 C C . GLY B 1 109 ? 9.984 -34.188 -3.623 1 98.38 109 GLY B C 1
ATOM 5088 O O . GLY B 1 109 ? 10.031 -35.125 -4.402 1 98.38 109 GLY B O 1
ATOM 5089 N N . ILE B 1 110 ? 10.523 -34.188 -2.418 1 98.06 110 ILE B N 1
ATOM 5090 C CA . ILE B 1 110 ? 11.109 -35.438 -1.916 1 98.06 110 ILE B CA 1
ATOM 5091 C C . ILE B 1 110 ? 10.555 -35.75 -0.531 1 98.06 110 ILE B C 1
ATOM 5093 O O . ILE B 1 110 ? 10.148 -34.844 0.201 1 98.06 110 ILE B O 1
ATOM 5097 N N . LYS B 1 111 ? 10.383 -36.969 -0.242 1 98.56 111 LYS B N 1
ATOM 5098 C CA . LYS B 1 111 ? 10.258 -37.469 1.114 1 98.56 111 LYS B CA 1
ATOM 5099 C C . LYS B 1 111 ? 11.57 -38.094 1.587 1 98.56 111 LYS B C 1
ATOM 5101 O O . LYS B 1 111 ? 12.156 -38.938 0.893 1 98.56 111 LYS B O 1
ATOM 5106 N N . GLY B 1 112 ? 12.102 -37.625 2.691 1 98.38 112 GLY B N 1
ATOM 5107 C CA . GLY B 1 112 ? 13.391 -38.156 3.109 1 98.38 112 GLY B CA 1
ATOM 5108 C C . GLY B 1 112 ? 13.758 -37.75 4.527 1 98.38 112 GLY B C 1
ATOM 5109 O O . GLY B 1 112 ? 12.922 -37.25 5.277 1 98.38 112 GLY B O 1
ATOM 5110 N N . TYR B 1 113 ? 15.008 -38.125 4.926 1 98.31 113 TYR B N 1
ATOM 5111 C CA . TYR B 1 113 ? 15.508 -37.812 6.262 1 98.31 113 TYR B CA 1
ATOM 5112 C C . TYR B 1 113 ? 16.922 -37.219 6.191 1 98.31 113 TYR B C 1
ATOM 5114 O O . TYR B 1 113 ? 17.656 -37.5 5.234 1 98.31 113 TYR B O 1
ATOM 5122 N N . PRO B 1 114 ? 17.297 -36.438 7.156 1 98.25 114 PRO B N 1
ATOM 5123 C CA . PRO B 1 114 ? 18.594 -35.75 7.121 1 98.25 114 PRO B CA 1
ATOM 5124 C C . PRO B 1 114 ? 19.75 -36.656 7.531 1 98.25 114 PRO B C 1
ATOM 5126 O O . PRO B 1 114 ? 19.562 -37.562 8.344 1 98.25 114 PRO B O 1
ATOM 5129 N N . PHE B 1 115 ? 20.891 -36.469 6.953 1 97.44 115 PHE B N 1
ATOM 5130 C CA . PHE B 1 115 ? 22.172 -37.062 7.355 1 97.44 115 PHE B CA 1
ATOM 5131 C C . PHE B 1 115 ? 23.312 -36.125 6.969 1 97.44 115 PHE B C 1
ATOM 5133 O O . PHE B 1 115 ? 23.109 -35.125 6.281 1 97.44 115 PHE B O 1
ATOM 5140 N N . LYS B 1 116 ? 24.484 -36.375 7.445 1 97.56 116 LYS B N 1
ATOM 5141 C CA . LYS B 1 116 ? 25.672 -35.656 7.008 1 97.56 116 LYS B CA 1
ATOM 5142 C C . LYS B 1 116 ? 26.641 -36.594 6.281 1 97.56 116 LYS B C 1
ATOM 5144 O O . LYS B 1 116 ? 26.828 -37.75 6.695 1 97.56 116 LYS B O 1
ATOM 5149 N N . THR B 1 117 ? 27.094 -36.125 5.191 1 95.62 117 THR B N 1
ATOM 5150 C CA . THR B 1 117 ? 28.094 -36.875 4.473 1 95.62 117 THR B CA 1
ATOM 5151 C C . THR B 1 117 ? 29.391 -36.969 5.281 1 95.62 117 THR B C 1
ATOM 5153 O O . THR B 1 117 ? 29.531 -36.281 6.301 1 95.62 117 THR B O 1
ATOM 5156 N N . ARG B 1 118 ? 30.297 -37.75 4.762 1 93.31 118 ARG B N 1
ATOM 5157 C CA . ARG B 1 118 ? 31.594 -37.906 5.426 1 93.31 118 ARG B CA 1
ATOM 5158 C C . ARG B 1 118 ? 32.344 -36.562 5.43 1 93.31 118 ARG B C 1
ATOM 5160 O O . ARG B 1 118 ? 33.156 -36.312 6.336 1 93.31 118 ARG B O 1
ATOM 5167 N N . THR B 1 119 ? 32.062 -35.719 4.477 1 93.56 119 THR B N 1
ATOM 5168 C CA . THR B 1 119 ? 32.719 -34.406 4.363 1 93.56 119 THR B CA 1
ATOM 5169 C C . THR B 1 119 ? 32.031 -33.375 5.227 1 93.56 119 THR B C 1
ATOM 5171 O O . THR B 1 119 ? 32.438 -32.219 5.27 1 93.56 119 THR B O 1
ATOM 5174 N N . GLY B 1 120 ? 30.922 -33.781 5.824 1 94.19 120 GLY B N 1
ATOM 5175 C CA . GLY B 1 120 ? 30.266 -32.906 6.781 1 94.19 120 GLY B CA 1
ATOM 5176 C C . GLY B 1 120 ? 29.141 -32.094 6.172 1 94.19 120 GLY B C 1
ATOM 5177 O O . GLY B 1 120 ? 28.641 -31.156 6.793 1 94.19 120 GLY B O 1
ATOM 5178 N N . GLU B 1 121 ? 28.719 -32.406 5.004 1 96.31 121 GLU B N 1
ATOM 5179 C CA . GLU B 1 121 ? 27.656 -31.656 4.352 1 96.31 121 GLU B CA 1
ATOM 5180 C C . GLU B 1 121 ? 26.281 -32.219 4.727 1 96.31 121 GLU B C 1
ATOM 5182 O O . GLU B 1 121 ? 26.016 -33.406 4.57 1 96.31 121 GLU B O 1
ATOM 5187 N N . LEU B 1 122 ? 25.484 -31.344 5.344 1 97.88 122 LEU B N 1
ATOM 5188 C CA . LEU B 1 122 ? 24.109 -31.734 5.637 1 97.88 122 LEU B CA 1
ATOM 5189 C C . LEU B 1 122 ? 23.359 -32.094 4.355 1 97.88 122 LEU B C 1
ATOM 5191 O O . LEU B 1 122 ? 23.328 -31.281 3.412 1 97.88 122 LEU B O 1
ATOM 5195 N N . THR B 1 123 ? 22.812 -33.281 4.297 1 98.38 123 THR B N 1
ATOM 5196 C CA . THR B 1 123 ? 22.172 -33.812 3.102 1 98.38 123 THR B CA 1
ATOM 5197 C C . THR B 1 123 ? 20.859 -34.531 3.453 1 98.38 123 THR B C 1
ATOM 5199 O O . THR B 1 123 ? 20.688 -34.969 4.586 1 98.38 123 THR B O 1
ATOM 5202 N N . LEU B 1 124 ? 19.906 -34.5 2.553 1 98.44 124 LEU B N 1
ATOM 5203 C CA . LEU B 1 124 ? 18.688 -35.281 2.703 1 98.44 124 LEU B CA 1
ATOM 5204 C C . LEU B 1 124 ? 18.734 -36.531 1.854 1 98.44 124 LEU B C 1
ATOM 5206 O O . LEU B 1 124 ? 18.875 -36.469 0.633 1 98.44 124 LEU B O 1
ATOM 5210 N N . LEU B 1 125 ? 18.656 -37.688 2.494 1 98.56 125 LEU B N 1
ATOM 5211 C CA . LEU B 1 125 ? 18.5 -38.906 1.748 1 98.56 125 LEU B CA 1
ATOM 5212 C C . LEU B 1 125 ? 17.062 -39.125 1.293 1 98.56 125 LEU B C 1
ATOM 5214 O O . LEU B 1 125 ? 16.141 -39.156 2.119 1 98.56 125 LEU B O 1
ATOM 5218 N N . ALA B 1 126 ? 16.828 -39.219 0.018 1 98.56 126 ALA B N 1
ATOM 5219 C CA . ALA B 1 126 ? 15.484 -39.312 -0.538 1 98.56 126 ALA B CA 1
ATOM 5220 C C . ALA B 1 126 ? 14.945 -40.75 -0.416 1 98.56 126 ALA B C 1
ATOM 5222 O O . ALA B 1 126 ? 15.609 -41.688 -0.803 1 98.56 126 ALA B O 1
ATOM 5223 N N . LEU B 1 127 ? 13.789 -40.844 0.14 1 98.5 127 LEU B N 1
ATOM 5224 C CA . LEU B 1 127 ? 13.047 -42.094 0.154 1 98.5 127 LEU B CA 1
ATOM 5225 C C . LEU B 1 127 ? 12.039 -42.156 -0.994 1 98.5 127 LEU B C 1
ATOM 5227 O O . LEU B 1 127 ? 11.602 -43.219 -1.394 1 98.5 127 LEU B O 1
ATOM 5231 N N . ASP B 1 128 ? 11.648 -41.031 -1.399 1 98.19 128 ASP B N 1
ATOM 5232 C CA . ASP B 1 128 ? 10.758 -40.844 -2.537 1 98.19 128 ASP B CA 1
ATOM 5233 C C . ASP B 1 128 ? 11.062 -39.531 -3.254 1 98.19 128 ASP B C 1
ATOM 5235 O O . ASP B 1 128 ? 11.617 -38.594 -2.656 1 98.19 128 ASP B O 1
ATOM 5239 N N . ILE B 1 129 ? 10.766 -39.469 -4.547 1 97.75 129 ILE B N 1
ATOM 5240 C CA . ILE B 1 129 ? 10.992 -38.281 -5.359 1 97.75 129 ILE B CA 1
ATOM 5241 C C . ILE B 1 129 ? 9.844 -38.094 -6.344 1 97.75 129 ILE B C 1
ATOM 5243 O O . ILE B 1 129 ? 9.359 -39.094 -6.93 1 97.75 129 ILE B O 1
ATOM 5247 N N . GLU B 1 130 ? 9.375 -36.906 -6.492 1 96.88 130 GLU B N 1
ATOM 5248 C CA . GLU B 1 130 ? 8.305 -36.625 -7.445 1 96.88 130 GLU B CA 1
ATOM 5249 C C . GLU B 1 130 ? 8.547 -35.312 -8.188 1 96.88 130 GLU B C 1
ATOM 5251 O O . GLU B 1 130 ? 9.055 -34.375 -7.605 1 96.88 130 GLU B O 1
ATOM 5256 N N . LEU B 1 131 ? 8.18 -35.281 -9.469 1 98.44 131 LEU B N 1
ATOM 5257 C CA . LEU B 1 131 ? 8.172 -34.062 -10.266 1 98.44 131 LEU B CA 1
ATOM 5258 C C . LEU B 1 131 ? 6.938 -33.219 -9.961 1 98.44 131 LEU B C 1
ATOM 5260 O O . LEU B 1 131 ? 5.809 -33.719 -10.047 1 98.44 131 LEU B O 1
ATOM 5264 N N . LEU B 1 132 ? 7.168 -31.969 -9.562 1 98.62 132 LEU B N 1
ATOM 5265 C CA . LEU B 1 132 ? 6.047 -31.109 -9.203 1 98.62 132 LEU B CA 1
ATOM 5266 C C . LEU B 1 132 ? 5.672 -30.203 -10.367 1 98.62 132 LEU B C 1
ATOM 5268 O O . LEU B 1 132 ? 4.496 -29.875 -10.555 1 98.62 132 LEU B O 1
ATOM 5272 N N . SER B 1 133 ? 6.641 -29.703 -11.086 1 98.69 133 SER B N 1
ATOM 5273 C CA . SER B 1 133 ? 6.449 -28.828 -12.234 1 98.69 133 SER B CA 1
ATOM 5274 C C . SER B 1 133 ? 7.633 -28.922 -13.195 1 98.69 133 SER B C 1
ATOM 5276 O O . SER B 1 133 ? 8.781 -28.734 -12.797 1 98.69 133 SER B O 1
ATOM 5278 N N . LYS B 1 134 ? 7.391 -29.234 -14.43 1 98.44 134 LYS B N 1
ATOM 5279 C CA . LYS B 1 134 ? 8.422 -29.375 -15.453 1 98.44 134 LYS B CA 1
ATOM 5280 C C . LYS B 1 134 ? 8.812 -28.031 -16.047 1 98.44 134 LYS B C 1
ATOM 5282 O O . LYS B 1 134 ? 7.949 -27.266 -16.484 1 98.44 134 LYS B O 1
ATOM 5287 N N . ALA B 1 135 ? 10.047 -27.703 -15.961 1 97.62 135 ALA B N 1
ATOM 5288 C CA . ALA B 1 135 ? 10.57 -26.531 -16.641 1 97.62 135 ALA B CA 1
ATOM 5289 C C . ALA B 1 135 ? 10.945 -26.844 -18.094 1 97.62 135 ALA B C 1
ATOM 5291 O O . ALA B 1 135 ? 11.695 -27.781 -18.359 1 97.62 135 ALA B O 1
ATOM 5292 N N . ILE B 1 136 ? 10.461 -26.047 -18.953 1 96.31 136 ILE B N 1
ATOM 5293 C CA . ILE B 1 136 ? 10.688 -26.281 -20.375 1 96.31 136 ILE B CA 1
ATOM 5294 C C . ILE B 1 136 ? 11.945 -25.547 -20.828 1 96.31 136 ILE B C 1
ATOM 5296 O O . ILE B 1 136 ? 12.711 -26.047 -21.656 1 96.31 136 ILE B O 1
ATOM 5300 N N . ARG B 1 137 ? 12.141 -24.406 -20.219 1 93.62 137 ARG B N 1
ATOM 5301 C CA . ARG B 1 137 ? 13.312 -23.609 -20.562 1 93.62 137 ARG B CA 1
ATOM 5302 C C . ARG B 1 137 ? 14.492 -23.953 -19.656 1 93.62 137 ARG B C 1
ATOM 5304 O O . ARG B 1 137 ? 14.352 -24.031 -18.438 1 93.62 137 ARG B O 1
ATOM 5311 N N . PRO B 1 138 ? 15.648 -24.219 -20.344 1 90.75 138 PRO B N 1
ATOM 5312 C CA . PRO B 1 138 ? 16.828 -24.422 -19.5 1 90.75 138 PRO B CA 1
ATOM 5313 C C . PRO B 1 138 ? 17.266 -23.141 -18.781 1 90.75 138 PRO B C 1
ATOM 5315 O O . PRO B 1 138 ? 17.062 -22.047 -19.281 1 90.75 138 PRO B O 1
ATOM 5318 N N . LEU B 1 139 ? 17.797 -23.391 -17.609 1 88.5 139 LEU B N 1
ATOM 5319 C CA . LEU B 1 139 ? 18.391 -22.25 -16.906 1 88.5 139 LEU B CA 1
ATOM 5320 C C . LEU B 1 139 ? 19.609 -21.734 -17.656 1 88.5 139 LEU B C 1
ATOM 5322 O O . LEU B 1 139 ? 20.344 -22.516 -18.266 1 88.5 139 LEU B O 1
ATOM 5326 N N . PRO B 1 140 ? 19.75 -20.484 -17.688 1 76.94 140 PRO B N 1
ATOM 5327 C CA . PRO B 1 140 ? 20.922 -19.969 -18.391 1 76.94 140 PRO B CA 1
ATOM 5328 C C . PRO B 1 140 ? 22.234 -20.391 -17.75 1 76.94 140 PRO B C 1
ATOM 5330 O O . PRO B 1 140 ? 22.312 -20.531 -16.531 1 76.94 140 PRO B O 1
ATOM 5333 N N . GLU B 1 141 ? 23.188 -21.094 -18.438 1 63.81 141 GLU B N 1
ATOM 5334 C CA . GLU B 1 141 ? 24.469 -21.594 -17.938 1 63.81 141 GLU B CA 1
ATOM 5335 C C . GLU B 1 141 ? 25.25 -20.484 -17.234 1 63.81 141 GLU B C 1
ATOM 5337 O O . GLU B 1 141 ? 25.875 -20.719 -16.203 1 63.81 141 GLU B O 1
ATOM 5342 N N . LYS B 1 142 ? 25.5 -19.375 -17.859 1 53.91 142 LYS B N 1
ATOM 5343 C CA . LYS B 1 142 ? 26.406 -18.312 -17.422 1 53.91 142 LYS B CA 1
ATOM 5344 C C . LYS B 1 142 ? 25.688 -17.297 -16.547 1 53.91 142 LYS B C 1
ATOM 5346 O O . LYS B 1 142 ? 26.125 -16.141 -16.422 1 53.91 142 LYS B O 1
ATOM 5351 N N . TRP B 1 143 ? 24.578 -17.719 -16.078 1 55.75 143 TRP B N 1
ATOM 5352 C CA . TRP B 1 143 ? 23.906 -16.641 -15.367 1 55.75 143 TRP B CA 1
ATOM 5353 C C . TRP B 1 143 ? 24.562 -16.375 -14.016 1 55.75 143 TRP B C 1
ATOM 5355 O O . TRP B 1 143 ? 24.016 -15.672 -13.172 1 55.75 143 TRP B O 1
ATOM 5365 N N . HIS B 1 144 ? 25.594 -17.344 -13.867 1 49.97 144 HIS B N 1
ATOM 5366 C CA . HIS B 1 144 ? 26.5 -16.812 -12.867 1 49.97 144 HIS B CA 1
ATOM 5367 C C . HIS B 1 144 ? 27.172 -15.523 -13.352 1 49.97 144 HIS B C 1
ATOM 5369 O O . HIS B 1 144 ? 27.75 -15.492 -14.438 1 49.97 144 HIS B O 1
ATOM 5375 N N . GLY B 1 145 ? 26.547 -14.477 -13.07 1 50.56 145 GLY B N 1
ATOM 5376 C CA . GLY B 1 145 ? 26.891 -13.164 -13.578 1 50.56 145 GLY B CA 1
ATOM 5377 C C . GLY B 1 145 ? 25.953 -12.672 -14.672 1 50.56 145 GLY B C 1
ATOM 5378 O O . GLY B 1 145 ? 26.391 -12.148 -15.688 1 50.56 145 GLY B O 1
ATOM 5379 N N . LEU B 1 146 ? 24.938 -13.445 -15.078 1 54.5 146 LEU B N 1
ATOM 5380 C CA . LEU B 1 146 ? 24.094 -12.867 -16.125 1 54.5 146 LEU B CA 1
ATOM 5381 C C . LEU B 1 146 ? 24.281 -11.359 -16.203 1 54.5 146 LEU B C 1
ATOM 5383 O O . LEU B 1 146 ? 23.797 -10.625 -15.336 1 54.5 146 LEU B O 1
ATOM 5387 N N . LYS B 1 147 ? 25.547 -11.016 -16.594 1 55.56 147 LYS B N 1
ATOM 5388 C CA . LYS B 1 147 ? 26.266 -9.742 -16.516 1 55.56 147 LYS B CA 1
ATOM 5389 C C . LYS B 1 147 ? 25.469 -8.625 -17.203 1 55.56 147 LYS B C 1
ATOM 5391 O O . LYS B 1 147 ? 25.609 -7.457 -16.828 1 55.56 147 LYS B O 1
ATOM 5396 N N . ASP B 1 148 ? 24.484 -9.109 -18.172 1 73.44 148 ASP B N 1
ATOM 5397 C CA . ASP B 1 148 ? 23.953 -7.844 -18.672 1 73.44 148 ASP B CA 1
ATOM 5398 C C . ASP B 1 148 ? 22.812 -7.344 -17.797 1 73.44 148 ASP B C 1
ATOM 5400 O O . ASP B 1 148 ? 21.797 -8.023 -17.656 1 73.44 148 ASP B O 1
ATOM 5404 N N . LYS B 1 149 ? 23.078 -6.461 -16.969 1 78.44 149 LYS B N 1
ATOM 5405 C CA . LYS B 1 149 ? 22.188 -5.805 -16.016 1 78.44 149 LYS B CA 1
ATOM 5406 C C . LYS B 1 149 ? 20.812 -5.57 -16.641 1 78.44 149 LYS B C 1
ATOM 5408 O O . LYS B 1 149 ? 19.797 -5.727 -15.961 1 78.44 149 LYS B O 1
ATOM 5413 N N . GLU B 1 150 ? 20.844 -5.434 -17.859 1 82.31 150 GLU B N 1
ATOM 5414 C CA . GLU B 1 150 ? 19.562 -5.121 -18.516 1 82.31 150 GLU B CA 1
ATOM 5415 C C . GLU B 1 150 ? 18.672 -6.355 -18.594 1 82.31 150 GLU B C 1
ATOM 5417 O O . GLU B 1 150 ? 17.469 -6.273 -18.375 1 82.31 150 GLU B O 1
ATOM 5422 N N . VAL B 1 151 ? 19.266 -7.422 -18.906 1 83.88 151 VAL B N 1
ATOM 5423 C CA . VAL B 1 151 ? 18.516 -8.664 -19.016 1 83.88 151 VAL B CA 1
ATOM 5424 C C . VAL B 1 151 ? 18 -9.078 -17.641 1 83.88 151 VAL B C 1
ATOM 5426 O O . VAL B 1 151 ? 16.875 -9.578 -17.531 1 83.88 151 VAL B O 1
ATOM 5429 N N . ARG B 1 152 ? 18.781 -8.789 -16.656 1 89.06 152 ARG B N 1
ATOM 5430 C CA . ARG B 1 152 ? 18.391 -9.148 -15.297 1 89.06 152 ARG B CA 1
ATOM 5431 C C . ARG B 1 152 ? 17.156 -8.375 -14.859 1 89.06 152 ARG B C 1
ATOM 5433 O O . ARG B 1 152 ? 16.25 -8.945 -14.227 1 89.06 152 ARG B O 1
ATOM 5440 N N . TYR B 1 153 ? 17.125 -7.137 -15.266 1 91.06 153 TYR B N 1
ATOM 5441 C CA . TYR B 1 153 ? 15.992 -6.301 -14.891 1 91.06 153 TYR B CA 1
ATOM 5442 C C . TYR B 1 153 ? 14.734 -6.695 -15.664 1 91.06 153 TYR B C 1
ATOM 5444 O O . TYR B 1 153 ? 13.625 -6.598 -15.141 1 91.06 153 TYR B O 1
ATOM 5452 N N . ARG B 1 154 ? 14.922 -7.191 -16.859 1 91.38 154 ARG B N 1
ATOM 5453 C CA . ARG B 1 154 ? 13.805 -7.574 -17.719 1 91.38 154 ARG B CA 1
ATOM 5454 C C . ARG B 1 154 ? 13.242 -8.938 -17.312 1 91.38 154 ARG B C 1
ATOM 5456 O O . ARG B 1 154 ? 12.047 -9.188 -17.453 1 91.38 154 ARG B O 1
ATOM 5463 N N . GLN B 1 155 ? 14.148 -9.766 -16.844 1 93.31 155 GLN B N 1
ATOM 5464 C CA . GLN B 1 155 ? 13.758 -11.109 -16.406 1 93.31 155 GLN B CA 1
ATOM 5465 C C . GLN B 1 155 ? 14.117 -11.328 -14.938 1 93.31 155 GLN B C 1
ATOM 5467 O O . GLN B 1 155 ? 14.852 -12.266 -14.609 1 93.31 155 GLN B O 1
ATOM 5472 N N . ARG B 1 156 ? 13.484 -10.539 -14.141 1 95.25 156 ARG B N 1
ATOM 5473 C CA . ARG B 1 156 ? 13.789 -10.555 -12.711 1 95.25 156 ARG B CA 1
ATOM 5474 C C . ARG B 1 156 ? 13.609 -11.953 -12.125 1 95.25 156 ARG B C 1
ATOM 5476 O O . ARG B 1 156 ? 14.367 -12.359 -11.242 1 95.25 156 ARG B O 1
ATOM 5483 N N . TYR B 1 157 ? 12.609 -12.734 -12.602 1 96.25 157 TYR B N 1
ATOM 5484 C CA . TYR B 1 157 ? 12.383 -14.078 -12.094 1 96.25 157 TYR B CA 1
ATOM 5485 C C . TYR B 1 157 ? 13.578 -14.984 -12.391 1 96.25 157 TYR B C 1
ATOM 5487 O O . TYR B 1 157 ? 13.953 -15.812 -11.57 1 96.25 157 TYR B O 1
ATOM 5495 N N . VAL B 1 158 ? 14.195 -14.812 -13.531 1 94.81 158 VAL B N 1
ATOM 5496 C CA . VAL B 1 158 ? 15.398 -15.586 -13.852 1 94.81 158 VAL B CA 1
ATOM 5497 C C . VAL B 1 158 ? 16.562 -15.125 -12.977 1 94.81 158 VAL B C 1
ATOM 5499 O O . VAL B 1 158 ? 17.328 -15.945 -12.477 1 94.81 158 VAL B O 1
ATOM 5502 N N . ASP B 1 159 ? 16.656 -13.766 -12.852 1 93.81 159 ASP B N 1
ATOM 5503 C CA . ASP B 1 159 ? 17.672 -13.188 -11.969 1 93.81 159 ASP B CA 1
ATOM 5504 C C . ASP B 1 159 ? 17.562 -13.766 -10.562 1 93.81 159 ASP B C 1
ATOM 5506 O O . ASP B 1 159 ? 18.578 -14.156 -9.961 1 93.81 159 ASP B O 1
ATOM 5510 N N . MET B 1 160 ? 16.406 -13.891 -10.055 1 95.38 160 MET B N 1
ATOM 5511 C CA . MET B 1 160 ? 16.141 -14.414 -8.719 1 95.38 160 MET B CA 1
ATOM 5512 C C . MET B 1 160 ? 16.516 -15.898 -8.633 1 95.38 160 MET B C 1
ATOM 5514 O O . MET B 1 160 ? 17.016 -16.359 -7.605 1 95.38 160 MET B O 1
ATOM 5518 N N . ILE B 1 161 ? 16.234 -16.625 -9.688 1 95.19 161 ILE B N 1
ATOM 5519 C CA . ILE B 1 161 ? 16.594 -18.047 -9.719 1 95.19 161 ILE B CA 1
ATOM 5520 C C . ILE B 1 161 ? 18.109 -18.219 -9.688 1 95.19 161 ILE B C 1
ATOM 5522 O O . ILE B 1 161 ? 18.641 -18.984 -8.891 1 95.19 161 ILE B O 1
ATOM 5526 N N . ALA B 1 162 ? 18.766 -17.422 -10.492 1 91.25 162 ALA B N 1
ATOM 5527 C CA . ALA B 1 162 ? 20.188 -17.625 -10.75 1 91.25 162 ALA B CA 1
ATOM 5528 C C . ALA B 1 162 ? 21.047 -16.984 -9.656 1 91.25 162 ALA B C 1
ATOM 5530 O O . ALA B 1 162 ? 22.156 -17.438 -9.383 1 91.25 162 ALA B O 1
ATOM 5531 N N . ASN B 1 163 ? 20.531 -15.922 -9.062 1 90.5 163 ASN B N 1
ATOM 5532 C CA . ASN B 1 163 ? 21.328 -15.148 -8.117 1 90.5 163 ASN B CA 1
ATOM 5533 C C . ASN B 1 163 ? 20.672 -15.078 -6.746 1 90.5 163 ASN B C 1
ATOM 5535 O O . ASN B 1 163 ? 19.734 -14.297 -6.543 1 90.5 163 ASN B O 1
ATOM 5539 N N . ASP B 1 164 ? 21.297 -15.719 -5.828 1 91.12 164 ASP B N 1
ATOM 5540 C CA . ASP B 1 164 ? 20.734 -15.766 -4.48 1 91.12 164 ASP B CA 1
ATOM 5541 C C . ASP B 1 164 ? 20.719 -14.375 -3.846 1 91.12 164 ASP B C 1
ATOM 5543 O O . ASP B 1 164 ? 19.812 -14.062 -3.062 1 91.12 164 ASP B O 1
ATOM 5547 N N . ASP B 1 165 ? 21.656 -13.531 -4.211 1 92.62 165 ASP B N 1
ATOM 5548 C CA . ASP B 1 165 ? 21.734 -12.195 -3.639 1 92.62 165 ASP B CA 1
ATOM 5549 C C . ASP B 1 165 ? 20.562 -11.328 -4.074 1 92.62 165 ASP B C 1
ATOM 5551 O O . ASP B 1 165 ? 20.125 -10.445 -3.338 1 92.62 165 ASP B O 1
ATOM 5555 N N . THR B 1 166 ? 20.047 -11.609 -5.254 1 94.19 166 THR B N 1
ATOM 5556 C CA . THR B 1 166 ? 18.906 -10.844 -5.746 1 94.19 166 THR B CA 1
ATOM 5557 C C . THR B 1 166 ? 17.672 -11.086 -4.875 1 94.19 166 THR B C 1
ATOM 5559 O O . THR B 1 166 ? 17.031 -10.133 -4.422 1 94.19 166 THR B O 1
ATOM 5562 N N . ILE B 1 167 ? 17.359 -12.312 -4.609 1 95.25 167 ILE B N 1
ATOM 5563 C CA . ILE B 1 167 ? 16.203 -12.633 -3.783 1 95.25 167 ILE B CA 1
ATOM 5564 C C . ILE B 1 167 ? 16.406 -12.094 -2.369 1 95.25 167 ILE B C 1
ATOM 5566 O O . ILE B 1 167 ? 15.469 -11.602 -1.74 1 95.25 167 ILE B O 1
ATOM 5570 N N . LYS B 1 168 ? 17.641 -12.203 -1.894 1 95.94 168 LYS B N 1
ATOM 5571 C CA . LYS B 1 168 ? 17.953 -11.695 -0.561 1 95.94 168 LYS B CA 1
ATOM 5572 C C . LYS B 1 168 ? 17.703 -10.195 -0.474 1 95.94 168 LYS B C 1
ATOM 5574 O O . LYS B 1 168 ? 17.125 -9.711 0.494 1 95.94 168 LYS B O 1
ATOM 5579 N N . THR B 1 169 ? 18.172 -9.469 -1.464 1 97 169 THR B N 1
ATOM 5580 C CA . THR B 1 169 ? 18.016 -8.023 -1.498 1 97 169 THR B CA 1
ATOM 5581 C C . THR B 1 169 ? 16.547 -7.633 -1.54 1 97 169 THR B C 1
ATOM 5583 O O . THR B 1 169 ? 16.094 -6.777 -0.774 1 97 169 THR B O 1
ATOM 5586 N N . LEU B 1 170 ? 15.766 -8.289 -2.385 1 97.75 170 LEU B N 1
ATOM 5587 C CA . LEU B 1 170 ? 14.344 -7.984 -2.518 1 97.75 170 LEU B CA 1
ATOM 5588 C C . LEU B 1 170 ? 13.594 -8.344 -1.242 1 97.75 170 LEU B C 1
ATOM 5590 O O . LEU B 1 170 ? 12.727 -7.586 -0.792 1 97.75 170 LEU B O 1
ATOM 5594 N N . ARG B 1 171 ? 13.938 -9.445 -0.68 1 97.44 171 ARG B N 1
ATOM 5595 C CA . ARG B 1 171 ? 13.32 -9.836 0.584 1 97.44 171 ARG B CA 1
ATOM 5596 C C . ARG B 1 171 ? 13.625 -8.82 1.679 1 97.44 171 ARG B C 1
ATOM 5598 O O . ARG B 1 171 ? 12.742 -8.469 2.467 1 97.44 171 ARG B O 1
ATOM 5605 N N . THR B 1 172 ? 14.859 -8.383 1.73 1 97.94 172 THR B N 1
ATOM 5606 C CA . THR B 1 172 ? 15.25 -7.387 2.721 1 97.94 172 THR B CA 1
ATOM 5607 C C . THR B 1 172 ? 14.43 -6.113 2.555 1 97.94 172 THR B C 1
ATOM 5609 O O . THR B 1 172 ? 13.977 -5.523 3.541 1 97.94 172 THR B O 1
ATOM 5612 N N . ARG B 1 173 ? 14.234 -5.676 1.342 1 98.38 173 ARG B N 1
ATOM 5613 C CA . ARG B 1 173 ? 13.383 -4.512 1.086 1 98.38 173 ARG B CA 1
ATOM 5614 C C . ARG B 1 173 ? 12 -4.699 1.694 1 98.38 173 ARG B C 1
ATOM 5616 O O . ARG B 1 173 ? 11.492 -3.805 2.371 1 98.38 173 ARG B O 1
ATOM 5623 N N . PHE B 1 174 ? 11.398 -5.832 1.4 1 98.38 174 PHE B N 1
ATOM 5624 C CA . PHE B 1 174 ? 10.039 -6.09 1.867 1 98.38 174 PHE B CA 1
ATOM 5625 C C . PHE B 1 174 ? 10 -6.164 3.389 1 98.38 174 PHE B C 1
ATOM 5627 O O . PHE B 1 174 ? 9.039 -5.699 4.012 1 98.38 174 PHE B O 1
ATOM 5634 N N . LEU B 1 175 ? 11.039 -6.676 4.012 1 98.19 175 LEU B N 1
ATOM 5635 C CA . LEU B 1 175 ? 11.133 -6.73 5.465 1 98.19 175 LEU B CA 1
ATOM 5636 C C . LEU B 1 175 ? 11.281 -5.332 6.055 1 98.19 175 LEU B C 1
ATOM 5638 O O . LEU B 1 175 ? 10.695 -5.027 7.094 1 98.19 175 LEU B O 1
ATOM 5642 N N . ILE B 1 176 ? 12.078 -4.523 5.402 1 98.62 176 ILE B N 1
ATOM 5643 C CA . ILE B 1 176 ? 12.25 -3.143 5.844 1 98.62 176 ILE B CA 1
ATOM 5644 C C . ILE B 1 176 ? 10.891 -2.447 5.914 1 98.62 176 ILE B C 1
ATOM 5646 O O . ILE B 1 176 ? 10.57 -1.796 6.91 1 98.62 176 ILE B O 1
ATOM 5650 N N . ILE B 1 177 ? 10.117 -2.586 4.898 1 98.62 177 ILE B N 1
ATOM 5651 C CA . ILE B 1 177 ? 8.797 -1.967 4.848 1 98.62 177 ILE B CA 1
ATOM 5652 C C . ILE B 1 177 ? 7.93 -2.508 5.984 1 98.62 177 ILE B C 1
ATOM 5654 O O . ILE B 1 177 ? 7.23 -1.747 6.656 1 98.62 177 ILE B O 1
ATOM 5658 N N . LYS B 1 178 ? 7.98 -3.805 6.172 1 98.38 178 LYS B N 1
ATOM 5659 C CA . LYS B 1 178 ? 7.262 -4.422 7.281 1 98.38 178 LYS B CA 1
ATOM 5660 C C . LYS B 1 178 ? 7.688 -3.814 8.617 1 98.38 178 LYS B C 1
ATOM 5662 O O . LYS B 1 178 ? 6.844 -3.5 9.461 1 98.38 178 LYS B O 1
ATOM 5667 N N . TYR B 1 179 ? 8.977 -3.633 8.812 1 98.5 179 TYR B N 1
ATOM 5668 C CA . TYR B 1 179 ? 9.5 -3.1 10.07 1 98.5 179 TYR B CA 1
ATOM 5669 C C . TYR B 1 179 ? 9.086 -1.646 10.258 1 98.5 179 TYR B C 1
ATOM 5671 O O . TYR B 1 179 ? 8.805 -1.214 11.375 1 98.5 179 TYR B O 1
ATOM 5679 N N . ILE B 1 180 ? 9.062 -0.907 9.203 1 98.75 180 ILE B N 1
ATOM 5680 C CA . ILE B 1 180 ? 8.602 0.477 9.273 1 98.75 180 ILE B CA 1
ATOM 5681 C C . ILE B 1 180 ? 7.152 0.52 9.75 1 98.75 180 ILE B C 1
ATOM 5683 O O . ILE B 1 180 ? 6.809 1.304 10.641 1 98.75 180 ILE B O 1
ATOM 5687 N N . ARG B 1 181 ? 6.309 -0.313 9.172 1 98.56 181 ARG B N 1
ATOM 5688 C CA . ARG B 1 181 ? 4.906 -0.374 9.57 1 98.56 181 ARG B CA 1
ATOM 5689 C C . ARG B 1 181 ? 4.777 -0.729 11.047 1 98.56 181 ARG B C 1
ATOM 5691 O O . ARG B 1 181 ? 3.992 -0.112 11.773 1 98.56 181 ARG B O 1
ATOM 5698 N N . GLU B 1 182 ? 5.523 -1.74 11.422 1 98.06 182 GLU B N 1
ATOM 5699 C CA . GLU B 1 182 ? 5.484 -2.16 12.82 1 98.06 182 GLU B CA 1
ATOM 5700 C C . GLU B 1 182 ? 5.867 -1.014 13.75 1 98.06 182 GLU B C 1
ATOM 5702 O O . GLU B 1 182 ? 5.207 -0.785 14.766 1 98.06 182 GLU B O 1
ATOM 5707 N N . TYR B 1 183 ? 6.918 -0.337 13.438 1 98.5 183 TYR B N 1
ATOM 5708 C CA . TYR B 1 183 ? 7.395 0.786 14.234 1 98.5 183 TYR B CA 1
ATOM 5709 C C . TYR B 1 183 ? 6.32 1.862 14.352 1 98.5 183 TYR B C 1
ATOM 5711 O O . TYR B 1 183 ? 6.004 2.312 15.461 1 98.5 183 TYR B O 1
ATOM 5719 N N . LEU B 1 184 ? 5.797 2.283 13.234 1 98.75 184 LEU B N 1
ATOM 5720 C CA . LEU B 1 184 ? 4.84 3.383 13.219 1 98.75 184 LEU B CA 1
ATOM 5721 C C . LEU B 1 184 ? 3.539 2.98 13.906 1 98.75 184 LEU B C 1
ATOM 5723 O O . LEU B 1 184 ? 2.936 3.783 14.617 1 98.75 184 LEU B O 1
ATOM 5727 N N . ASN B 1 185 ? 3.113 1.715 13.648 1 97.94 185 ASN B N 1
ATOM 5728 C CA . ASN B 1 185 ? 1.933 1.229 14.352 1 97.94 185 ASN B CA 1
ATOM 5729 C C . ASN B 1 185 ? 2.125 1.276 15.867 1 97.94 185 ASN B C 1
ATOM 5731 O O . ASN B 1 185 ? 1.212 1.657 16.594 1 97.94 185 ASN B O 1
ATOM 5735 N N . ASN B 1 186 ? 3.279 0.905 16.297 1 97.75 186 ASN B N 1
ATOM 5736 C CA . ASN B 1 186 ? 3.586 0.903 17.719 1 97.75 186 ASN B CA 1
ATOM 5737 C C . ASN B 1 186 ? 3.627 2.32 18.281 1 97.75 186 ASN B C 1
ATOM 5739 O O . ASN B 1 186 ? 3.436 2.518 19.484 1 97.75 186 ASN B O 1
ATOM 5743 N N . LYS B 1 187 ? 3.863 3.297 17.453 1 97.75 187 LYS B N 1
ATOM 5744 C CA . LYS B 1 187 ? 3.893 4.695 17.859 1 97.75 187 LYS B CA 1
ATOM 5745 C C . LYS B 1 187 ? 2.506 5.328 17.766 1 97.75 187 LYS B C 1
ATOM 5747 O O . LYS B 1 187 ? 2.35 6.531 17.984 1 97.75 187 LYS B O 1
ATOM 5752 N N . GLY B 1 188 ? 1.519 4.57 17.375 1 96.75 188 GLY B N 1
ATOM 5753 C CA . GLY B 1 188 ? 0.141 5.035 17.375 1 96.75 188 GLY B CA 1
ATOM 5754 C C . GLY B 1 188 ? -0.304 5.594 16.047 1 96.75 188 GLY B C 1
ATOM 5755 O O . GLY B 1 188 ? -1.406 6.133 15.922 1 96.75 188 GLY B O 1
ATOM 5756 N N . PHE B 1 189 ? 0.508 5.504 15 1 98.62 189 PHE B N 1
ATOM 5757 C CA . PHE B 1 189 ? 0.1 5.953 13.672 1 98.62 189 PHE B CA 1
ATOM 5758 C C . PHE B 1 189 ? -0.831 4.938 13.016 1 98.62 189 PHE B C 1
ATOM 5760 O O . PHE B 1 189 ? -0.688 3.732 13.227 1 98.62 189 PHE B O 1
ATOM 5767 N N . LEU B 1 190 ? -1.73 5.457 12.258 1 98.44 190 LEU B N 1
ATOM 5768 C CA . LEU B 1 190 ? -2.652 4.637 11.477 1 98.44 190 LEU B CA 1
ATOM 5769 C C . LEU B 1 190 ? -2.314 4.699 9.992 1 98.44 190 LEU B C 1
ATOM 5771 O O . LEU B 1 190 ? -2.203 5.789 9.422 1 98.44 190 LEU B O 1
ATOM 5775 N N . GLU B 1 191 ? -2.07 3.539 9.391 1 98.69 191 GLU B N 1
ATOM 5776 C CA . GLU B 1 191 ? -1.848 3.535 7.949 1 98.69 191 GLU B CA 1
ATOM 5777 C C . GLU B 1 191 ? -3.148 3.775 7.188 1 98.69 191 GLU B C 1
ATOM 5779 O O . GLU B 1 191 ? -4.145 3.09 7.422 1 98.69 191 GLU B O 1
ATOM 5784 N N . VAL B 1 192 ? -3.15 4.766 6.309 1 98.5 192 VAL B N 1
ATOM 5785 C CA . VAL B 1 192 ? -4.336 5.156 5.551 1 98.5 192 VAL B CA 1
ATOM 5786 C C . VAL B 1 192 ? -4.055 5.059 4.055 1 98.5 192 VAL B C 1
ATOM 5788 O O . VAL B 1 192 ? -2.979 4.609 3.648 1 98.5 192 VAL B O 1
ATOM 5791 N N . GLU B 1 193 ? -5.074 5.289 3.221 1 96.81 193 GLU B N 1
ATOM 5792 C CA . GLU B 1 193 ? -4.945 5.273 1.767 1 96.81 193 GLU B CA 1
ATOM 5793 C C . GLU B 1 193 ? -5.5 6.555 1.149 1 96.81 193 GLU B C 1
ATOM 5795 O O . GLU B 1 193 ? -6.539 7.059 1.582 1 96.81 193 GLU B O 1
ATOM 5800 N N . THR B 1 194 ? -4.781 7.078 0.24 1 97.12 194 THR B N 1
ATOM 5801 C CA . THR B 1 194 ? -5.238 8.227 -0.535 1 97.12 194 THR B CA 1
ATOM 5802 C C . THR B 1 194 ? -5.316 7.879 -2.02 1 97.12 194 THR B C 1
ATOM 5804 O O . THR B 1 194 ? -4.789 6.852 -2.451 1 97.12 194 THR B O 1
ATOM 5807 N N . PRO B 1 195 ? -5.973 8.609 -2.783 1 97.06 195 PRO B N 1
ATOM 5808 C CA . PRO B 1 195 ? -6.168 8.281 -4.195 1 97.06 195 PRO B CA 1
ATOM 5809 C C . PRO B 1 195 ? -4.883 8.375 -5.012 1 97.06 195 PRO B C 1
ATOM 5811 O O . PRO B 1 195 ? -4.07 9.281 -4.789 1 97.06 195 PRO B O 1
ATOM 5814 N N . VAL B 1 196 ? -4.773 7.438 -5.926 1 97.94 196 VAL B N 1
ATOM 5815 C CA . VAL B 1 196 ? -3.709 7.492 -6.922 1 97.94 196 VAL B CA 1
ATOM 5816 C C . VAL B 1 196 ? -4.145 8.359 -8.102 1 97.94 196 VAL B C 1
ATOM 5818 O O . VAL B 1 196 ? -3.359 9.156 -8.617 1 97.94 196 VAL B O 1
ATOM 5821 N N . LEU B 1 197 ? -5.34 8.211 -8.516 1 97.69 197 LEU B N 1
ATOM 5822 C CA . LEU B 1 197 ? -5.934 9.039 -9.555 1 97.69 197 LEU B CA 1
ATOM 5823 C C . LEU B 1 197 ? -6.488 10.336 -8.969 1 97.69 197 LEU B C 1
ATOM 5825 O O . LEU B 1 197 ? -7.367 10.305 -8.109 1 97.69 197 LEU B O 1
ATOM 5829 N N . GLN B 1 198 ? -5.996 11.445 -9.477 1 95.88 198 GLN B N 1
ATOM 5830 C CA . GLN B 1 198 ? -6.418 12.742 -8.945 1 95.88 198 GLN B CA 1
ATOM 5831 C C . GLN B 1 198 ? -6.836 13.68 -10.07 1 95.88 198 GLN B C 1
ATOM 5833 O O . GLN B 1 198 ? -6.27 13.641 -11.164 1 95.88 198 GLN B O 1
ATOM 5838 N N . SER B 1 199 ? -7.75 14.516 -9.805 1 92.5 199 SER B N 1
ATOM 5839 C CA . SER B 1 199 ? -8.227 15.461 -10.812 1 92.5 199 SER B CA 1
ATOM 5840 C C . SER B 1 199 ? -7.297 16.672 -10.914 1 92.5 199 SER B C 1
ATOM 5842 O O . SER B 1 199 ? -7.344 17.422 -11.891 1 92.5 199 SER B O 1
ATOM 5844 N N . ILE B 1 200 ? -6.512 16.875 -9.883 1 89.62 200 ILE B N 1
ATOM 5845 C CA . ILE B 1 200 ? -5.566 17.984 -9.828 1 89.62 200 ILE B CA 1
ATOM 5846 C C . ILE B 1 200 ? -4.195 17.469 -9.383 1 89.62 200 ILE B C 1
ATOM 5848 O O . ILE B 1 200 ? -4.102 16.625 -8.5 1 89.62 200 ILE B O 1
ATOM 5852 N N . MET B 1 201 ? -3.236 17.984 -10.125 1 85.75 201 MET B N 1
ATOM 5853 C CA . MET B 1 201 ? -1.883 17.609 -9.719 1 85.75 201 MET B CA 1
ATOM 5854 C C . MET B 1 201 ? -1.39 18.531 -8.602 1 85.75 201 MET B C 1
ATOM 5856 O O . MET B 1 201 ? -1.595 19.75 -8.656 1 85.75 201 MET B O 1
ATOM 5860 N N . GLY B 1 202 ? -0.838 17.984 -7.539 1 83.81 202 GLY B N 1
ATOM 5861 C CA . GLY B 1 202 ? -0.333 18.812 -6.457 1 83.81 202 GLY B CA 1
ATOM 5862 C C . GLY B 1 202 ? 0.471 18.031 -5.434 1 83.81 202 GLY B C 1
ATOM 5863 O O . GLY B 1 202 ? 0.617 16.812 -5.547 1 83.81 202 GLY B O 1
ATOM 5864 N N . GLY B 1 203 ? 1.141 18.766 -4.504 1 83.25 203 GLY B N 1
ATOM 5865 C CA . GLY B 1 203 ? 1.879 18.188 -3.395 1 83.25 203 GLY B CA 1
ATOM 5866 C C . GLY B 1 203 ? 3.373 18.109 -3.645 1 83.25 203 GLY B C 1
ATOM 5867 O O . GLY B 1 203 ? 4.148 17.844 -2.725 1 83.25 203 GLY B O 1
ATOM 5868 N N . ALA B 1 204 ? 3.736 18.297 -4.867 1 83.62 204 ALA B N 1
ATOM 5869 C CA . ALA B 1 204 ? 5.145 18.297 -5.258 1 83.62 204 ALA B CA 1
ATOM 5870 C C . ALA B 1 204 ? 5.332 18.906 -6.641 1 83.62 204 ALA B C 1
ATOM 5872 O O . ALA B 1 204 ? 4.355 19.203 -7.336 1 83.62 204 ALA B O 1
ATOM 5873 N N . ASN B 1 205 ? 6.531 19.234 -6.879 1 84.31 205 ASN B N 1
ATOM 5874 C CA . ASN B 1 205 ? 6.891 19.672 -8.227 1 84.31 205 ASN B CA 1
ATOM 5875 C C . ASN B 1 205 ? 7.441 18.516 -9.055 1 84.31 205 ASN B C 1
ATOM 5877 O O . ASN B 1 205 ? 8.562 18.047 -8.82 1 84.31 205 ASN B O 1
ATOM 5881 N N . ALA B 1 206 ? 6.656 18.062 -9.961 1 90 206 ALA B N 1
ATOM 5882 C CA . ALA B 1 206 ? 7.043 16.953 -10.836 1 90 206 ALA B CA 1
ATOM 5883 C C . ALA B 1 206 ? 6.156 16.906 -12.078 1 90 206 ALA B C 1
ATOM 5885 O O . ALA B 1 206 ? 4.992 17.312 -12.031 1 90 206 ALA B O 1
ATOM 5886 N N . ARG B 1 207 ? 6.707 16.406 -13.117 1 92.25 207 ARG B N 1
ATOM 5887 C CA . ARG B 1 207 ? 5.895 16.188 -14.312 1 92.25 207 ARG B CA 1
ATOM 5888 C C . ARG B 1 207 ? 4.91 15.047 -14.117 1 92.25 207 ARG B C 1
ATOM 5890 O O . ARG B 1 207 ? 5.316 13.922 -13.812 1 92.25 207 ARG B O 1
ATOM 5897 N N . PRO B 1 208 ? 3.682 15.25 -14.32 1 95.06 208 PRO B N 1
ATOM 5898 C CA . PRO B 1 208 ? 2.691 14.219 -13.992 1 95.06 208 PRO B CA 1
ATOM 5899 C C . PRO B 1 208 ? 2.465 13.234 -15.141 1 95.06 208 PRO B C 1
ATOM 5901 O O . PRO B 1 208 ? 2.752 13.555 -16.297 1 95.06 208 PRO B O 1
ATOM 5904 N N . PHE B 1 209 ? 2.031 12.039 -14.836 1 97.62 209 PHE B N 1
ATOM 5905 C CA . PHE B 1 209 ? 1.357 11.164 -15.789 1 97.62 209 PHE B CA 1
ATOM 5906 C C . PHE B 1 209 ? -0.103 11.562 -15.953 1 97.62 209 PHE B C 1
ATOM 5908 O O . PHE B 1 209 ? -0.797 11.82 -14.969 1 97.62 209 PHE B O 1
ATOM 5915 N N . ILE B 1 210 ? -0.533 11.672 -17.172 1 97.38 210 ILE B N 1
ATOM 5916 C CA . ILE B 1 210 ? -1.908 12.062 -17.469 1 97.38 210 ILE B CA 1
ATOM 5917 C C . ILE B 1 210 ? -2.664 10.883 -18.062 1 97.38 210 ILE B C 1
ATOM 5919 O O . ILE B 1 210 ? -2.131 10.156 -18.906 1 97.38 210 ILE B O 1
ATOM 5923 N N . THR B 1 211 ? -3.826 10.594 -17.562 1 98 211 THR B N 1
ATOM 5924 C CA . THR B 1 211 ? -4.73 9.578 -18.109 1 98 211 THR B CA 1
ATOM 5925 C C . THR B 1 211 ? -6.141 10.133 -18.25 1 98 211 THR B C 1
ATOM 5927 O O . THR B 1 211 ? -6.336 11.352 -18.25 1 98 211 THR B O 1
ATOM 5930 N N . HIS B 1 212 ? -7.121 9.227 -18.562 1 97.81 212 HIS B N 1
ATOM 5931 C CA . HIS B 1 212 ? -8.469 9.688 -18.875 1 97.81 212 HIS B CA 1
ATOM 5932 C C . HIS B 1 212 ? -9.516 8.789 -18.219 1 97.81 212 HIS B C 1
ATOM 5934 O O . HIS B 1 212 ? -9.461 7.562 -18.359 1 97.81 212 HIS B O 1
ATOM 5940 N N . LEU B 1 213 ? -10.383 9.406 -17.5 1 97.25 213 LEU B N 1
ATOM 5941 C CA . LEU B 1 213 ? -11.523 8.703 -16.906 1 97.25 213 LEU B CA 1
ATOM 5942 C C . LEU B 1 213 ? -12.719 8.727 -17.844 1 97.25 213 LEU B C 1
ATOM 5944 O O . LEU B 1 213 ? -13.312 9.781 -18.094 1 97.25 213 LEU B O 1
ATOM 5948 N N . ASN B 1 214 ? -13.164 7.602 -18.25 1 96 214 ASN B N 1
ATOM 5949 C CA . ASN B 1 214 ? -14.18 7.484 -19.297 1 96 214 ASN B CA 1
ATOM 5950 C C . ASN B 1 214 ? -15.562 7.875 -18.781 1 96 214 ASN B C 1
ATOM 5952 O O . ASN B 1 214 ? -16.312 8.562 -19.469 1 96 214 ASN B O 1
ATOM 5956 N N . VAL B 1 215 ? -15.875 7.465 -17.625 1 94.62 215 VAL B N 1
ATOM 5957 C CA . VAL B 1 215 ? -17.234 7.586 -17.125 1 94.62 215 VAL B CA 1
ATOM 5958 C C . VAL B 1 215 ? -17.641 9.055 -17.062 1 94.62 215 VAL B C 1
ATOM 5960 O O . VAL B 1 215 ? -18.797 9.406 -17.297 1 94.62 215 VAL B O 1
ATOM 5963 N N . TYR B 1 216 ? -16.719 9.914 -16.766 1 95.31 216 TYR B N 1
ATOM 5964 C CA . TYR B 1 216 ? -17.031 11.336 -16.625 1 95.31 216 TYR B CA 1
ATOM 5965 C C . TYR B 1 216 ? -16.344 12.141 -17.734 1 95.31 216 TYR B C 1
ATOM 5967 O O . TYR B 1 216 ? -16.453 13.367 -17.766 1 95.31 216 TYR B O 1
ATOM 5975 N N . ASP B 1 217 ? -15.656 11.492 -18.609 1 96 217 ASP B N 1
ATOM 5976 C CA . ASP B 1 217 ? -14.969 12.094 -19.75 1 96 217 ASP B CA 1
ATOM 5977 C C . ASP B 1 217 ? -14.086 13.25 -19.297 1 96 217 ASP B C 1
ATOM 5979 O O . ASP B 1 217 ? -14.211 14.375 -19.812 1 96 217 ASP B O 1
ATOM 5983 N N . ILE B 1 218 ? -13.164 13 -18.359 1 96.06 218 ILE B N 1
ATOM 5984 C CA . ILE B 1 218 ? -12.242 14.016 -17.875 1 96.06 218 ILE B CA 1
ATOM 5985 C C . ILE B 1 218 ? -10.828 13.438 -17.797 1 96.06 218 ILE B C 1
ATOM 5987 O O . ILE B 1 218 ? -10.648 12.227 -17.688 1 96.06 218 ILE B O 1
ATOM 5991 N N . ASP B 1 219 ? -9.859 14.258 -17.859 1 96.31 219 ASP B N 1
ATOM 5992 C CA . ASP B 1 219 ? -8.477 13.859 -17.625 1 96.31 219 ASP B CA 1
ATOM 5993 C C . ASP B 1 219 ? -8.211 13.688 -16.125 1 96.31 219 ASP B C 1
ATOM 5995 O O . ASP B 1 219 ? -8.789 14.391 -15.297 1 96.31 219 ASP B O 1
ATOM 5999 N N . MET B 1 220 ? -7.438 12.734 -15.828 1 96.81 220 MET B N 1
ATOM 6000 C CA . MET B 1 220 ? -6.953 12.492 -14.469 1 96.81 220 MET B CA 1
ATOM 6001 C C . MET B 1 220 ? -5.426 12.469 -14.438 1 96.81 220 MET B C 1
ATOM 6003 O O . MET B 1 220 ? -4.781 12.266 -15.461 1 96.81 220 MET B O 1
ATOM 6007 N N . TYR B 1 221 ? -4.887 12.719 -13.312 1 96.81 221 TYR B N 1
ATOM 6008 C CA . TYR B 1 221 ? -3.447 12.703 -13.078 1 96.81 221 TYR B CA 1
ATOM 6009 C C . TYR B 1 221 ? -3.07 11.641 -12.062 1 96.81 221 TYR B C 1
ATOM 6011 O O . TYR B 1 221 ? -3.785 11.43 -11.078 1 96.81 221 TYR B O 1
ATOM 6019 N N . LEU B 1 222 ? -1.969 10.891 -12.359 1 98.06 222 LEU B N 1
ATOM 6020 C CA . LEU B 1 222 ? -1.423 10.062 -11.297 1 98.06 222 LEU B CA 1
ATOM 6021 C C . LEU B 1 222 ? -0.748 10.914 -10.227 1 98.06 222 LEU B C 1
ATOM 6023 O O . LEU B 1 222 ? -0.074 11.898 -10.547 1 98.06 222 LEU B O 1
ATOM 6027 N N . ARG B 1 223 ? -0.896 10.516 -9.008 1 97.69 223 ARG B N 1
ATOM 6028 C CA . ARG B 1 223 ? -0.414 11.328 -7.891 1 97.69 223 ARG B CA 1
ATOM 6029 C C . ARG B 1 223 ? 1.104 11.461 -7.926 1 97.69 223 ARG B C 1
ATOM 6031 O O . ARG B 1 223 ? 1.812 10.492 -8.211 1 97.69 223 ARG B O 1
ATOM 6038 N N . ILE B 1 224 ? 1.618 12.625 -7.617 1 96.44 224 ILE B N 1
ATOM 6039 C CA . ILE B 1 224 ? 3.053 12.875 -7.539 1 96.44 224 ILE B CA 1
ATOM 6040 C C . ILE B 1 224 ? 3.477 13 -6.074 1 96.44 224 ILE B C 1
ATOM 6042 O O . ILE B 1 224 ? 4.664 13.125 -5.777 1 96.44 224 ILE B O 1
ATOM 6046 N N . ALA B 1 225 ? 2.494 13.008 -5.191 1 95.88 225 ALA B N 1
ATOM 6047 C CA . ALA B 1 225 ? 2.652 13.008 -3.738 1 95.88 225 ALA B CA 1
ATOM 6048 C C . ALA B 1 225 ? 1.341 12.656 -3.043 1 95.88 225 ALA B C 1
ATOM 6050 O O . ALA B 1 225 ? 0.264 12.797 -3.629 1 95.88 225 ALA B O 1
ATOM 6051 N N . THR B 1 226 ? 1.38 12.188 -1.787 1 96.62 226 THR B N 1
ATOM 6052 C CA . THR B 1 226 ? 0.173 11.859 -1.038 1 96.62 226 THR B CA 1
ATOM 6053 C C . THR B 1 226 ? -0.202 12.992 -0.089 1 96.62 226 THR B C 1
ATOM 6055 O O . THR B 1 226 ? -1.248 12.945 0.562 1 96.62 226 THR B O 1
ATOM 6058 N N . GLU B 1 227 ? 0.52 14.031 -0.042 1 96.06 227 GLU B N 1
ATOM 6059 C CA . GLU B 1 227 ? 0.535 15.047 1.007 1 96.06 227 GLU B CA 1
ATOM 6060 C C . GLU B 1 227 ? -0.828 15.719 1.146 1 96.06 227 GLU B C 1
ATOM 6062 O O . GLU B 1 227 ? -1.396 15.766 2.238 1 96.06 227 GLU B O 1
ATOM 6067 N N . LEU B 1 228 ? -1.373 16.203 0.118 1 97.06 228 LEU B N 1
ATOM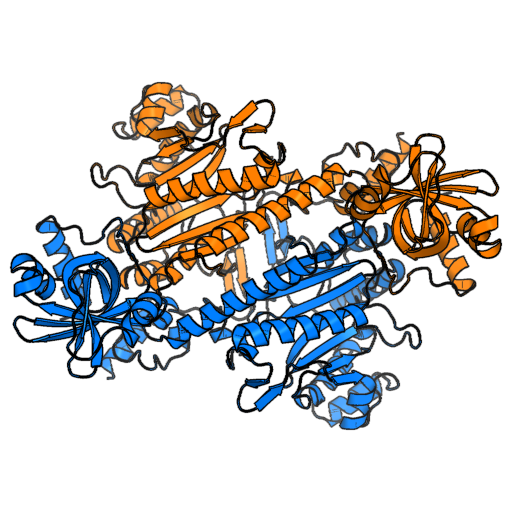 6068 C CA . LEU B 1 228 ? -2.537 17.078 0.226 1 97.06 228 LEU B CA 1
ATOM 6069 C C . LEU B 1 228 ? -3.752 16.297 0.727 1 97.06 228 LEU B C 1
ATOM 6071 O O . LEU B 1 228 ? -4.57 16.844 1.476 1 97.06 228 LEU B O 1
ATOM 6075 N N . HIS B 1 229 ? -3.85 15.07 0.321 1 97.81 229 HIS B N 1
ATOM 6076 C CA . HIS B 1 229 ? -4.965 14.258 0.796 1 97.81 229 HIS B CA 1
ATOM 6077 C C . HIS B 1 229 ? -4.746 13.805 2.236 1 97.81 229 HIS B C 1
ATOM 6079 O O . HIS B 1 229 ? -5.695 13.719 3.016 1 97.81 229 HIS B O 1
ATOM 6085 N N . LEU B 1 230 ? -3.518 13.453 2.588 1 98.5 230 LEU B N 1
ATOM 6086 C CA . LEU B 1 230 ? -3.234 13.094 3.973 1 98.5 230 LEU B CA 1
ATOM 6087 C C . LEU B 1 230 ? -3.549 14.258 4.91 1 98.5 230 LEU B C 1
ATOM 6089 O O . LEU B 1 230 ? -4.102 14.055 5.992 1 98.5 230 LEU B O 1
ATOM 6093 N N . LYS B 1 231 ? -3.203 15.469 4.512 1 98.44 231 LYS B N 1
ATOM 6094 C CA . LYS B 1 231 ? -3.514 16.641 5.324 1 98.44 231 LYS B CA 1
ATOM 6095 C C . LYS B 1 231 ? -5.023 16.828 5.477 1 98.44 231 LYS B C 1
ATOM 6097 O O . LYS B 1 231 ? -5.496 17.266 6.527 1 98.44 231 LYS B O 1
ATOM 6102 N N . ARG B 1 232 ? -5.809 16.453 4.441 1 98.44 232 ARG B N 1
ATOM 6103 C CA . ARG B 1 232 ? -7.266 16.531 4.539 1 98.44 232 ARG B CA 1
ATOM 6104 C C . ARG B 1 232 ? -7.793 15.578 5.609 1 98.44 232 ARG B C 1
ATOM 6106 O O . ARG B 1 232 ? -8.766 15.883 6.293 1 98.44 232 ARG B O 1
ATOM 6113 N N . LEU B 1 233 ? -7.168 14.445 5.707 1 98.69 233 LEU B N 1
ATOM 6114 C CA . LEU B 1 233 ? -7.562 13.516 6.762 1 98.69 233 LEU B CA 1
ATOM 6115 C C . LEU B 1 233 ? -7.297 14.117 8.141 1 98.69 233 LEU B C 1
ATOM 6117 O O . LEU B 1 233 ? -8.109 13.953 9.055 1 98.69 233 LEU B O 1
ATOM 6121 N N . VAL B 1 234 ? -6.184 14.852 8.297 1 98.81 234 VAL B N 1
ATOM 6122 C CA . VAL B 1 234 ? -5.859 15.492 9.57 1 98.81 234 VAL B CA 1
ATOM 6123 C C . VAL B 1 234 ? -6.852 16.609 9.852 1 98.81 234 VAL B C 1
ATOM 6125 O O . VAL B 1 234 ? -7.316 16.766 10.984 1 98.81 234 VAL B O 1
ATOM 6128 N N . VAL B 1 235 ? -7.18 17.375 8.812 1 98.56 235 VAL B N 1
ATOM 6129 C CA . VAL B 1 235 ? -8.219 18.391 8.953 1 98.56 235 VAL B CA 1
ATOM 6130 C C . VAL B 1 235 ? -9.508 17.75 9.453 1 98.56 235 VAL B C 1
ATOM 6132 O O . VAL B 1 235 ? -10.203 18.328 10.297 1 98.56 235 VAL B O 1
ATOM 6135 N N . GLY B 1 236 ? -9.773 16.578 8.977 1 97.62 236 GLY B N 1
ATOM 6136 C CA . GLY B 1 236 ? -10.977 15.852 9.336 1 97.62 236 GLY B CA 1
ATOM 6137 C C . GLY B 1 236 ? -10.945 15.305 10.758 1 97.62 236 GLY B C 1
ATOM 6138 O O . GLY B 1 236 ? -11.969 14.844 11.273 1 97.62 236 GLY B O 1
ATOM 6139 N N . GLY B 1 237 ? -9.781 15.297 11.344 1 97.94 237 GLY B N 1
ATOM 6140 C CA . GLY B 1 237 ? -9.742 14.945 12.75 1 97.94 237 GLY B CA 1
ATOM 6141 C C . GLY B 1 237 ? -8.805 13.789 13.055 1 97.94 237 GLY B C 1
ATOM 6142 O O . GLY B 1 237 ? -8.594 13.445 14.219 1 97.94 237 GLY B O 1
ATOM 6143 N N . MET B 1 238 ? -8.242 13.188 12.062 1 98.12 238 MET B N 1
ATOM 6144 C CA . MET B 1 238 ? -7.262 12.148 12.336 1 98.12 238 MET B CA 1
ATOM 6145 C C . MET B 1 238 ? -5.938 12.75 12.797 1 98.12 238 MET B C 1
ATOM 6147 O O . MET B 1 238 ? -5.469 13.734 12.219 1 98.12 238 MET B O 1
ATOM 6151 N N . GLU B 1 239 ? -5.324 12.156 13.773 1 98.31 239 GLU B N 1
ATOM 6152 C CA . GLU B 1 239 ? -4.238 12.883 14.43 1 98.31 239 GLU B CA 1
ATOM 6153 C C . GLU B 1 239 ? -2.879 12.312 14.039 1 98.31 239 GLU B C 1
ATOM 6155 O O . GLU B 1 239 ? -1.876 13.031 14.039 1 98.31 239 GLU B O 1
ATOM 6160 N N . LYS B 1 240 ? -2.752 11.039 13.844 1 98.56 240 LYS B N 1
ATOM 6161 C CA . LYS B 1 240 ? -1.533 10.359 13.414 1 98.56 240 LYS B CA 1
ATOM 6162 C C . LYS B 1 240 ? -1.812 9.406 12.258 1 98.56 240 LYS B C 1
ATOM 6164 O O . LYS B 1 240 ? -2.348 8.32 12.453 1 98.56 240 LYS B O 1
ATOM 6169 N N . VAL B 1 241 ? -1.352 9.805 11.055 1 98.75 241 VAL B N 1
ATOM 6170 C CA . VAL B 1 241 ? -1.639 8.992 9.875 1 98.75 241 VAL B CA 1
ATOM 6171 C C . VAL B 1 241 ? -0.373 8.828 9.039 1 98.75 241 VAL B C 1
ATOM 6173 O O . VAL B 1 241 ? 0.527 9.672 9.094 1 98.75 241 VAL B O 1
ATOM 6176 N N . TYR B 1 242 ? -0.255 7.762 8.305 1 98.88 242 TYR B N 1
ATOM 6177 C CA . TYR B 1 242 ? 0.81 7.582 7.324 1 98.88 242 TYR B CA 1
ATOM 6178 C C . TYR B 1 242 ? 0.338 6.723 6.156 1 98.88 242 TYR B C 1
ATOM 6180 O O . TYR B 1 242 ? -0.691 6.047 6.25 1 98.88 242 TYR B O 1
ATOM 6188 N N . GLU B 1 243 ? 1.008 6.832 5.098 1 98.62 243 GLU B N 1
ATOM 6189 C CA . GLU B 1 243 ? 0.789 5.984 3.93 1 98.62 243 GLU B CA 1
ATOM 6190 C C . GLU B 1 243 ? 2.111 5.574 3.287 1 98.62 243 GLU B C 1
ATOM 6192 O O . GLU B 1 243 ? 2.973 6.422 3.039 1 98.62 243 GLU B O 1
ATOM 6197 N N . ILE B 1 244 ? 2.266 4.289 3.148 1 98.38 244 ILE B N 1
ATOM 6198 C CA . ILE B 1 244 ? 3.283 3.773 2.238 1 98.38 244 ILE B CA 1
ATOM 6199 C C . ILE B 1 244 ? 2.656 3.469 0.88 1 98.38 244 ILE B C 1
ATOM 6201 O O . ILE B 1 244 ? 1.714 2.678 0.788 1 98.38 244 ILE B O 1
ATOM 6205 N N . GLY B 1 245 ? 3.098 4.078 -0.124 1 95.81 245 GLY B N 1
ATOM 6206 C CA . GLY B 1 245 ? 2.477 3.84 -1.416 1 95.81 245 GLY B CA 1
ATOM 6207 C C . GLY B 1 245 ? 3.318 4.316 -2.582 1 95.81 245 GLY B C 1
ATOM 6208 O O . GLY B 1 245 ? 4.367 4.934 -2.385 1 95.81 245 GLY B O 1
ATOM 6209 N N . LYS B 1 246 ? 2.908 4.023 -3.775 1 97.62 246 LYS B N 1
ATOM 6210 C CA . LYS B 1 246 ? 3.588 4.371 -5.02 1 97.62 246 LYS B CA 1
ATOM 6211 C C . LYS B 1 246 ? 3.34 5.832 -5.391 1 97.62 246 LYS B C 1
ATOM 6213 O O . LYS B 1 246 ? 2.23 6.34 -5.219 1 97.62 246 LYS B O 1
ATOM 6218 N N . ILE B 1 247 ? 4.371 6.441 -5.855 1 97.38 247 ILE B N 1
ATOM 6219 C CA . ILE B 1 247 ? 4.363 7.797 -6.391 1 97.38 247 ILE B CA 1
ATOM 6220 C C . ILE B 1 247 ? 4.816 7.781 -7.848 1 97.38 247 ILE B C 1
ATOM 6222 O O . ILE B 1 247 ? 5.656 6.965 -8.234 1 97.38 247 ILE B O 1
ATOM 6226 N N . PHE B 1 248 ? 4.332 8.727 -8.633 1 97.81 248 PHE B N 1
ATOM 6227 C CA . PHE B 1 248 ? 4.57 8.695 -10.07 1 97.81 248 PHE B CA 1
ATOM 6228 C C . PHE B 1 248 ? 5.094 10.039 -10.562 1 97.81 248 PHE B C 1
ATOM 6230 O O . PHE B 1 248 ? 4.402 11.055 -10.453 1 97.81 248 PHE B O 1
ATOM 6237 N N . ARG B 1 249 ? 6.215 10.094 -11.055 1 96.5 249 ARG B N 1
ATOM 6238 C CA . ARG B 1 249 ? 6.812 11.289 -11.656 1 96.5 249 ARG B CA 1
ATOM 6239 C C . ARG B 1 249 ? 7.379 10.984 -13.039 1 96.5 249 ARG B C 1
ATOM 6241 O O . ARG B 1 249 ? 8.328 10.211 -13.172 1 96.5 249 ARG B O 1
ATOM 6248 N N . ASN B 1 250 ? 6.75 11.523 -14.047 1 96.56 250 ASN B N 1
ATOM 6249 C CA . ASN B 1 250 ? 7.02 11.203 -15.445 1 96.56 250 ASN B CA 1
ATOM 6250 C C . ASN B 1 250 ? 8.289 11.891 -15.945 1 96.56 250 ASN B C 1
ATOM 6252 O O . ASN B 1 250 ? 8.242 12.672 -16.891 1 96.56 250 ASN B O 1
ATOM 6256 N N . GLU B 1 251 ? 9.305 11.578 -15.258 1 90.94 251 GLU B N 1
ATOM 6257 C CA . GLU B 1 251 ? 10.625 12.141 -15.516 1 90.94 251 GLU B CA 1
ATOM 6258 C C . GLU B 1 251 ? 11.57 11.086 -16.078 1 90.94 251 GLU B C 1
ATOM 6260 O O . GLU B 1 251 ? 11.133 10.023 -16.516 1 90.94 251 GLU B O 1
ATOM 6265 N N . GLY B 1 252 ? 12.781 11.367 -16.141 1 87.81 252 GLY B N 1
ATOM 6266 C CA . GLY B 1 252 ? 13.766 10.445 -16.688 1 87.81 252 GLY B CA 1
ATOM 6267 C C . GLY B 1 252 ? 14.094 9.297 -15.742 1 87.81 252 GLY B C 1
ATOM 6268 O O . GLY B 1 252 ? 13.562 9.234 -14.625 1 87.81 252 GLY B O 1
ATOM 6269 N N . VAL B 1 253 ? 14.781 8.32 -16.266 1 89.69 253 VAL B N 1
ATOM 6270 C CA . VAL B 1 253 ? 15.258 7.184 -15.484 1 89.69 253 VAL B CA 1
ATOM 6271 C C . VAL B 1 253 ? 16.766 7.328 -15.234 1 89.69 253 VAL B C 1
ATOM 6273 O O . VAL B 1 253 ? 17.5 7.805 -16.094 1 89.69 253 VAL B O 1
ATOM 6276 N N . SER B 1 254 ? 17.188 7.07 -14.023 1 90.88 254 SER B N 1
ATOM 6277 C CA . SER B 1 254 ? 18.609 7.055 -13.656 1 90.88 254 SER B CA 1
ATOM 6278 C C . SER B 1 254 ? 18.875 6.027 -12.562 1 90.88 254 SER B C 1
ATOM 6280 O O . SER B 1 254 ? 18 5.23 -12.219 1 90.88 254 SER B O 1
ATOM 6282 N N . ASN B 1 255 ? 20.047 5.961 -12.102 1 88.19 255 ASN B N 1
ATOM 6283 C CA . ASN B 1 255 ? 20.422 5.062 -11.008 1 88.19 255 ASN B CA 1
ATOM 6284 C C . ASN B 1 255 ? 19.656 5.395 -9.727 1 88.19 255 ASN B C 1
ATOM 6286 O O . ASN B 1 255 ? 19.531 4.551 -8.844 1 88.19 255 ASN B O 1
ATOM 6290 N N . LYS B 1 256 ? 19.094 6.594 -9.727 1 90.12 256 LYS B N 1
ATOM 6291 C CA . LYS B 1 256 ? 18.453 7.02 -8.484 1 90.12 256 LYS B CA 1
ATOM 6292 C C . LYS B 1 256 ? 16.969 7.332 -8.719 1 90.12 256 LYS B C 1
ATOM 6294 O O . LYS B 1 256 ? 16.234 7.594 -7.766 1 90.12 256 LYS B O 1
ATOM 6299 N N . HIS B 1 257 ? 16.656 7.324 -9.953 1 91.62 257 HIS B N 1
ATOM 6300 C CA . HIS B 1 257 ? 15.297 7.773 -10.266 1 91.62 257 HIS B CA 1
ATOM 6301 C C . HIS B 1 257 ? 14.547 6.727 -11.086 1 91.62 257 HIS B C 1
ATOM 6303 O O . HIS B 1 257 ? 15.086 6.195 -12.062 1 91.62 257 HIS B O 1
ATOM 6309 N N . ASN B 1 258 ? 13.445 6.359 -10.664 1 95.31 258 ASN B N 1
ATOM 6310 C CA . ASN B 1 258 ? 12.453 5.555 -11.375 1 95.31 258 ASN B CA 1
ATOM 6311 C C . ASN B 1 258 ? 11.094 6.242 -11.406 1 95.31 258 ASN B C 1
ATOM 6313 O O . ASN B 1 258 ? 10.633 6.766 -10.391 1 95.31 258 ASN B O 1
ATOM 6317 N N . PRO B 1 259 ? 10.438 6.336 -12.523 1 96.69 259 PRO B N 1
ATOM 6318 C CA . PRO B 1 259 ? 9.188 7.086 -12.656 1 96.69 259 PRO B CA 1
ATOM 6319 C C . PRO B 1 259 ? 8.133 6.66 -11.641 1 96.69 259 PRO B C 1
ATOM 6321 O O . PRO B 1 259 ? 7.266 7.453 -11.273 1 96.69 259 PRO B O 1
ATOM 6324 N N . GLU B 1 260 ? 8.148 5.441 -11.336 1 97.25 260 GLU B N 1
ATOM 6325 C CA . GLU B 1 260 ? 7.34 4.887 -10.258 1 97.25 260 GLU B CA 1
ATOM 6326 C C . GLU B 1 260 ? 8.211 4.445 -9.086 1 97.25 260 GLU B C 1
ATOM 6328 O O . GLU B 1 260 ? 9.102 3.611 -9.242 1 97.25 260 GLU B O 1
ATOM 6333 N N . PHE B 1 261 ? 7.973 5.074 -7.957 1 97.12 261 PHE B N 1
ATOM 6334 C CA . PHE B 1 261 ? 8.781 4.715 -6.801 1 97.12 261 PHE B CA 1
ATOM 6335 C C . PHE B 1 261 ? 7.93 4.695 -5.535 1 97.12 261 PHE B C 1
ATOM 6337 O O . PHE B 1 261 ? 6.758 5.074 -5.559 1 97.12 261 PHE B O 1
ATOM 6344 N N . THR B 1 262 ? 8.445 4.125 -4.441 1 98 262 THR B N 1
ATOM 6345 C CA . THR B 1 262 ? 7.711 3.951 -3.195 1 98 262 THR B CA 1
ATOM 6346 C C . THR B 1 262 ? 8.188 4.953 -2.145 1 98 262 THR B C 1
ATOM 6348 O O . THR B 1 262 ? 9.391 5.109 -1.927 1 98 262 THR B O 1
ATOM 6351 N N . SER B 1 263 ? 7.277 5.633 -1.597 1 97.5 263 SER B N 1
ATOM 6352 C CA . SER B 1 263 ? 7.57 6.559 -0.507 1 97.5 263 SER B CA 1
ATOM 6353 C C . SER B 1 263 ? 6.617 6.352 0.667 1 97.5 263 SER B C 1
ATOM 6355 O O . SER B 1 263 ? 5.598 5.672 0.533 1 97.5 263 SER B O 1
ATOM 6357 N N . ILE B 1 264 ? 7.004 6.801 1.754 1 98.44 264 ILE B N 1
ATOM 6358 C CA . ILE B 1 264 ? 6.109 6.938 2.898 1 98.44 264 ILE B CA 1
ATOM 6359 C C . ILE B 1 264 ? 5.914 8.414 3.232 1 98.44 264 ILE B C 1
ATOM 6361 O O . ILE B 1 264 ? 6.855 9.203 3.139 1 98.44 264 ILE B O 1
ATOM 6365 N N . GLU B 1 265 ? 4.715 8.766 3.529 1 98.44 265 GLU B N 1
ATOM 6366 C CA . GLU B 1 265 ? 4.398 10.078 4.094 1 98.44 265 GLU B CA 1
ATOM 6367 C C . GLU B 1 265 ? 3.572 9.938 5.371 1 98.44 265 GLU B C 1
ATOM 6369 O O . GLU B 1 265 ? 2.68 9.094 5.453 1 98.44 265 GLU B O 1
ATOM 6374 N N . LEU B 1 266 ? 3.916 10.656 6.367 1 98.81 266 LEU B N 1
ATOM 6375 C CA . LEU B 1 266 ? 3.168 10.609 7.617 1 98.81 266 LEU B CA 1
ATOM 6376 C C . LEU B 1 266 ? 2.904 12.016 8.141 1 98.81 266 LEU B C 1
ATOM 6378 O O . LEU B 1 266 ? 3.654 12.945 7.844 1 98.81 266 LEU B O 1
ATOM 6382 N N . TYR B 1 267 ? 1.845 12.203 8.898 1 98.88 267 TYR B N 1
ATOM 6383 C CA . TYR B 1 267 ? 1.414 13.461 9.5 1 98.88 267 TYR B CA 1
ATOM 6384 C C . TYR B 1 267 ? 0.963 13.258 10.938 1 98.88 267 TYR B C 1
ATOM 6386 O O . TYR B 1 267 ? 0.298 12.266 11.25 1 98.88 267 TYR B O 1
ATOM 6394 N N . GLN B 1 268 ? 1.396 14.125 11.773 1 98.81 268 GLN B N 1
ATOM 6395 C CA . GLN B 1 268 ? 1.074 14.086 13.195 1 98.81 268 GLN B CA 1
ATOM 6396 C C . GLN B 1 268 ? 0.537 15.43 13.672 1 98.81 268 GLN B C 1
ATOM 6398 O O . GLN B 1 268 ? 1.248 16.438 13.641 1 98.81 268 GLN B O 1
ATOM 6403 N N . ALA B 1 269 ? -0.711 15.422 14.062 1 98.75 269 ALA B N 1
ATOM 6404 C CA . ALA B 1 269 ? -1.298 16.625 14.648 1 98.75 269 ALA B CA 1
ATOM 6405 C C . ALA B 1 269 ? -0.571 17.016 15.93 1 98.75 269 ALA B C 1
ATOM 6407 O O . ALA B 1 269 ? -0.054 16.156 16.656 1 98.75 269 ALA B O 1
ATOM 6408 N N . PHE B 1 270 ? -0.475 18.344 16.219 1 98.69 270 PHE B N 1
ATOM 6409 C CA . PHE B 1 270 ? 0.054 18.984 17.406 1 98.69 270 PHE B CA 1
ATOM 6410 C C . PHE B 1 270 ? 1.569 18.828 17.484 1 98.69 270 PHE B C 1
ATOM 6412 O O . PHE B 1 270 ? 2.164 18.969 18.547 1 98.69 270 PHE B O 1
ATOM 6419 N N . ALA B 1 271 ? 2.174 18.531 16.328 1 98.75 271 ALA B N 1
ATOM 6420 C CA . ALA B 1 271 ? 3.617 18.328 16.234 1 98.75 271 ALA B CA 1
ATOM 6421 C C . ALA B 1 271 ? 4.246 19.344 15.289 1 98.75 271 ALA B C 1
ATOM 6423 O O . ALA B 1 271 ? 3.537 20.031 14.547 1 98.75 271 ALA B O 1
ATOM 6424 N N . ASP B 1 272 ? 5.574 19.484 15.336 1 98.56 272 ASP B N 1
ATOM 6425 C CA . ASP B 1 272 ? 6.34 20.344 14.438 1 98.56 272 ASP B CA 1
ATOM 6426 C C . ASP B 1 272 ? 7.527 19.594 13.844 1 98.56 272 ASP B C 1
ATOM 6428 O O . ASP B 1 272 ? 7.625 18.359 13.984 1 98.56 272 ASP B O 1
ATOM 6432 N N . TYR B 1 273 ? 8.414 20.297 13.102 1 98.69 273 TYR B N 1
ATOM 6433 C CA . TYR B 1 273 ? 9.477 19.594 12.383 1 98.69 273 TYR B CA 1
ATOM 6434 C C . TYR B 1 273 ? 10.539 19.094 13.352 1 98.69 273 TYR B C 1
ATOM 6436 O O . TYR B 1 273 ? 11.375 18.266 12.984 1 98.69 273 TYR B O 1
ATOM 6444 N N . ASN B 1 274 ? 10.57 19.609 14.641 1 98.56 274 ASN B N 1
ATOM 6445 C CA . ASN B 1 274 ? 11.445 19 15.641 1 98.56 274 ASN B CA 1
ATOM 6446 C C . ASN B 1 274 ? 10.977 17.594 16 1 98.56 274 ASN B C 1
ATOM 6448 O O . ASN B 1 274 ? 11.797 16.672 16.141 1 98.56 274 ASN B O 1
ATOM 6452 N N . ASP B 1 275 ? 9.672 17.438 16.188 1 98.69 275 ASP B N 1
ATOM 6453 C CA . ASP B 1 275 ? 9.102 16.125 16.438 1 98.69 275 ASP B CA 1
ATOM 6454 C C . ASP B 1 275 ? 9.422 15.172 15.281 1 98.69 275 ASP B C 1
ATOM 6456 O O . ASP B 1 275 ? 9.711 13.992 15.5 1 98.69 275 ASP B O 1
ATOM 6460 N N . MET B 1 276 ? 9.375 15.664 14.07 1 98.88 276 MET B N 1
ATOM 6461 C CA . MET B 1 276 ? 9.641 14.852 12.883 1 98.88 276 MET B CA 1
ATOM 6462 C C . MET B 1 276 ? 11.102 14.43 12.828 1 98.88 276 MET B C 1
ATOM 6464 O O . MET B 1 276 ? 11.422 13.328 12.375 1 98.88 276 MET B O 1
ATOM 6468 N N . MET B 1 277 ? 12.031 15.344 13.266 1 98.88 277 MET B N 1
ATOM 6469 C CA . MET B 1 277 ? 13.445 14.977 13.32 1 98.88 277 MET B CA 1
ATOM 6470 C C . MET B 1 277 ? 13.664 13.82 14.297 1 98.88 277 MET B C 1
ATOM 6472 O O . MET B 1 277 ? 14.344 12.852 13.969 1 98.88 277 MET B O 1
ATOM 6476 N N . GLU B 1 278 ? 13.094 13.922 15.438 1 98.75 278 GLU B N 1
ATOM 6477 C CA . GLU B 1 278 ? 13.219 12.859 16.438 1 98.75 278 GLU B CA 1
ATOM 6478 C C . GLU B 1 278 ? 12.633 11.547 15.922 1 98.75 278 GLU B C 1
ATOM 6480 O O . GLU B 1 278 ? 13.242 10.492 16.094 1 98.75 278 GLU B O 1
ATOM 6485 N N . LEU B 1 279 ? 11.484 11.648 15.336 1 98.81 279 LEU B N 1
ATOM 6486 C CA . LEU B 1 279 ? 10.836 10.469 14.773 1 98.81 279 LEU B CA 1
ATOM 6487 C C . LEU B 1 279 ? 11.719 9.82 13.703 1 98.81 279 LEU B C 1
ATOM 6489 O O . LEU B 1 279 ? 11.859 8.602 13.664 1 98.81 279 LEU B O 1
ATOM 6493 N N . THR B 1 280 ? 12.305 10.625 12.836 1 98.88 280 THR B N 1
ATOM 6494 C CA . THR B 1 280 ? 13.102 10.148 11.711 1 98.88 280 THR B CA 1
ATOM 6495 C C . THR B 1 280 ? 14.352 9.422 12.203 1 98.88 280 THR B C 1
ATOM 6497 O O . THR B 1 280 ? 14.648 8.312 11.742 1 98.88 280 THR B O 1
ATOM 6500 N N . GLU B 1 281 ? 15.133 10.07 13.078 1 98.56 281 GLU B N 1
ATOM 6501 C CA . GLU B 1 281 ? 16.375 9.445 13.539 1 98.56 281 GLU B CA 1
ATOM 6502 C C . GLU B 1 281 ? 16.094 8.172 14.328 1 98.56 281 GLU B C 1
ATOM 6504 O O . GLU B 1 281 ? 16.797 7.176 14.18 1 98.56 281 GLU B O 1
ATOM 6509 N N . ASP B 1 282 ? 14.969 8.148 15.125 1 98.75 282 ASP B N 1
ATOM 6510 C CA . ASP B 1 282 ? 14.578 6.957 15.875 1 98.75 282 ASP B CA 1
ATOM 6511 C C . ASP B 1 282 ? 14.156 5.836 14.93 1 98.75 282 ASP B C 1
ATOM 6513 O O . ASP B 1 282 ? 14.516 4.672 15.141 1 98.75 282 ASP B O 1
ATOM 6517 N N . LEU B 1 283 ? 13.367 6.172 13.961 1 98.81 283 LEU B N 1
ATOM 6518 C CA . LEU B 1 283 ? 12.891 5.203 12.977 1 98.81 283 LEU B CA 1
ATOM 6519 C C . LEU B 1 283 ? 14.055 4.543 12.258 1 98.81 283 LEU B C 1
ATOM 6521 O O . LEU B 1 283 ? 14.133 3.312 12.18 1 98.81 283 LEU B O 1
ATOM 6525 N N . LEU B 1 284 ? 14.961 5.324 11.711 1 98.75 284 LEU B N 1
ATOM 6526 C CA . LEU B 1 284 ? 16.062 4.797 10.922 1 98.75 284 LEU B CA 1
ATOM 6527 C C . LEU B 1 284 ? 17.016 3.99 11.789 1 98.75 284 LEU B C 1
ATOM 6529 O O . LEU B 1 284 ? 17.562 2.973 11.344 1 98.75 284 LEU B O 1
ATOM 6533 N N . TYR B 1 285 ? 17.234 4.469 13.039 1 98.81 285 TYR B N 1
ATOM 6534 C CA . TYR B 1 285 ? 18.047 3.717 13.992 1 98.81 285 TYR B CA 1
ATOM 6535 C C . TYR B 1 285 ? 17.469 2.33 14.234 1 98.81 285 TYR B C 1
ATOM 6537 O O . TYR B 1 285 ? 18.172 1.325 14.133 1 98.81 285 TYR B O 1
ATOM 6545 N N . ASN B 1 286 ? 16.188 2.258 14.5 1 98.56 286 ASN B N 1
ATOM 6546 C CA . ASN B 1 286 ? 15.523 0.999 14.828 1 98.56 286 ASN B CA 1
ATOM 6547 C C . ASN B 1 286 ? 15.492 0.057 13.625 1 98.56 286 ASN B C 1
ATOM 6549 O O . ASN B 1 286 ? 15.719 -1.146 13.773 1 98.56 286 ASN B O 1
ATOM 6553 N N . ILE B 1 287 ? 15.188 0.581 12.461 1 98.38 287 ILE B N 1
ATOM 6554 C CA . ILE B 1 287 ? 15.109 -0.241 11.258 1 98.38 287 ILE B CA 1
ATOM 6555 C C . ILE B 1 287 ? 16.484 -0.821 10.945 1 98.38 287 ILE B C 1
ATOM 6557 O O . ILE B 1 287 ? 16.609 -1.992 10.578 1 98.38 287 ILE B O 1
ATOM 6561 N N . THR B 1 288 ? 17.547 0.046 11.07 1 98.62 288 THR B N 1
ATOM 6562 C CA . THR B 1 288 ? 18.906 -0.414 10.812 1 98.62 288 THR B CA 1
ATOM 6563 C C . THR B 1 288 ? 19.281 -1.538 11.773 1 98.62 288 THR B C 1
ATOM 6565 O O . THR B 1 288 ? 19.859 -2.547 11.359 1 98.62 288 THR B O 1
ATOM 6568 N N . LYS B 1 289 ? 18.938 -1.399 12.992 1 98.5 289 LYS B N 1
ATOM 6569 C CA . LYS B 1 289 ? 19.219 -2.42 13.992 1 98.5 289 LYS B CA 1
ATOM 6570 C C . LYS B 1 289 ? 18.469 -3.715 13.688 1 98.5 289 LYS B C 1
ATOM 6572 O O . LYS B 1 289 ? 19 -4.809 13.898 1 98.5 289 LYS B O 1
ATOM 6577 N N . LYS B 1 290 ? 17.25 -3.572 13.273 1 97.88 290 LYS B N 1
ATOM 6578 C CA . LYS B 1 290 ? 16.453 -4.754 12.945 1 97.88 290 LYS B CA 1
ATOM 6579 C C . LYS B 1 290 ? 17.047 -5.52 11.773 1 97.88 290 LYS B C 1
ATOM 6581 O O . LYS B 1 290 ? 17.016 -6.75 11.742 1 97.88 290 LYS B O 1
ATOM 6586 N N . VAL B 1 291 ? 17.578 -4.793 10.797 1 97.81 291 VAL B N 1
ATOM 6587 C CA . VAL B 1 291 ? 18.078 -5.398 9.57 1 97.81 291 VAL B CA 1
ATOM 6588 C C . VAL B 1 291 ? 19.469 -5.953 9.805 1 97.81 291 VAL B C 1
ATOM 6590 O O . VAL B 1 291 ? 19.797 -7.043 9.328 1 97.81 291 VAL B O 1
ATOM 6593 N N . HIS B 1 292 ? 20.375 -5.223 10.594 1 97.62 292 HIS B N 1
ATOM 6594 C CA . HIS B 1 292 ? 21.781 -5.562 10.633 1 97.62 292 HIS B CA 1
ATOM 6595 C C . HIS B 1 292 ? 22.234 -5.887 12.055 1 97.62 292 HIS B C 1
ATOM 6597 O O . HIS B 1 292 ? 23.375 -6.297 12.273 1 97.62 292 HIS B O 1
ATOM 6603 N N . ASN B 1 293 ? 21.359 -5.676 13.062 1 97.25 293 ASN B N 1
ATOM 6604 C CA . ASN B 1 293 ? 21.688 -5.852 14.469 1 97.25 293 ASN B CA 1
ATOM 6605 C C . ASN B 1 293 ? 22.781 -4.875 14.922 1 97.25 293 ASN B C 1
ATOM 6607 O O . ASN B 1 293 ? 23.484 -5.129 15.898 1 97.25 293 ASN B O 1
ATOM 6611 N N . LYS B 1 294 ? 23.109 -3.871 14.133 1 97.44 294 LYS B N 1
ATOM 6612 C CA . LYS B 1 294 ? 24.016 -2.777 14.438 1 97.44 294 LYS B CA 1
ATOM 6613 C C . LYS B 1 294 ? 23.547 -1.471 13.812 1 97.44 294 LYS B C 1
ATOM 6615 O O . LYS B 1 294 ? 22.734 -1.48 12.883 1 97.44 294 LYS B O 1
ATOM 6620 N N . ALA B 1 295 ? 24.109 -0.359 14.273 1 97.5 295 ALA B N 1
ATOM 6621 C CA . ALA B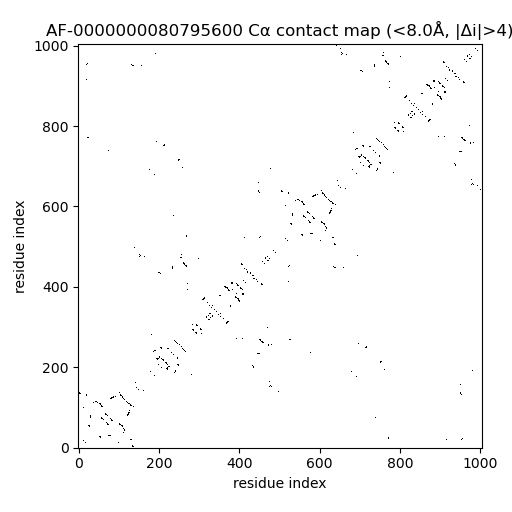 1 295 ? 23.656 0.952 13.82 1 97.5 295 ALA B CA 1
ATOM 6622 C C . ALA B 1 295 ? 24.578 1.502 12.734 1 97.5 295 ALA B C 1
ATOM 6624 O O . ALA B 1 295 ? 24.219 2.455 12.031 1 97.5 295 ALA B O 1
ATOM 6625 N N . LYS B 1 296 ? 25.75 0.888 12.594 1 98.19 296 LYS B N 1
ATOM 6626 C CA . LYS B 1 296 ? 26.719 1.303 11.586 1 98.19 296 LYS B CA 1
ATOM 6627 C C . LYS B 1 296 ? 26.75 0.324 10.414 1 98.19 296 LYS B C 1
ATOM 6629 O O . LYS B 1 296 ? 26.828 -0.889 10.617 1 98.19 296 LYS B O 1
ATOM 6634 N N . ILE B 1 297 ? 26.641 0.904 9.227 1 98 297 ILE B N 1
ATOM 6635 C CA . ILE B 1 297 ? 26.625 0.055 8.039 1 98 297 ILE B CA 1
ATOM 6636 C C . ILE B 1 297 ? 27.625 0.591 7.016 1 98 297 ILE B C 1
ATOM 6638 O O . ILE B 1 297 ? 28.062 1.738 7.113 1 98 297 ILE B O 1
ATOM 6642 N N . MET B 1 298 ? 28.047 -0.233 6.129 1 97.62 298 MET B N 1
ATOM 6643 C CA . MET B 1 298 ? 28.844 0.185 4.98 1 97.62 298 MET B CA 1
ATOM 6644 C C . MET B 1 298 ? 27.953 0.471 3.773 1 97.62 298 MET B C 1
ATOM 6646 O O . MET B 1 298 ? 27.078 -0.331 3.436 1 97.62 298 MET B O 1
ATOM 6650 N N . TYR B 1 299 ? 28.078 1.605 3.182 1 97.25 299 TYR B N 1
ATOM 6651 C CA . TYR B 1 299 ? 27.375 1.942 1.945 1 97.25 299 TYR B CA 1
ATOM 6652 C C . TYR B 1 299 ? 28.344 2.514 0.913 1 97.25 299 TYR B C 1
ATOM 6654 O O . TYR B 1 299 ? 28.875 3.615 1.088 1 97.25 299 TYR B O 1
ATOM 6662 N N . GLN B 1 300 ? 28.547 1.711 -0.158 1 96.12 300 GLN B N 1
ATOM 6663 C CA . GLN B 1 300 ? 29.422 2.129 -1.254 1 96.12 300 GLN B CA 1
ATOM 6664 C C . GLN B 1 300 ? 30.781 2.568 -0.737 1 96.12 300 GLN B C 1
ATOM 6666 O O . GLN B 1 300 ? 31.281 3.641 -1.099 1 96.12 300 GLN B O 1
ATOM 6671 N N . GLY B 1 301 ? 31.328 1.849 0.196 1 96.44 301 GLY B N 1
ATOM 6672 C CA . GLY B 1 301 ? 32.688 2.01 0.663 1 96.44 301 GLY B CA 1
ATOM 6673 C C . GLY B 1 301 ? 32.812 2.939 1.854 1 96.44 301 GLY B C 1
ATOM 6674 O O . GLY B 1 301 ? 33.906 3.129 2.396 1 96.44 301 GLY B O 1
ATOM 6675 N N . GLU B 1 302 ? 31.719 3.561 2.309 1 96.81 302 GLU B N 1
ATOM 6676 C CA . GLU B 1 302 ? 31.719 4.477 3.445 1 96.81 302 GLU B CA 1
ATOM 6677 C C . GLU B 1 302 ? 30.906 3.916 4.609 1 96.81 302 GLU B C 1
ATOM 6679 O O . GLU B 1 302 ? 29.844 3.33 4.406 1 96.81 302 GLU B O 1
ATOM 6684 N N . GLU B 1 303 ? 31.453 4.07 5.73 1 98.25 303 GLU B N 1
ATOM 6685 C CA . GLU B 1 303 ? 30.672 3.711 6.918 1 98.25 303 GLU B CA 1
ATOM 6686 C C . GLU B 1 303 ? 29.672 4.801 7.266 1 98.25 303 GLU B C 1
ATOM 6688 O O . GLU B 1 303 ? 30.031 5.973 7.395 1 98.25 303 GLU B O 1
ATOM 6693 N N . ILE B 1 304 ? 28.484 4.469 7.344 1 98.62 304 ILE B N 1
ATOM 6694 C CA . ILE B 1 304 ? 27.391 5.367 7.73 1 98.62 304 ILE B CA 1
ATOM 6695 C C . ILE B 1 304 ? 26.891 5 9.125 1 98.62 304 ILE B C 1
ATOM 6697 O O . ILE B 1 304 ? 26.562 3.84 9.383 1 98.62 304 ILE B O 1
ATOM 6701 N N . ASP B 1 305 ? 26.828 5.938 10.031 1 98.75 305 ASP B N 1
ATOM 6702 C CA . ASP B 1 305 ? 26.422 5.715 11.414 1 98.75 305 ASP B CA 1
ATOM 6703 C C . ASP B 1 305 ? 25.016 6.273 11.664 1 98.75 305 ASP B C 1
ATOM 6705 O O . ASP B 1 305 ? 24.812 7.488 11.656 1 98.75 305 ASP B O 1
ATOM 6709 N N . PHE B 1 306 ? 24.078 5.422 12.008 1 98.69 306 PHE B N 1
ATOM 6710 C CA . PHE B 1 306 ? 22.688 5.82 12.211 1 98.69 306 PHE B CA 1
ATOM 6711 C C . PHE B 1 306 ? 22.391 6.043 13.688 1 98.69 306 PHE B C 1
ATOM 6713 O O . PHE B 1 306 ? 21.234 6.188 14.078 1 98.69 306 PHE B O 1
ATOM 6720 N N . THR B 1 307 ? 23.375 6.078 14.5 1 98.62 307 THR B N 1
ATOM 6721 C CA . THR B 1 307 ? 23.188 6.363 15.914 1 98.62 307 THR B CA 1
ATOM 6722 C C . THR B 1 307 ? 22.75 7.809 16.125 1 98.62 307 THR B C 1
ATOM 6724 O O . THR B 1 307 ? 23.438 8.734 15.695 1 98.62 307 THR B O 1
ATOM 6727 N N . PRO B 1 308 ? 21.656 8.031 16.734 1 98.25 308 PRO B N 1
ATOM 6728 C CA . PRO B 1 308 ? 21.219 9.398 17.047 1 98.25 308 PRO B CA 1
ATOM 6729 C C . PRO B 1 308 ? 22.109 10.078 18.094 1 98.25 308 PRO B C 1
ATOM 6731 O O . PRO B 1 308 ? 22.75 9.391 18.891 1 98.25 308 PRO B O 1
ATOM 6734 N N . PRO B 1 309 ? 22.094 11.352 18.203 1 98.31 309 PRO B N 1
ATOM 6735 C CA . PRO B 1 309 ? 21.391 12.289 17.344 1 98.31 309 PRO B CA 1
ATOM 6736 C C . PRO B 1 309 ? 22.125 12.539 16.016 1 98.31 309 PRO B C 1
ATOM 6738 O O . PRO B 1 309 ? 23.344 12.586 15.992 1 98.31 309 PRO B O 1
ATOM 6741 N N . PHE B 1 310 ? 21.406 12.695 14.969 1 98.81 310 PHE B N 1
ATOM 6742 C CA . PHE B 1 310 ? 21.984 13.078 13.688 1 98.81 310 PHE B CA 1
ATOM 6743 C C . PHE B 1 310 ? 22.453 14.531 13.711 1 98.81 310 PHE B C 1
ATOM 6745 O O . PHE B 1 310 ? 21.922 15.344 14.469 1 98.81 310 PHE B O 1
ATOM 6752 N N . LYS B 1 311 ? 23.469 14.797 12.93 1 98.56 311 LYS B N 1
ATOM 6753 C CA . LYS B 1 311 ? 23.953 16.172 12.805 1 98.56 311 LYS B CA 1
ATOM 6754 C C . LYS B 1 311 ? 22.859 17.094 12.273 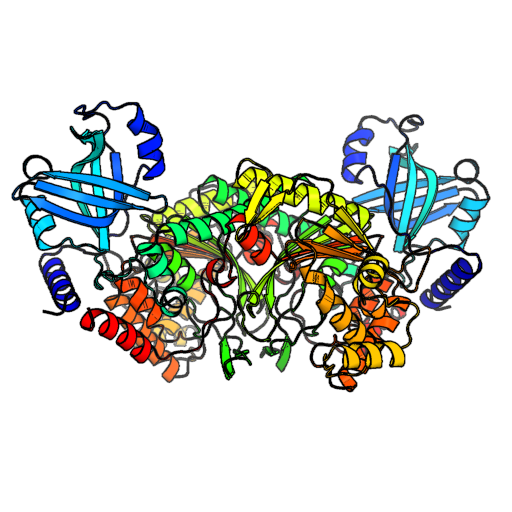1 98.56 311 LYS B C 1
ATOM 6756 O O . LYS B 1 311 ? 22.062 16.688 11.414 1 98.56 311 LYS B O 1
ATOM 6761 N N . ARG B 1 312 ? 22.766 18.312 12.836 1 98.75 312 ARG B N 1
ATOM 6762 C CA . ARG B 1 312 ? 21.812 19.344 12.406 1 98.75 312 ARG B CA 1
ATOM 6763 C C . ARG B 1 312 ? 22.547 20.594 11.906 1 98.75 312 ARG B C 1
ATOM 6765 O O . ARG B 1 312 ? 23.391 21.141 12.617 1 98.75 312 ARG B O 1
ATOM 6772 N N . ILE B 1 313 ? 22.266 20.984 10.711 1 98.62 313 ILE B N 1
ATOM 6773 C CA . ILE B 1 313 ? 22.875 22.188 10.172 1 98.62 313 ILE B CA 1
ATOM 6774 C C . ILE B 1 313 ? 21.812 23.047 9.5 1 98.62 313 ILE B C 1
ATOM 6776 O O . ILE B 1 313 ? 20.75 22.562 9.133 1 98.62 313 ILE B O 1
ATOM 6780 N N . LYS B 1 314 ? 22.078 24.297 9.359 1 98.44 314 LYS B N 1
ATOM 6781 C CA . LYS B 1 314 ? 21.219 25.203 8.617 1 98.44 314 LYS B CA 1
ATOM 6782 C C . LYS B 1 314 ? 21.688 25.375 7.18 1 98.44 314 LYS B C 1
ATOM 6784 O O . LYS B 1 314 ? 22.891 25.547 6.934 1 98.44 314 LYS B O 1
ATOM 6789 N N . MET B 1 315 ? 20.812 25.266 6.211 1 98.38 315 MET B N 1
ATOM 6790 C CA . MET B 1 315 ? 21.141 25.344 4.793 1 98.38 315 MET B CA 1
ATOM 6791 C C . MET B 1 315 ? 21.922 26.625 4.488 1 98.38 315 MET B C 1
ATOM 6793 O O . MET B 1 315 ? 22.969 26.562 3.828 1 98.38 315 MET B O 1
ATOM 6797 N N . ARG B 1 316 ? 21.422 27.75 5.008 1 98 316 ARG B N 1
ATOM 6798 C CA . ARG B 1 316 ? 22.016 29.062 4.75 1 98 316 ARG B CA 1
ATOM 6799 C C . ARG B 1 316 ? 23.484 29.109 5.18 1 98 316 ARG B C 1
ATOM 6801 O O . ARG B 1 316 ? 24.344 29.5 4.402 1 98 316 ARG B O 1
ATOM 6808 N N . GLU B 1 317 ? 23.75 28.672 6.395 1 98.38 317 GLU B N 1
ATOM 6809 C CA . GLU B 1 317 ? 25.094 28.688 6.949 1 98.38 317 GLU B CA 1
ATOM 6810 C C . GLU B 1 317 ? 26.016 27.719 6.219 1 98.38 317 GLU B C 1
ATOM 6812 O O . GLU B 1 317 ? 27.172 28.016 5.969 1 98.38 317 GLU B O 1
ATOM 6817 N N . PHE B 1 318 ? 25.453 26.547 5.902 1 98.38 318 PHE B N 1
ATOM 6818 C CA . PHE B 1 318 ? 26.234 25.516 5.219 1 98.38 318 PHE B CA 1
ATOM 6819 C C . PHE B 1 318 ? 26.672 26.016 3.844 1 98.38 318 PHE B C 1
ATOM 6821 O O . PHE B 1 318 ? 27.844 25.844 3.461 1 98.38 318 PHE B O 1
ATOM 6828 N N . ILE B 1 319 ? 25.797 26.625 3.082 1 98.25 319 ILE B N 1
ATOM 6829 C CA . ILE B 1 319 ? 26.109 27.141 1.759 1 98.25 319 ILE B CA 1
ATOM 6830 C C . ILE B 1 319 ? 27.109 28.281 1.881 1 98.25 319 ILE B C 1
ATOM 6832 O O . ILE B 1 319 ? 28.078 28.344 1.118 1 98.25 319 ILE B O 1
ATOM 6836 N N . GLN B 1 320 ? 26.891 29.156 2.828 1 98.12 320 GLN B N 1
ATOM 6837 C CA . GLN B 1 320 ? 27.797 30.281 3.029 1 98.12 320 GLN B CA 1
ATOM 6838 C C . GLN B 1 320 ? 29.219 29.797 3.352 1 98.12 320 GLN B C 1
ATOM 6840 O O . GLN B 1 320 ? 30.188 30.328 2.822 1 98.12 320 GLN B O 1
ATOM 6845 N N . GLU B 1 321 ? 29.312 28.859 4.176 1 98.19 321 GLU B N 1
ATOM 6846 C CA . GLU B 1 321 ? 30.609 28.328 4.594 1 98.19 321 GLU B CA 1
ATOM 6847 C C . GLU B 1 321 ? 31.328 27.672 3.426 1 98.19 321 GLU B C 1
ATOM 6849 O O . GLU B 1 321 ? 32.562 27.75 3.326 1 98.19 321 GLU B O 1
ATOM 6854 N N . ASN B 1 322 ? 30.641 27.016 2.557 1 98 322 ASN B N 1
ATOM 6855 C CA . ASN B 1 322 ? 31.266 26.203 1.515 1 98 322 ASN B CA 1
ATOM 6856 C C . ASN B 1 322 ? 31.422 27 0.215 1 98 322 ASN B C 1
ATOM 6858 O O . ASN B 1 322 ? 32.312 26.719 -0.58 1 98 322 ASN B O 1
ATOM 6862 N N . LEU B 1 323 ? 30.5 27.984 -0.025 1 97.62 323 LEU B N 1
ATOM 6863 C CA . LEU B 1 323 ? 30.5 28.641 -1.326 1 97.62 323 LEU B CA 1
ATOM 6864 C C . LEU B 1 323 ? 30.766 30.141 -1.178 1 97.62 323 LEU B C 1
ATOM 6866 O O . LEU B 1 323 ? 31.031 30.828 -2.164 1 97.62 323 LEU B O 1
ATOM 6870 N N . GLY B 1 324 ? 30.578 30.703 -0.028 1 97 324 GLY B N 1
ATOM 6871 C CA . GLY B 1 324 ? 30.875 32.094 0.228 1 97 324 GLY B CA 1
ATOM 6872 C C . GLY B 1 324 ? 29.734 33.031 -0.151 1 97 324 GLY B C 1
ATOM 6873 O O . GLY B 1 324 ? 29.922 34.25 -0.207 1 97 324 GLY B O 1
ATOM 6874 N N . ILE B 1 325 ? 28.562 32.5 -0.368 1 97.31 325 ILE B N 1
ATOM 6875 C CA . ILE B 1 325 ? 27.422 33.344 -0.743 1 97.31 325 ILE B CA 1
ATOM 6876 C C . ILE B 1 325 ? 26.297 33.156 0.259 1 97.31 325 ILE B C 1
ATOM 6878 O O . ILE B 1 325 ? 26.047 32.062 0.72 1 97.31 325 ILE B O 1
ATOM 6882 N N . ASP B 1 326 ? 25.703 34.219 0.656 1 97.94 326 ASP B N 1
ATOM 6883 C CA . ASP B 1 326 ? 24.516 34.156 1.505 1 97.94 326 ASP B CA 1
ATOM 6884 C C . ASP B 1 326 ? 23.234 34.125 0.665 1 97.94 326 ASP B C 1
ATOM 6886 O O . ASP B 1 326 ? 22.812 35.156 0.143 1 97.94 326 ASP B O 1
ATOM 6890 N N . ILE B 1 327 ? 22.578 33.031 0.677 1 97 327 ILE B N 1
ATOM 6891 C CA . ILE B 1 327 ? 21.484 32.781 -0.259 1 97 327 ILE B CA 1
ATOM 6892 C C . ILE B 1 327 ? 20.266 33.594 0.152 1 97 327 ILE B C 1
ATOM 6894 O O . ILE B 1 327 ? 19.359 33.812 -0.653 1 97 327 ILE B O 1
ATOM 6898 N N . VAL B 1 328 ? 20.156 34.031 1.407 1 96.81 328 VAL B N 1
ATOM 6899 C CA . VAL B 1 328 ? 19 34.781 1.876 1 96.81 328 VAL B CA 1
ATOM 6900 C C . VAL B 1 328 ? 19.203 36.281 1.546 1 96.81 328 VAL B C 1
ATOM 6902 O O . VAL B 1 328 ? 18.25 36.938 1.128 1 96.81 328 VAL B O 1
ATOM 6905 N N . GLU B 1 329 ? 20.422 36.781 1.603 1 96.88 329 GLU B N 1
ATOM 6906 C CA . GLU B 1 329 ? 20.719 38.188 1.397 1 96.88 329 GLU B CA 1
ATOM 6907 C C . GLU B 1 329 ? 21 38.5 -0.071 1 96.88 329 GLU B C 1
ATOM 6909 O O . GLU B 1 329 ? 20.828 39.625 -0.53 1 96.88 329 GLU B O 1
ATOM 6914 N N . ALA B 1 330 ? 21.453 37.562 -0.801 1 97.19 330 ALA B N 1
ATOM 6915 C CA . ALA B 1 330 ? 21.828 37.75 -2.199 1 97.19 330 ALA B CA 1
ATOM 6916 C C . ALA B 1 330 ? 20.609 38.031 -3.062 1 97.19 330 ALA B C 1
ATOM 6918 O O . ALA B 1 330 ? 19.547 37.438 -2.875 1 97.19 330 ALA B O 1
ATOM 6919 N N . SER B 1 331 ? 20.75 38.938 -3.951 1 96.88 331 SER B N 1
ATOM 6920 C CA . SER B 1 331 ? 19.703 39.219 -4.938 1 96.88 331 SER B CA 1
ATOM 6921 C C . SER B 1 331 ? 19.656 38.125 -6.012 1 96.88 331 SER B C 1
ATOM 6923 O O . SER B 1 331 ? 20.578 37.312 -6.117 1 96.88 331 SER B O 1
ATOM 6925 N N . ASP B 1 332 ? 18.641 38.188 -6.754 1 96.06 332 ASP B N 1
ATOM 6926 C CA . ASP B 1 332 ? 18.516 37.25 -7.855 1 96.06 332 ASP B CA 1
ATOM 6927 C C . ASP B 1 332 ? 19.656 37.406 -8.859 1 96.06 332 ASP B C 1
ATOM 6929 O O . ASP B 1 332 ? 20.188 36.438 -9.383 1 96.06 332 ASP B O 1
ATOM 6933 N N . GLN B 1 333 ? 20.016 38.656 -9.102 1 96.19 333 GLN B N 1
ATOM 6934 C CA . GLN B 1 333 ? 21.109 38.938 -10.023 1 96.19 333 GLN B CA 1
ATOM 6935 C C . GLN B 1 333 ? 22.422 38.406 -9.5 1 96.19 333 GLN B C 1
ATOM 6937 O O . GLN B 1 333 ? 23.219 37.844 -10.258 1 96.19 333 GLN B O 1
ATOM 6942 N N . GLU B 1 334 ? 22.625 38.562 -8.219 1 96.94 334 GLU B N 1
ATOM 6943 C CA . GLU B 1 334 ? 23.844 38.031 -7.605 1 96.94 334 GLU B CA 1
ATOM 6944 C C . GLU B 1 334 ? 23.906 36.531 -7.691 1 96.94 334 GLU B C 1
ATOM 6946 O O . GLU B 1 334 ? 24.969 35.938 -7.949 1 96.94 334 GLU B O 1
ATOM 6951 N N . LEU B 1 335 ? 22.812 35.875 -7.457 1 97.25 335 LEU B N 1
ATOM 6952 C CA . LEU B 1 335 ? 22.734 34.406 -7.547 1 97.25 335 LEU B CA 1
ATOM 6953 C C . LEU B 1 335 ? 23 33.938 -8.977 1 97.25 335 LEU B C 1
ATOM 6955 O O . LEU B 1 335 ? 23.719 32.969 -9.195 1 97.25 335 LEU B O 1
ATOM 6959 N N . LYS B 1 336 ? 22.391 34.656 -9.906 1 96.5 336 LYS B N 1
ATOM 6960 C CA . LYS B 1 336 ? 22.578 34.344 -11.32 1 96.5 336 LYS B CA 1
ATOM 6961 C C . LYS B 1 336 ? 24.047 34.438 -11.719 1 96.5 336 LYS B C 1
ATOM 6963 O O . LYS B 1 336 ? 24.594 33.531 -12.359 1 96.5 336 LYS B O 1
ATOM 6968 N N . GLU B 1 337 ? 24.641 35.531 -11.375 1 96.44 337 GLU B N 1
ATOM 6969 C CA . GLU B 1 337 ? 26.047 35.75 -11.688 1 96.44 337 GLU B CA 1
ATOM 6970 C C . GLU B 1 337 ? 26.922 34.719 -11.008 1 96.44 337 GLU B C 1
ATOM 6972 O O . GLU B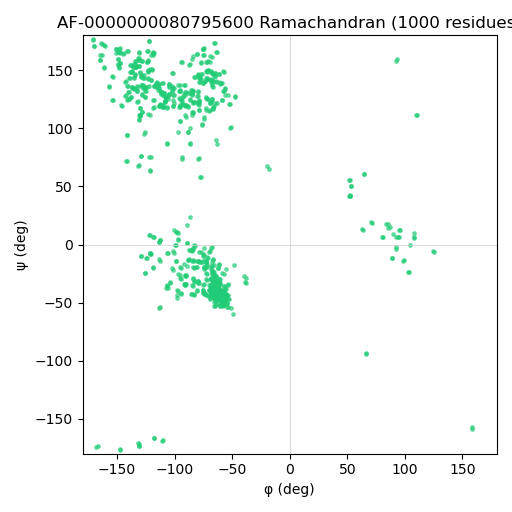 1 337 ? 27.906 34.25 -11.594 1 96.44 337 GLU B O 1
ATOM 6977 N N . PHE B 1 338 ? 26.609 34.469 -9.789 1 97 338 PHE B N 1
ATOM 6978 C CA . PHE B 1 338 ? 27.344 33.469 -9.039 1 97 338 PHE B CA 1
ATOM 6979 C C . PHE B 1 338 ? 27.328 32.125 -9.773 1 97 338 PHE B C 1
ATOM 6981 O O . PHE B 1 338 ? 28.375 31.5 -9.969 1 97 338 PHE B O 1
ATOM 6988 N N . LEU B 1 339 ? 26.172 31.641 -10.172 1 97.38 339 LEU B N 1
ATOM 6989 C CA . LEU B 1 339 ? 26 30.375 -10.867 1 97.38 339 LEU B CA 1
ATOM 6990 C C . LEU B 1 339 ? 26.703 30.391 -12.219 1 97.38 339 LEU B C 1
ATOM 6992 O O . LEU B 1 339 ? 27.312 29.391 -12.617 1 97.38 339 LEU B O 1
ATOM 6996 N N . LYS B 1 340 ? 26.609 31.516 -12.867 1 95.94 340 LYS B N 1
ATOM 6997 C CA . LYS B 1 340 ? 27.312 31.672 -14.141 1 95.94 340 LYS B CA 1
ATOM 6998 C C . LYS B 1 340 ? 28.812 31.5 -13.961 1 95.94 340 LYS B C 1
ATOM 7000 O O . LYS B 1 340 ? 29.469 30.828 -14.766 1 95.94 340 LYS B O 1
ATOM 7005 N N . ASN B 1 341 ? 29.266 32.125 -12.977 1 96.56 341 ASN B N 1
ATOM 7006 C CA . ASN B 1 341 ? 30.703 32.062 -12.688 1 96.56 341 ASN B CA 1
ATOM 7007 C C . ASN B 1 341 ? 31.125 30.625 -12.344 1 96.56 341 ASN B C 1
ATOM 7009 O O . ASN B 1 341 ? 32.281 30.25 -12.562 1 96.56 341 ASN B O 1
ATOM 7013 N N . LYS B 1 342 ? 30.25 29.828 -11.805 1 95.81 342 LYS B N 1
ATOM 7014 C CA . LYS B 1 342 ? 30.516 28.438 -11.461 1 95.81 342 LYS B CA 1
ATOM 7015 C C . LYS B 1 342 ? 30.266 27.516 -12.648 1 95.81 342 LYS B C 1
ATOM 7017 O O . LYS B 1 342 ? 30.422 26.297 -12.539 1 95.81 342 LYS B O 1
ATOM 7022 N N . GLY B 1 343 ? 29.766 28.031 -13.773 1 94.69 343 GLY B N 1
ATOM 7023 C CA . GLY B 1 343 ? 29.516 27.266 -14.984 1 94.69 343 GLY B CA 1
ATOM 7024 C C . GLY B 1 343 ? 28.188 26.547 -14.977 1 94.69 343 GLY B C 1
ATOM 7025 O O . GLY B 1 343 ? 28.016 25.547 -15.672 1 94.69 343 GLY B O 1
ATOM 7026 N N . GLU B 1 344 ? 27.312 26.969 -14.109 1 93.06 344 GLU B N 1
ATOM 7027 C CA . GLU B 1 344 ? 26 26.344 -14.008 1 93.06 344 GLU B CA 1
ATOM 7028 C C . GLU B 1 344 ? 24.969 27.094 -14.828 1 93.06 344 GLU B C 1
ATOM 7030 O O . GLU B 1 344 ? 24.906 28.328 -14.789 1 93.06 344 GLU B O 1
ATOM 7035 N N . GLU B 1 345 ? 24.172 26.375 -15.617 1 89.69 345 GLU B N 1
ATOM 7036 C CA . GLU B 1 345 ? 23.094 26.969 -16.391 1 89.69 345 GLU B CA 1
ATOM 7037 C C . GLU B 1 345 ? 21.734 26.719 -15.711 1 89.69 345 GLU B C 1
ATOM 7039 O O . GLU B 1 345 ? 21.5 25.641 -15.172 1 89.69 345 GLU B O 1
ATOM 7044 N N . VAL B 1 346 ? 20.969 27.75 -15.648 1 88.25 346 VAL B N 1
ATOM 7045 C CA . VAL B 1 346 ? 19.625 27.656 -15.086 1 88.25 346 VAL B CA 1
ATOM 7046 C C . VAL B 1 346 ? 18.578 27.891 -16.172 1 88.25 346 VAL B C 1
ATOM 7048 O O . VAL B 1 346 ? 18.562 28.953 -16.812 1 88.25 346 VAL B O 1
ATOM 7051 N N . GLU B 1 347 ? 17.719 26.938 -16.438 1 82.81 347 GLU B N 1
ATOM 7052 C CA . GLU B 1 347 ? 16.75 26.984 -17.516 1 82.81 347 GLU B CA 1
ATOM 7053 C C . GLU B 1 347 ? 15.672 28.031 -17.25 1 82.81 347 GLU B C 1
ATOM 7055 O O . GLU B 1 347 ? 15.266 28.766 -18.156 1 82.81 347 GLU B O 1
ATOM 7060 N N . ILE B 1 348 ? 15.188 28.094 -16.062 1 86.38 348 ILE B N 1
ATOM 7061 C CA . ILE B 1 348 ? 14.164 29.047 -15.656 1 86.38 348 ILE B CA 1
ATOM 7062 C C . ILE B 1 348 ? 14.758 30.047 -14.664 1 86.38 348 ILE B C 1
ATOM 7064 O O . ILE B 1 348 ? 15.219 29.656 -13.586 1 86.38 348 ILE B O 1
ATOM 7068 N N . GLU B 1 349 ? 14.688 31.281 -15.086 1 88.94 349 GLU B N 1
ATOM 7069 C CA . GLU B 1 349 ? 15.344 32.312 -14.305 1 88.94 349 GLU B CA 1
ATOM 7070 C C . GLU B 1 349 ? 14.438 32.844 -13.195 1 88.94 349 GLU B C 1
ATOM 7072 O O . GLU B 1 349 ? 13.789 33.875 -13.344 1 88.94 349 GLU B O 1
ATOM 7077 N N . ASP B 1 350 ? 14.453 32.219 -12.109 1 90.44 350 ASP B N 1
ATOM 7078 C CA . ASP B 1 350 ? 13.75 32.656 -10.914 1 90.44 350 ASP B CA 1
ATOM 7079 C C . ASP B 1 350 ? 14.477 32.219 -9.648 1 90.44 350 ASP B C 1
ATOM 7081 O O . ASP B 1 350 ? 15.367 31.359 -9.711 1 90.44 350 ASP B O 1
ATOM 7085 N N . ARG B 1 351 ? 14.133 32.75 -8.578 1 92.19 351 ARG B N 1
ATOM 7086 C CA . ARG B 1 351 ? 14.844 32.562 -7.32 1 92.19 351 ARG B CA 1
ATOM 7087 C C . ARG B 1 351 ? 14.828 31.094 -6.902 1 92.19 351 ARG B C 1
ATOM 7089 O O . ARG B 1 351 ? 15.82 30.578 -6.371 1 92.19 351 ARG B O 1
ATOM 7096 N N . TYR B 1 352 ? 13.695 30.391 -7.082 1 90.81 352 TYR B N 1
ATOM 7097 C CA . TYR B 1 352 ? 13.578 28.969 -6.742 1 90.81 352 TYR B CA 1
ATOM 7098 C C . TYR B 1 352 ? 14.672 28.156 -7.418 1 90.81 352 TYR B C 1
ATOM 7100 O O . TYR B 1 352 ? 15.406 27.422 -6.758 1 90.81 352 TYR B O 1
ATOM 7108 N N . HIS B 1 353 ? 14.773 28.297 -8.664 1 92.44 353 HIS B N 1
ATOM 7109 C CA . HIS B 1 353 ? 15.719 27.516 -9.453 1 92.44 353 HIS B CA 1
ATOM 7110 C C . HIS B 1 353 ? 17.156 27.891 -9.125 1 92.44 353 HIS B C 1
ATOM 7112 O O . HIS B 1 353 ? 18.047 27.031 -9.141 1 92.44 353 HIS B O 1
ATOM 7118 N N . TYR B 1 354 ? 17.438 29.219 -8.891 1 95.56 354 TYR B N 1
ATOM 7119 C CA . TYR B 1 354 ? 18.766 29.641 -8.484 1 95.56 354 TYR B CA 1
ATOM 7120 C C . TYR B 1 354 ? 19.188 28.953 -7.191 1 95.56 354 TYR B C 1
ATOM 7122 O O . TYR B 1 354 ? 20.281 28.391 -7.109 1 95.56 354 TYR B O 1
ATOM 7130 N N . LEU B 1 355 ? 18.281 28.969 -6.258 1 96 355 LEU B N 1
ATOM 7131 C CA . LEU B 1 355 ? 18.578 28.422 -4.945 1 96 355 LEU B CA 1
ATOM 7132 C C . LEU B 1 355 ? 18.766 26.906 -5.027 1 96 355 LEU B C 1
ATOM 7134 O O . LEU B 1 355 ? 19.656 26.359 -4.379 1 96 355 LEU B O 1
ATOM 7138 N N . ASP B 1 356 ? 17.938 26.297 -5.766 1 93.62 356 ASP B N 1
ATOM 7139 C CA . ASP B 1 356 ? 18.016 24.859 -5.953 1 93.62 356 ASP B CA 1
ATOM 7140 C C . ASP B 1 356 ? 19.359 24.453 -6.551 1 93.62 356 ASP B C 1
ATOM 7142 O O . ASP B 1 356 ? 19.984 23.484 -6.098 1 93.62 356 ASP B O 1
ATOM 7146 N N . LYS B 1 357 ? 19.812 25.156 -7.52 1 95.12 357 LYS B N 1
ATOM 7147 C CA . LYS B 1 357 ? 21.078 24.875 -8.188 1 95.12 357 LYS B CA 1
ATOM 7148 C C . LYS B 1 357 ? 22.266 25.141 -7.266 1 95.12 357 LYS B C 1
ATOM 7150 O O . LYS B 1 357 ? 23.266 24.438 -7.312 1 95.12 357 LYS B O 1
ATOM 7155 N N . VAL B 1 358 ? 22.188 26.219 -6.512 1 97.06 358 VAL B N 1
ATOM 7156 C CA . VAL B 1 358 ? 23.25 26.531 -5.57 1 97.06 358 VAL B CA 1
ATOM 7157 C C . VAL B 1 358 ? 23.406 25.391 -4.566 1 97.06 358 VAL B C 1
ATOM 7159 O O . VAL B 1 358 ? 24.531 24.984 -4.242 1 97.06 358 VAL B O 1
ATOM 7162 N N . TRP B 1 359 ? 22.266 24.844 -4.07 1 96.81 359 TRP B N 1
ATOM 7163 C CA . TRP B 1 359 ? 22.297 23.75 -3.113 1 96.81 359 TRP B CA 1
ATOM 7164 C C . TRP B 1 359 ? 22.953 22.5 -3.723 1 96.81 359 TRP B C 1
ATOM 7166 O O . TRP B 1 359 ? 23.734 21.828 -3.062 1 96.81 359 TRP B O 1
ATOM 7176 N N . ASP B 1 360 ? 22.688 22.234 -4.941 1 95.19 360 ASP B N 1
ATOM 7177 C CA . ASP B 1 360 ? 23.219 21.078 -5.652 1 95.19 360 ASP B CA 1
ATOM 7178 C C . ASP B 1 360 ? 24.75 21.062 -5.641 1 95.19 360 ASP B C 1
ATOM 7180 O O . ASP B 1 360 ? 25.359 20 -5.75 1 95.19 360 ASP B O 1
ATOM 7184 N N . LEU B 1 361 ? 25.344 22.234 -5.508 1 96.56 361 LEU B N 1
ATOM 7185 C CA . LEU B 1 361 ? 26.781 22.375 -5.602 1 96.56 361 LEU B CA 1
ATOM 7186 C C . LEU B 1 361 ? 27.469 21.891 -4.324 1 96.56 361 LEU B C 1
ATOM 7188 O O . LEU B 1 361 ? 28.672 21.641 -4.312 1 96.56 361 LEU B O 1
ATOM 7192 N N . VAL B 1 362 ? 26.688 21.719 -3.217 1 97.5 362 VAL B N 1
ATOM 7193 C CA . VAL B 1 362 ? 27.375 21.469 -1.958 1 97.5 362 VAL B CA 1
ATOM 7194 C C . VAL B 1 362 ? 26.781 20.234 -1.282 1 97.5 362 VAL B C 1
ATOM 7196 O O . VAL B 1 362 ? 27.359 19.703 -0.321 1 97.5 362 VAL B O 1
ATOM 7199 N N . GLU B 1 363 ? 25.656 19.688 -1.755 1 96.62 363 GLU B N 1
ATOM 7200 C CA . GLU B 1 363 ? 24.938 18.594 -1.083 1 96.62 363 GLU B CA 1
ATOM 7201 C C . GLU B 1 363 ? 25.812 17.359 -0.962 1 96.62 363 GLU B C 1
ATOM 7203 O O . GLU B 1 363 ? 25.734 16.625 0.027 1 96.62 363 GLU B O 1
ATOM 7208 N N . ASP B 1 364 ? 26.688 17.078 -1.889 1 96.12 364 ASP B N 1
ATOM 7209 C CA . ASP B 1 364 ? 27.5 15.883 -1.947 1 96.12 364 ASP B CA 1
ATOM 7210 C C . ASP B 1 364 ? 28.594 15.906 -0.868 1 96.12 364 ASP B C 1
ATOM 7212 O O . ASP B 1 364 ? 29.234 14.891 -0.604 1 96.12 364 ASP B O 1
ATOM 7216 N N . LYS B 1 365 ? 28.766 17.031 -0.24 1 97.56 365 LYS B N 1
ATOM 7217 C CA . LYS B 1 365 ? 29.766 17.156 0.826 1 97.56 365 LYS B CA 1
ATOM 7218 C C . LYS B 1 365 ? 29.281 16.469 2.1 1 97.56 365 LYS B C 1
ATOM 7220 O O . LYS B 1 365 ? 30.078 16.172 2.994 1 97.56 365 LYS B O 1
ATOM 7225 N N . ILE B 1 366 ? 28.016 16.25 2.182 1 98.25 366 ILE B N 1
ATOM 7226 C CA . ILE B 1 366 ? 27.438 15.617 3.359 1 98.25 366 ILE B CA 1
ATOM 7227 C C . ILE B 1 366 ? 27.5 14.094 3.199 1 98.25 366 ILE B C 1
ATOM 7229 O O . ILE B 1 366 ? 26.953 13.547 2.24 1 98.25 366 ILE B O 1
ATOM 7233 N N . VAL B 1 367 ? 28.094 13.414 4.172 1 98.12 367 VAL B N 1
ATOM 7234 C CA . VAL B 1 367 ? 28.266 11.969 4.082 1 98.12 367 VAL B CA 1
ATOM 7235 C C . VAL B 1 367 ? 27.422 11.281 5.156 1 98.12 367 VAL B C 1
ATOM 7237 O O . VAL B 1 367 ? 26.594 10.422 4.848 1 98.12 367 VAL B O 1
ATOM 7240 N N . GLN B 1 368 ? 27.609 11.68 6.395 1 98.62 368 GLN B N 1
ATOM 7241 C CA . GLN B 1 368 ? 26.859 11.102 7.512 1 98.62 368 GLN B CA 1
ATOM 7242 C C . GLN B 1 368 ? 25.438 11.648 7.566 1 98.62 368 GLN B C 1
ATOM 7244 O O . GLN B 1 368 ? 25.141 12.703 6.992 1 98.62 368 GLN B O 1
ATOM 7249 N N . PRO B 1 369 ? 24.531 10.922 8.172 1 98.81 369 PRO B N 1
ATOM 7250 C CA . PRO B 1 369 ? 23.172 11.438 8.305 1 98.81 369 PRO B CA 1
ATOM 7251 C C . PRO B 1 369 ? 23.125 12.844 8.914 1 98.81 369 PRO B C 1
ATOM 7253 O O . PRO B 1 369 ? 23.562 13.039 10.047 1 98.81 369 PRO B O 1
ATOM 7256 N N . THR B 1 370 ? 22.562 13.758 8.141 1 98.88 370 THR B N 1
ATOM 7257 C CA . THR B 1 370 ? 22.547 15.156 8.547 1 98.88 370 THR B CA 1
ATOM 7258 C C . THR B 1 370 ? 21.219 15.812 8.18 1 98.88 370 THR B C 1
ATOM 7260 O O . THR B 1 370 ? 20.797 15.766 7.023 1 98.88 370 THR B O 1
ATOM 7263 N N . PHE B 1 371 ? 20.578 16.375 9.18 1 98.94 371 PHE B N 1
ATOM 7264 C CA . PHE B 1 371 ? 19.406 17.203 8.914 1 98.94 371 PHE B CA 1
ATOM 7265 C C . PHE B 1 371 ? 19.812 18.594 8.43 1 98.94 371 PHE B C 1
ATOM 7267 O O . PHE B 1 371 ? 20.469 19.344 9.156 1 98.94 371 PHE B O 1
ATOM 7274 N N . VAL B 1 372 ? 19.469 18.922 7.215 1 98.88 372 VAL B N 1
ATOM 7275 C CA . VAL B 1 372 ? 19.625 20.281 6.695 1 98.88 372 VAL B CA 1
ATOM 7276 C C . VAL B 1 372 ? 18.328 21.062 6.906 1 98.88 372 VAL B C 1
ATOM 7278 O O . VAL B 1 372 ? 17.281 20.719 6.344 1 98.88 372 VAL B O 1
ATOM 7281 N N . MET B 1 373 ? 18.453 22.156 7.645 1 98.62 373 MET B N 1
ATOM 7282 C CA . MET B 1 373 ? 17.25 22.781 8.172 1 98.62 373 MET B CA 1
ATOM 7283 C C . MET B 1 373 ? 17.094 24.203 7.625 1 98.62 373 MET B C 1
ATOM 7285 O O . MET B 1 373 ? 18.016 24.75 7.043 1 98.62 373 MET B O 1
ATOM 7289 N N . ASP B 1 374 ? 15.898 24.734 7.789 1 98.25 374 ASP B N 1
ATOM 7290 C CA . ASP B 1 374 ? 15.562 26.141 7.633 1 98.25 374 ASP B CA 1
ATOM 7291 C C . ASP B 1 374 ? 15.758 26.609 6.191 1 98.25 374 ASP B C 1
ATOM 7293 O O . ASP B 1 374 ? 16.453 27.594 5.938 1 98.25 374 ASP B O 1
ATOM 7297 N N . TYR B 1 375 ? 15.023 25.969 5.359 1 98.19 375 TYR B N 1
ATOM 7298 C CA . TYR B 1 375 ? 15.086 26.266 3.934 1 98.19 375 TYR B CA 1
ATOM 7299 C C . TYR B 1 375 ? 14.43 27.609 3.629 1 98.19 375 TYR B C 1
ATOM 7301 O O . TYR B 1 375 ? 13.484 28.016 4.309 1 98.19 375 TYR B O 1
ATOM 7309 N N . PRO B 1 376 ? 14.945 28.266 2.588 1 97.38 376 PRO B N 1
ATOM 7310 C CA . PRO B 1 376 ? 14.258 29.469 2.121 1 97.38 376 PRO B CA 1
ATOM 7311 C C . PRO B 1 376 ? 12.805 29.203 1.729 1 97.38 376 PRO B C 1
ATOM 7313 O O . PRO B 1 376 ? 12.484 28.125 1.231 1 97.38 376 PRO B O 1
ATOM 7316 N N . ILE B 1 377 ? 11.961 30.203 1.91 1 95.38 377 ILE B N 1
ATOM 7317 C CA . ILE B 1 377 ? 10.523 30.078 1.688 1 95.38 377 ILE B CA 1
ATOM 7318 C C . ILE B 1 377 ? 10.258 29.719 0.227 1 95.38 377 ILE B C 1
ATOM 7320 O O . ILE B 1 377 ? 9.312 29 -0.077 1 95.38 377 ILE B O 1
ATOM 7324 N N . GLU B 1 378 ? 11.086 30.141 -0.72 1 91.88 378 GLU B N 1
ATOM 7325 C CA . GLU B 1 378 ? 10.914 29.891 -2.15 1 91.88 378 GLU B CA 1
ATOM 7326 C C . GLU B 1 378 ? 11.039 28.406 -2.475 1 91.88 378 GLU B C 1
ATOM 7328 O O . GLU B 1 378 ? 10.438 27.922 -3.438 1 91.88 378 GLU B O 1
ATOM 7333 N N . LEU B 1 379 ? 11.727 27.688 -1.607 1 92.88 379 LEU B N 1
ATOM 7334 C CA . LEU B 1 379 ? 11.945 26.266 -1.818 1 92.88 379 LEU B CA 1
ATOM 7335 C C . LEU B 1 379 ? 10.938 25.438 -1.04 1 92.88 379 LEU B C 1
ATOM 7337 O O . LEU B 1 379 ? 11.023 24.203 -1.011 1 92.88 379 LEU B O 1
ATOM 7341 N N . SER B 1 380 ? 9.984 26.109 -0.401 1 93.69 380 SER B N 1
ATOM 7342 C CA . SER B 1 380 ? 9.18 25.406 0.592 1 93.69 380 SER B CA 1
ATOM 7343 C C . SER B 1 380 ? 7.727 25.875 0.545 1 93.69 380 SER B C 1
ATOM 7345 O O . SER B 1 380 ? 7.215 26.438 1.515 1 93.69 380 SER B O 1
ATOM 7347 N N . PRO B 1 381 ? 7.047 25.5 -0.451 1 91.81 381 PRO B N 1
ATOM 7348 C CA . PRO B 1 381 ? 5.691 26.016 -0.655 1 91.81 381 PRO B CA 1
ATOM 7349 C C . PRO B 1 381 ? 4.703 25.531 0.399 1 91.81 381 PRO B C 1
ATOM 7351 O O . PRO B 1 381 ? 3.643 26.125 0.584 1 91.81 381 PRO B O 1
ATOM 7354 N N . LEU B 1 382 ? 5.008 24.469 1.118 1 95.69 382 LEU B N 1
ATOM 7355 C CA . LEU B 1 382 ? 4.02 23.859 2.006 1 95.69 382 LEU B CA 1
ATOM 7356 C C . LEU B 1 382 ? 4.496 23.891 3.453 1 95.69 382 LEU B C 1
ATOM 7358 O O . LEU B 1 382 ? 3.854 23.328 4.34 1 95.69 382 LEU B O 1
ATOM 7362 N N . ALA B 1 383 ? 5.629 24.562 3.732 1 97.88 383 ALA B N 1
ATOM 7363 C CA . ALA B 1 383 ? 6.219 24.578 5.066 1 97.88 383 ALA B CA 1
ATOM 7364 C C . ALA B 1 383 ? 5.906 25.891 5.781 1 97.88 383 ALA B C 1
ATOM 7366 O O . ALA B 1 383 ? 5.871 26.953 5.152 1 97.88 383 ALA B O 1
ATOM 7367 N N . LYS B 1 384 ? 5.77 25.812 7.008 1 98.19 384 LYS B N 1
ATOM 7368 C CA . LYS B 1 384 ? 5.496 26.984 7.836 1 98.19 384 LYS B CA 1
ATOM 7369 C C . LYS B 1 384 ? 6.723 27.875 7.953 1 98.19 384 LYS B C 1
ATOM 7371 O O . LYS B 1 384 ? 7.848 27.391 8.07 1 98.19 384 LYS B O 1
ATOM 7376 N N . ARG B 1 385 ? 6.5 29.188 7.969 1 97.5 385 ARG B N 1
ATOM 7377 C CA . ARG B 1 385 ? 7.574 30.141 8.164 1 97.5 385 ARG B CA 1
ATOM 7378 C C . ARG B 1 385 ? 8.195 30 9.547 1 97.5 385 ARG B C 1
ATOM 7380 O O . ARG B 1 385 ? 7.508 29.672 10.516 1 97.5 385 ARG B O 1
ATOM 7387 N N . LYS B 1 386 ? 9.438 30.266 9.578 1 96.75 386 LYS B N 1
ATOM 7388 C CA . LYS B 1 386 ? 10.086 30.328 10.891 1 96.75 386 LYS B CA 1
ATOM 7389 C C . LYS B 1 386 ? 9.594 31.531 11.688 1 96.75 386 LYS B C 1
ATOM 7391 O O . LYS B 1 386 ? 9.367 32.594 11.125 1 96.75 386 LYS B O 1
ATOM 7396 N N . LYS B 1 387 ? 9.594 31.344 12.984 1 90.81 387 LYS B N 1
ATOM 7397 C CA . LYS B 1 387 ? 9.109 32.406 13.875 1 90.81 387 LYS B CA 1
ATOM 7398 C C . LYS B 1 387 ? 10.031 33.594 13.859 1 90.81 387 LYS B C 1
ATOM 7400 O O . LYS B 1 387 ? 9.57 34.75 13.805 1 90.81 387 LYS B O 1
ATOM 7405 N N . ASP B 1 388 ? 11.281 33.344 13.844 1 93.25 388 ASP B N 1
ATOM 7406 C CA . ASP B 1 388 ? 12.266 34.406 14.062 1 93.25 388 ASP B CA 1
ATOM 7407 C C . ASP B 1 388 ? 12.695 35.062 12.742 1 93.25 388 ASP B C 1
ATOM 7409 O O . ASP B 1 388 ? 13.172 36.188 12.711 1 93.25 388 ASP B O 1
ATOM 7413 N N . ASP B 1 389 ? 12.617 34.312 11.633 1 96.06 389 ASP B N 1
ATOM 7414 C CA . ASP B 1 389 ? 12.969 34.812 10.305 1 96.06 389 ASP B CA 1
ATOM 7415 C C . ASP B 1 389 ? 12 34.281 9.25 1 96.06 389 ASP B C 1
ATOM 7417 O O . ASP B 1 389 ? 12.234 33.219 8.672 1 96.06 389 ASP B O 1
ATOM 7421 N N . PRO B 1 390 ? 11.016 35 8.938 1 95.62 390 PRO B N 1
ATOM 7422 C CA . PRO B 1 390 ? 9.953 34.5 8.047 1 95.62 390 PRO B CA 1
ATOM 7423 C C . PRO B 1 390 ? 10.453 34.25 6.629 1 95.62 390 PRO B C 1
ATOM 7425 O O . PRO B 1 390 ? 9.695 33.75 5.789 1 95.62 390 PRO B O 1
ATOM 7428 N N . ARG B 1 391 ? 11.789 34.812 6.297 1 96.25 391 ARG B N 1
ATOM 7429 C CA . ARG B 1 391 ? 12.383 34.5 5 1 96.25 391 ARG B CA 1
ATOM 7430 C C . ARG B 1 391 ? 12.781 33.031 4.926 1 96.25 391 ARG B C 1
ATOM 7432 O O . ARG B 1 391 ? 13.047 32.5 3.84 1 96.25 391 ARG B O 1
ATOM 7439 N N . LEU B 1 392 ? 12.664 32.281 6.023 1 98.25 392 LEU B N 1
ATOM 7440 C CA . LEU B 1 392 ? 12.992 30.875 6.148 1 98.25 392 LEU B CA 1
ATOM 7441 C C . LEU B 1 392 ? 11.789 30.078 6.641 1 98.25 392 LEU B C 1
ATOM 7443 O O . LEU B 1 392 ? 10.789 30.656 7.062 1 98.25 392 LEU B O 1
ATOM 7447 N N . THR B 1 393 ? 11.922 28.75 6.504 1 98.38 393 THR B N 1
ATOM 7448 C CA . THR B 1 393 ? 10.797 27.891 6.875 1 98.38 393 THR B CA 1
ATOM 7449 C C . THR B 1 393 ? 11.258 26.797 7.82 1 98.38 393 THR B C 1
ATOM 7451 O O . THR B 1 393 ? 12.445 26.5 7.91 1 98.38 393 THR B O 1
ATOM 7454 N N . GLU B 1 394 ? 10.328 26.234 8.586 1 98.56 394 GLU B N 1
ATOM 7455 C CA . GLU B 1 394 ? 10.57 25.016 9.359 1 98.56 394 GLU B CA 1
ATOM 7456 C C . GLU B 1 394 ? 10.492 23.781 8.484 1 98.56 394 GLU B C 1
ATOM 7458 O O . GLU B 1 394 ? 9.516 23.031 8.555 1 98.56 394 GLU B O 1
ATOM 7463 N N . ARG B 1 395 ? 11.484 23.609 7.727 1 98.69 395 ARG B N 1
ATOM 7464 C CA . ARG B 1 395 ? 11.695 22.484 6.816 1 98.69 395 ARG B CA 1
ATOM 7465 C C . ARG B 1 395 ? 13.07 21.859 7.023 1 98.69 395 ARG B C 1
ATOM 7467 O O . ARG B 1 395 ? 14.047 22.578 7.266 1 98.69 395 ARG B O 1
ATOM 7474 N N . PHE B 1 396 ? 13.117 20.547 7.023 1 98.75 396 PHE B N 1
ATOM 7475 C CA . PHE B 1 396 ? 14.43 19.906 6.938 1 98.75 396 PHE B CA 1
ATOM 7476 C C . PHE B 1 396 ? 14.438 18.828 5.863 1 98.75 396 PHE B C 1
ATOM 7478 O O . PHE B 1 396 ? 13.383 18.312 5.488 1 98.75 396 PHE B O 1
ATOM 7485 N N . GLU B 1 397 ? 15.547 18.578 5.348 1 98.69 397 GLU B N 1
ATOM 7486 C CA . GLU B 1 397 ? 15.852 17.359 4.605 1 98.69 397 GLU B CA 1
ATOM 7487 C C . GLU B 1 397 ? 16.922 16.531 5.316 1 98.69 397 GLU B C 1
ATOM 7489 O O . GLU B 1 397 ? 17.828 17.094 5.934 1 98.69 397 GLU B O 1
ATOM 7494 N N . LEU B 1 398 ? 16.719 15.312 5.305 1 98.88 398 LEU B N 1
ATOM 7495 C CA . LEU B 1 398 ? 17.797 14.43 5.734 1 98.88 398 LEU B CA 1
ATOM 7496 C C . LEU B 1 398 ? 18.672 14.016 4.551 1 98.88 398 LEU B C 1
ATOM 7498 O O . LEU B 1 398 ? 18.188 13.414 3.596 1 98.88 398 LEU B O 1
ATOM 7502 N N . ILE B 1 399 ? 19.906 14.359 4.668 1 98.75 399 ILE B N 1
ATOM 7503 C CA . ILE B 1 399 ? 20.859 14.047 3.607 1 98.75 399 ILE B CA 1
ATOM 7504 C C . ILE B 1 399 ? 21.859 12.992 4.102 1 98.75 399 ILE B C 1
ATOM 7506 O O . ILE B 1 399 ? 22.375 13.109 5.211 1 98.75 399 ILE B O 1
ATOM 7510 N N . ILE B 1 400 ? 22.062 11.953 3.369 1 98.38 400 ILE B N 1
ATOM 7511 C CA . ILE B 1 400 ? 23.062 10.922 3.627 1 98.38 400 ILE B CA 1
ATOM 7512 C C . ILE B 1 400 ? 23.859 10.633 2.35 1 98.38 400 ILE B C 1
ATOM 7514 O O . ILE B 1 400 ? 23.266 10.266 1.326 1 98.38 400 ILE B O 1
ATOM 7518 N N . LYS B 1 401 ? 25.141 10.773 2.42 1 97.06 401 LYS B N 1
ATOM 7519 C CA . LYS B 1 401 ? 26.031 10.562 1.289 1 97.06 401 LYS B CA 1
ATOM 7520 C C . LYS B 1 401 ? 25.578 11.344 0.063 1 97.06 401 LYS B C 1
ATOM 7522 O O . LYS B 1 401 ? 25.438 10.781 -1.024 1 97.06 401 LYS B O 1
ATOM 7527 N N . GLY B 1 402 ? 25.172 12.531 0.301 1 95.81 402 GLY B N 1
ATOM 7528 C CA . GLY B 1 402 ? 24.812 13.461 -0.756 1 95.81 402 GLY B CA 1
ATOM 7529 C C . GLY B 1 402 ? 23.422 13.234 -1.321 1 95.81 402 GLY B C 1
ATOM 7530 O O . GLY B 1 402 ? 23.031 13.875 -2.301 1 95.81 402 GLY B O 1
ATOM 7531 N N . ASN B 1 403 ? 22.641 12.336 -0.727 1 95.62 403 ASN B N 1
ATOM 7532 C CA . ASN B 1 403 ? 21.297 12.047 -1.23 1 95.62 403 ASN B CA 1
ATOM 7533 C C . ASN B 1 403 ? 20.219 12.43 -0.217 1 95.62 403 ASN B C 1
ATOM 7535 O O . ASN B 1 403 ? 20.375 12.188 0.981 1 95.62 403 ASN B O 1
ATOM 7539 N N . GLU B 1 404 ? 19.188 13.062 -0.709 1 97.44 404 GLU B N 1
ATOM 7540 C CA . GLU B 1 404 ? 18.016 13.336 0.127 1 97.44 404 GLU B CA 1
ATOM 7541 C C . GLU B 1 404 ? 17.266 12.047 0.465 1 97.44 404 GLU B C 1
ATOM 7543 O O . GLU B 1 404 ? 16.781 11.359 -0.429 1 97.44 404 GLU B O 1
ATOM 7548 N N . ILE B 1 405 ? 17.125 11.773 1.729 1 98.12 405 ILE B N 1
ATOM 7549 C CA . ILE B 1 405 ? 16.469 10.555 2.188 1 98.12 405 ILE B CA 1
ATOM 7550 C C . ILE B 1 405 ? 15.062 10.891 2.689 1 98.12 405 ILE B C 1
ATOM 7552 O O . ILE B 1 405 ? 14.141 10.078 2.561 1 98.12 405 ILE B O 1
ATOM 7556 N N . ALA B 1 406 ? 14.914 12.094 3.264 1 98.62 406 ALA B N 1
ATOM 7557 C CA . ALA B 1 406 ? 13.641 12.5 3.863 1 98.62 406 ALA B CA 1
ATOM 7558 C C . ALA B 1 406 ? 13.445 14.008 3.752 1 98.62 406 ALA B C 1
ATOM 7560 O O . ALA B 1 406 ? 14.406 14.758 3.594 1 98.62 406 ALA B O 1
ATOM 7561 N N . ASN B 1 407 ? 12.242 14.406 3.764 1 98.38 407 ASN B N 1
ATOM 7562 C CA . ASN B 1 407 ? 11.789 15.797 3.768 1 98.38 407 ASN B CA 1
ATOM 7563 C C . ASN B 1 407 ? 10.648 16.016 4.766 1 98.38 407 ASN B C 1
ATOM 7565 O O . ASN B 1 407 ? 9.742 15.18 4.863 1 98.38 407 ASN B O 1
ATOM 7569 N N . ALA B 1 408 ? 10.734 17.109 5.559 1 98.69 408 ALA B N 1
ATOM 7570 C CA . ALA B 1 408 ? 9.703 17.297 6.574 1 98.69 408 ALA B CA 1
ATOM 7571 C C . ALA B 1 408 ? 9.43 18.781 6.801 1 98.69 408 ALA B C 1
ATOM 7573 O O . ALA B 1 408 ? 10.289 19.625 6.547 1 98.69 408 ALA B O 1
ATOM 7574 N N . PHE B 1 409 ? 8.25 19.047 7.293 1 98.25 409 PHE B N 1
ATOM 7575 C CA . PHE B 1 409 ? 7.773 20.406 7.551 1 98.25 409 PHE B CA 1
ATOM 7576 C C . PHE B 1 409 ? 7.094 20.484 8.914 1 98.25 409 PHE B C 1
ATOM 7578 O O . PHE B 1 409 ? 6.488 19.516 9.375 1 98.25 409 PHE B O 1
ATOM 7585 N N . SER B 1 410 ? 7.301 21.625 9.57 1 98.81 410 SER B N 1
ATOM 7586 C CA . SER B 1 410 ? 6.074 22.125 10.195 1 98.81 410 SER B CA 1
ATOM 7587 C C . SER B 1 410 ? 5.082 22.609 9.148 1 98.81 410 SER B C 1
ATOM 7589 O O . SER B 1 410 ? 5.348 23.594 8.438 1 98.81 410 SER B O 1
ATOM 7591 N N . GLU B 1 411 ? 4.004 21.969 9.086 1 98.69 411 GLU B N 1
ATOM 7592 C CA . GLU B 1 411 ? 3.102 22.188 7.957 1 98.69 411 GLU B CA 1
ATOM 7593 C C . GLU B 1 411 ? 2.498 23.594 7.992 1 98.69 411 GLU B C 1
ATOM 7595 O O . GLU B 1 411 ? 2.123 24.078 9.055 1 98.69 411 GLU B O 1
ATOM 7600 N N . LEU B 1 412 ? 2.471 24.203 6.855 1 98.38 412 LEU B N 1
ATOM 7601 C CA . LEU B 1 412 ? 1.751 25.469 6.727 1 98.38 412 LEU B CA 1
ATOM 7602 C C . LEU B 1 412 ? 0.251 25.25 6.906 1 98.38 412 LEU B C 1
ATOM 7604 O O . LEU B 1 412 ? -0.365 24.484 6.168 1 98.38 412 LEU B O 1
ATOM 7608 N N . ASN B 1 413 ? -0.317 25.875 7.91 1 98.31 413 ASN B N 1
ATOM 7609 C CA . ASN B 1 413 ? -1.735 25.672 8.18 1 98.31 413 ASN B CA 1
ATOM 7610 C C . ASN B 1 413 ? -2.514 26.969 8.133 1 98.31 413 ASN B C 1
ATOM 7612 O O . ASN B 1 413 ? -3.666 27.031 8.57 1 98.31 413 ASN B O 1
ATOM 7616 N N . ASP B 1 414 ? -1.869 28.125 7.684 1 97.81 414 ASP B N 1
ATOM 7617 C CA . ASP B 1 414 ? -2.537 29.375 7.367 1 97.81 414 ASP B CA 1
ATOM 7618 C C . ASP B 1 414 ? -3.086 29.359 5.941 1 97.81 414 ASP B C 1
ATOM 7620 O O . ASP B 1 414 ? -2.32 29.422 4.977 1 97.81 414 ASP B O 1
ATOM 7624 N N . PRO B 1 415 ? -4.402 29.391 5.812 1 97.62 415 PRO B N 1
ATOM 7625 C CA . PRO B 1 415 ? -4.984 29.25 4.477 1 97.62 415 PRO B CA 1
ATOM 7626 C C . PRO B 1 415 ? -4.656 30.422 3.562 1 97.62 415 PRO B C 1
ATOM 7628 O O . PRO B 1 415 ? -4.504 30.25 2.352 1 97.62 415 PRO B O 1
ATOM 7631 N N . GLN B 1 416 ? -4.52 31.625 4.117 1 96.19 416 GLN B N 1
ATOM 7632 C CA . GLN B 1 416 ? -4.199 32.812 3.301 1 96.19 416 GLN B CA 1
ATOM 7633 C C . GLN B 1 416 ? -2.771 32.719 2.766 1 96.19 416 GLN B C 1
ATOM 7635 O O . GLN B 1 416 ? -2.529 33 1.588 1 96.19 416 GLN B O 1
ATOM 7640 N N . ASP B 1 417 ? -1.901 32.375 3.664 1 96.5 417 ASP B N 1
ATOM 7641 C CA . ASP B 1 417 ? -0.517 32.219 3.238 1 96.5 417 ASP B CA 1
ATOM 7642 C C . ASP B 1 417 ? -0.403 31.109 2.18 1 96.5 417 ASP B C 1
ATOM 7644 O O . ASP B 1 417 ? 0.3 31.281 1.181 1 96.5 417 ASP B O 1
ATOM 7648 N N . GLN B 1 418 ? -1.061 30 2.373 1 97.19 418 GLN B N 1
ATOM 7649 C CA . GLN B 1 418 ? -1.024 28.891 1.423 1 97.19 418 GLN B CA 1
ATOM 7650 C C . GLN B 1 418 ? -1.573 29.312 0.063 1 97.19 418 GLN B C 1
ATOM 7652 O O . GLN B 1 418 ? -1.015 28.953 -0.976 1 97.19 418 GLN B O 1
ATOM 7657 N N . PHE B 1 419 ? -2.658 30.016 0.084 1 96.69 419 PHE B N 1
ATOM 7658 C CA . PHE B 1 419 ? -3.254 30.5 -1.156 1 96.69 419 PHE B CA 1
ATOM 7659 C C . PHE B 1 419 ? -2.254 31.328 -1.951 1 96.69 419 PHE B C 1
ATOM 7661 O O . PHE B 1 419 ? -2.105 31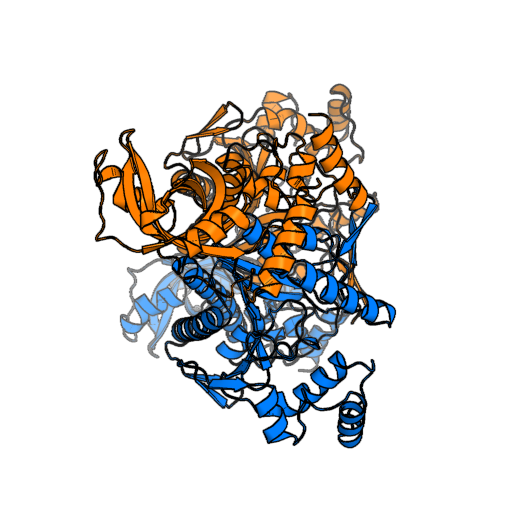.141 -3.16 1 96.69 419 PHE B O 1
ATOM 7668 N N . GLU B 1 420 ? -1.605 32.188 -1.241 1 95.31 420 GLU B N 1
ATOM 7669 C CA . GLU B 1 420 ? -0.638 33.062 -1.897 1 95.31 420 GLU B CA 1
ATOM 7670 C C . GLU B 1 420 ? 0.53 32.281 -2.469 1 95.31 420 GLU B C 1
ATOM 7672 O O . GLU B 1 420 ? 1.037 32.594 -3.547 1 95.31 420 GLU B O 1
ATOM 7677 N N . ARG B 1 421 ? 0.968 31.281 -1.749 1 93.94 421 ARG B N 1
ATOM 7678 C CA . ARG B 1 421 ? 2.049 30.438 -2.234 1 93.94 421 ARG B CA 1
ATOM 7679 C C . ARG B 1 421 ? 1.632 29.688 -3.498 1 93.94 421 ARG B C 1
ATOM 7681 O O . ARG B 1 421 ? 2.418 29.562 -4.441 1 93.94 421 ARG B O 1
ATOM 7688 N N . PHE B 1 422 ? 0.393 29.094 -3.492 1 92.75 422 PHE B N 1
ATOM 7689 C CA . PHE B 1 422 ? -0.118 28.391 -4.66 1 92.75 422 PHE B CA 1
ATOM 7690 C C . PHE B 1 422 ? -0.235 29.328 -5.855 1 92.75 422 PHE B C 1
ATOM 7692 O O . PHE B 1 422 ? 0.039 28.938 -6.992 1 92.75 422 PHE B O 1
ATOM 7699 N N . LYS B 1 423 ? -0.653 30.531 -5.598 1 92.81 423 LYS B N 1
ATOM 7700 C CA . LYS B 1 423 ? -0.759 31.516 -6.664 1 92.81 423 LYS B CA 1
ATOM 7701 C C . LYS B 1 423 ? 0.595 31.766 -7.32 1 92.81 423 LYS B C 1
ATOM 7703 O O . LYS B 1 423 ? 0.687 31.859 -8.547 1 92.81 423 LYS B O 1
ATOM 7708 N N . LYS B 1 424 ? 1.588 31.859 -6.523 1 88.44 424 LYS B N 1
ATOM 7709 C CA . LYS B 1 424 ? 2.941 32.062 -7.035 1 88.44 424 LYS B CA 1
ATOM 7710 C C . LYS B 1 424 ? 3.385 30.859 -7.883 1 88.44 424 LYS B C 1
ATOM 7712 O O . LYS B 1 424 ? 4.062 31.047 -8.898 1 88.44 424 LYS B O 1
ATOM 7717 N N . GLN B 1 425 ? 3.051 29.688 -7.391 1 85.69 425 GLN B N 1
ATOM 7718 C CA . GLN B 1 425 ? 3.381 28.484 -8.156 1 85.69 425 GLN B CA 1
ATOM 7719 C C . GLN B 1 425 ? 2.684 28.5 -9.516 1 85.69 425 GLN B C 1
ATOM 7721 O O . GLN B 1 425 ? 3.254 28.047 -10.508 1 85.69 425 GLN B O 1
ATOM 7726 N N . MET B 1 426 ? 1.503 28.922 -9.516 1 86.5 426 MET B N 1
ATOM 7727 C CA . MET B 1 426 ? 0.739 28.984 -10.758 1 86.5 426 MET B CA 1
ATOM 7728 C C . MET B 1 426 ? 1.398 29.938 -11.75 1 86.5 426 MET B C 1
ATOM 7730 O O . MET B 1 426 ? 1.37 29.703 -12.961 1 86.5 426 MET B O 1
ATOM 7734 N N . GLU B 1 427 ? 1.936 30.953 -11.234 1 85.62 427 GLU B N 1
ATOM 7735 C CA . GLU B 1 427 ? 2.648 31.906 -12.078 1 85.62 427 GLU B CA 1
ATOM 7736 C C . GLU B 1 427 ? 3.861 31.25 -12.742 1 85.62 427 GLU B C 1
ATOM 7738 O O . GLU B 1 427 ? 4.168 31.531 -13.906 1 85.62 427 GLU B O 1
ATOM 7743 N N . LEU B 1 428 ? 4.516 30.453 -12.023 1 81.25 428 LEU B N 1
ATOM 7744 C CA . LEU B 1 428 ? 5.66 29.734 -12.57 1 81.25 428 LEU B CA 1
ATOM 7745 C C . LEU B 1 428 ? 5.227 28.797 -13.695 1 81.25 428 LEU B C 1
ATOM 7747 O O . LEU B 1 428 ? 5.945 28.625 -14.68 1 81.25 428 LEU B O 1
ATOM 7751 N N . LYS B 1 429 ? 4.129 28.172 -13.5 1 81.56 429 LYS B N 1
ATOM 7752 C CA . LYS B 1 429 ? 3.586 27.297 -14.531 1 81.56 429 LYS B CA 1
ATOM 7753 C C . LYS B 1 429 ? 3.316 28.062 -15.82 1 81.56 429 LYS B C 1
ATOM 7755 O O . LYS B 1 429 ? 3.557 27.547 -16.922 1 81.56 429 LYS B O 1
ATOM 7760 N N . GLU B 1 430 ? 2.857 29.172 -15.68 1 81.81 430 GLU B N 1
ATOM 7761 C CA . GLU B 1 430 ? 2.584 30.031 -16.828 1 81.81 430 GLU B CA 1
ATOM 7762 C C . GLU B 1 430 ? 3.875 30.422 -17.547 1 81.81 430 GLU B C 1
ATOM 7764 O O . GLU B 1 430 ? 3.873 30.672 -18.75 1 81.81 430 GLU B O 1
ATOM 7769 N N . LEU B 1 431 ? 4.914 30.422 -16.766 1 80.75 431 LEU B N 1
ATOM 7770 C CA . LEU B 1 431 ? 6.223 30.734 -17.328 1 80.75 431 LEU B CA 1
ATOM 7771 C C . LEU B 1 431 ? 6.848 29.5 -17.984 1 80.75 431 LEU B C 1
ATOM 7773 O O . LEU B 1 431 ? 7.98 29.562 -18.469 1 80.75 431 LEU B O 1
ATOM 7777 N N . GLY B 1 432 ? 6.09 28.328 -17.906 1 80.12 432 GLY B N 1
ATOM 7778 C CA . GLY B 1 432 ? 6.555 27.156 -18.641 1 80.12 432 GLY B CA 1
ATOM 7779 C C . GLY B 1 432 ? 7.098 26.078 -17.734 1 80.12 432 GLY B C 1
ATOM 7780 O O . GLY B 1 432 ? 7.656 25.078 -18.203 1 80.12 432 GLY B O 1
ATOM 7781 N N . ASP B 1 433 ? 6.977 26.266 -16.484 1 83.62 433 ASP B N 1
ATOM 7782 C CA . ASP B 1 433 ? 7.406 25.219 -15.555 1 83.62 433 ASP B CA 1
ATOM 7783 C C . ASP B 1 433 ? 6.398 24.078 -15.508 1 83.62 433 ASP B C 1
ATOM 7785 O O . ASP B 1 433 ? 5.449 24.109 -14.719 1 83.62 433 ASP B O 1
ATOM 7789 N N . GLU B 1 434 ? 6.676 23 -16.109 1 80.75 434 GLU B N 1
ATOM 7790 C CA . GLU B 1 434 ? 5.766 21.859 -16.219 1 80.75 434 GLU B CA 1
ATOM 7791 C C . GLU B 1 434 ? 5.676 21.094 -14.914 1 80.75 434 GLU B C 1
ATOM 7793 O O . GLU B 1 434 ? 4.777 20.266 -14.734 1 80.75 434 GLU B O 1
ATOM 7798 N N . GLU B 1 435 ? 6.477 21.406 -14.047 1 83.88 435 GLU B N 1
ATOM 7799 C CA . GLU B 1 435 ? 6.531 20.656 -12.789 1 83.88 435 GLU B CA 1
ATOM 7800 C C . GLU B 1 435 ? 5.809 21.422 -11.672 1 83.88 435 GLU B C 1
ATOM 7802 O O . GLU B 1 435 ? 5.574 20.875 -10.594 1 83.88 435 GLU B O 1
ATOM 7807 N N . ALA B 1 436 ? 5.383 22.625 -11.969 1 82.75 436 ALA B N 1
ATOM 7808 C CA . ALA B 1 436 ? 4.762 23.453 -10.945 1 82.75 436 ALA B CA 1
ATOM 7809 C C . ALA B 1 436 ? 3.369 22.938 -10.594 1 82.75 436 ALA B C 1
ATOM 7811 O O . ALA B 1 436 ? 2.646 22.438 -11.453 1 82.75 436 ALA B O 1
ATOM 7812 N N . GLN B 1 437 ? 3.004 23.125 -9.367 1 84.56 437 GLN B N 1
ATOM 7813 C CA . GLN B 1 437 ? 1.719 22.672 -8.859 1 84.56 437 GLN B CA 1
ATOM 7814 C C . GLN B 1 437 ? 0.566 23.469 -9.453 1 84.56 437 GLN B C 1
ATOM 7816 O O . GLN B 1 437 ? 0.754 24.609 -9.883 1 84.56 437 GLN B O 1
ATOM 7821 N N . MET B 1 438 ? -0.634 22.828 -9.422 1 83.69 438 MET B N 1
ATOM 7822 C CA . MET B 1 438 ? -1.872 23.5 -9.805 1 83.69 438 MET B CA 1
ATOM 7823 C C . MET B 1 438 ? -2.576 24.094 -8.586 1 83.69 438 MET B C 1
ATOM 7825 O O . MET B 1 438 ? -2.289 23.703 -7.453 1 83.69 438 MET B O 1
ATOM 7829 N N . MET B 1 439 ? -3.396 25.078 -8.875 1 89.25 439 MET B N 1
ATOM 7830 C CA . MET B 1 439 ? -4.215 25.641 -7.805 1 89.25 439 MET B CA 1
ATOM 7831 C C . MET B 1 439 ? -5.234 24.625 -7.301 1 89.25 439 MET B C 1
ATOM 7833 O O . MET B 1 439 ? -6.074 24.156 -8.07 1 89.25 439 MET B O 1
ATOM 7837 N N . ASP B 1 440 ? -5.117 24.266 -6.082 1 93.81 440 ASP B N 1
ATOM 7838 C CA . ASP B 1 440 ? -6.055 23.359 -5.434 1 93.81 440 ASP B CA 1
ATOM 7839 C C . ASP B 1 440 ? -6.961 24.109 -4.457 1 93.81 440 ASP B C 1
ATOM 7841 O O . ASP B 1 440 ? -6.699 24.125 -3.25 1 93.81 440 ASP B O 1
ATOM 7845 N N . LEU B 1 441 ? -8.047 24.641 -4.91 1 95.5 441 LEU B N 1
ATOM 7846 C CA . LEU B 1 441 ? -8.961 25.453 -4.105 1 95.5 441 LEU B CA 1
ATOM 7847 C C . LEU B 1 441 ? -9.656 24.609 -3.051 1 95.5 441 LEU B C 1
ATOM 7849 O O . LEU B 1 441 ? -10.023 25.109 -1.987 1 95.5 441 LEU B O 1
ATOM 7853 N N . ASP B 1 442 ? -9.844 23.359 -3.373 1 95 442 ASP B N 1
ATOM 7854 C CA . ASP B 1 442 ? -10.445 22.469 -2.379 1 95 442 ASP B CA 1
ATOM 7855 C C . ASP B 1 442 ? -9.523 22.297 -1.173 1 95 442 ASP B C 1
ATOM 7857 O O . ASP B 1 442 ? -9.992 22.203 -0.036 1 95 442 ASP B O 1
ATOM 7861 N N . PHE B 1 443 ? -8.273 22.219 -1.424 1 96.94 443 PHE B N 1
ATOM 7862 C CA . PHE B 1 443 ? -7.328 22.109 -0.319 1 96.94 443 PHE B CA 1
ATOM 7863 C C . PHE B 1 443 ? -7.328 23.391 0.514 1 96.94 443 PHE B C 1
ATOM 7865 O O . PHE B 1 443 ? -7.277 23.328 1.744 1 96.94 443 PHE B O 1
ATOM 7872 N N . ILE B 1 444 ? -7.336 24.5 -0.141 1 97.25 444 ILE B N 1
ATOM 7873 C CA . ILE B 1 444 ? -7.426 25.781 0.571 1 97.25 444 ILE B CA 1
ATOM 7874 C C . ILE B 1 444 ? -8.672 25.781 1.449 1 97.25 444 ILE B C 1
ATOM 7876 O O . ILE B 1 444 ? -8.617 26.188 2.611 1 97.25 444 ILE B O 1
ATOM 7880 N N . ARG B 1 445 ? -9.758 25.328 0.865 1 96.31 445 ARG B N 1
ATOM 7881 C CA . ARG B 1 445 ? -10.992 25.234 1.643 1 96.31 445 ARG B CA 1
ATOM 7882 C C . ARG B 1 445 ? -10.789 24.344 2.867 1 96.31 445 ARG B C 1
ATOM 7884 O O . ARG B 1 445 ? -11.242 24.672 3.963 1 96.31 445 ARG B O 1
ATOM 7891 N N . ALA B 1 446 ? -10.164 23.219 2.686 1 97.5 446 ALA B N 1
ATOM 7892 C CA . ALA B 1 446 ? -9.875 22.328 3.811 1 97.5 446 ALA B CA 1
ATOM 7893 C C . ALA B 1 446 ? -9.109 23.062 4.902 1 97.5 446 ALA B C 1
ATOM 7895 O O . ALA B 1 446 ? -9.438 22.953 6.086 1 97.5 446 ALA B O 1
ATOM 7896 N N . LEU B 1 447 ? -8.109 23.828 4.496 1 98.19 447 LEU B N 1
ATOM 7897 C CA . LEU B 1 447 ? -7.316 24.578 5.461 1 98.19 447 LEU B CA 1
ATOM 7898 C C . LEU B 1 447 ? -8.172 25.625 6.172 1 98.19 447 LEU B C 1
ATOM 7900 O O . LEU B 1 447 ? -7.945 25.922 7.344 1 98.19 447 LEU B O 1
ATOM 7904 N N . GLU B 1 448 ? -9.156 26.172 5.477 1 97.62 448 GLU B N 1
ATOM 7905 C CA . GLU B 1 448 ? -10.031 27.172 6.07 1 97.62 448 GLU B CA 1
ATOM 7906 C C . GLU B 1 448 ? -10.898 26.562 7.168 1 97.62 448 GLU B C 1
ATOM 7908 O O . GLU B 1 448 ? -11.367 27.281 8.062 1 97.62 448 GLU B O 1
ATOM 7913 N N . TYR B 1 449 ? -11.125 25.266 7.074 1 97.12 449 TYR B N 1
ATOM 7914 C CA . TYR B 1 449 ? -11.836 24.578 8.148 1 97.12 449 TYR B CA 1
ATOM 7915 C C . TYR B 1 449 ? -10.898 24.297 9.32 1 97.12 449 TYR B C 1
ATOM 7917 O O . TYR B 1 449 ? -11.352 23.938 10.406 1 97.12 449 TYR B O 1
ATOM 7925 N N . GLY B 1 450 ? -9.633 24.422 9.07 1 98.06 450 GLY B N 1
ATOM 7926 C CA . GLY B 1 450 ? -8.656 24.406 10.148 1 98.06 450 GLY B CA 1
ATOM 7927 C C . GLY B 1 450 ? -7.801 23.156 10.148 1 98.06 450 GLY B C 1
ATOM 7928 O O . GLY B 1 450 ? -8.305 22.047 10.375 1 98.06 450 GLY B O 1
ATOM 7929 N N . LEU B 1 451 ? -6.547 23.219 9.867 1 98.75 451 LEU B N 1
ATOM 7930 C CA . LEU B 1 451 ? -5.512 22.234 10.117 1 98.75 451 LEU B CA 1
ATOM 7931 C C . LEU B 1 451 ? -4.773 22.531 11.422 1 98.75 451 LEU B C 1
ATOM 7933 O O . LEU B 1 451 ? -4.23 23.625 11.586 1 98.75 451 LEU B O 1
ATOM 7937 N N . PRO B 1 452 ? -4.809 21.656 12.383 1 98.81 452 PRO B N 1
ATOM 7938 C CA . PRO B 1 452 ? -4.035 21.922 13.602 1 98.81 452 PRO B CA 1
ATOM 7939 C C . PRO B 1 452 ? -2.531 21.984 13.344 1 98.81 452 PRO B C 1
ATOM 7941 O O . PRO B 1 452 ? -2.074 21.625 12.258 1 98.81 452 PRO B O 1
ATOM 7944 N N . PRO B 1 453 ? -1.787 22.547 14.391 1 98.69 453 PRO B N 1
ATOM 7945 C CA . PRO B 1 453 ? -0.348 22.344 14.203 1 98.69 453 PRO B CA 1
ATOM 7946 C C . PRO B 1 453 ? 0.008 20.906 13.844 1 98.69 453 PRO B C 1
ATOM 7948 O O . PRO B 1 453 ? -0.462 19.969 14.5 1 98.69 453 PRO B O 1
ATOM 7951 N N . THR B 1 454 ? 0.754 20.797 12.75 1 98.88 454 THR B N 1
ATOM 7952 C CA . THR B 1 454 ? 0.991 19.453 12.227 1 98.88 454 THR B CA 1
ATOM 7953 C C . THR B 1 454 ? 2.432 19.312 11.742 1 98.88 454 THR B C 1
ATOM 7955 O O . THR B 1 454 ? 2.957 20.203 11.07 1 98.88 454 THR B O 1
ATOM 7958 N N . GLY B 1 455 ? 3.072 18.234 12.172 1 98.88 455 GLY B N 1
ATOM 7959 C CA . GLY B 1 455 ? 4.316 17.812 11.547 1 98.88 455 GLY B CA 1
ATOM 7960 C C . GLY B 1 455 ? 4.105 16.812 10.414 1 98.88 455 GLY B C 1
ATOM 7961 O O . GLY B 1 455 ? 3.248 15.938 10.5 1 98.88 455 GLY B O 1
ATOM 7962 N N . GLY B 1 456 ? 4.809 17 9.336 1 98.75 456 GLY B N 1
ATOM 7963 C CA . GLY B 1 456 ? 4.758 16.094 8.195 1 98.75 456 GLY B CA 1
ATOM 7964 C C . GLY B 1 456 ? 6.125 15.609 7.762 1 98.75 456 GLY B C 1
ATOM 7965 O O . GLY B 1 456 ? 7.102 16.359 7.805 1 98.75 456 GLY B O 1
ATOM 7966 N N . LEU B 1 457 ? 6.172 14.359 7.344 1 98.81 457 LEU B N 1
ATOM 7967 C CA . LEU B 1 457 ? 7.438 13.727 6.996 1 98.81 457 LEU B CA 1
ATOM 7968 C C . LEU B 1 457 ? 7.27 12.805 5.793 1 98.81 457 LEU B C 1
ATOM 7970 O O . LEU B 1 457 ? 6.324 12.016 5.738 1 98.81 457 LEU B O 1
ATOM 7974 N N . GLY B 1 458 ? 8.094 12.961 4.789 1 98.5 458 GLY B N 1
ATOM 7975 C CA . GLY B 1 458 ? 8.234 12.039 3.672 1 98.5 458 GLY B CA 1
ATOM 7976 C C . GLY B 1 458 ? 9.586 11.352 3.629 1 98.5 458 GLY B C 1
ATOM 7977 O O . GLY B 1 458 ? 10.617 11.992 3.85 1 98.5 458 GLY B O 1
ATOM 7978 N N . ILE B 1 459 ? 9.617 10.078 3.414 1 98.69 459 ILE B N 1
ATOM 7979 C CA . ILE B 1 459 ? 10.852 9.305 3.305 1 98.69 459 ILE B CA 1
ATOM 7980 C C . ILE B 1 459 ? 10.828 8.484 2.02 1 98.69 459 ILE B C 1
ATOM 7982 O O . ILE B 1 459 ? 9.844 7.805 1.725 1 98.69 459 ILE B O 1
ATOM 7986 N N . GLY B 1 460 ? 11.867 8.578 1.255 1 97.94 460 GLY B N 1
ATOM 7987 C CA . GLY B 1 460 ? 12.008 7.695 0.109 1 97.94 460 GLY B CA 1
ATOM 7988 C C . GLY B 1 460 ? 12.391 6.277 0.491 1 97.94 460 GLY B C 1
ATOM 7989 O O . GLY B 1 460 ? 13.562 5.992 0.733 1 97.94 460 GLY B O 1
ATOM 7990 N N . ILE B 1 461 ? 11.531 5.371 0.379 1 98.19 461 ILE B N 1
ATOM 7991 C CA . ILE B 1 461 ? 11.734 3.996 0.821 1 98.19 461 ILE B CA 1
ATOM 7992 C C . ILE B 1 461 ? 12.812 3.334 -0.028 1 98.19 461 ILE B C 1
ATOM 7994 O O . ILE B 1 461 ? 13.664 2.605 0.493 1 98.19 461 ILE B O 1
ATOM 7998 N N . ASP B 1 462 ? 12.797 3.566 -1.275 1 98.06 462 ASP B N 1
ATOM 7999 C CA . ASP B 1 462 ? 13.758 2.943 -2.174 1 98.06 462 ASP B CA 1
ATOM 8000 C C . ASP B 1 462 ? 15.188 3.326 -1.794 1 98.06 462 ASP B C 1
ATOM 8002 O O . ASP B 1 462 ? 16.078 2.473 -1.764 1 98.06 462 ASP B O 1
ATOM 8006 N N . ARG B 1 463 ? 15.359 4.574 -1.468 1 97.56 463 ARG B N 1
ATOM 8007 C CA . ARG B 1 463 ? 16.688 5.035 -1.104 1 97.56 463 ARG B CA 1
ATOM 8008 C C . ARG B 1 463 ? 17.125 4.453 0.238 1 97.56 463 ARG B C 1
ATOM 8010 O O . ARG B 1 463 ? 18.297 4.145 0.437 1 97.56 463 ARG B O 1
ATOM 8017 N N . VAL B 1 464 ? 16.219 4.387 1.155 1 98.38 464 VAL B N 1
ATOM 8018 C CA . VAL B 1 464 ? 16.531 3.754 2.436 1 98.38 464 VAL B CA 1
ATOM 8019 C C . VAL B 1 464 ? 16.969 2.309 2.207 1 98.38 464 VAL B C 1
ATOM 8021 O O . VAL B 1 464 ? 17.938 1.848 2.807 1 98.38 464 VAL B O 1
ATOM 8024 N N . CYS B 1 465 ? 16.266 1.604 1.348 1 98.25 465 CYS B N 1
ATOM 8025 C CA . CYS B 1 465 ? 16.594 0.217 1.043 1 98.25 465 CYS B CA 1
ATOM 8026 C C . CYS B 1 465 ? 17.969 0.12 0.372 1 98.25 465 CYS B C 1
ATOM 8028 O O . CYS B 1 465 ? 18.734 -0.809 0.64 1 98.25 465 CYS B O 1
ATOM 8030 N N . MET B 1 466 ? 18.266 1.054 -0.537 1 98 466 MET B N 1
ATOM 8031 C CA . MET B 1 466 ? 19.578 1.085 -1.153 1 98 466 MET B CA 1
ATOM 8032 C C . MET B 1 466 ? 20.672 1.19 -0.093 1 98 466 MET B C 1
ATOM 8034 O O . MET B 1 466 ? 21.656 0.439 -0.124 1 98 466 MET B O 1
ATOM 8038 N N . LEU B 1 467 ? 20.469 2.105 0.84 1 97.81 467 LEU B N 1
ATOM 8039 C CA . LEU B 1 467 ? 21.422 2.324 1.915 1 97.81 467 LEU B CA 1
ATOM 8040 C C . LEU B 1 467 ? 21.625 1.055 2.736 1 97.81 467 LEU B C 1
ATOM 8042 O O . LEU B 1 467 ? 22.75 0.615 2.951 1 97.81 467 LEU B O 1
ATOM 8046 N N . LEU B 1 468 ? 20.562 0.435 3.129 1 98.25 468 LEU B N 1
ATOM 8047 C CA . LEU B 1 468 ? 20.609 -0.652 4.102 1 98.25 468 LEU B CA 1
ATOM 8048 C C . LEU B 1 468 ? 21.031 -1.96 3.434 1 98.25 468 LEU B C 1
ATOM 8050 O O . LEU B 1 468 ? 21.375 -2.928 4.117 1 98.25 468 LEU B O 1
ATOM 8054 N N . THR B 1 469 ? 21.016 -2.041 2.096 1 97.75 469 THR B N 1
ATOM 8055 C CA . THR B 1 469 ? 21.422 -3.256 1.396 1 97.75 469 THR B CA 1
ATOM 8056 C C . THR B 1 469 ? 22.719 -3.023 0.621 1 97.75 469 THR B C 1
ATOM 8058 O O . THR B 1 469 ? 23.141 -3.887 -0.147 1 97.75 469 THR B O 1
ATOM 8061 N N . ASP B 1 470 ? 23.281 -1.864 0.753 1 97.56 470 ASP B N 1
ATOM 8062 C CA . ASP B 1 470 ? 24.516 -1.475 0.059 1 97.56 470 ASP B CA 1
ATOM 8063 C C . ASP B 1 470 ? 24.375 -1.697 -1.446 1 97.56 470 ASP B C 1
ATOM 8065 O O . ASP B 1 470 ? 25.203 -2.381 -2.051 1 97.56 470 ASP B O 1
ATOM 8069 N N . THR B 1 471 ? 23.297 -1.173 -1.986 1 95.69 471 THR B N 1
ATOM 8070 C CA . THR B 1 471 ? 23.016 -1.237 -3.416 1 95.69 471 THR B CA 1
ATOM 8071 C C . THR B 1 471 ? 23.172 0.14 -4.059 1 95.69 471 THR B C 1
ATOM 8073 O O . THR B 1 471 ? 22.594 1.117 -3.58 1 95.69 471 THR B O 1
ATOM 8076 N N . PRO B 1 472 ? 23.875 0.307 -5.121 1 93.75 472 PRO B N 1
ATOM 8077 C CA . PRO B 1 472 ? 24.188 1.62 -5.691 1 93.75 472 PRO B CA 1
ATOM 8078 C C . PRO B 1 472 ? 23.062 2.152 -6.586 1 93.75 472 PRO B C 1
ATOM 8080 O O . PRO B 1 472 ? 23.047 3.34 -6.918 1 93.75 472 PRO B O 1
ATOM 8083 N N . THR B 1 473 ? 22.188 1.255 -7.066 1 94.69 473 THR B N 1
ATOM 8084 C CA . THR B 1 473 ? 21.156 1.678 -8.016 1 94.69 473 THR B CA 1
ATOM 8085 C C . THR B 1 473 ? 19.781 1.261 -7.543 1 94.69 473 THR B C 1
ATOM 8087 O O . THR B 1 473 ? 19.609 0.189 -6.957 1 94.69 473 THR B O 1
ATOM 8090 N N . ILE B 1 474 ? 18.828 2.111 -7.852 1 95.69 474 ILE B N 1
ATOM 8091 C CA . ILE B 1 474 ? 17.453 1.883 -7.457 1 95.69 474 ILE B CA 1
ATOM 8092 C C . ILE B 1 474 ? 16.891 0.682 -8.219 1 95.69 474 ILE B C 1
ATOM 8094 O O . ILE B 1 474 ? 15.969 0.012 -7.738 1 95.69 474 ILE B O 1
ATOM 8098 N N . ARG B 1 475 ? 17.406 0.278 -9.305 1 93.94 475 ARG B N 1
ATOM 8099 C CA . ARG B 1 475 ? 16.906 -0.794 -10.156 1 93.94 475 ARG B CA 1
ATOM 8100 C C . ARG B 1 475 ? 17.141 -2.158 -9.523 1 93.94 475 ARG B C 1
ATOM 8102 O O . ARG B 1 475 ? 16.484 -3.141 -9.883 1 93.94 475 ARG B O 1
ATOM 8109 N N . ASP B 1 476 ? 18.031 -2.195 -8.578 1 94.75 476 ASP B N 1
ATOM 8110 C CA . ASP B 1 476 ? 18.328 -3.455 -7.898 1 94.75 476 ASP B CA 1
ATOM 8111 C C . ASP B 1 476 ? 17.406 -3.654 -6.699 1 94.75 476 ASP B C 1
ATOM 8113 O O . ASP B 1 476 ? 17.312 -4.758 -6.152 1 94.75 476 ASP B O 1
ATOM 8117 N N . ILE B 1 477 ? 16.688 -2.555 -6.301 1 96 477 ILE B N 1
ATOM 8118 C CA . ILE B 1 477 ? 15.844 -2.635 -5.109 1 96 477 ILE B CA 1
ATOM 8119 C C . ILE B 1 477 ? 14.383 -2.785 -5.523 1 96 477 ILE B C 1
ATOM 8121 O O . ILE B 1 477 ? 13.539 -3.211 -4.723 1 96 477 ILE B O 1
ATOM 8125 N N . ILE B 1 478 ? 14.07 -2.426 -6.707 1 96.75 478 ILE B N 1
ATOM 8126 C CA . ILE B 1 478 ? 12.711 -2.535 -7.238 1 96.75 478 ILE B CA 1
ATOM 8127 C C . ILE B 1 478 ? 12.562 -3.855 -7.992 1 96.75 478 ILE B C 1
ATOM 8129 O O . ILE B 1 478 ? 13.297 -4.121 -8.945 1 96.75 478 ILE B O 1
ATOM 8133 N N . PRO B 1 479 ? 11.602 -4.68 -7.633 1 96.88 479 PRO B N 1
ATOM 8134 C CA . PRO B 1 479 ? 11.484 -6.004 -8.25 1 96.88 479 PRO B CA 1
ATOM 8135 C C . PRO B 1 479 ? 11.305 -5.938 -9.766 1 96.88 479 PRO B C 1
ATOM 8137 O O . PRO B 1 479 ? 11.922 -6.715 -10.492 1 96.88 479 PRO B O 1
ATOM 8140 N N . PHE B 1 480 ? 10.461 -5.039 -10.219 1 96.19 480 PHE B N 1
ATOM 8141 C CA . PHE B 1 480 ? 10.18 -4.883 -11.641 1 96.19 480 PHE B CA 1
ATOM 8142 C C . PHE B 1 480 ? 10.32 -3.428 -12.062 1 96.19 480 PHE B C 1
ATOM 8144 O O . PHE B 1 480 ? 9.328 -2.762 -12.359 1 96.19 480 PHE B O 1
ATOM 8151 N N . PRO B 1 481 ? 11.508 -2.912 -12.219 1 94.75 481 PRO B N 1
ATOM 8152 C CA . PRO B 1 481 ? 11.711 -1.515 -12.602 1 94.75 481 PRO B CA 1
ATOM 8153 C C . PRO B 1 481 ? 11.352 -1.247 -14.062 1 94.75 481 PRO B C 1
ATOM 8155 O O . PRO B 1 481 ? 11.32 -2.176 -14.875 1 94.75 481 PRO B O 1
ATOM 8158 N N . ILE B 1 482 ? 11.07 -0.094 -14.398 1 93 482 ILE B N 1
ATOM 8159 C CA . ILE B 1 482 ? 10.812 0.315 -15.773 1 93 482 ILE B CA 1
ATOM 8160 C C . ILE B 1 482 ? 12.102 0.218 -16.594 1 93 482 ILE B C 1
ATOM 8162 O O . ILE B 1 482 ? 13.141 0.744 -16.188 1 93 482 ILE B O 1
ATOM 8166 N N . VAL B 1 483 ? 12.016 -0.49 -17.641 1 91 483 VAL B N 1
ATOM 8167 C CA . VAL B 1 483 ? 13.164 -0.665 -18.516 1 91 483 VAL B CA 1
ATOM 8168 C C . VAL B 1 483 ? 12.812 -0.209 -19.938 1 91 483 VAL B C 1
ATOM 8170 O O . VAL B 1 483 ? 11.633 -0.106 -20.281 1 91 483 VAL B O 1
ATOM 8173 N N . LYS B 1 484 ? 13.797 0.103 -20.703 1 89.44 484 LYS B N 1
ATOM 8174 C CA . LYS B 1 484 ? 13.57 0.481 -22.094 1 89.44 484 LYS B CA 1
ATOM 8175 C C . LYS B 1 484 ? 12.844 -0.629 -22.859 1 89.44 484 LYS B C 1
ATOM 8177 O O . LYS B 1 484 ? 13.227 -1.796 -22.781 1 89.44 484 LYS B O 1
ATOM 8182 N N . PRO B 1 485 ? 11.828 -0.265 -23.562 1 88.75 485 PRO B N 1
ATOM 8183 C CA . PRO B 1 485 ? 11.055 -1.283 -24.281 1 88.75 485 PRO B CA 1
ATOM 8184 C C . PRO B 1 485 ? 11.883 -2.043 -25.312 1 88.75 485 PRO B C 1
ATOM 8186 O O . PRO B 1 485 ? 12.75 -1.456 -25.969 1 88.75 485 PRO B O 1
ATOM 8189 N N . MET B 1 486 ? 11.633 -3.285 -25.312 1 89.81 486 MET B N 1
ATOM 8190 C CA . MET B 1 486 ? 12.266 -4.18 -26.28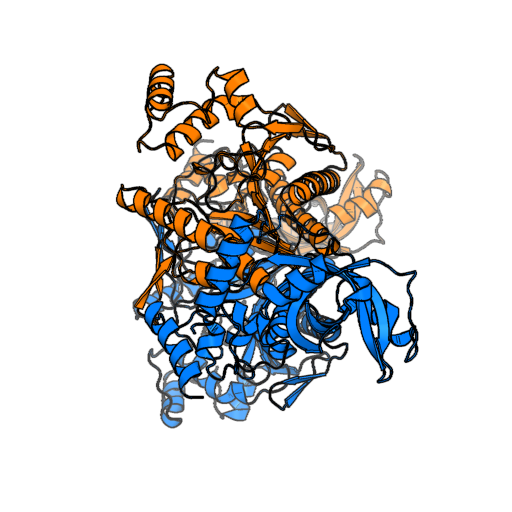1 1 89.81 486 MET B CA 1
ATOM 8191 C C . MET B 1 486 ? 11.289 -5.25 -26.75 1 89.81 486 MET B C 1
ATOM 8193 O O . MET B 1 486 ? 10.516 -5.789 -25.953 1 89.81 486 MET B O 1
ATOM 8197 N N . ALA B 1 487 ? 11.391 -5.516 -28.047 1 90.19 487 ALA B N 1
ATOM 8198 C CA . ALA B 1 487 ? 10.539 -6.582 -28.578 1 90.19 487 ALA B CA 1
ATOM 8199 C C . ALA B 1 487 ? 10.914 -7.934 -27.969 1 90.19 487 ALA B C 1
ATOM 8201 O O . ALA B 1 487 ? 12.086 -8.203 -27.734 1 90.19 487 ALA B O 1
ATOM 8202 N N . PHE B 1 488 ? 9.891 -8.703 -27.797 1 91.06 488 PHE B N 1
ATOM 8203 C CA . PHE B 1 488 ? 10.094 -10.016 -27.188 1 91.06 488 PHE B CA 1
ATOM 8204 C C . PHE B 1 488 ? 11.133 -10.82 -27.953 1 91.06 488 PHE B C 1
ATOM 8206 O O . PHE B 1 488 ? 12.023 -11.422 -27.375 1 91.06 488 PHE B O 1
ATOM 8213 N N . GLU B 1 489 ? 11.047 -10.766 -29.266 1 89.81 489 GLU B N 1
ATOM 8214 C CA . GLU B 1 489 ? 11.922 -11.539 -30.141 1 89.81 489 GLU B CA 1
ATOM 8215 C C . GLU B 1 489 ? 13.367 -11.062 -30.031 1 89.81 489 GLU B C 1
ATOM 8217 O O . GLU B 1 489 ? 14.305 -11.867 -30.094 1 89.81 489 GLU B O 1
ATOM 8222 N N . ASP B 1 490 ? 13.445 -9.766 -29.859 1 88.56 490 ASP B N 1
ATOM 8223 C CA . ASP B 1 490 ? 14.781 -9.203 -29.703 1 88.56 490 ASP B CA 1
ATOM 8224 C C . ASP B 1 490 ? 15.414 -9.609 -28.375 1 88.56 490 ASP B C 1
ATOM 8226 O O . ASP B 1 490 ? 16.609 -9.891 -28.312 1 88.56 490 ASP B O 1
ATOM 8230 N N . GLU B 1 491 ? 14.609 -9.625 -27.422 1 86.81 491 GLU B N 1
ATOM 8231 C CA . GLU B 1 491 ? 15.094 -10.055 -26.109 1 86.81 491 GLU B CA 1
ATOM 8232 C C . GLU B 1 491 ? 15.516 -11.523 -26.141 1 86.81 491 GLU B C 1
ATOM 8234 O O . GLU B 1 491 ? 16.562 -11.883 -25.594 1 86.81 491 GLU B O 1
ATOM 8239 N N . GLU B 1 492 ? 14.758 -12.328 -26.828 1 87.19 492 GLU B N 1
ATOM 8240 C CA . GLU B 1 492 ? 15.07 -13.75 -26.953 1 87.19 492 GLU B CA 1
ATOM 8241 C C . GLU B 1 492 ? 16.359 -13.961 -27.719 1 87.19 492 GLU B C 1
ATOM 8243 O O . GLU B 1 492 ? 17.156 -14.859 -27.406 1 87.19 492 GLU B O 1
ATOM 8248 N N . ALA B 1 493 ? 16.547 -13.141 -28.688 1 83.31 493 ALA B N 1
ATOM 8249 C CA . ALA B 1 493 ? 17.75 -13.227 -29.5 1 83.31 493 ALA B CA 1
ATOM 8250 C C . ALA B 1 493 ? 18.984 -12.859 -28.688 1 83.31 493 ALA B C 1
ATOM 8252 O O . ALA B 1 493 ? 20.062 -13.453 -28.859 1 83.31 493 ALA B O 1
ATOM 8253 N N . MET B 1 494 ? 18.766 -11.93 -27.844 1 77.44 494 MET B N 1
ATOM 8254 C CA . MET B 1 494 ? 19.859 -11.508 -26.984 1 77.44 494 MET B CA 1
ATOM 8255 C C . MET B 1 494 ? 20.281 -12.641 -26.047 1 77.44 494 MET B C 1
ATOM 8257 O O . MET B 1 494 ? 21.469 -12.797 -25.766 1 77.44 494 MET B O 1
ATOM 8261 N N . LEU B 1 495 ? 19.406 -13.414 -25.672 1 75.38 495 LEU B N 1
ATOM 8262 C CA . LEU B 1 495 ? 19.672 -14.523 -24.75 1 75.38 495 LEU B CA 1
ATOM 8263 C C . LEU B 1 495 ? 20.391 -15.656 -25.484 1 75.38 495 LEU B C 1
ATOM 8265 O O . LEU B 1 495 ? 21.266 -16.312 -24.906 1 75.38 495 LEU B O 1
ATOM 8269 N N . LYS B 1 496 ? 20.125 -15.945 -26.781 1 72.56 496 LYS B N 1
ATOM 8270 C CA . LYS B 1 496 ? 20.734 -17 -27.578 1 72.56 496 LYS B CA 1
ATOM 8271 C C . LYS B 1 496 ? 22.172 -16.641 -27.938 1 72.56 496 LYS B C 1
ATOM 8273 O O . LYS B 1 496 ? 23.047 -17.516 -27.953 1 72.56 496 LYS B O 1
ATOM 8278 N N . GLU B 1 497 ? 22.281 -15.43 -28.297 1 64.56 497 GLU B N 1
ATOM 8279 C CA . GLU B 1 497 ? 23.625 -14.992 -28.672 1 64.56 497 GLU B CA 1
ATOM 8280 C C . GLU B 1 497 ? 24.594 -15.141 -27.5 1 64.56 497 GLU B C 1
ATOM 8282 O O . GLU B 1 497 ? 25.75 -15.523 -27.703 1 64.56 497 GLU B O 1
ATOM 8287 N N . GLU B 1 498 ? 24.047 -14.945 -26.469 1 58.75 498 GLU B N 1
ATOM 8288 C CA . GLU B 1 498 ? 24.906 -15.062 -25.297 1 58.75 498 GLU B CA 1
ATOM 8289 C C . GLU B 1 498 ? 25.25 -16.531 -25.016 1 58.75 498 GLU B C 1
ATOM 8291 O O . GLU B 1 498 ? 26.344 -16.828 -24.531 1 58.75 498 GLU B O 1
ATOM 8296 N N . GLU B 1 499 ? 24.438 -17.375 -25.453 1 56.47 499 GLU B N 1
ATOM 8297 C CA . GLU B 1 499 ? 24.656 -18.812 -25.281 1 56.47 499 GLU B CA 1
ATOM 8298 C C . GLU B 1 499 ? 25.641 -19.344 -26.312 1 56.47 499 GLU B C 1
ATOM 8300 O O . GLU B 1 499 ? 26.422 -20.266 -26.031 1 56.47 499 GLU B O 1
ATOM 8305 N N . THR B 1 500 ? 25.625 -18.688 -27.547 1 49.81 500 THR B N 1
ATOM 8306 C CA . THR B 1 500 ? 26.5 -19.141 -28.625 1 49.81 500 THR B CA 1
ATOM 8307 C C . THR B 1 500 ? 27.891 -18.547 -28.453 1 49.81 500 THR B C 1
ATOM 8309 O O . THR B 1 500 ? 28.891 -19.156 -28.891 1 49.81 500 THR B O 1
ATOM 8312 N N . ASN B 1 501 ? 27.938 -17.359 -28.125 1 43 501 ASN B N 1
ATOM 8313 C CA . ASN B 1 501 ? 29.25 -16.734 -28 1 43 501 ASN B CA 1
ATOM 8314 C C . ASN B 1 501 ? 30.031 -17.297 -26.828 1 43 501 ASN B C 1
ATOM 8316 O O . ASN B 1 501 ? 31.156 -16.859 -26.562 1 43 501 ASN B O 1
ATOM 8320 N N . GLU B 1 502 ? 29.5 -18.141 -26.078 1 40.88 502 GLU B N 1
ATOM 8321 C CA . GLU B 1 502 ? 30.344 -18.797 -25.094 1 40.88 502 GLU B CA 1
ATOM 8322 C C . GLU B 1 502 ? 30.547 -20.266 -25.453 1 40.88 502 GLU B C 1
ATOM 8324 O O . GLU B 1 502 ? 29.625 -20.953 -25.891 1 40.88 502 GLU B O 1
#

Sequence (1004 aa):
MDLRNIRMHQLKEMREKGYNPYKYNFQKNYTSQQIKDLFDSKIEAGQQLPDEVFNFGGRLMNLRKHGKSAFADLKDEFGRIQVYIRLDQVGQENYDFFKEYIDIGDWIGIKGYPFKTRTGELTLLALDIELLSKAIRPLPEKWHGLKDKEVRYRQRYVDMIANDDTIKTLRTRFLIIKYIREYLNNKGFLEVETPVLQSIMGGANARPFITHLNVYDIDMYLRIATELHLKRLVVGGMEKVYEIGKIFRNEGVSNKHNPEFTSIELYQAFADYNDMMELTEDLLYNITKKVHNKAKIMYQGEEIDFTPPFKRIKMREFIQENLGIDIVEASDQELKEFLKNKGEEVEIEDRYHYLDKVWDLVEDKIVQPTFVMDYPIELSPLAKRKKDDPRLTERFELIIKGNEIANAFSELNDPQDQFERFKKQMELKELGDEEAQMMDLDFIRALEYGLPPTGGLGIGIDRVCMLLTDTPTIRDIIPFPIVKPMAFEDEEAMLKEEETNEMDLRNIRMHQLKEMREKGYNPYKYNFQKNYTSQQIKDLFDSKIEAGQQLPDEVFNFGGRLMNLRKHGKSAFADLKDEFGRIQVYIRLDQVGQENYDFFKEYIDIGDWIGIKGYPFKTRTGELTLLALDIELLSKAIRPLPEKWHGLKDKEVRYRQRYVDMIANDDTIKTLRTRFLIIKYIREYLNNKGFLEVETPVLQSIMGGANARPFITHLNVYDIDMYLRIATELHLKRLVVGGMEKVYEIGKIFRNEGVSNKHNPEFTSIELYQAFADYNDMMELTEDLLYNITKKVHNKAKIMYQGEEIDFTPPFKRIKMREFIQENLGIDIVEASDQELKEFLKNKGEEVEIEDRYHYLDKVWDLVEDKIVQPTFVMDYPIELSPLAKRKKDDPRLTERFELIIKGNEIANAFSELNDPQDQFERFKKQMELKELGDEEAQMMDLDFIRALEYGLPPTGGLGIGIDRVCMLLTDTPTIRDIIPFPIVKPMAFEDEEAMLKEEETNE

Nearest PDB structures (foldseek):
  6wbd-assembly1_B  TM=9.436E-01  e=4.217E-58  Stenotrophomonas maltophilia K279a
  7f6w-assembly1_A-2  TM=9.543E-01  e=1.938E-55  Saccharomyces cerevisiae
  6m0t-assembly1_A  TM=9.308E-01  e=1.734E-55  Plasmodium falciparum 3D7
  5zh4-assembly1_B  TM=9.102E-01  e=5.103E-53  Plasmodium falciparum NF54
  7qh8-assembly1_A-2  TM=9.458E-01  e=6.529E-48  Mycobacterium tuberculosis H37Rv

Foldseek 3Di:
DALLVLLVVLCVVCVVVVHDLAADDDDADDDPVRCCVVPLVPADAPGWDQVAKGKHKAFWADWADDPQKIWTWGADLQGIAIEIEGCVQAHDVQVVCCVRNPDHGFIKMFIFTWHHHNVSGIYTYGNHMDTNHRDSDDQFPVVVCCVPPQLCLVCVVSVVVSPVLLSVLQVLLVVLVVLLVVVLVVVVAAEDDDDQKALFEDDFFAFWDWDADDVVGGITTGYQDRPLVQLLVLLVPDFKYKYWDWHAGPDDDDLEDFRIAIKMKMKGFPDWVVVVLVVVLVSLQVSLCVSPVAQWDDAPRDIEGSDDDAAEDELQVQLCVVQVDRLLPDDLVRLVVSCVVVVHDFPDRDSQRSSVVSSLVCLQVAAYWYKHAWAACSPPLFADADPVGSRTGGKIFTGHNSDTFKIKHQTDLDLVSNQVSLVVLVVVVVVPRSRGGHDDVVSSVSSVSPRGRMMMMMGGSLVSSCRSSNNSGSSSNDSNTDHDDDDPVVSVVVSVVVVVVD/DALLVLLVVLCVVCVVVVHDLAADDDDADDDPVRCCVVPLVPADAPGWDQVAKGKHKAFWADWADDPQKIWTWGADLQGIAIEIEGCVQAHDVQVVCCVRNPDGGFIKMFIFTWHHHNVSGIYTYGNHMDTNHRDSDDQQPVVVCCVPPQLCLVPVVSVVVSPVLLSVLQVLLVVLVVLLVVVLVVVVAAEDDDDQKALFEDDFFAFWDWDADDVVGGITTGYQDRPLVQLLVLLVPDFKYKYWDWHAGPDDDDLEDFRIAIKMKMKGFPDWVVVVLVVVLVSLQVSLCVSPVAQWDDAPRDIEGSDDDAAEDELQVQLCVVQVDRLLPDDLVRLVVSCVVVVHDFPDRDSQRSSVVSSLVCLQVAAYWYKHFWAACSPPLFADADPVGSRTGGKIFIGHNSDTFKIKHQTDLDLVSNQVSQVVLVVVVVVPRSRGGHDDVVSSVSSVSPRGRMMMMMGGSLVSSCRSSNNSGSSSNDSNTDHDDDDPVVSVVVSVVVVVVD

Radius of gyration: 31.41 Å; Cα contacts (8 Å, |Δi|>4): 2075; chains: 2; bounding box: 69×92×75 Å

Secondary structure (DSSP, 8-state):
--HHHHHHHHHHHHHHTT--SB-S-------HHHHHHHHTTTS-TT-B-TT--EEEEEEEEEEEEETTEEEEEEE-SS-EEEEEEEHHHH-HHHHHHHHHH--TT-EEEEEEEEEE-TT--EEEEEEEEEEEE---SPPPTT-TT---HHHHHHTHHHHHHH-HHHHHHHHHHHHHHHHHHHHHHHTT-EE----SEESS--SS--PPPEEEETTTTEEEEE-S-SHHHHHHHHHTT--EEEEEEEEE------SS--SEEEEEEEEEET--HHHHHHHHHHHHHHHHHHHHSSSEEEETTEEEE-PSSPEEEEHHHHHHHHHS--TTTS-HHHHHHHHHHTT---SS-SHHHHHHHHHHTTGGG--S-EEEE--BGGG-TTBPBPSS-TTBBSEEEEEETTEEEEEEEEB---HHHHHHHHHHHHHHHHTT-TTSPPP-HHHHHHHHT-PPSEEEEEEEHHHHHHHHHT-S-GGGTSSS-------HHHHHHHHHHHHH--/--HHHHHHHHHHHHHHTT--SB-S-------HHHHHHHHTTTS-TT-B-TT--EEEEEEEEEEEE-SSEEEEEEE-SS-EEEEEEEHHHH-HHHHHHHHHH--TT-EEEEEEEEEE-TT--EEEEEEEEEEEE---SPPPTT-TT---HHHHHHTHHHHHHH-HHHHHHHHHHHHHHHHHHHHHHHTT-EE----SEESS--SS--PPPEEEETTTTEEEEE-S-SHHHHHHHHHTT--EEEEEEEEE------SS--SEEEEEEEEEET--HHHHHHHHHHHHHHHHHHHHSSSEEEETTEEEE-PSSPEEEEHHHHHHHHHS--TTTS-HHHHHHHHHHTT---SS-SHHHHHHHHHHTTGGG--S-EEEE--BGGG-TTBPBPSS-TTBBSEEEEEETTEEEEEEEEB---HHHHHHHHHHHHHHHHTT-TTSPPP-HHHHHHHHH-PPSEEEEEEEHHHHHHHHHT-SSGGGTSSS-------HHHHHHHHHHHHH--